Protein AF-A0A8H5R1D9-F1 (afdb_monomer)

Radius of gyration: 33.02 Å; Cα contacts (8 Å, |Δi|>4): 1425; chains: 1; bounding box: 100×77×94 Å

Mean predicted aligned error: 15.33 Å

Solvent-accessible surface area (backbone atoms only — not comparable to full-atom values): 47997 Å² total; per-residue (Å²): 137,66,76,90,60,100,54,92,37,62,69,57,55,46,47,50,66,68,66,44,38,41,54,50,47,51,51,51,51,49,30,53,51,45,45,58,54,53,72,50,87,90,53,67,53,60,70,71,27,31,35,35,46,81,71,61,43,88,90,41,50,64,25,44,57,42,12,44,48,36,4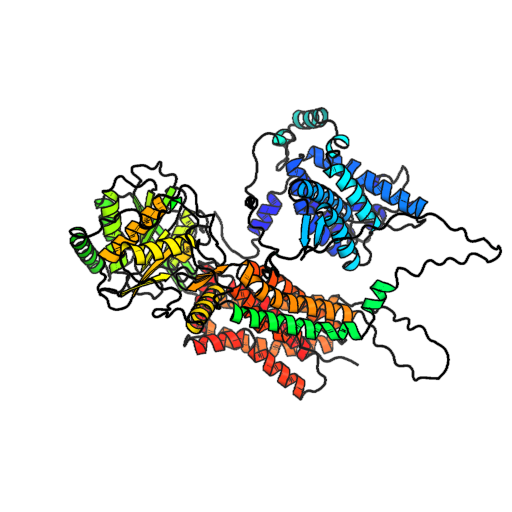9,95,44,64,69,58,42,52,56,35,48,67,60,30,49,68,56,45,40,53,47,28,73,66,56,6,32,68,53,43,52,53,29,53,71,31,58,76,30,36,50,30,42,50,52,38,32,50,44,32,49,73,70,68,68,44,74,70,68,44,62,28,41,54,35,59,36,34,17,52,44,22,21,51,24,39,55,42,24,78,78,45,53,55,45,72,58,87,90,47,75,43,51,31,58,50,50,52,58,54,48,49,54,49,47,48,71,74,44,80,89,60,62,63,64,49,35,51,30,17,29,54,53,10,40,51,34,34,76,61,50,42,68,75,66,41,77,61,64,71,60,54,50,50,51,42,62,74,65,42,39,76,81,73,39,80,53,54,43,58,70,75,58,73,78,62,88,75,79,73,87,62,84,76,79,74,79,68,64,104,74,77,74,94,83,71,87,82,83,83,78,93,71,83,94,82,79,91,80,86,83,83,88,83,80,90,78,87,89,85,90,84,86,88,83,88,89,79,83,92,70,90,87,85,73,79,78,72,48,61,72,59,47,60,75,64,42,73,69,64,72,63,44,42,66,56,52,26,49,47,27,38,51,50,17,57,52,48,60,74,50,43,49,39,75,90,58,30,44,72,64,70,73,70,60,73,55,36,55,56,58,74,65,89,68,78,61,42,76,73,52,54,59,52,28,52,51,40,36,53,62,49,60,79,34,66,92,49,56,66,68,60,37,43,52,54,53,47,50,51,44,43,72,74,68,39,55,71,39,62,32,50,37,48,45,72,39,24,77,42,79,53,68,53,52,31,34,34,33,44,41,78,23,73,66,32,90,49,63,32,21,36,36,41,34,20,25,47,16,40,82,85,70,44,57,12,56,50,16,38,16,47,49,57,41,48,55,59,52,54,69,75,51,73,78,38,44,35,18,41,33,44,37,37,16,62,29,19,69,62,36,36,34,52,52,48,29,26,74,69,69,69,42,36,66,92,39,28,44,66,59,85,64,83,79,30,53,63,57,29,38,43,21,41,48,27,54,67,90,67,39,22,45,31,34,36,50,47,46,55,11,40,46,36,40,48,36,43,46,39,61,56,43,35,47,46,45,27,27,42,72,71,66,69,30,47,67,31,44,74,89,42,85,80,71,88,81,43,57,69,48,16,43,51,32,31,53,46,46,34,49,49,27,27,61,12,53,66,71,39,47,20,19,52,35,41,88,72,75,18,37,25,32,23,44,28,66,42,62,82,44,88,41,46,75,43,56,54,47,26,47,51,51,40,47,52,53,19,63,49,49,47,90,63,68,89,72,82,52,57,57,52,69,46,53,40,48,89,57,27,32,30,50,47,85,73,55,47,61,25,35,41,30,32,16,45,22,27,38,46,40,14,52,49,28,53,53,55,40,41,55,57,81,81,77,80,68,81,86,73,92,78,81,92,73,81,84,81,76,66,75,44,82,74,77,56,64,65,24,50,49,53,45,51,50,40,48,58,55,19,53,50,62,54,50,49,56,45,66,38,37,45,89,52,41,45,63,48,48,53,52,49,44,54,47,62,69,47,45,25,52,52,54,24,51,51,42,44,73,75,65,57,39,42,67,47,38,50,32,40,29,49,16,53,38,28,35,55,48,15,55,51,31,44,57,32,30,79,62,22,44,41,36,24,34,54,52,36,62,53,51,49,64,55,69,75,64,58,61,46,90,52,66,70,62,29,54,50,53,51,52,59,52,45,61,55,28,60,62,46,42,52,50,50,51,23,60,76,69,76,44,56,65,29,57,54,44,37,51,52,20,35,32,43,70,71,72,61,31,52,47,64,50,47,48,32,55,45,49,37,27,42,49,42,53,39,44,22,32,32,57,34,62,66,60,129

pLDDT: mean 82.1, std 20.33, range [22.03, 98.5]

Foldseek 3Di:
DDDDDVPPPVVVVVVVLVLQFDQLNVLLVLLVVQQVVCPDPPDNSQVLQWLWLVPDDPVSLQSLQRQQSHDPHPVQSVVQNVLQNVLLSVVCQQQFDLQSVQCNSPDLRNVLSVVLSCCCVPPVVHTDTGHHNLLVSLLSLLLVQLVVCVVVQFDDDAPDTDGSSCVSVVVLVVCCVVPPPHDSSSSVSSNVNSNCVNVPCSVVSTDDPVVVVVVCVVVVCVVVPPSGHDNPCNPDDDDPDDPPPDDDDPDDDLPYDDDDDDDDDDDDDDDDDDDDDDDDDDDDDDDDDDDDPPDDPVCPVVVCLVDPVNLVCLLVLLVVLQVCLVVLLLCCLDPVQKDFDDAPDPLLCFQPDDFDQDDVLVVQLVVLLVLQVVPLPPDQVVSLVSVVVLCVVLPWAKWKKWFWFDWQNDIDIHMKIKTKADQLQEPLQEEEEEEEECAKPVRFGQSSQVSLLSSLVSVVNVDNPFHYMYMYIYANYLFFRLLLQLCLQVVNDDCVGIPHIPDYTHHHQAYEYERERDPAFFQAKEKAFQAALLWGFFLNLLLSLCCNQCPVLVHHYWYLPLPDAPSDSVLLSVQQLSSLVSNLQRAGPTSQNSCRVVNHGYIYIYTDDHDDHDSSSVSSSVVSSSSSSSSDPDRDDRGARAWGDSTSGMIRGCSSSLSSLLSLLVSLLSLLVSLVSVLQFDDPPPDPDDDDDDDDPPGDGDDQDQPLLVVLLVVLLVCLVVVVVPLLPHHLVCNQVVLVVVLVCLLCVLLVVQVVCCVPPLDAQSSLSNNLSVLSNLLSVVLSVSCVSRVSNSNVLSSLLSVLSVFAADPDPVVLVVSSVVLSCSQLSNVLVVVCVVVVHDSSVVSSSVSSCCRRVVHCSSCCNRNRRSSSSSSSNNRSSHDHDD

Secondary structure (DSSP, 8-state):
-----SSS-HHHHHHHHHHS-HHHHHHHHHHHHHHHHTT-SSS-HHHHH-B-TTS--STTTTHHHHGGG--SSHHHHHHHHHHHHHHHHHHHHHH-HHHHHHHHTTHHHHHHHHHHHHIIIIII-----B-STHHHHHHHHHHHHHHHHHH--EEEETTEEEEGGGHHHHHHHHHHHHSTT--HHHHHHHHHHHHHIIIIIHHHHSPPHHHHHHHHHHTTHHHHSTT---GGGGSS---------PPPPSS--TT--S------S----PPPP----------------------SSSHHHHHHTT-TTTTTHHHHHHHHHHHHHHHHHHHTTSTTT-EEP----GGG-TT-S-----TTHHHHHHHHHHHHHTTTTS-HHHHHHHHHHHHHHHT-EEEEEEEEEEETTEEEEEEEEEEEE--TT--SSEEEEEE--SB-TTS-B-HHHHHHHHHHHHHHHT-S--SSEEEEEE-SBTTHHHHHHHHHHTT-S-TTTBPPPS---SEEEEEEEE-----S-EEEEEEE-PPGGG----HHHHHHHHHIIIIIT--EEE-TT-SS--S-HHHHHHHHHHHHHHHHHT---SGGGGTGGGT-EEEEEEEEEE-SB-HHHHHHHHHHHHHHHHH-SS-S-SS-SSEEEEETTEEEEHHHHHHHHHHHHHHHHHHHHHHHHHTTPPP---------S------PPPPP--HHHHHHHHHHHHHTHHHHHHHHHS-HHHHHHHHHHHHHHHHHHHHHHHHHHHHHH---HHHHHHHHHHHHHHHHHHHHHHHHH-HHHHHHHHHHHGGGGG----S-HHHHHHHHHHHHHTSHHHHHHHHHHHTT--HHHHHHHHHHIIIII---HHHIIIIIIHHHHHHHHHHHTPPPP-

Nearest PDB structures (foldseek):
  8imy-assembly1_G  TM=8.498E-01  e=3.587E-33  Homo sapiens
  7w72-assembly1_A  TM=8.541E-01  e=1.768E-32  Homo sapiens
  8imx-assembly1_G  TM=8.204E-01  e=1.149E-32  Homo sapiens
  7wld-assembly1_G  TM=8.238E-01  e=4.373E-32  Homo sapiens
  5fwl-assembly1_E  TM=1.947E-01  e=9.930E+00  Homo sapiens

Sequence (886 aa):
MRPRLQNFNALRARSYLTRLPLFTRLIIVAIVALAIASLQSVWNLREWGALIPEEISITNAYRLSTFPLIHLNIIHAILNLAALTPLMERFENEHGTLTSLALFFGPLTSIPAVMYVLIERYVFHVNHGVLGASMWVFTLLAMESIQTYKTNPHFVVGTVHIPTWTTPLIMCMVVRALVPGTSLLGHLCGIAIGYVAGFGYAKLLAPPEWGLRWIENRLNLLKILPHYVSIDKTTYGRFGVLPTTNRPGPSGSAATELLSIDMNPGSRIDCPAFTAGGPQSIRLKPGGSFHLMESCHDASALSLRRDPRILKFPPYLSFLCIAIGVIWLFLLPLNEYSRRTYISENALLPGQVHTYFGGSEQNIFRAYRHEVDDVVDKNNYEINDRLGKILTGVGLKVGRQNYTYHSAGHEYSGQNLYAILQAPRGDATEAIVLVAAWKNVEEQLNRNGVSLALTLVRYFKRWSLWSKDIILVVPPDSKTGTQAWVDAYHDAHNPDLVAPLPLKSGALQGALAIDYPQEQSFKSVHVIYDGPNGQLPNLDLINSIVNIAGGQMGIGASIQKMTEHKGTYPDRLQTMLRGMLNQGLGYAAGAHSSFIPYHVDAVTLQPYGEGWHDEMAMGRLVEGSFRSLNNLLEHLHQSFFFYLLMQTDRFVSIGTYLPSAMLIAANFTIMAISLWVKSGQSPATQKPKEKTSTASVETTQAGRDLFVPLGVVAVCQGLAAVPLYIFNHLPAGLLSPAFAAFSAISAILPFAISRLLTLGTKPTMQHFQLTKSFSLLVLGMCLSTLATLNFSLAFLIGVLSSPLSFVQPVKSLGLRWSLAGLLNVVSPPTVLYAAAQIWDISIADLLKEASFGWNVWGMYTPVVVWCLWWPAWLVGMVNVFGEVTA

Structure (mmCIF, N/CA/C/O backbone):
data_AF-A0A8H5R1D9-F1
#
_entry.id   AF-A0A8H5R1D9-F1
#
loop_
_atom_site.group_PDB
_atom_site.id
_atom_site.type_symbol
_atom_site.label_atom_id
_atom_site.label_alt_id
_atom_site.label_comp_id
_atom_site.label_asym_id
_atom_site.label_entity_id
_atom_site.label_seq_id
_atom_site.pdbx_PDB_ins_code
_atom_site.Cartn_x
_atom_site.Cartn_y
_atom_site.Cartn_z
_atom_site.occupancy
_atom_site.B_iso_or_equiv
_atom_site.auth_seq_id
_atom_site.auth_comp_id
_atom_site.auth_asym_id
_atom_site.auth_atom_id
_atom_site.pdbx_PDB_model_num
ATOM 1 N N . MET A 1 1 ? -1.766 19.563 -11.156 1.00 25.08 1 MET A N 1
ATOM 2 C CA . MET A 1 1 ? -0.940 20.512 -10.375 1.00 25.08 1 MET A CA 1
ATOM 3 C C . MET A 1 1 ? -1.402 20.509 -8.918 1.00 25.08 1 MET A C 1
ATOM 5 O O . MET A 1 1 ? -2.559 20.825 -8.666 1.00 25.08 1 MET A O 1
ATOM 9 N N . ARG A 1 2 ? -0.549 20.007 -8.010 1.00 36.66 2 ARG A N 1
ATOM 10 C CA . ARG A 1 2 ? -0.761 19.700 -6.566 1.00 36.66 2 ARG A CA 1
ATOM 11 C C . ARG A 1 2 ? 0.247 20.520 -5.714 1.00 36.66 2 ARG A C 1
ATOM 13 O O . ARG A 1 2 ? 1.054 21.194 -6.340 1.00 36.66 2 ARG A O 1
ATOM 20 N N . PRO A 1 3 ? 0.254 20.454 -4.357 1.00 28.11 3 PRO A N 1
ATOM 21 C CA . PRO A 1 3 ? 0.993 19.359 -3.682 1.00 28.11 3 PRO A CA 1
ATOM 22 C C . PRO A 1 3 ? 0.388 18.760 -2.377 1.00 28.11 3 PRO A C 1
ATOM 24 O O . PRO A 1 3 ? -0.194 19.480 -1.580 1.00 28.11 3 PRO A O 1
ATOM 27 N N . ARG A 1 4 ? 0.618 17.432 -2.197 1.00 30.20 4 ARG A N 1
ATOM 28 C CA . ARG A 1 4 ? 0.840 16.560 -0.986 1.00 30.20 4 ARG A CA 1
ATOM 29 C C . ARG A 1 4 ? -0.155 16.617 0.215 1.00 30.20 4 ARG A C 1
ATOM 31 O O . ARG A 1 4 ? -0.611 17.681 0.586 1.00 30.20 4 ARG A O 1
ATOM 38 N N . LEU A 1 5 ? -0.594 15.538 0.896 1.00 26.97 5 LEU A N 1
ATOM 39 C CA . LEU A 1 5 ? -0.012 14.246 1.336 1.00 26.97 5 LEU A CA 1
ATOM 40 C C . LEU A 1 5 ? -1.014 13.063 1.191 1.00 26.97 5 LEU A C 1
ATOM 42 O O . LEU A 1 5 ? -2.226 13.284 1.228 1.00 26.97 5 LEU A O 1
ATOM 46 N N . GLN A 1 6 ? -0.541 11.803 1.182 1.00 39.31 6 GLN A N 1
ATOM 47 C CA . GLN A 1 6 ? -1.334 10.619 1.600 1.00 39.31 6 GLN A CA 1
ATOM 48 C C . GLN A 1 6 ? -1.532 10.600 3.138 1.00 39.31 6 GLN A C 1
ATOM 50 O O . GLN A 1 6 ? -1.339 9.605 3.822 1.00 39.31 6 GLN A O 1
ATOM 55 N N . ASN A 1 7 ? -1.922 11.758 3.663 1.00 30.83 7 ASN A N 1
ATOM 56 C CA . ASN A 1 7 ? -2.596 11.955 4.936 1.00 30.83 7 ASN A CA 1
ATOM 57 C C . ASN A 1 7 ? -4.102 11.903 4.670 1.00 30.83 7 ASN A C 1
ATOM 59 O O . ASN A 1 7 ? -4.514 11.783 3.515 1.00 30.83 7 ASN A O 1
ATOM 63 N N . PHE A 1 8 ? -4.943 12.071 5.694 1.00 40.06 8 PHE A N 1
ATOM 64 C CA . PHE A 1 8 ? -6.324 12.528 5.504 1.00 40.06 8 PHE A CA 1
ATOM 65 C C . PHE A 1 8 ? -6.309 13.693 4.502 1.00 40.06 8 PHE A C 1
ATOM 67 O O . PHE A 1 8 ? -5.878 14.806 4.809 1.00 40.06 8 PHE A O 1
ATOM 74 N N . ASN A 1 9 ? -6.635 13.394 3.246 1.00 41.62 9 ASN A N 1
ATOM 75 C CA . ASN A 1 9 ? -6.296 14.273 2.146 1.00 41.62 9 ASN A CA 1
ATOM 76 C C . ASN A 1 9 ? -7.392 15.325 2.118 1.00 41.62 9 ASN A C 1
ATOM 78 O O . ASN A 1 9 ? -8.427 15.127 1.485 1.00 41.62 9 ASN A O 1
ATOM 82 N N . ALA A 1 10 ? -7.197 16.416 2.859 1.00 37.59 10 ALA A N 1
ATOM 83 C CA . ALA A 1 10 ? -8.148 17.514 2.933 1.00 37.59 10 ALA A CA 1
ATOM 84 C C . ALA A 1 10 ? -8.504 18.031 1.533 1.00 37.59 10 ALA A C 1
ATOM 86 O O . ALA A 1 10 ? -9.623 18.474 1.345 1.00 37.59 10 ALA A O 1
ATOM 87 N N . LEU A 1 11 ? -7.626 17.889 0.526 1.00 38.09 11 LEU A N 1
ATOM 88 C CA . LEU A 1 11 ? -7.935 18.183 -0.877 1.00 38.09 11 LEU A CA 1
ATOM 89 C C . LEU A 1 11 ? -8.841 17.138 -1.539 1.00 38.09 11 LEU A C 1
ATOM 91 O O . LEU A 1 11 ? -9.629 17.520 -2.391 1.00 38.09 11 LEU A O 1
ATOM 95 N N . ARG A 1 12 ? -8.777 15.852 -1.165 1.00 42.56 12 ARG A N 1
ATOM 96 C CA . ARG A 1 12 ? -9.694 14.795 -1.642 1.00 42.56 12 ARG A CA 1
ATOM 97 C C . ARG A 1 12 ? -11.028 14.817 -0.890 1.00 42.56 12 ARG A C 1
ATOM 99 O O . ARG A 1 12 ? -12.059 14.640 -1.516 1.00 42.56 12 ARG A O 1
ATOM 106 N N . ALA A 1 13 ? -11.029 15.091 0.414 1.00 43.69 13 ALA A N 1
ATOM 107 C CA . ALA A 1 13 ? -12.248 15.340 1.184 1.00 43.69 13 ALA A CA 1
ATOM 108 C C . ALA A 1 13 ? -12.920 16.642 0.729 1.00 43.69 13 ALA A C 1
ATOM 110 O O . ALA A 1 13 ? -14.121 16.664 0.494 1.00 43.69 13 ALA A O 1
ATOM 111 N N . ARG A 1 14 ? -12.141 17.707 0.496 1.00 48.91 14 ARG A N 1
ATOM 112 C CA . ARG A 1 14 ? -12.619 18.934 -0.150 1.00 48.91 14 ARG A CA 1
ATOM 113 C C . ARG A 1 14 ? -13.067 18.653 -1.575 1.00 48.91 14 AR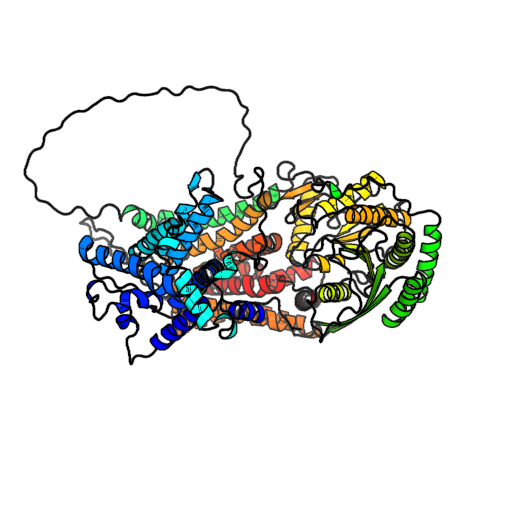G A C 1
ATOM 115 O O . ARG A 1 14 ? -14.128 19.137 -1.922 1.00 48.91 14 ARG A O 1
ATOM 122 N N . SER A 1 15 ? -12.342 17.866 -2.377 1.00 60.00 15 SER A N 1
ATOM 123 C CA . SER A 1 15 ? -12.781 17.547 -3.742 1.00 60.00 15 SER A CA 1
ATOM 124 C C . SER A 1 15 ? -14.083 16.754 -3.733 1.00 60.00 15 SER A C 1
ATOM 126 O O . SER A 1 15 ? -14.981 17.098 -4.489 1.00 60.00 15 SER A O 1
ATOM 128 N N . TYR A 1 16 ? -14.222 15.774 -2.839 1.00 65.81 16 TYR A N 1
ATOM 129 C CA . TYR A 1 16 ? -15.446 15.012 -2.607 1.00 65.81 16 TYR A CA 1
ATOM 130 C C . TYR A 1 16 ? -16.597 15.938 -2.200 1.00 65.81 16 TYR A C 1
ATOM 132 O O . TYR A 1 16 ? -17.580 16.030 -2.924 1.00 65.81 16 TYR A O 1
ATOM 140 N N . LEU A 1 17 ? -16.420 16.745 -1.147 1.00 65.12 17 LEU A N 1
ATOM 141 C CA . LEU A 1 17 ? -17.411 17.728 -0.690 1.00 65.12 17 LEU A CA 1
ATOM 142 C C . LEU A 1 17 ? -17.753 18.781 -1.758 1.00 65.12 17 LEU A C 1
ATOM 144 O O . LEU A 1 17 ? -18.887 19.247 -1.820 1.00 65.12 17 LEU A O 1
ATOM 148 N N . THR A 1 18 ? -16.799 19.164 -2.613 1.00 70.06 18 THR A N 1
ATOM 149 C CA . THR A 1 18 ? -17.052 20.084 -3.733 1.00 70.06 18 THR A CA 1
ATOM 150 C C . THR A 1 18 ? -17.718 19.408 -4.922 1.00 70.06 18 THR A C 1
ATOM 152 O O . THR A 1 18 ? -18.340 20.110 -5.704 1.00 70.06 18 THR A O 1
ATOM 155 N N . ARG A 1 19 ? -17.595 18.083 -5.071 1.00 77.06 19 ARG A N 1
ATOM 156 C CA . ARG A 1 19 ? -18.213 17.296 -6.149 1.00 77.06 19 ARG A CA 1
ATOM 157 C C . ARG A 1 19 ? -19.629 16.840 -5.814 1.00 77.06 19 ARG A C 1
ATOM 159 O O . ARG A 1 19 ? -20.306 16.363 -6.719 1.00 77.06 19 ARG A O 1
ATOM 166 N N . LEU A 1 20 ? -20.057 16.995 -4.559 1.00 83.44 20 LEU A N 1
ATOM 167 C CA . LEU A 1 20 ? -21.402 16.631 -4.138 1.00 83.44 20 LEU A CA 1
ATOM 168 C C . LEU A 1 20 ? -22.458 17.325 -5.012 1.00 83.44 20 LEU A C 1
ATOM 170 O O . LEU A 1 20 ? -22.325 18.524 -5.301 1.00 83.44 20 LEU A O 1
ATOM 174 N N . PRO A 1 21 ? -23.507 16.590 -5.412 1.00 87.81 21 PRO A N 1
ATOM 175 C CA . PRO A 1 21 ? -24.591 17.142 -6.200 1.00 87.81 21 PRO A CA 1
ATOM 176 C C . PRO A 1 21 ? -25.407 18.155 -5.375 1.00 87.81 21 PRO A C 1
ATOM 178 O O . PRO A 1 21 ? -25.325 18.213 -4.140 1.00 87.81 21 PRO A O 1
ATOM 181 N N . LEU A 1 22 ? -26.103 19.050 -6.080 1.00 91.06 22 LEU A N 1
ATOM 182 C CA . LEU A 1 22 ? -26.619 20.299 -5.518 1.00 91.06 22 LEU A CA 1
ATOM 183 C C . LEU A 1 22 ? -27.564 20.097 -4.324 1.00 91.06 22 LEU A C 1
ATOM 185 O O . LEU A 1 22 ? -27.389 20.767 -3.305 1.00 91.06 22 LEU A O 1
ATOM 189 N N . PHE A 1 23 ? -28.550 19.205 -4.423 1.00 93.12 23 PHE A N 1
ATOM 190 C CA . PHE A 1 23 ? -29.529 18.981 -3.355 1.00 93.12 23 PHE A CA 1
ATOM 191 C C . PHE A 1 23 ? -28.861 18.399 -2.107 1.00 93.12 23 PHE A C 1
ATOM 193 O O . PHE A 1 23 ? -29.042 18.927 -1.009 1.00 93.12 23 PHE A O 1
ATOM 200 N N . THR A 1 24 ? -28.003 17.395 -2.276 1.00 92.62 24 THR A N 1
ATOM 201 C CA . THR A 1 24 ? -27.229 16.778 -1.194 1.00 92.62 24 THR A CA 1
ATOM 202 C C . THR A 1 24 ? -26.406 17.828 -0.456 1.00 92.62 24 THR A C 1
ATOM 204 O O . THR A 1 24 ? -26.424 17.903 0.775 1.00 92.62 24 THR A O 1
ATOM 207 N N . ARG A 1 25 ? -25.743 18.715 -1.207 1.00 91.56 25 ARG A N 1
ATOM 208 C CA . ARG A 1 25 ? -24.965 19.821 -0.647 1.00 91.56 25 ARG A CA 1
ATOM 209 C C . ARG A 1 25 ? -25.829 20.811 0.137 1.00 91.56 25 ARG A C 1
ATOM 211 O O . ARG A 1 25 ? -25.433 21.217 1.229 1.00 91.56 25 ARG A O 1
ATOM 218 N N . LEU A 1 26 ? -26.988 21.197 -0.397 1.00 93.31 26 LEU A N 1
ATOM 219 C CA . LEU A 1 26 ? -27.906 22.123 0.270 1.00 93.31 26 LEU A CA 1
ATOM 220 C C . LEU A 1 26 ? -28.441 21.547 1.584 1.00 93.31 26 LEU A C 1
ATOM 222 O O . LEU A 1 26 ? -28.485 22.267 2.580 1.00 93.31 26 LEU A O 1
ATOM 226 N N . ILE A 1 27 ? -28.773 20.255 1.622 1.00 94.25 27 ILE A N 1
ATOM 227 C CA . ILE A 1 27 ? -29.224 19.590 2.850 1.00 94.25 27 ILE A CA 1
ATOM 228 C C . ILE A 1 27 ? -28.114 19.546 3.904 1.00 94.25 27 ILE A C 1
ATOM 230 O O . ILE A 1 27 ? -28.372 19.853 5.067 1.00 94.25 27 ILE A O 1
ATOM 234 N N . ILE A 1 28 ? -26.873 19.228 3.515 1.00 92.69 28 ILE A N 1
ATOM 235 C CA . ILE A 1 28 ? -25.732 19.245 4.444 1.00 92.69 28 ILE A CA 1
ATOM 236 C C . ILE A 1 28 ? -25.562 20.640 5.051 1.00 92.69 28 ILE A C 1
ATOM 238 O O . ILE A 1 28 ? -25.459 20.775 6.270 1.00 92.69 28 ILE A O 1
ATOM 242 N N . VAL A 1 29 ? -25.579 21.683 4.214 1.00 93.06 29 VAL A N 1
ATOM 243 C CA . VAL A 1 29 ? -25.471 23.075 4.675 1.00 93.06 29 VAL A CA 1
ATOM 244 C C . VAL A 1 29 ? -26.634 23.442 5.597 1.00 93.06 29 VAL A C 1
ATOM 246 O O . VAL A 1 29 ? -26.394 24.042 6.642 1.00 93.06 29 VAL A O 1
ATOM 249 N N . ALA A 1 30 ? -27.866 23.050 5.266 1.00 93.94 30 ALA A N 1
ATOM 250 C CA . ALA A 1 30 ? -29.041 23.319 6.091 1.00 93.94 30 ALA A CA 1
ATOM 251 C C . ALA A 1 30 ? -28.946 22.653 7.472 1.00 93.94 30 ALA A C 1
ATOM 253 O O . ALA A 1 30 ? -29.170 23.316 8.483 1.00 93.94 30 ALA A O 1
ATOM 254 N N . ILE A 1 31 ? -28.555 21.375 7.535 1.00 94.00 31 ILE A N 1
ATOM 255 C CA . ILE A 1 31 ? -28.374 20.650 8.802 1.00 94.00 31 ILE A CA 1
ATOM 256 C C . ILE A 1 31 ? -27.271 21.301 9.643 1.00 94.00 31 ILE A C 1
ATOM 258 O O . ILE A 1 31 ? -27.463 21.511 10.839 1.00 94.00 31 ILE A O 1
ATOM 262 N N . VAL A 1 32 ? -26.130 21.655 9.039 1.00 92.00 32 VAL A N 1
ATOM 263 C CA . VAL A 1 32 ? -25.028 22.322 9.754 1.00 92.00 32 VAL A CA 1
ATOM 264 C C . VAL A 1 32 ? -25.456 23.702 10.260 1.00 92.00 32 VAL A C 1
ATOM 266 O O . VAL A 1 32 ? -25.219 24.022 11.423 1.00 92.00 32 VAL A O 1
ATOM 269 N N . ALA A 1 33 ? -26.124 24.503 9.427 1.00 92.12 33 ALA A N 1
ATOM 270 C CA . ALA A 1 33 ? -26.602 25.831 9.801 1.00 92.12 33 ALA A CA 1
ATOM 271 C C . ALA A 1 33 ? -27.621 25.769 10.948 1.00 92.12 33 ALA A C 1
ATOM 273 O O . ALA A 1 33 ? -27.491 26.514 11.917 1.00 92.12 33 ALA A O 1
ATOM 274 N N . LEU A 1 34 ? -28.586 24.845 10.888 1.00 91.69 34 LEU A N 1
ATOM 275 C CA . LEU A 1 34 ? -29.573 24.643 11.953 1.00 91.69 34 LEU A CA 1
ATOM 276 C C . LEU A 1 34 ? -28.942 24.063 13.225 1.00 91.69 34 LEU A C 1
ATOM 278 O O . LEU A 1 34 ? -29.334 24.447 14.326 1.00 91.69 34 LEU A O 1
ATOM 282 N N . 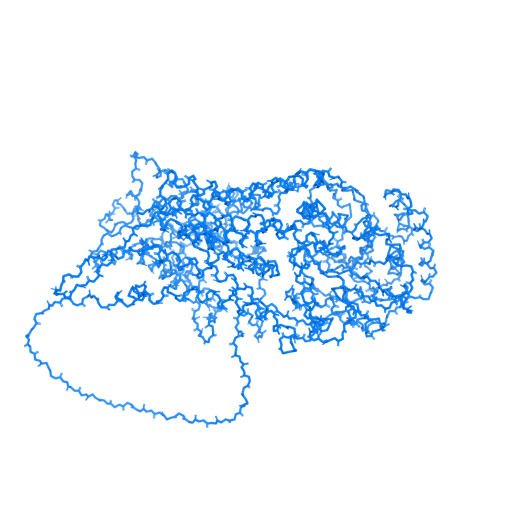ALA A 1 35 ? -27.933 23.195 13.106 1.00 89.38 35 ALA A N 1
ATOM 283 C CA . ALA A 1 35 ? -27.182 22.695 14.254 1.00 89.38 35 ALA A CA 1
ATOM 284 C C . ALA A 1 35 ? -26.419 23.826 14.965 1.00 89.38 35 ALA A C 1
ATOM 286 O O . ALA A 1 35 ? -26.475 23.908 16.192 1.00 89.38 35 ALA A O 1
ATOM 287 N N . ILE A 1 36 ? -25.777 24.734 14.219 1.00 87.31 36 ILE A N 1
ATOM 288 C CA . ILE A 1 36 ? -25.117 25.926 14.777 1.00 87.31 36 ILE A CA 1
ATOM 289 C C . ILE A 1 36 ? -26.155 26.878 15.383 1.00 87.31 36 ILE A C 1
ATOM 291 O O . ILE A 1 36 ? -25.987 27.330 16.513 1.00 87.31 36 ILE A O 1
ATOM 295 N N . ALA A 1 37 ? -27.259 27.139 14.680 1.00 87.75 37 ALA A N 1
ATOM 296 C CA . ALA A 1 37 ? -28.343 27.975 15.187 1.00 87.75 37 ALA A CA 1
ATOM 297 C C . ALA A 1 37 ? -28.997 27.383 16.448 1.00 87.75 37 ALA A C 1
ATOM 299 O O . ALA A 1 37 ? -29.525 28.123 17.266 1.00 87.75 37 ALA A O 1
ATOM 300 N N . SER A 1 38 ? -28.933 26.069 16.669 1.00 85.81 38 SER A N 1
ATOM 301 C CA . SER A 1 38 ? -29.437 25.445 17.901 1.00 85.81 38 SER A CA 1
ATOM 302 C C . SER A 1 38 ? -28.559 25.687 19.141 1.00 85.81 38 SER A C 1
ATOM 304 O O . SER A 1 38 ? -28.924 25.245 20.230 1.00 85.81 38 SER A O 1
ATOM 306 N N . LEU A 1 39 ? -27.404 26.356 18.991 1.00 84.12 39 LEU A N 1
ATOM 307 C CA . LEU A 1 39 ? -26.518 26.729 20.101 1.00 84.12 39 LEU A CA 1
ATOM 308 C C . LEU A 1 39 ? -26.944 28.021 20.805 1.00 84.12 39 LEU A C 1
ATOM 310 O O . LEU A 1 39 ? -26.565 28.224 21.957 1.00 84.12 39 LEU A O 1
ATOM 314 N N . GLN A 1 40 ? -27.699 28.896 20.134 1.00 84.94 40 GLN A N 1
ATOM 315 C CA . GLN A 1 40 ? -28.229 30.101 20.774 1.00 84.94 40 GLN A CA 1
ATOM 316 C C . GLN A 1 40 ? -29.459 29.779 21.641 1.00 84.94 40 GLN A C 1
ATOM 318 O O . GLN A 1 40 ? -30.167 28.805 21.392 1.00 84.94 40 GLN A O 1
ATOM 323 N N . SER A 1 41 ? -29.707 30.602 22.662 1.00 78.94 41 SER A N 1
ATOM 324 C CA . SER A 1 41 ? -30.792 30.427 23.643 1.00 78.94 41 SER A CA 1
ATOM 325 C C . SER A 1 41 ? -32.024 31.316 23.410 1.00 78.94 41 SER A C 1
ATOM 327 O O . SER A 1 41 ? -32.988 31.228 24.163 1.00 78.94 41 SER A O 1
ATOM 329 N N . VAL A 1 42 ? -32.006 32.171 22.386 1.00 82.25 42 VAL A N 1
ATOM 330 C CA . VAL A 1 42 ? -33.068 33.131 22.030 1.00 82.25 42 VAL A CA 1
ATOM 331 C C . VAL A 1 42 ? -34.282 32.436 21.400 1.00 82.25 42 VAL A C 1
ATOM 333 O O . VAL A 1 42 ? -35.414 32.854 21.621 1.00 82.25 42 VAL A O 1
ATOM 336 N N . TRP A 1 43 ? -34.066 31.366 20.631 1.00 83.12 43 TRP A N 1
ATOM 337 C CA . TRP A 1 43 ? -35.117 30.606 19.954 1.00 83.12 43 TRP A CA 1
ATOM 338 C C . TRP A 1 43 ? -34.898 29.098 20.088 1.00 83.12 43 TRP A C 1
ATOM 340 O O . TRP A 1 43 ? -33.880 28.564 19.637 1.00 83.12 43 TRP A O 1
ATOM 350 N N . ASN A 1 44 ? -35.880 28.396 20.664 1.00 85.56 44 ASN A N 1
ATOM 351 C CA . ASN A 1 44 ? -35.845 26.943 20.817 1.00 85.56 44 ASN A CA 1
ATOM 352 C C . ASN A 1 44 ? -36.173 26.222 19.497 1.00 85.56 44 ASN A C 1
ATOM 354 O O . ASN A 1 44 ? -37.283 25.741 19.267 1.00 85.56 44 ASN A O 1
ATOM 358 N N . LEU A 1 45 ? -35.169 26.124 18.625 1.00 86.25 45 LEU A N 1
ATOM 359 C CA . LEU A 1 45 ? -35.262 25.426 17.337 1.00 86.25 45 LEU A CA 1
ATOM 360 C C . LEU A 1 45 ? -35.648 23.947 17.474 1.00 86.25 45 LEU A C 1
ATOM 362 O O . LEU A 1 45 ? -36.294 23.402 16.581 1.00 86.25 45 LEU A O 1
ATOM 366 N N . ARG A 1 46 ? -35.254 23.292 18.574 1.00 87.94 46 ARG A N 1
ATOM 367 C CA . ARG A 1 46 ? -35.538 21.865 18.796 1.00 87.94 46 ARG A CA 1
ATOM 368 C C . ARG A 1 46 ? -37.026 21.628 18.967 1.00 87.94 46 ARG A C 1
ATOM 370 O O . ARG A 1 46 ? -37.565 20.733 18.337 1.00 87.94 46 ARG A O 1
ATOM 377 N N . GLU A 1 47 ? -37.672 22.452 19.778 1.00 86.44 47 GLU A N 1
ATOM 378 C CA . GLU A 1 47 ? -39.115 22.400 19.995 1.00 86.44 47 GLU A CA 1
ATOM 379 C C . GLU A 1 47 ? -39.880 22.825 18.738 1.00 86.44 47 GLU A C 1
ATOM 381 O O . GLU A 1 47 ? -40.816 22.149 18.325 1.00 86.44 47 GLU A O 1
ATOM 386 N N . TRP A 1 48 ? -39.414 23.877 18.055 1.00 89.19 48 TRP A N 1
ATOM 387 C CA . TRP A 1 48 ? -40.080 24.405 16.864 1.00 89.19 48 TRP A CA 1
ATOM 388 C C . TRP A 1 48 ? -40.252 23.382 15.732 1.00 89.19 48 TRP A C 1
ATOM 390 O O . TRP A 1 48 ? -41.288 23.399 15.064 1.00 89.19 48 TRP A O 1
ATOM 400 N N . GLY A 1 49 ? -39.258 22.522 15.487 1.00 86.69 49 GLY A N 1
ATOM 401 C CA . GLY A 1 49 ? -39.317 21.542 14.396 1.00 86.69 49 GLY A CA 1
ATOM 402 C C . GLY A 1 49 ? -39.281 20.080 14.824 1.00 86.69 49 GLY A C 1
ATOM 403 O O . GLY A 1 49 ? -39.131 19.228 13.957 1.00 86.69 49 GLY A O 1
ATOM 404 N N . ALA A 1 50 ? -39.428 19.761 16.112 1.00 88.88 50 ALA A N 1
ATOM 405 C CA . ALA A 1 50 ? -39.631 18.377 16.534 1.00 88.88 50 ALA A CA 1
ATOM 406 C C . ALA A 1 50 ? -40.966 17.832 16.018 1.00 88.88 50 ALA A C 1
ATOM 408 O O . ALA A 1 50 ? -42.001 18.508 16.067 1.00 88.88 50 ALA A O 1
ATOM 409 N N . LEU A 1 51 ? -40.943 16.574 15.573 1.00 89.88 51 LEU A N 1
ATOM 410 C CA . LEU A 1 51 ? -42.149 15.841 15.216 1.00 89.88 51 LEU A CA 1
ATOM 411 C C . LEU A 1 51 ? -42.799 15.307 16.496 1.00 89.88 51 LEU A C 1
ATOM 413 O O . LEU A 1 51 ? -42.400 14.256 16.993 1.00 89.88 51 LEU A O 1
ATOM 417 N N . ILE A 1 52 ? -43.761 16.061 17.030 1.00 89.00 52 ILE A N 1
ATOM 418 C CA . ILE A 1 52 ? -44.476 15.770 18.281 1.00 89.00 52 ILE A CA 1
ATOM 419 C C . ILE A 1 52 ? -45.939 15.430 17.940 1.00 89.00 52 ILE A C 1
ATOM 421 O O . ILE A 1 52 ? -46.629 16.299 17.400 1.00 89.00 52 ILE A O 1
ATOM 425 N N . PRO A 1 53 ? -46.430 14.204 18.217 1.00 87.06 53 PRO A N 1
ATOM 426 C CA . PRO A 1 53 ? -47.765 13.758 17.800 1.00 87.06 53 PRO A CA 1
ATOM 427 C C . PRO A 1 53 ? -48.947 14.650 18.221 1.00 87.06 53 PRO A C 1
ATOM 429 O O . PRO A 1 53 ? -49.903 14.808 17.451 1.00 87.06 53 PRO A O 1
ATOM 432 N N . GLU A 1 54 ? -48.904 15.244 19.416 1.00 85.75 54 GLU A N 1
ATOM 433 C CA . GLU A 1 54 ? -49.987 16.105 19.925 1.00 85.75 54 GLU A CA 1
ATOM 434 C C . GLU A 1 54 ? -49.982 17.522 19.329 1.00 85.75 54 GLU A C 1
ATOM 436 O O . GLU A 1 54 ? -51.037 18.144 19.220 1.00 85.75 54 GLU A O 1
ATOM 441 N N . GLU A 1 55 ? -48.827 18.021 18.883 1.00 85.12 55 GLU A N 1
ATOM 442 C CA . GLU A 1 55 ? -48.665 19.402 18.394 1.00 85.12 55 GLU A CA 1
ATOM 443 C C . GLU A 1 55 ? -48.943 19.562 16.891 1.00 85.12 55 GLU A C 1
ATOM 445 O O . GLU A 1 55 ? -48.846 20.666 16.337 1.00 85.12 55 GLU A O 1
ATOM 450 N N . ILE A 1 56 ? -49.293 18.466 16.212 1.00 85.81 56 ILE A N 1
ATOM 451 C CA . ILE A 1 56 ? -49.574 18.465 14.778 1.00 85.81 56 ILE A CA 1
ATOM 452 C C . ILE A 1 56 ? -51.012 18.912 14.530 1.00 85.81 56 ILE A C 1
ATOM 454 O O . ILE A 1 56 ? -51.985 18.224 14.842 1.00 85.81 56 ILE A O 1
ATOM 458 N N . SER A 1 57 ? -51.114 20.083 13.911 1.00 84.44 57 SER A N 1
ATOM 459 C CA . SER A 1 57 ? -52.336 20.714 13.424 1.00 84.44 57 SER A CA 1
ATOM 460 C C . SER A 1 57 ? -52.111 21.240 12.001 1.00 84.44 57 SER A C 1
ATOM 462 O O . SER A 1 57 ? -50.987 21.234 11.496 1.00 84.44 57 SER A O 1
ATOM 464 N N . ILE A 1 58 ? -53.164 21.751 11.356 1.00 79.81 58 ILE A N 1
ATOM 465 C CA . ILE A 1 58 ? -53.069 22.365 10.018 1.00 79.81 58 ILE A CA 1
ATOM 466 C C . ILE A 1 58 ? -52.053 23.523 10.009 1.00 79.81 58 ILE A C 1
ATOM 468 O O . ILE A 1 58 ? -51.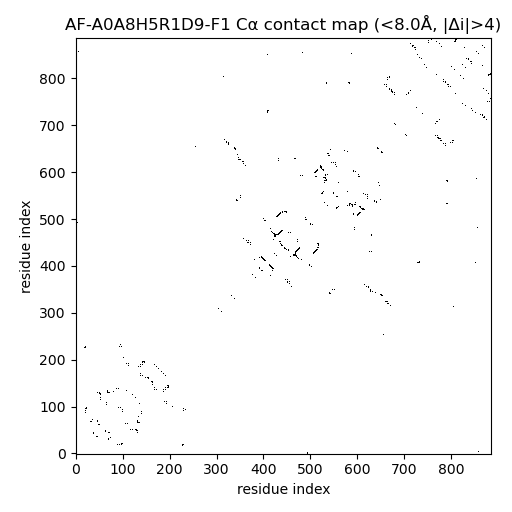321 23.691 9.037 1.00 79.81 58 ILE A O 1
ATOM 472 N N . THR A 1 59 ? -51.950 24.286 11.103 1.00 81.69 59 THR A N 1
ATOM 473 C CA . THR A 1 59 ? -51.023 25.426 11.217 1.00 81.69 59 THR A CA 1
ATOM 474 C C . THR A 1 59 ? -49.572 24.997 11.439 1.00 81.69 59 THR A C 1
ATOM 476 O O . THR A 1 59 ? -48.658 25.710 11.034 1.00 81.69 59 THR A O 1
ATOM 479 N N . ASN A 1 60 ? -49.349 23.817 12.029 1.00 86.31 60 ASN A N 1
ATOM 480 C CA . ASN A 1 60 ? -48.018 23.290 12.354 1.00 86.31 60 ASN A CA 1
ATOM 481 C C . ASN A 1 60 ? -47.590 22.124 11.449 1.00 86.31 60 ASN A C 1
ATOM 483 O O . ASN A 1 60 ? -46.629 21.415 11.753 1.00 86.31 60 ASN A O 1
ATOM 487 N N . ALA A 1 61 ? -48.271 21.927 10.317 1.00 84.69 61 ALA A N 1
ATOM 488 C CA . ALA A 1 61 ? -48.007 20.827 9.389 1.00 84.69 61 ALA A CA 1
ATOM 489 C C . ALA A 1 61 ? -46.574 20.839 8.822 1.00 84.69 61 ALA A C 1
ATOM 491 O O . ALA A 1 61 ? -46.069 19.794 8.415 1.00 84.69 61 ALA A O 1
ATOM 492 N N . TYR A 1 62 ? -45.882 21.985 8.862 1.00 87.44 62 TYR A N 1
ATOM 493 C CA . TYR A 1 62 ? -44.469 22.102 8.485 1.00 87.44 62 TYR A CA 1
ATOM 494 C C . TYR A 1 62 ? -43.562 21.130 9.265 1.00 87.44 62 TYR A C 1
ATOM 496 O O . TYR A 1 62 ? -42.550 20.673 8.736 1.00 87.44 62 TYR A O 1
ATOM 504 N N . ARG A 1 63 ? -43.944 20.736 10.490 1.00 89.94 63 ARG A N 1
ATOM 505 C CA . ARG A 1 63 ? -43.198 19.768 11.314 1.00 89.94 63 ARG A CA 1
ATOM 506 C C . ARG A 1 63 ? -43.103 18.379 10.689 1.00 89.94 63 ARG A C 1
ATOM 508 O O . ARG A 1 63 ? -42.177 17.646 11.011 1.00 89.94 63 ARG A O 1
ATOM 515 N N . LEU A 1 64 ? -44.003 18.032 9.763 1.00 89.19 64 LEU A N 1
ATOM 516 C CA . LEU A 1 64 ? -43.963 16.771 9.014 1.00 89.19 64 LEU A CA 1
ATOM 517 C C . LEU A 1 64 ? -42.810 16.703 8.005 1.00 89.19 64 LEU A C 1
ATOM 519 O O . LEU A 1 64 ? -42.519 15.619 7.506 1.00 89.19 64 LEU A O 1
ATOM 523 N N . SER A 1 65 ? -42.170 17.829 7.681 1.00 87.94 65 SER A N 1
ATOM 524 C CA . SER A 1 65 ? -41.062 17.891 6.721 1.00 87.94 65 SER A CA 1
ATOM 525 C C . SER A 1 65 ? -39.783 18.509 7.292 1.00 87.94 65 SER A C 1
ATOM 527 O O . SER A 1 65 ? -38.704 18.239 6.769 1.00 87.94 65 SER A O 1
ATOM 529 N N . THR A 1 66 ? -39.858 19.291 8.375 1.00 89.88 66 THR A N 1
ATOM 530 C CA . THR A 1 66 ? -38.685 19.974 8.951 1.00 89.88 66 THR A CA 1
ATOM 531 C C . THR A 1 66 ? -37.915 19.155 9.989 1.00 89.88 66 THR A C 1
ATOM 533 O O . THR A 1 66 ? -36.710 19.369 10.141 1.00 89.88 66 THR A O 1
ATOM 536 N N . PHE A 1 67 ? -38.547 18.190 10.666 1.00 91.88 67 PHE A N 1
ATOM 537 C CA . PHE A 1 67 ? -37.909 17.412 11.740 1.00 91.88 67 PHE A CA 1
ATOM 538 C C . PHE A 1 67 ? -36.616 16.657 11.364 1.00 91.88 67 PHE A C 1
ATOM 540 O O . PHE A 1 67 ? -35.755 16.534 12.242 1.00 91.88 67 PHE A O 1
ATOM 547 N N . PRO A 1 68 ? -36.385 16.193 10.112 1.00 93.50 68 PRO A N 1
ATOM 548 C CA . PRO A 1 68 ? -35.124 15.539 9.758 1.00 93.50 68 PRO A CA 1
ATOM 549 C C . PRO A 1 68 ? -33.936 16.509 9.765 1.00 93.50 68 PRO A C 1
ATOM 551 O O . PRO A 1 68 ? -32.793 16.093 9.939 1.00 93.50 68 PRO A O 1
ATOM 554 N N . LEU A 1 69 ? -34.185 17.811 9.593 1.00 93.44 69 LEU A N 1
ATOM 555 C CA . LEU A 1 69 ? -33.133 18.825 9.522 1.00 93.44 69 LEU A CA 1
ATOM 556 C C . LEU A 1 69 ? -32.625 19.248 10.910 1.00 93.44 69 LEU A C 1
ATOM 558 O O . LEU A 1 69 ? -31.493 19.719 11.043 1.00 93.44 69 LEU A O 1
ATOM 562 N N . ILE A 1 70 ? -33.430 19.054 11.957 1.00 92.62 70 ILE A N 1
ATOM 563 C CA . ILE A 1 70 ? -33.136 19.514 13.318 1.00 92.62 70 ILE A CA 1
ATOM 564 C C . ILE A 1 70 ? -32.612 18.363 14.173 1.00 92.62 70 ILE A C 1
ATOM 566 O O . ILE A 1 70 ? -33.102 17.242 14.105 1.00 92.62 70 ILE A O 1
ATOM 570 N N . HIS A 1 71 ? -31.600 18.637 14.997 1.00 91.62 71 HIS A N 1
ATOM 571 C CA . HIS A 1 71 ? -30.881 17.620 15.761 1.00 91.62 71 HIS A CA 1
ATOM 572 C C . HIS A 1 71 ? -30.748 17.994 17.244 1.00 91.62 71 HIS A C 1
ATOM 574 O O . HIS A 1 71 ? -30.700 19.163 17.617 1.00 91.62 71 HIS A O 1
ATOM 580 N N . LEU A 1 72 ? -30.651 16.969 18.096 1.00 85.19 72 LEU A N 1
ATOM 581 C CA . LEU A 1 72 ? -30.490 17.104 19.551 1.00 85.19 72 LEU A CA 1
ATOM 582 C C . LEU A 1 72 ? -29.202 17.832 19.962 1.00 85.19 72 LEU A C 1
ATOM 584 O O . LEU A 1 72 ? -29.210 18.616 20.903 1.00 85.19 72 LEU A O 1
ATOM 588 N N . ASN A 1 73 ? -28.085 17.543 19.296 1.00 85.06 73 ASN A N 1
ATOM 589 C CA . ASN A 1 73 ? -26.789 18.176 19.529 1.00 85.06 73 ASN A CA 1
ATOM 590 C C . ASN A 1 73 ? -25.893 18.017 18.287 1.00 85.06 73 ASN A C 1
ATOM 592 O O . ASN A 1 73 ? -26.241 17.297 17.347 1.00 85.06 73 ASN A O 1
ATOM 596 N N . ILE A 1 74 ? -24.729 18.674 18.297 1.00 82.75 74 ILE A N 1
ATOM 597 C CA . ILE A 1 74 ? -23.767 18.642 17.184 1.00 82.75 74 ILE A CA 1
ATOM 598 C C . ILE A 1 74 ? -23.305 17.210 16.876 1.00 82.75 74 ILE A C 1
ATOM 600 O O . ILE A 1 74 ? -23.183 16.851 15.710 1.00 82.75 74 ILE A O 1
ATOM 604 N N . ILE A 1 75 ? -23.097 16.365 17.892 1.00 80.69 75 ILE A N 1
ATOM 605 C CA . ILE A 1 75 ? -22.644 14.977 17.695 1.00 80.69 75 ILE A CA 1
ATOM 606 C C . ILE A 1 75 ? -23.704 14.172 16.933 1.00 80.69 75 ILE A C 1
ATOM 608 O O . ILE A 1 75 ? -23.380 13.481 15.969 1.00 80.69 75 ILE A O 1
ATOM 612 N N . HIS A 1 76 ? -24.978 14.307 17.308 1.00 85.62 76 HIS A N 1
ATOM 613 C CA . HIS A 1 76 ? -26.092 13.669 16.609 1.00 85.62 76 HIS A CA 1
ATOM 614 C C . HIS A 1 76 ? -26.198 14.155 15.153 1.00 85.62 76 HIS A C 1
ATOM 616 O O . HIS A 1 76 ? -26.412 13.339 14.257 1.00 85.62 76 HIS A O 1
ATOM 622 N N . ALA A 1 77 ? -25.986 15.452 14.899 1.00 87.75 77 ALA A N 1
ATOM 623 C CA . ALA A 1 77 ? -25.946 16.002 13.542 1.00 87.75 77 ALA A CA 1
ATOM 624 C C . ALA A 1 77 ? -24.780 15.434 12.714 1.00 87.75 77 ALA A C 1
ATOM 626 O O . ALA A 1 77 ? -24.990 15.023 11.577 1.00 87.75 77 ALA A O 1
ATOM 627 N N . ILE A 1 78 ? -23.572 15.344 13.285 1.00 85.62 78 ILE A N 1
ATOM 628 C CA . ILE A 1 78 ? -22.389 14.791 12.605 1.00 85.62 78 ILE A CA 1
ATOM 629 C C . ILE A 1 78 ? -22.604 13.320 12.232 1.00 85.62 78 ILE A C 1
ATOM 631 O O . ILE A 1 78 ? -22.317 12.936 11.101 1.00 85.62 78 ILE A O 1
ATOM 635 N N . LEU A 1 79 ? -23.132 12.504 13.151 1.00 83.69 79 LEU A N 1
ATOM 636 C CA . LEU A 1 79 ? -23.389 11.084 12.890 1.00 83.69 79 LEU A CA 1
ATOM 637 C C . LEU A 1 79 ? -24.433 10.886 11.782 1.00 83.69 79 LEU A C 1
ATOM 639 O O . LEU A 1 79 ? -24.215 10.081 10.876 1.00 83.69 79 LEU A O 1
ATOM 643 N N . ASN A 1 80 ? -25.528 11.653 11.808 1.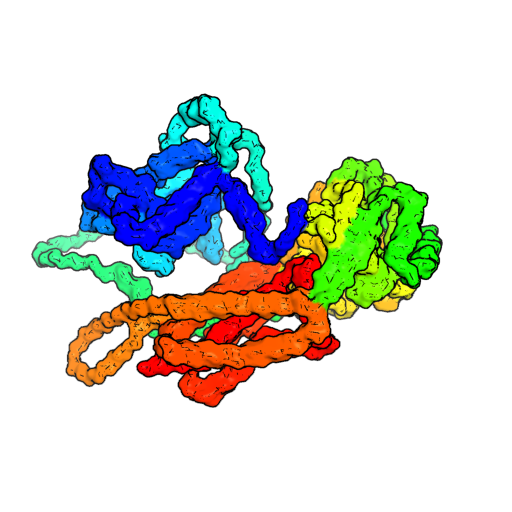00 90.06 80 ASN A N 1
ATOM 644 C CA . ASN A 1 80 ? -26.537 11.596 10.749 1.00 90.06 80 ASN A CA 1
ATOM 645 C C . ASN A 1 80 ? -25.990 12.100 9.409 1.00 90.06 80 ASN A C 1
ATOM 647 O O . ASN A 1 80 ? -26.266 11.481 8.388 1.00 90.06 80 ASN A O 1
ATOM 651 N N . LEU A 1 81 ? -25.180 13.164 9.391 1.00 91.69 81 LEU A N 1
ATOM 652 C CA . LEU A 1 81 ? -24.537 13.654 8.168 1.00 91.69 81 LEU A CA 1
ATOM 653 C C . LEU A 1 81 ? -23.575 12.624 7.573 1.00 91.69 81 LEU A C 1
ATOM 655 O O . LEU A 1 81 ? -23.596 12.406 6.362 1.00 91.69 81 LEU A O 1
ATOM 659 N N . ALA A 1 82 ? -22.768 11.969 8.410 1.00 85.19 82 ALA A N 1
ATOM 660 C CA . ALA A 1 82 ? -21.836 10.936 7.971 1.00 85.19 82 ALA A CA 1
ATOM 661 C C . ALA A 1 82 ? -22.562 9.741 7.331 1.00 85.19 82 ALA A C 1
ATOM 663 O O . ALA A 1 82 ? -22.102 9.222 6.316 1.00 85.19 82 ALA A O 1
ATOM 664 N N . ALA A 1 83 ? -23.710 9.338 7.885 1.00 86.88 83 ALA A N 1
ATOM 665 C CA . ALA A 1 83 ? -24.513 8.242 7.347 1.00 86.88 83 ALA A CA 1
ATOM 666 C C . ALA A 1 83 ? -25.347 8.643 6.113 1.00 86.88 83 ALA A C 1
ATOM 668 O O . ALA A 1 83 ? -25.478 7.862 5.174 1.00 86.88 83 ALA A O 1
ATOM 669 N N . LEU A 1 84 ? -25.910 9.855 6.101 1.00 93.44 84 LEU A N 1
ATOM 670 C CA . LEU A 1 84 ? -26.834 10.318 5.063 1.00 93.44 84 LEU A CA 1
ATOM 671 C C . LEU A 1 84 ? -26.127 10.710 3.764 1.00 93.44 84 LEU A C 1
ATOM 673 O O . LEU A 1 84 ? -26.628 10.403 2.686 1.00 93.44 84 LEU A O 1
ATOM 677 N N . THR A 1 85 ? -24.982 11.392 3.860 1.00 90.00 85 THR A N 1
ATOM 678 C CA . THR A 1 85 ? -24.290 11.992 2.705 1.00 90.00 85 THR A CA 1
ATOM 679 C C . THR A 1 85 ? -24.044 11.009 1.550 1.00 90.00 85 THR A C 1
ATOM 681 O O . THR A 1 85 ? -24.481 11.324 0.443 1.00 90.00 85 THR A O 1
ATOM 684 N N . PRO A 1 86 ? -23.428 9.822 1.752 1.00 85.56 86 PRO A N 1
ATOM 685 C CA . PRO A 1 86 ? -23.146 8.912 0.637 1.00 85.56 86 PRO A CA 1
ATOM 686 C C . PRO A 1 86 ? -24.416 8.318 0.009 1.00 85.56 86 PRO A C 1
ATOM 688 O O . PRO A 1 86 ? -24.473 8.114 -1.203 1.00 85.56 86 PRO A O 1
ATOM 691 N N . LEU A 1 87 ? -25.451 8.061 0.815 1.00 88.81 87 LEU A N 1
ATOM 692 C CA . LEU A 1 87 ? -26.717 7.496 0.337 1.00 88.81 87 LEU A CA 1
ATOM 693 C C . LEU A 1 87 ? -27.514 8.523 -0.474 1.00 88.81 87 LEU A C 1
ATOM 695 O O . LEU A 1 87 ? -28.066 8.206 -1.525 1.00 88.81 87 LEU A O 1
ATOM 699 N N . MET A 1 88 ? -27.559 9.764 0.007 1.00 91.44 88 MET A N 1
ATOM 700 C CA . MET A 1 88 ? -28.316 10.836 -0.630 1.00 91.44 88 MET A CA 1
ATOM 701 C C . MET A 1 88 ? -27.639 11.336 -1.909 1.00 91.44 88 MET A C 1
ATOM 703 O O . MET A 1 88 ? -28.332 11.579 -2.893 1.00 91.44 88 MET A O 1
ATOM 707 N N . GLU A 1 89 ? -26.301 11.392 -1.935 1.00 90.06 89 GLU A N 1
ATOM 708 C CA . GLU A 1 89 ? -25.534 11.663 -3.157 1.00 90.06 89 GLU A CA 1
ATOM 709 C C . GLU A 1 89 ? -25.878 10.650 -4.252 1.00 90.06 89 GLU A C 1
ATOM 711 O O . GLU A 1 89 ? -26.150 11.027 -5.395 1.00 90.06 89 GLU A O 1
ATOM 716 N N . ARG A 1 90 ? -25.869 9.354 -3.914 1.00 83.25 90 ARG A N 1
ATOM 717 C CA . ARG A 1 90 ? -26.184 8.292 -4.872 1.00 83.25 90 ARG A CA 1
ATOM 718 C C . ARG A 1 90 ? -27.618 8.417 -5.383 1.00 83.25 90 ARG A C 1
ATOM 720 O O . ARG A 1 90 ? -27.832 8.355 -6.591 1.00 83.25 90 ARG A O 1
ATOM 727 N N . PHE A 1 91 ? -28.565 8.674 -4.483 1.00 87.44 91 PHE A N 1
ATOM 728 C CA . PHE A 1 91 ? -29.965 8.869 -4.840 1.00 87.44 91 PHE A CA 1
ATOM 729 C C . PHE A 1 91 ? -30.175 10.054 -5.797 1.00 87.44 91 PHE A C 1
ATOM 731 O O . PHE A 1 91 ? -30.890 9.920 -6.791 1.00 87.44 91 PHE A O 1
ATOM 738 N N . GLU A 1 92 ? -29.542 11.200 -5.523 1.00 89.94 92 GLU A N 1
ATOM 739 C CA . GLU A 1 92 ? -29.639 12.396 -6.368 1.00 89.94 92 GLU A CA 1
ATOM 740 C C . GLU A 1 92 ? -29.007 12.190 -7.743 1.00 89.94 92 GLU A C 1
ATOM 742 O O . GLU A 1 92 ? -29.563 12.624 -8.752 1.00 89.94 92 GLU A O 1
ATOM 747 N N . ASN A 1 93 ? -27.873 11.495 -7.801 1.00 83.88 93 ASN A N 1
ATOM 748 C CA . ASN A 1 93 ? -27.238 11.162 -9.070 1.00 83.88 93 ASN A CA 1
ATOM 749 C C . ASN A 1 93 ? -28.092 10.208 -9.925 1.00 83.88 93 ASN A C 1
ATOM 751 O O . ASN A 1 93 ? -28.031 10.289 -11.150 1.00 83.88 93 ASN A O 1
ATOM 755 N N . GLU A 1 94 ? -28.883 9.331 -9.300 1.00 81.19 94 GLU A N 1
ATOM 756 C CA . GLU A 1 94 ? -29.764 8.382 -9.994 1.00 81.19 94 GLU A CA 1
ATOM 757 C C . GLU A 1 94 ? -31.081 9.024 -10.468 1.00 81.19 94 GLU A C 1
ATOM 759 O O . GLU A 1 94 ? -31.518 8.768 -11.589 1.00 81.19 94 GLU A O 1
ATOM 764 N N . HIS A 1 95 ? -31.709 9.872 -9.644 1.00 81.69 95 HIS A N 1
ATOM 765 C CA . HIS A 1 95 ? -33.068 10.385 -9.896 1.00 81.69 95 HIS A CA 1
ATOM 766 C C . HIS A 1 95 ? -33.122 11.856 -10.352 1.00 81.69 95 HIS A C 1
ATOM 768 O O . HIS A 1 95 ? -34.170 12.315 -10.818 1.00 81.69 95 HIS A O 1
ATOM 774 N N . GLY A 1 96 ? -32.020 12.600 -10.230 1.00 87.38 96 GLY A N 1
ATOM 775 C CA . GLY A 1 96 ? -31.928 14.025 -10.551 1.00 87.38 96 GLY A CA 1
ATOM 776 C C . GLY A 1 96 ? -32.329 14.953 -9.397 1.00 87.38 96 GLY A C 1
ATOM 777 O O . GLY A 1 96 ? -33.150 14.613 -8.541 1.00 87.38 96 GLY A O 1
ATOM 778 N N . THR A 1 97 ? -31.778 16.171 -9.399 1.00 90.50 97 THR A N 1
ATOM 779 C CA . THR A 1 97 ? -31.883 17.139 -8.290 1.00 90.50 97 THR A CA 1
ATOM 780 C C . THR A 1 97 ? -33.329 17.560 -7.993 1.00 90.50 97 THR A C 1
ATOM 782 O O . THR A 1 97 ? -33.732 17.596 -6.829 1.00 90.50 97 THR A O 1
ATOM 785 N N . LEU A 1 98 ? -34.137 17.863 -9.020 1.00 88.94 98 LEU A N 1
ATOM 786 C CA . LEU A 1 98 ? -35.540 18.269 -8.832 1.00 88.94 98 LEU A CA 1
ATOM 787 C C . LEU A 1 98 ? -36.409 17.135 -8.277 1.00 88.94 98 LEU A C 1
ATOM 789 O O . LEU A 1 98 ? -37.245 17.367 -7.402 1.00 88.94 98 LEU A O 1
ATOM 793 N N . THR A 1 99 ? -36.192 15.909 -8.754 1.00 87.75 99 THR A N 1
ATOM 794 C CA . THR A 1 99 ? -36.904 14.721 -8.274 1.00 87.75 99 THR A CA 1
ATOM 795 C C . THR A 1 99 ? -36.566 14.447 -6.812 1.00 87.75 99 THR A C 1
ATOM 797 O O . THR A 1 99 ? -37.469 14.211 -6.010 1.00 87.75 99 THR A O 1
ATOM 800 N N . SER A 1 100 ? -35.283 14.539 -6.436 1.00 90.69 100 SER A N 1
ATOM 801 C CA . SER A 1 100 ? -34.856 14.399 -5.041 1.00 90.69 100 SER A CA 1
ATOM 802 C C . SER A 1 100 ? -35.498 15.448 -4.140 1.00 90.69 100 SER A C 1
ATOM 804 O O . SER A 1 100 ? -36.061 15.090 -3.108 1.00 90.69 100 SER A O 1
ATOM 806 N N . LEU A 1 101 ? -35.507 16.718 -4.553 1.00 91.44 101 LEU A N 1
ATOM 807 C CA . LEU A 1 101 ? -36.148 17.786 -3.786 1.00 91.44 101 LEU A CA 1
ATOM 808 C C . LEU A 1 101 ? -37.635 17.502 -3.542 1.00 91.44 101 LEU A C 1
ATOM 810 O O . LEU A 1 101 ? -38.097 17.595 -2.404 1.00 91.44 101 LEU A O 1
ATOM 814 N N . ALA A 1 102 ? -38.372 17.118 -4.586 1.00 88.94 102 ALA A N 1
ATOM 815 C CA . ALA A 1 102 ? -39.802 16.852 -4.481 1.00 88.94 102 ALA A CA 1
ATOM 816 C C . ALA A 1 102 ? -40.123 15.625 -3.612 1.00 88.94 102 ALA A C 1
ATOM 818 O O . ALA A 1 102 ? -41.076 15.648 -2.835 1.00 88.94 102 ALA A O 1
ATOM 819 N N . LEU A 1 103 ? -39.325 14.559 -3.717 1.00 89.31 103 LEU A N 1
ATOM 820 C CA . LEU A 1 103 ? -39.541 13.332 -2.955 1.00 89.31 103 LEU A CA 1
ATOM 821 C C . LEU A 1 103 ? -39.208 13.505 -1.468 1.00 89.31 103 LEU A C 1
ATOM 823 O O . LEU A 1 103 ? -39.996 13.080 -0.621 1.00 89.31 103 LEU A O 1
ATOM 827 N N . PHE A 1 104 ? -38.087 14.156 -1.142 1.00 91.94 104 PHE A N 1
ATOM 828 C CA . PHE A 1 104 ? -37.642 14.349 0.243 1.00 91.94 104 PHE A CA 1
ATOM 829 C C . PHE A 1 104 ? -38.445 15.409 0.998 1.00 91.94 104 PHE A C 1
ATOM 831 O O . PHE A 1 104 ? -38.706 15.224 2.181 1.00 91.94 104 PHE A O 1
ATOM 838 N N . PHE A 1 105 ? -38.894 16.488 0.357 1.00 89.94 105 PHE A N 1
ATOM 839 C CA . PHE A 1 105 ? -39.799 17.448 1.009 1.00 89.94 105 PHE A CA 1
ATOM 840 C C . PHE A 1 105 ? -41.285 17.110 0.832 1.00 89.94 105 PHE A C 1
ATOM 842 O O . PHE A 1 105 ? -42.145 17.873 1.265 1.00 89.94 105 PHE A O 1
ATOM 849 N N . GLY A 1 106 ? -41.583 15.952 0.242 1.00 88.94 106 GLY A N 1
ATOM 850 C CA . GLY A 1 106 ? -42.929 15.418 0.098 1.00 88.94 106 GLY A CA 1
ATOM 851 C C . GLY A 1 106 ? -43.025 13.980 0.623 1.00 88.94 106 GLY A C 1
ATOM 852 O O . GLY A 1 106 ? -42.827 13.743 1.818 1.00 88.94 106 GLY A O 1
ATOM 853 N N . PRO A 1 107 ? -43.353 12.997 -0.230 1.00 88.75 107 PRO A N 1
ATOM 854 C CA . PRO A 1 107 ? -43.828 11.687 0.211 1.00 88.75 107 PRO A CA 1
ATOM 855 C C . PRO A 1 107 ? -42.816 10.857 1.013 1.00 88.75 107 PRO A C 1
ATOM 857 O O . PRO A 1 107 ? -43.234 10.149 1.928 1.00 88.75 107 PRO A O 1
ATOM 860 N N . LEU A 1 108 ? -41.506 10.949 0.740 1.00 89.56 108 LEU A N 1
ATOM 861 C CA . LEU A 1 108 ? -40.498 10.150 1.461 1.00 89.56 108 LEU A CA 1
ATOM 862 C C . LEU A 1 108 ? -40.306 10.580 2.921 1.00 89.56 108 LEU A C 1
ATOM 864 O O . LEU A 1 108 ? -39.725 9.824 3.698 1.00 89.56 108 LEU A O 1
ATOM 868 N N . THR A 1 109 ? -40.810 11.756 3.296 1.00 92.06 109 THR A N 1
ATOM 869 C CA . THR A 1 109 ? -40.741 12.276 4.669 1.00 92.06 109 THR A CA 1
ATOM 870 C C . THR A 1 109 ? -42.119 12.383 5.288 1.00 92.06 109 THR A C 1
ATOM 872 O O . THR A 1 109 ? -42.339 11.883 6.389 1.00 92.06 109 THR A O 1
ATOM 875 N N . SER A 1 110 ? -43.075 12.975 4.571 1.00 90.75 110 SER A N 1
ATOM 876 C CA . SER A 1 110 ? -44.407 13.229 5.106 1.00 90.75 110 SER A CA 1
ATOM 877 C C . SER A 1 110 ? -45.206 11.947 5.336 1.00 90.75 110 SER A C 1
ATOM 879 O O . SER A 1 110 ? -45.890 11.862 6.350 1.00 90.75 110 SER A O 1
ATOM 881 N N . ILE A 1 111 ? -45.108 10.930 4.467 1.00 91.38 111 ILE A N 1
ATOM 882 C CA . ILE A 1 111 ? -45.844 9.668 4.667 1.00 91.38 111 ILE A CA 1
ATOM 883 C C . ILE A 1 111 ? -45.327 8.915 5.904 1.00 91.38 111 ILE A C 1
ATOM 885 O O . ILE A 1 111 ? -46.147 8.621 6.777 1.00 91.38 111 ILE A O 1
ATOM 889 N N . PRO A 1 112 ? -44.012 8.639 6.059 1.00 91.81 112 PRO A N 1
ATOM 890 C CA . PRO A 1 112 ? -43.536 7.991 7.276 1.00 91.81 112 PRO A CA 1
ATOM 891 C C . PRO A 1 112 ? -43.758 8.841 8.536 1.00 91.81 112 PRO A C 1
ATOM 893 O O . PRO A 1 112 ? -44.030 8.278 9.593 1.00 91.81 112 PRO A O 1
ATOM 896 N N . ALA A 1 113 ? -43.699 10.175 8.441 1.00 91.00 113 ALA A N 1
ATOM 897 C CA . ALA A 1 113 ? -44.006 11.062 9.565 1.00 91.00 113 ALA A CA 1
ATOM 898 C C . ALA A 1 113 ? -45.481 10.981 9.987 1.00 91.00 113 ALA A C 1
ATOM 900 O O . ALA A 1 113 ? -45.771 10.862 11.175 1.00 91.00 113 ALA A O 1
ATOM 901 N N . VAL A 1 114 ? -46.418 10.982 9.034 1.00 92.12 114 VAL A N 1
ATOM 902 C CA . VAL A 1 114 ? -47.848 10.787 9.322 1.00 92.12 114 VAL A CA 1
ATOM 903 C C . VAL A 1 114 ? -48.091 9.393 9.899 1.00 92.12 114 VAL A C 1
ATOM 905 O O . VAL A 1 114 ? -48.796 9.276 10.896 1.00 92.12 114 VAL A O 1
ATOM 908 N N . MET A 1 115 ? -47.474 8.347 9.339 1.00 92.12 115 MET A N 1
ATOM 909 C CA . MET A 1 115 ? -47.560 6.990 9.894 1.00 92.12 115 MET A CA 1
ATOM 910 C C . MET A 1 115 ? -47.085 6.941 11.349 1.00 92.12 115 MET A C 1
ATOM 912 O O . MET A 1 115 ? -47.792 6.399 12.195 1.00 92.12 115 MET A O 1
ATOM 916 N N . TYR A 1 116 ? -45.932 7.545 11.650 1.00 92.19 116 TYR A N 1
ATOM 917 C CA . TYR A 1 116 ? -45.399 7.636 13.009 1.00 92.19 116 TYR A CA 1
ATOM 918 C C . TYR A 1 116 ? -46.399 8.298 13.963 1.00 92.19 116 TYR A C 1
ATOM 920 O O . TYR A 1 116 ? -46.729 7.739 15.006 1.00 92.19 116 TYR A O 1
ATOM 928 N N . VAL A 1 117 ? -46.932 9.456 13.570 1.00 91.00 117 VAL A N 1
ATOM 929 C CA . VAL A 1 117 ? -47.868 10.245 14.380 1.00 91.00 117 VAL A CA 1
ATOM 930 C C . VAL A 1 117 ? -49.168 9.495 14.625 1.00 91.00 117 VAL A C 1
ATOM 932 O O . VAL A 1 117 ? -49.661 9.494 15.748 1.00 91.00 117 VAL A O 1
ATOM 935 N N . LEU A 1 118 ? -49.723 8.842 13.601 1.00 90.06 118 LEU A N 1
ATOM 936 C CA . LEU A 1 118 ? -50.952 8.067 13.746 1.00 90.06 118 LEU A CA 1
ATOM 937 C C . LEU A 1 118 ? -50.757 6.893 14.710 1.00 90.06 118 LEU A C 1
ATOM 939 O O . LEU A 1 118 ? -51.612 6.651 15.560 1.00 90.06 118 LEU A O 1
ATOM 943 N N . ILE A 1 119 ? -49.632 6.186 14.601 1.00 89.25 119 ILE A N 1
ATOM 944 C CA . ILE A 1 119 ? -49.343 5.037 15.459 1.00 89.25 119 ILE A CA 1
ATOM 945 C C . ILE A 1 119 ? -49.099 5.490 16.905 1.00 89.25 119 ILE A C 1
ATOM 947 O O . ILE A 1 119 ? -49.716 4.952 17.821 1.00 89.25 119 ILE A O 1
ATOM 951 N N . GLU A 1 120 ? -48.261 6.501 17.138 1.00 88.50 120 GLU A N 1
ATOM 952 C CA . GLU A 1 120 ? -48.012 6.990 18.502 1.00 88.50 120 GLU A CA 1
ATOM 953 C C . GLU A 1 120 ? -49.268 7.561 19.156 1.00 88.50 120 GLU A C 1
ATOM 955 O O . GLU A 1 120 ? -49.571 7.228 20.301 1.00 88.50 120 GLU A O 1
ATOM 960 N N . ARG A 1 121 ? -50.038 8.364 18.415 1.00 85.56 121 ARG A N 1
ATOM 961 C CA . ARG A 1 121 ? -51.207 9.057 18.957 1.00 85.56 121 ARG A CA 1
ATOM 962 C C . ARG A 1 121 ? -52.394 8.134 19.201 1.00 85.56 121 ARG A C 1
ATOM 964 O O . ARG A 1 121 ? -53.046 8.267 20.230 1.00 85.56 121 ARG A O 1
ATOM 971 N N . TYR A 1 122 ? -52.703 7.242 18.259 1.00 86.69 122 TYR A N 1
ATOM 972 C CA . TYR A 1 122 ? -53.940 6.450 18.304 1.00 86.69 122 TYR A CA 1
ATOM 973 C C . TYR A 1 122 ? -53.739 5.004 18.758 1.00 86.69 122 TYR A C 1
ATOM 975 O O . TYR A 1 122 ? -54.693 4.393 19.231 1.00 86.69 122 TYR A O 1
ATOM 983 N N . VAL A 1 123 ? -52.535 4.437 18.618 1.00 87.12 123 VAL A N 1
ATOM 984 C CA . VAL A 1 123 ? -52.254 3.060 19.061 1.00 87.12 123 VAL A CA 1
ATOM 985 C C . VAL A 1 123 ? -51.609 3.087 20.439 1.00 87.12 123 VAL A C 1
ATOM 987 O O . VAL A 1 123 ? -52.168 2.545 21.390 1.00 87.12 123 VAL A O 1
ATOM 990 N N . PHE A 1 124 ? -50.463 3.757 20.569 1.00 85.00 124 PHE A N 1
ATOM 991 C CA . PHE A 1 124 ? -49.697 3.741 21.817 1.00 85.00 124 PHE A CA 1
ATOM 992 C C . PHE A 1 124 ? -50.153 4.784 22.841 1.00 85.00 124 PHE A C 1
ATOM 994 O O . PHE A 1 124 ? -49.894 4.591 24.022 1.00 85.00 124 PHE A O 1
ATOM 1001 N N . HIS A 1 125 ? -50.869 5.834 22.422 1.00 84.25 125 HIS A N 1
ATOM 1002 C CA . HIS A 1 125 ? -51.285 6.957 23.276 1.00 84.25 125 HIS A CA 1
ATOM 1003 C C . HIS A 1 125 ? -50.094 7.634 23.978 1.00 84.25 125 HIS A C 1
ATOM 1005 O O . HIS A 1 125 ? -50.158 8.001 25.151 1.00 84.25 125 HIS A O 1
ATOM 1011 N N . VAL A 1 126 ? -48.983 7.770 23.250 1.00 79.69 126 VAL A N 1
ATOM 1012 C CA . VAL A 1 126 ? -47.716 8.327 23.738 1.00 79.69 126 VAL A CA 1
ATOM 1013 C C . VAL A 1 126 ? -47.351 9.546 22.888 1.00 79.69 126 VAL A C 1
ATOM 1015 O O . VAL A 1 126 ? -47.678 9.607 21.706 1.00 79.69 126 VAL A O 1
ATOM 1018 N N . ASN A 1 127 ? -46.689 10.533 23.495 1.00 84.06 127 ASN A N 1
ATOM 1019 C CA . ASN A 1 127 ? -46.321 11.791 22.845 1.00 84.06 127 ASN A CA 1
ATOM 1020 C C . ASN A 1 127 ? -44.793 11.975 22.813 1.00 84.06 127 ASN A C 1
ATOM 1022 O O . ASN A 1 127 ? -44.246 12.883 23.444 1.00 84.06 127 ASN A O 1
ATOM 1026 N N . HIS A 1 128 ? -44.069 11.079 22.132 1.00 83.31 128 HIS A N 1
ATOM 1027 C CA . HIS A 1 128 ? -42.615 11.188 22.024 1.00 83.31 128 HIS A CA 1
ATOM 1028 C C . HIS A 1 128 ? -42.208 12.001 20.789 1.00 83.31 128 HIS A C 1
ATOM 1030 O O . HIS A 1 128 ? -42.576 11.701 19.655 1.00 83.31 128 HIS A O 1
ATOM 1036 N N . GLY A 1 129 ? -41.395 13.037 21.012 1.00 83.81 129 GLY A N 1
ATOM 1037 C CA . GLY A 1 129 ? -40.841 13.861 19.940 1.00 83.81 129 GLY A CA 1
ATOM 1038 C C . GLY A 1 129 ? -39.689 13.177 19.199 1.00 83.81 129 GLY A C 1
ATOM 1039 O O . GLY A 1 129 ? -38.757 12.675 19.832 1.00 83.81 129 GLY A O 1
ATOM 1040 N N . VAL A 1 130 ? -39.702 13.218 17.862 1.00 88.44 130 VAL A N 1
ATOM 1041 C CA . VAL A 1 130 ? -38.602 12.711 17.013 1.00 88.44 130 VAL A CA 1
ATOM 1042 C C . VAL A 1 130 ? -37.891 13.846 16.293 1.00 88.44 130 VAL A C 1
ATOM 1044 O O . VAL A 1 130 ? -38.511 14.784 15.792 1.00 88.44 130 VAL A O 1
ATOM 1047 N N . LEU A 1 131 ? -36.563 13.736 16.233 1.00 89.31 131 LEU A N 1
ATOM 1048 C CA . LEU A 1 131 ? -35.654 14.692 15.608 1.00 89.31 131 LEU A CA 1
ATOM 1049 C C . LEU A 1 131 ? -34.546 13.952 14.848 1.00 89.31 131 LEU A C 1
ATOM 1051 O O . LEU A 1 131 ? -34.052 12.917 15.304 1.00 89.31 131 LEU A O 1
ATOM 1055 N N . GLY A 1 132 ? -34.091 14.543 13.747 1.00 90.06 132 GLY A N 1
ATOM 1056 C CA . GLY A 1 132 ? -32.863 14.173 13.049 1.00 90.06 132 GLY A CA 1
ATOM 1057 C C . GLY A 1 132 ? -33.061 13.334 11.789 1.00 90.06 132 GLY A C 1
ATOM 1058 O O . GLY A 1 132 ? -34.054 12.627 11.615 1.00 90.06 132 GLY A O 1
ATOM 1059 N N . ALA A 1 133 ? -32.059 13.379 10.910 1.00 92.44 133 ALA A N 1
ATOM 1060 C CA . ALA A 1 133 ? -32.138 12.807 9.565 1.00 92.44 133 ALA A CA 1
ATOM 1061 C C . ALA A 1 133 ? -32.028 11.273 9.511 1.00 92.44 133 ALA A C 1
ATOM 1063 O O . ALA A 1 133 ? -32.029 10.685 8.432 1.00 92.44 133 ALA A O 1
ATOM 1064 N N . SER A 1 134 ? -31.948 10.601 10.660 1.00 91.50 134 SER A N 1
ATOM 1065 C CA . SER A 1 134 ? -31.845 9.139 10.729 1.00 91.50 134 SER A CA 1
ATOM 1066 C C . SER A 1 134 ? -33.010 8.413 10.039 1.00 91.50 134 SER A C 1
ATOM 1068 O O . SER A 1 134 ? -32.797 7.348 9.465 1.00 91.50 134 SER A O 1
ATOM 1070 N N . MET A 1 135 ? -34.216 8.997 10.003 1.00 92.12 135 MET A N 1
ATOM 1071 C CA . MET A 1 135 ? -35.327 8.432 9.227 1.00 92.12 135 MET A CA 1
ATOM 1072 C C . MET A 1 135 ? -34.987 8.365 7.729 1.00 92.12 135 MET A C 1
ATOM 1074 O O . MET A 1 135 ? -35.193 7.324 7.118 1.00 92.12 135 MET A O 1
ATOM 1078 N N . TRP A 1 136 ? -34.391 9.417 7.154 1.00 94.69 136 TRP A N 1
ATOM 1079 C CA . TRP A 1 136 ? -33.938 9.417 5.757 1.00 94.69 136 TRP A CA 1
ATOM 1080 C C . TRP A 1 136 ? -32.859 8.375 5.488 1.00 94.69 136 TRP A C 1
ATOM 1082 O O . TRP A 1 136 ? -32.904 7.709 4.456 1.00 94.69 136 TRP A O 1
ATOM 1092 N N . VAL A 1 137 ? -31.927 8.197 6.427 1.00 93.69 137 VAL A N 1
ATOM 1093 C CA . VAL A 1 137 ? -30.890 7.160 6.336 1.00 93.69 137 VAL A CA 1
ATOM 1094 C C . VAL A 1 137 ? -31.534 5.780 6.216 1.00 93.69 137 VAL A C 1
ATOM 1096 O O . VAL A 1 137 ? -31.213 5.035 5.295 1.00 93.69 137 VAL A O 1
ATOM 1099 N N . PHE A 1 138 ? -32.477 5.446 7.098 1.00 94.38 138 PHE A N 1
ATOM 1100 C CA . PHE A 1 138 ? -33.146 4.144 7.070 1.00 94.38 138 PHE A CA 1
ATOM 1101 C C . PHE A 1 138 ? -34.076 3.958 5.865 1.00 94.38 138 PHE A C 1
ATOM 1103 O O . PHE A 1 138 ? -34.123 2.855 5.322 1.00 94.38 138 PHE A O 1
ATOM 1110 N N . THR A 1 139 ? -34.752 5.013 5.399 1.00 94.19 139 THR A N 1
ATOM 1111 C CA . THR A 1 139 ? -35.528 4.980 4.149 1.00 94.19 139 THR A CA 1
ATOM 1112 C C . THR A 1 139 ? -34.629 4.636 2.959 1.00 94.19 139 THR A C 1
ATOM 1114 O O . THR A 1 139 ? -34.925 3.703 2.214 1.00 94.19 139 THR A O 1
ATOM 1117 N N . LEU A 1 140 ? -33.497 5.333 2.806 1.00 92.94 140 LEU A N 1
ATOM 1118 C CA . LEU A 1 140 ? -32.550 5.094 1.712 1.00 92.94 140 LEU A CA 1
ATOM 1119 C C . LEU A 1 140 ? -31.870 3.722 1.813 1.00 92.94 140 LEU A C 1
ATOM 1121 O O . LEU A 1 140 ? -31.764 3.019 0.810 1.00 92.94 140 LEU A O 1
ATOM 1125 N N . LEU A 1 141 ? -31.469 3.298 3.017 1.00 91.12 141 LEU A N 1
ATOM 1126 C CA . LEU A 1 141 ? -30.916 1.957 3.243 1.00 91.12 141 LEU A CA 1
ATOM 1127 C C . LEU A 1 141 ? -31.916 0.858 2.873 1.00 91.12 141 LEU A C 1
ATOM 1129 O O . LEU A 1 141 ? -31.533 -0.144 2.274 1.00 91.12 141 LEU A O 1
ATOM 1133 N N . ALA A 1 142 ? -33.196 1.038 3.200 1.00 92.75 142 ALA A N 1
ATOM 1134 C CA . ALA A 1 142 ? -34.238 0.090 2.832 1.00 92.75 142 ALA A CA 1
ATOM 1135 C C . ALA A 1 142 ? -34.435 0.013 1.310 1.00 92.75 142 ALA A C 1
ATOM 1137 O O . ALA A 1 142 ? -34.490 -1.093 0.770 1.00 92.75 142 ALA A O 1
ATOM 1138 N N . MET A 1 143 ? -34.437 1.150 0.606 1.00 89.12 143 MET A N 1
ATOM 1139 C CA . MET A 1 143 ? -34.492 1.181 -0.863 1.00 89.12 143 MET A CA 1
ATOM 1140 C C . MET A 1 143 ? -33.321 0.417 -1.496 1.00 89.12 143 MET A C 1
ATOM 1142 O O . MET A 1 143 ? -33.529 -0.471 -2.326 1.00 89.12 143 MET A O 1
ATOM 1146 N N . GLU A 1 144 ? -32.101 0.718 -1.055 1.00 86.75 144 GLU A N 1
ATOM 1147 C CA . GLU A 1 144 ? -30.867 0.074 -1.520 1.00 86.75 144 GLU A CA 1
ATOM 1148 C C . GLU A 1 144 ? -30.840 -1.425 -1.213 1.00 86.75 144 GLU A C 1
ATOM 1150 O O . GLU A 1 144 ? -30.428 -2.230 -2.050 1.00 86.75 144 GLU A O 1
ATOM 1155 N N . SER A 1 145 ? -31.330 -1.835 -0.040 1.00 88.12 145 SER A N 1
ATOM 1156 C CA . SER A 1 145 ? -31.376 -3.249 0.340 1.00 88.12 145 SER A CA 1
ATOM 1157 C C . SER A 1 145 ? -32.280 -4.075 -0.580 1.00 88.12 145 SER A C 1
ATOM 1159 O O . SER A 1 145 ? -31.952 -5.223 -0.869 1.00 88.12 145 SER A O 1
ATOM 1161 N N . ILE A 1 146 ? -33.368 -3.497 -1.110 1.00 88.06 146 ILE A N 1
ATOM 1162 C CA . ILE A 1 146 ? -34.252 -4.165 -2.079 1.00 88.06 146 ILE A CA 1
ATOM 1163 C C . ILE A 1 146 ? -33.594 -4.254 -3.456 1.00 88.06 146 ILE A C 1
ATOM 1165 O O . ILE A 1 146 ? -33.671 -5.298 -4.105 1.00 88.06 146 ILE A O 1
ATOM 1169 N N . GLN A 1 147 ? -32.917 -3.193 -3.904 1.00 81.62 147 GLN A N 1
ATOM 1170 C CA . GLN A 1 147 ? -32.136 -3.247 -5.145 1.00 81.62 147 GLN A CA 1
ATOM 1171 C C . GLN A 1 147 ? -31.015 -4.293 -5.046 1.00 81.62 147 GLN A C 1
ATOM 1173 O O . GLN A 1 147 ? -30.807 -5.090 -5.963 1.00 81.62 147 GLN A O 1
ATOM 1178 N N . THR A 1 148 ? -30.344 -4.343 -3.896 1.00 78.38 148 THR A N 1
ATOM 1179 C CA . THR A 1 148 ? -29.295 -5.324 -3.616 1.00 78.38 148 THR A CA 1
ATOM 1180 C C . THR A 1 148 ? -29.879 -6.728 -3.520 1.00 78.38 148 THR A C 1
ATOM 1182 O O . THR A 1 148 ? -29.318 -7.639 -4.105 1.00 78.38 148 THR A O 1
ATOM 1185 N N . TYR A 1 149 ? -31.042 -6.923 -2.897 1.00 84.62 149 TYR A N 1
ATOM 1186 C CA . TYR A 1 149 ? -31.720 -8.222 -2.829 1.00 84.62 149 TYR A CA 1
ATOM 1187 C C . TYR A 1 149 ? -32.041 -8.803 -4.216 1.00 84.62 149 TYR A C 1
ATOM 1189 O O . TYR A 1 149 ? -31.905 -10.006 -4.421 1.00 84.62 149 TYR A O 1
ATOM 1197 N N . LYS A 1 150 ? -32.395 -7.956 -5.195 1.00 81.19 150 LYS A N 1
ATOM 1198 C CA . LYS A 1 150 ? -32.624 -8.389 -6.588 1.00 81.19 150 LYS A CA 1
ATOM 1199 C C . LYS A 1 150 ? -31.365 -8.947 -7.262 1.00 81.19 150 LYS A C 1
ATOM 1201 O O . LYS A 1 150 ? -31.486 -9.741 -8.187 1.00 81.19 150 LYS A O 1
ATOM 1206 N N . THR A 1 151 ? -30.178 -8.520 -6.832 1.00 76.75 151 THR A N 1
ATOM 1207 C CA . THR A 1 151 ? -28.891 -8.958 -7.405 1.00 76.75 151 THR A CA 1
ATOM 1208 C C . THR A 1 151 ? -28.195 -10.019 -6.550 1.00 76.75 151 THR A C 1
ATOM 1210 O O . THR A 1 151 ? -27.619 -10.954 -7.092 1.00 76.75 151 THR A O 1
ATOM 1213 N N . ASN A 1 152 ? -28.293 -9.903 -5.226 1.00 77.38 152 ASN A N 1
ATOM 1214 C CA . ASN A 1 152 ? -27.706 -10.765 -4.208 1.00 77.38 152 ASN A CA 1
ATOM 1215 C C . ASN A 1 152 ? -28.765 -11.046 -3.123 1.00 77.38 152 ASN A C 1
ATOM 1217 O O . ASN A 1 152 ? -28.885 -10.273 -2.166 1.00 77.38 152 ASN A O 1
ATOM 1221 N N . PRO A 1 153 ? -29.560 -12.125 -3.248 1.00 82.81 153 PRO A N 1
ATOM 1222 C CA . PRO A 1 153 ? -30.740 -12.335 -2.409 1.00 82.81 153 PRO A CA 1
ATOM 1223 C C . PRO A 1 153 ? -30.424 -12.706 -0.956 1.00 82.81 153 PRO A C 1
ATOM 1225 O O . PRO A 1 153 ? -31.241 -12.448 -0.073 1.00 82.81 153 PRO A O 1
ATOM 1228 N N . HIS A 1 154 ? -29.249 -13.270 -0.677 1.00 81.50 154 HIS A N 1
ATOM 1229 C CA . HIS A 1 154 ? -28.868 -13.697 0.667 1.00 81.50 154 HIS A CA 1
ATOM 1230 C C . HIS A 1 154 ? -27.451 -13.251 1.017 1.00 81.50 154 HIS A C 1
ATOM 1232 O O . HIS A 1 154 ? -26.549 -13.342 0.185 1.00 81.50 154 HIS A O 1
ATOM 1238 N N . PHE A 1 155 ? -27.252 -12.849 2.271 1.00 74.94 155 PHE A N 1
ATOM 1239 C CA . PHE A 1 155 ? -25.937 -12.790 2.894 1.00 74.94 155 PHE A CA 1
ATOM 1240 C C . PHE A 1 155 ? -25.731 -14.050 3.736 1.00 74.94 155 PHE A C 1
ATOM 1242 O O . PHE A 1 155 ? -26.640 -14.512 4.431 1.00 74.94 155 PHE A O 1
ATOM 1249 N N . VAL A 1 156 ? -24.541 -14.636 3.637 1.00 68.81 156 VAL A N 1
ATOM 1250 C CA . VAL A 1 156 ? -24.223 -15.902 4.301 1.00 68.81 156 VAL A CA 1
ATOM 1251 C C . VAL A 1 156 ? -23.429 -15.607 5.569 1.00 68.81 156 VAL A C 1
ATOM 1253 O O . VAL A 1 156 ? -22.350 -15.020 5.506 1.00 68.81 156 VAL A O 1
ATOM 1256 N N . VAL A 1 157 ? -23.971 -16.001 6.724 1.00 57.38 157 VAL A N 1
ATOM 1257 C CA . VAL A 1 157 ? -23.274 -15.934 8.018 1.00 57.38 157 VAL A CA 1
ATOM 1258 C C . VAL A 1 157 ? -23.159 -17.354 8.562 1.00 57.38 157 VAL A C 1
ATOM 1260 O O . VAL A 1 157 ? -24.136 -17.927 9.044 1.00 57.38 157 VAL A O 1
ATOM 1263 N N . GLY A 1 158 ? -21.969 -17.948 8.453 1.00 70.31 158 GLY A N 1
ATOM 1264 C CA . GLY A 1 158 ? -21.775 -19.369 8.757 1.00 70.31 158 GLY A CA 1
ATOM 1265 C C . GLY A 1 158 ? -22.592 -20.247 7.803 1.00 70.31 158 GLY A C 1
ATOM 1266 O O . GLY A 1 158 ? -22.342 -20.236 6.605 1.00 70.31 158 GLY A O 1
ATOM 1267 N N . THR A 1 159 ? -23.580 -20.978 8.329 1.00 62.03 159 THR A N 1
ATOM 1268 C CA . THR A 1 159 ? -24.500 -21.843 7.558 1.00 62.03 159 THR A CA 1
ATOM 1269 C C . THR A 1 159 ? -25.884 -21.229 7.330 1.00 62.03 159 THR A C 1
ATOM 1271 O O . THR A 1 159 ? -26.729 -21.835 6.671 1.00 62.03 159 THR A O 1
ATOM 1274 N N . VAL A 1 160 ? -26.158 -20.045 7.887 1.00 66.25 160 VAL A N 1
ATOM 1275 C CA . VAL A 1 160 ? -27.489 -19.432 7.833 1.00 66.25 160 VAL A CA 1
ATOM 1276 C C . VAL A 1 160 ? -27.546 -18.432 6.683 1.00 66.25 160 VAL A C 1
ATOM 1278 O O . VAL A 1 160 ? -26.809 -17.444 6.654 1.00 66.25 160 VAL A O 1
ATOM 1281 N N . HIS A 1 161 ? -28.458 -18.679 5.745 1.00 79.38 161 HIS A N 1
ATOM 1282 C CA . HIS A 1 161 ? -28.772 -17.761 4.655 1.00 79.38 161 HIS A CA 1
ATOM 1283 C C . HIS A 1 161 ? -29.781 -16.728 5.135 1.00 79.38 161 HIS A C 1
ATOM 1285 O O . HIS A 1 161 ? -30.969 -17.023 5.278 1.00 79.38 161 HIS A O 1
ATOM 1291 N N . ILE A 1 162 ? -29.318 -15.505 5.370 1.00 82.69 162 ILE A N 1
ATOM 1292 C CA . ILE A 1 162 ? -30.198 -14.424 5.799 1.00 82.69 162 ILE A CA 1
ATOM 1293 C C . ILE A 1 162 ? -30.526 -13.564 4.570 1.00 82.69 162 ILE A C 1
ATOM 1295 O O . ILE A 1 162 ? -29.617 -13.173 3.838 1.00 82.69 162 ILE A O 1
ATOM 1299 N N . PRO A 1 163 ? -31.807 -13.291 4.270 1.00 87.50 163 PRO A N 1
ATOM 1300 C CA . PRO A 1 163 ? -32.168 -12.488 3.107 1.00 87.50 163 PRO A CA 1
ATOM 1301 C C . PRO A 1 163 ? -31.612 -11.061 3.180 1.00 87.50 163 PRO A C 1
ATOM 1303 O O . PRO A 1 163 ? -31.790 -10.369 4.176 1.00 87.50 163 PRO A O 1
ATOM 1306 N N . THR A 1 164 ? -30.993 -10.572 2.107 1.00 86.06 164 THR A N 1
ATOM 1307 C CA . THR A 1 164 ? -30.339 -9.248 2.086 1.00 86.06 164 THR A CA 1
ATOM 1308 C C . THR A 1 164 ? -31.296 -8.099 2.384 1.00 86.06 164 THR A C 1
ATOM 1310 O O . THR A 1 164 ? -30.888 -7.116 3.001 1.00 86.06 164 THR A O 1
ATOM 1313 N N . TRP A 1 165 ? -32.583 -8.238 2.050 1.00 89.00 165 TRP A N 1
ATOM 1314 C CA . TRP A 1 165 ? -33.594 -7.234 2.380 1.00 89.00 165 TRP A CA 1
ATOM 1315 C C . TRP A 1 165 ? -33.763 -7.018 3.891 1.00 89.00 165 TRP A C 1
ATOM 1317 O O . TRP A 1 165 ? -34.239 -5.965 4.280 1.00 89.00 165 TRP A O 1
ATOM 1327 N N . THR A 1 166 ? -33.345 -7.943 4.768 1.00 90.62 166 THR A N 1
ATOM 1328 C CA . THR A 1 166 ? -33.469 -7.766 6.229 1.00 90.62 166 THR A CA 1
ATOM 1329 C C . THR A 1 166 ? -32.355 -6.911 6.841 1.00 90.62 166 THR A C 1
ATOM 1331 O O . THR A 1 166 ? -32.428 -6.578 8.026 1.00 90.62 166 THR A O 1
ATOM 1334 N N . THR A 1 167 ? -31.319 -6.543 6.079 1.00 87.62 167 THR A N 1
ATOM 1335 C CA . THR A 1 167 ? -30.182 -5.734 6.567 1.00 87.62 167 THR A CA 1
ATOM 1336 C C . THR A 1 167 ? -30.576 -4.432 7.286 1.00 87.62 167 THR A C 1
ATOM 1338 O O . THR A 1 167 ? -30.088 -4.231 8.402 1.00 87.62 167 THR A O 1
ATOM 1341 N N . PRO A 1 168 ? -31.469 -3.561 6.768 1.00 91.81 168 PRO A N 1
ATOM 1342 C CA . PRO A 1 168 ? -31.875 -2.342 7.474 1.00 91.81 168 PRO A CA 1
ATOM 1343 C C . PRO A 1 168 ? -32.626 -2.626 8.785 1.00 91.81 168 PRO A C 1
ATOM 1345 O O . PRO A 1 168 ? -32.479 -1.859 9.734 1.00 91.81 168 PRO A O 1
ATOM 1348 N N . LEU A 1 169 ? -33.371 -3.735 8.887 1.00 91.75 169 LEU A N 1
ATOM 1349 C CA . LEU A 1 169 ? -34.055 -4.133 10.128 1.00 91.75 169 LEU A CA 1
ATOM 1350 C C . LEU A 1 169 ? -33.051 -4.551 11.206 1.00 91.75 169 LEU A C 1
ATOM 1352 O O . LEU A 1 169 ? -33.158 -4.125 12.355 1.00 91.75 169 LEU A O 1
ATOM 1356 N N . ILE A 1 170 ? -32.041 -5.339 10.827 1.00 87.44 170 ILE A N 1
ATOM 1357 C CA . ILE A 1 170 ? -30.958 -5.738 11.734 1.00 87.44 170 ILE A CA 1
ATOM 1358 C C . ILE A 1 170 ? -30.182 -4.499 12.191 1.00 87.44 170 ILE A C 1
ATOM 1360 O O . ILE A 1 170 ? -29.965 -4.318 13.388 1.00 87.44 170 ILE A O 1
ATOM 1364 N N . MET A 1 171 ? -29.828 -3.604 11.263 1.00 84.75 171 MET A N 1
ATOM 1365 C CA . MET A 1 171 ? -29.147 -2.347 11.588 1.00 84.75 171 MET A CA 1
ATOM 1366 C C . MET A 1 171 ? -29.983 -1.459 12.512 1.00 84.75 171 MET A C 1
ATOM 1368 O O . MET A 1 171 ? -29.437 -0.866 13.437 1.00 84.75 171 MET A O 1
ATOM 1372 N N . CYS A 1 172 ? -31.302 -1.406 12.324 1.00 87.56 172 CYS A N 1
ATOM 1373 C CA . CYS A 1 172 ? -32.212 -0.679 13.206 1.00 87.56 172 CYS A CA 1
ATOM 1374 C C . CYS A 1 172 ? -32.159 -1.222 14.645 1.00 87.56 172 CYS A C 1
ATOM 1376 O O . CYS A 1 172 ? -31.998 -0.450 15.594 1.00 87.56 172 CYS A O 1
ATOM 1378 N N . MET A 1 173 ? -32.172 -2.549 14.812 1.00 85.19 173 MET A N 1
ATOM 1379 C CA . MET A 1 173 ? -32.023 -3.186 16.127 1.00 85.19 173 MET A CA 1
ATOM 1380 C C . MET A 1 173 ? -30.647 -2.918 16.753 1.00 85.19 173 MET A C 1
ATOM 1382 O O . MET A 1 173 ? -30.554 -2.623 17.946 1.00 85.19 173 MET A O 1
ATOM 1386 N N . VAL A 1 174 ? -29.577 -2.955 15.953 1.00 79.81 174 VAL A N 1
ATOM 1387 C CA . VAL A 1 174 ? -28.213 -2.634 16.405 1.00 79.81 174 VAL A CA 1
ATOM 1388 C C . VAL A 1 174 ? -28.114 -1.175 16.858 1.00 79.81 174 VAL A C 1
ATOM 1390 O O . VAL A 1 174 ? -27.603 -0.907 17.945 1.00 79.81 174 VAL A O 1
ATOM 1393 N N . VAL A 1 175 ? -28.649 -0.225 16.086 1.00 77.94 175 VAL A N 1
ATOM 1394 C CA . VAL A 1 175 ? -28.653 1.203 16.443 1.00 77.94 175 VAL A CA 1
ATOM 1395 C C . VAL A 1 175 ? -29.456 1.445 17.719 1.00 77.94 175 VAL A C 1
ATOM 1397 O O . VAL A 1 175 ? -28.973 2.147 18.608 1.00 77.94 175 VAL A O 1
ATOM 1400 N N . ARG A 1 176 ? -30.625 0.811 17.874 1.00 78.62 176 ARG A N 1
ATOM 1401 C CA . ARG A 1 176 ? -31.429 0.896 19.104 1.00 78.62 176 ARG A CA 1
ATOM 1402 C C . ARG A 1 176 ? -30.681 0.370 20.334 1.00 78.62 176 ARG A C 1
ATOM 1404 O O . ARG A 1 176 ? -30.867 0.906 21.432 1.00 78.62 176 ARG A O 1
ATOM 1411 N N . ALA A 1 177 ? -29.855 -0.662 20.158 1.00 68.94 177 ALA A N 1
ATOM 1412 C CA . ALA A 1 177 ? -29.040 -1.250 21.218 1.00 68.94 177 ALA A CA 1
ATOM 1413 C C . ALA A 1 177 ? -27.811 -0.394 21.577 1.00 68.94 177 ALA A C 1
ATOM 1415 O O . ALA A 1 177 ? -27.449 -0.305 22.754 1.00 68.94 177 ALA A O 1
ATOM 1416 N N . LEU A 1 178 ? -27.175 0.235 20.583 1.00 62.16 178 LEU A N 1
ATOM 1417 C CA . LEU A 1 178 ? -25.967 1.049 20.759 1.00 62.16 178 LEU A CA 1
ATOM 1418 C C . LEU A 1 178 ? -26.267 2.481 21.222 1.00 62.16 178 LEU A C 1
ATOM 1420 O O . LEU A 1 178 ? -25.521 3.021 22.039 1.00 62.16 178 LEU A O 1
ATOM 1424 N N . VAL A 1 179 ? -27.354 3.086 20.730 1.00 67.88 179 VAL A N 1
ATOM 1425 C CA . VAL A 1 179 ? -27.740 4.480 20.998 1.00 67.88 179 VAL A CA 1
ATOM 1426 C C . VAL A 1 179 ? -29.100 4.511 21.713 1.00 67.88 179 VAL A C 1
ATOM 1428 O O . VAL A 1 179 ? -30.152 4.595 21.064 1.00 67.88 179 VAL A O 1
ATOM 1431 N N . PRO A 1 180 ? -29.114 4.410 23.058 1.00 60.38 180 PRO A N 1
ATOM 1432 C CA . PRO A 1 180 ? -30.349 4.474 23.832 1.00 60.38 180 PRO A CA 1
ATOM 1433 C C . PRO A 1 180 ? -31.015 5.851 23.672 1.00 60.38 180 PRO A C 1
ATOM 1435 O O . PRO A 1 180 ? -30.348 6.875 23.772 1.00 60.38 180 PRO A O 1
ATOM 1438 N N . GLY A 1 181 ? -32.329 5.865 23.420 1.00 64.31 181 GLY A N 1
ATOM 1439 C CA . GLY A 1 181 ? -33.112 7.090 23.179 1.00 64.31 181 GLY A CA 1
ATOM 1440 C C . GLY A 1 181 ? -33.453 7.369 21.708 1.00 64.31 181 GLY A C 1
ATOM 1441 O O . GLY A 1 181 ? -34.081 8.378 21.414 1.00 64.31 181 GLY A O 1
ATOM 1442 N N . THR A 1 182 ? -33.070 6.487 20.779 1.00 74.38 182 THR A N 1
ATOM 1443 C CA . THR A 1 182 ? -33.503 6.545 19.371 1.00 74.38 182 THR A CA 1
ATOM 1444 C C . THR A 1 182 ? -34.936 6.021 19.193 1.00 74.38 182 THR A C 1
ATOM 1446 O O . THR A 1 182 ? -35.326 5.033 19.821 1.00 74.38 182 THR A O 1
ATOM 1449 N N . SER A 1 183 ? -35.726 6.670 18.327 1.00 81.25 183 SER A N 1
ATOM 1450 C CA . SER A 1 183 ? -37.107 6.257 18.030 1.00 81.25 183 SER A CA 1
ATOM 1451 C C . SER A 1 183 ? -37.126 5.060 17.076 1.00 81.25 183 SER A C 1
ATOM 1453 O O . SER A 1 183 ? -37.060 5.218 15.856 1.00 81.25 183 SER A O 1
ATOM 1455 N N . LEU A 1 184 ? -37.235 3.854 17.649 1.00 86.50 184 LEU A N 1
ATOM 1456 C CA . LEU A 1 184 ? -37.369 2.599 16.898 1.00 86.50 184 LEU A CA 1
ATOM 1457 C C . LEU A 1 184 ? -38.547 2.671 15.917 1.00 86.50 184 LEU A C 1
ATOM 1459 O O . LEU A 1 184 ? -38.411 2.298 14.755 1.00 86.50 184 LEU A O 1
ATOM 1463 N N . LEU A 1 185 ? -39.689 3.191 16.375 1.00 88.00 185 LEU A N 1
ATOM 1464 C CA . LEU A 1 185 ? -40.892 3.317 15.558 1.00 88.00 185 LEU A CA 1
ATOM 1465 C C . LEU A 1 185 ? -40.675 4.265 14.371 1.00 88.00 185 LEU A C 1
ATOM 1467 O O . LEU A 1 185 ? -41.075 3.941 13.253 1.00 88.00 185 LEU A O 1
ATOM 1471 N N . GLY A 1 186 ? -39.991 5.395 14.582 1.00 86.62 186 GLY A N 1
ATOM 1472 C CA . GLY A 1 186 ? -39.642 6.326 13.507 1.00 86.62 186 GLY A CA 1
ATOM 1473 C C . GLY A 1 186 ? -38.746 5.683 12.443 1.00 86.62 186 GLY A C 1
ATOM 1474 O O . GLY A 1 186 ? -38.986 5.848 11.246 1.00 86.62 186 GLY A O 1
ATOM 1475 N N . HIS A 1 187 ? -37.752 4.889 12.855 1.00 92.38 187 HIS A N 1
ATOM 1476 C CA . HIS A 1 187 ? -36.903 4.141 11.918 1.00 92.38 187 HIS A CA 1
ATOM 1477 C C . HIS A 1 187 ? -37.686 3.074 11.153 1.00 92.38 187 HIS A C 1
ATOM 1479 O O . HIS A 1 187 ? -37.540 2.985 9.937 1.00 92.38 187 HIS A O 1
ATOM 1485 N N . LEU A 1 188 ? -38.559 2.318 11.824 1.00 93.56 188 LEU A N 1
ATOM 1486 C CA . LEU A 1 188 ? -39.409 1.311 11.179 1.00 93.56 188 LEU A CA 1
ATOM 1487 C C . LEU A 1 188 ? -40.369 1.928 10.149 1.00 93.56 188 LEU A C 1
ATOM 1489 O O . LEU A 1 188 ? -40.541 1.357 9.073 1.00 93.56 188 LEU A O 1
ATOM 1493 N N . CYS A 1 189 ? -40.938 3.106 10.430 1.00 93.00 189 CYS A N 1
ATOM 1494 C CA . CYS A 1 189 ? -41.763 3.837 9.462 1.00 93.00 189 CYS A CA 1
ATOM 1495 C C . CYS A 1 189 ? -40.950 4.234 8.217 1.00 93.00 189 CYS A C 1
ATOM 1497 O O . CYS A 1 189 ? -41.420 4.052 7.093 1.00 93.00 189 CYS A O 1
ATOM 1499 N N . GLY A 1 190 ? -39.714 4.714 8.404 1.00 92.50 190 GLY A N 1
ATOM 1500 C CA . GLY A 1 190 ? -38.793 5.004 7.298 1.00 92.50 190 GLY A CA 1
ATOM 1501 C C . GLY A 1 190 ? -38.457 3.761 6.466 1.00 92.50 190 GLY A C 1
ATOM 1502 O O . GLY A 1 190 ? -38.567 3.789 5.241 1.00 92.50 190 GLY A O 1
ATOM 1503 N N . ILE A 1 191 ? -38.138 2.637 7.121 1.00 95.38 191 ILE A N 1
ATOM 1504 C CA . ILE A 1 191 ? -37.861 1.352 6.453 1.00 95.38 191 ILE A CA 1
ATOM 1505 C C . ILE A 1 191 ? -39.066 0.887 5.629 1.00 95.38 191 ILE A C 1
ATOM 1507 O O . ILE A 1 191 ? -38.895 0.478 4.482 1.00 95.38 191 ILE A O 1
ATOM 1511 N N . ALA A 1 192 ? -40.281 0.975 6.179 1.00 93.94 192 ALA A N 1
ATOM 1512 C CA . ALA A 1 192 ? -41.499 0.558 5.488 1.00 93.94 192 ALA A CA 1
ATOM 1513 C C . ALA A 1 192 ? -41.695 1.320 4.166 1.00 93.94 192 ALA A C 1
ATOM 1515 O O . ALA A 1 192 ? -41.885 0.704 3.115 1.00 93.94 192 ALA A O 1
ATOM 1516 N N . ILE A 1 193 ? -41.576 2.651 4.198 1.00 92.25 193 ILE A N 1
ATOM 1517 C CA . ILE A 1 193 ? -41.687 3.485 2.993 1.00 92.25 193 ILE A CA 1
ATOM 1518 C C . ILE A 1 193 ? -40.508 3.267 2.043 1.00 92.25 193 ILE A C 1
ATOM 1520 O O . ILE A 1 193 ? -40.703 3.219 0.827 1.00 92.25 193 ILE A O 1
ATOM 1524 N N . GLY A 1 194 ? -39.305 3.051 2.574 1.00 90.62 194 GLY A N 1
ATOM 1525 C CA . GLY A 1 194 ? -38.133 2.709 1.775 1.00 90.62 194 GLY A CA 1
ATOM 1526 C C . GLY A 1 194 ? -38.289 1.390 1.012 1.00 90.62 194 GLY A C 1
ATOM 1527 O O . GLY A 1 194 ? -37.946 1.325 -0.167 1.00 90.62 194 GLY A O 1
ATOM 1528 N N . TYR A 1 195 ? -38.882 0.352 1.611 1.00 92.25 195 TYR A N 1
ATOM 1529 C CA . TYR A 1 195 ? -39.187 -0.888 0.889 1.00 92.25 195 TYR A CA 1
ATOM 1530 C C . TYR A 1 195 ? -40.201 -0.672 -0.231 1.00 92.25 195 TYR A C 1
ATOM 1532 O O . TYR A 1 195 ? -39.969 -1.128 -1.352 1.00 92.25 195 TYR A O 1
ATOM 1540 N N . VAL A 1 196 ? -41.290 0.058 0.039 1.00 89.62 196 VAL A N 1
ATOM 1541 C CA . VAL A 1 196 ? -42.294 0.394 -0.986 1.00 89.62 196 VAL A CA 1
ATOM 1542 C C . VAL A 1 196 ? -41.629 1.110 -2.164 1.00 89.62 196 VAL A C 1
ATOM 1544 O O . VAL A 1 196 ? -41.805 0.709 -3.316 1.00 89.62 196 VAL A O 1
ATOM 1547 N N . ALA A 1 197 ? -40.794 2.112 -1.885 1.00 85.12 197 ALA A N 1
ATOM 1548 C CA . ALA A 1 197 ? -40.044 2.828 -2.908 1.00 85.12 197 ALA A CA 1
ATOM 1549 C C . ALA A 1 197 ? -39.067 1.905 -3.673 1.00 85.12 197 ALA A C 1
ATOM 1551 O O . ALA A 1 197 ? -39.034 1.942 -4.906 1.00 85.12 197 ALA A O 1
ATOM 1552 N N . GLY A 1 198 ? -38.338 1.025 -2.974 1.00 82.81 198 GLY A N 1
ATOM 1553 C CA . GLY A 1 198 ? -37.367 0.081 -3.547 1.00 82.81 198 GLY A CA 1
ATOM 1554 C C . GLY A 1 198 ? -37.967 -0.994 -4.466 1.00 82.81 198 GLY A C 1
ATOM 1555 O O . GLY A 1 198 ? -37.312 -1.449 -5.412 1.00 82.81 198 GLY A O 1
ATOM 1556 N N . PHE A 1 199 ? -39.236 -1.369 -4.268 1.00 82.69 199 PHE A N 1
ATOM 1557 C CA . PHE A 1 199 ? -39.952 -2.266 -5.186 1.00 82.69 199 PHE A CA 1
ATOM 1558 C C . PHE A 1 199 ? -40.297 -1.623 -6.541 1.00 82.69 199 PHE A C 1
ATOM 1560 O O . PHE A 1 199 ? -40.723 -2.333 -7.449 1.00 82.69 199 PHE A O 1
ATOM 1567 N N . GLY A 1 200 ? -40.037 -0.324 -6.722 1.00 73.31 200 GLY A N 1
ATOM 1568 C CA . GLY A 1 200 ? -40.273 0.406 -7.972 1.00 73.31 200 GLY A CA 1
ATOM 1569 C C . GLY A 1 200 ? -41.454 1.375 -7.909 1.00 73.31 200 GLY A C 1
ATOM 1570 O O . GLY A 1 200 ? -41.697 2.099 -8.873 1.00 73.31 200 GLY A O 1
ATOM 1571 N N . TYR A 1 201 ? -42.148 1.459 -6.769 1.00 72.31 201 TYR A N 1
ATOM 1572 C CA . TYR A 1 201 ? -43.248 2.406 -6.560 1.00 72.31 201 TYR A CA 1
ATOM 1573 C C . TYR A 1 201 ? -42.775 3.833 -6.244 1.00 72.31 201 TYR A C 1
ATOM 1575 O O . TYR A 1 201 ? -43.599 4.735 -6.119 1.00 72.31 201 TYR A O 1
ATOM 1583 N N . ALA A 1 202 ? -41.463 4.092 -6.188 1.00 65.62 202 ALA A N 1
ATOM 1584 C CA . ALA A 1 202 ? -40.930 5.454 -6.082 1.00 65.62 202 ALA A CA 1
ATOM 1585 C C . ALA A 1 202 ? -41.412 6.363 -7.231 1.00 65.62 202 ALA A C 1
ATOM 1587 O O . ALA A 1 202 ? -41.686 7.540 -7.010 1.00 65.62 202 ALA A O 1
ATOM 1588 N N . LYS A 1 203 ? -41.605 5.807 -8.439 1.00 63.72 203 LYS A N 1
ATOM 1589 C CA . LYS A 1 203 ? -42.153 6.538 -9.597 1.00 63.72 203 LYS A CA 1
ATOM 1590 C C . LYS A 1 203 ? -43.615 6.953 -9.427 1.00 63.72 203 LYS A C 1
ATOM 1592 O O . LYS A 1 203 ? -44.026 7.934 -10.028 1.00 63.72 203 LYS A O 1
ATOM 1597 N N . LEU A 1 204 ? -44.388 6.227 -8.615 1.00 66.81 204 LEU A N 1
ATOM 1598 C CA . LEU A 1 204 ? -45.776 6.579 -8.298 1.00 66.81 204 LEU A CA 1
ATOM 1599 C C . LEU A 1 204 ? -45.844 7.780 -7.343 1.00 66.81 204 LEU A C 1
ATOM 1601 O O . LEU A 1 204 ? -46.793 8.554 -7.386 1.00 66.81 204 LEU A O 1
ATOM 1605 N N . LEU A 1 205 ? -44.837 7.917 -6.476 1.00 69.81 205 LEU A N 1
ATOM 1606 C CA . LEU A 1 205 ? -44.718 9.010 -5.511 1.00 69.81 205 LEU A CA 1
ATOM 1607 C C . LEU A 1 205 ? -44.056 10.258 -6.115 1.00 69.81 205 LEU A C 1
ATOM 1609 O O . LEU A 1 205 ? -44.250 11.362 -5.610 1.00 69.81 205 LEU A O 1
ATOM 1613 N N . ALA A 1 206 ? -43.255 10.093 -7.169 1.00 74.12 206 ALA A N 1
ATOM 1614 C CA . ALA A 1 206 ? -42.572 11.193 -7.832 1.00 74.12 206 ALA A CA 1
ATOM 1615 C C . ALA A 1 206 ? -43.556 12.076 -8.626 1.00 74.12 206 ALA A C 1
ATOM 1617 O O . ALA A 1 206 ? -44.512 11.564 -9.214 1.00 74.12 206 ALA A O 1
ATOM 1618 N N . PRO A 1 207 ? -43.323 13.401 -8.698 1.00 77.12 207 PRO A N 1
ATOM 1619 C CA . PRO A 1 207 ? -44.085 14.266 -9.590 1.00 77.12 207 PRO A CA 1
ATOM 1620 C C . PRO A 1 207 ? -43.933 13.825 -11.056 1.00 77.12 207 PRO A C 1
ATOM 1622 O O . PRO A 1 207 ? -42.897 13.260 -11.416 1.00 77.12 207 PRO A O 1
ATOM 1625 N N . PRO A 1 208 ? -44.905 14.136 -11.933 1.00 79.19 208 PRO A N 1
ATOM 1626 C CA . PRO A 1 208 ? -44.821 13.778 -13.344 1.00 79.19 208 PRO A CA 1
ATOM 1627 C C . PRO A 1 208 ? -43.553 14.338 -14.007 1.00 79.19 208 PRO A C 1
ATOM 1629 O O . PRO A 1 208 ? -43.310 15.548 -13.968 1.00 79.19 208 PRO A O 1
ATOM 1632 N N . GLU A 1 209 ? -42.780 13.473 -14.674 1.00 76.56 209 GLU A N 1
ATOM 1633 C CA . GLU A 1 209 ? -41.508 13.848 -15.318 1.00 76.56 209 GLU A CA 1
ATOM 1634 C C . GLU A 1 209 ? -41.669 15.009 -16.308 1.00 76.56 209 GLU A C 1
ATOM 1636 O O . GLU A 1 209 ? -40.801 15.875 -16.389 1.00 76.56 209 GLU A O 1
ATOM 1641 N N . TRP A 1 210 ? -42.796 15.078 -17.027 1.00 79.75 210 TRP A N 1
ATOM 1642 C CA . TRP A 1 210 ? -43.072 16.166 -17.969 1.00 79.75 210 TRP A CA 1
ATOM 1643 C C . TRP A 1 210 ? -43.105 17.539 -17.281 1.00 79.75 210 TRP A C 1
ATOM 1645 O O . TRP A 1 210 ? -42.615 18.517 -17.844 1.00 79.75 210 TRP A O 1
ATOM 1655 N N . GLY A 1 211 ? -43.637 17.615 -16.056 1.00 81.56 211 GLY A N 1
ATOM 1656 C CA . GLY A 1 211 ? -43.729 18.854 -15.287 1.00 81.56 211 GLY A CA 1
ATOM 1657 C C . GLY A 1 211 ? -42.366 19.278 -14.752 1.00 81.56 211 GLY A C 1
ATOM 1658 O O . GLY A 1 211 ? -41.985 20.441 -14.871 1.00 81.56 211 GLY A O 1
ATOM 1659 N N . LEU A 1 212 ? -41.587 18.321 -14.242 1.00 83.75 212 LEU A N 1
ATOM 1660 C CA . LEU A 1 212 ? -40.226 18.578 -13.771 1.00 83.75 212 LEU A CA 1
ATOM 1661 C C . LEU A 1 212 ? -39.296 19.005 -14.921 1.00 83.75 212 LEU A C 1
ATOM 1663 O O . LEU A 1 212 ? -38.568 19.987 -14.780 1.00 83.75 212 LEU A O 1
ATOM 1667 N N . ARG A 1 213 ? -39.387 18.351 -16.089 1.00 82.00 213 ARG A N 1
ATOM 1668 C CA . ARG A 1 213 ? -38.658 18.745 -17.310 1.00 82.00 213 ARG A CA 1
ATOM 1669 C C . ARG A 1 213 ? -39.053 20.133 -17.796 1.00 82.00 213 ARG A C 1
ATOM 1671 O O . ARG A 1 213 ? -38.196 20.909 -18.210 1.00 82.00 213 ARG A O 1
ATOM 1678 N N . TRP A 1 214 ? -40.343 20.464 -17.745 1.00 83.75 214 TRP A N 1
ATOM 1679 C CA . TRP A 1 214 ? -40.815 21.797 -18.109 1.00 83.75 214 TRP A CA 1
ATOM 1680 C C . TRP A 1 214 ? -40.198 22.877 -17.211 1.00 83.75 214 TRP A C 1
ATOM 1682 O O . TRP A 1 214 ? -39.735 23.893 -17.727 1.00 83.75 214 TRP A O 1
ATOM 1692 N N . ILE A 1 215 ? -40.119 22.640 -15.895 1.00 84.25 215 ILE A N 1
ATOM 1693 C CA . ILE A 1 215 ? -39.460 23.555 -14.947 1.00 84.25 215 ILE A CA 1
ATOM 1694 C C . ILE A 1 215 ? -37.961 23.660 -15.254 1.00 84.25 215 ILE A C 1
ATOM 1696 O O . ILE A 1 215 ? -37.439 24.771 -15.365 1.00 84.25 215 ILE A O 1
ATOM 1700 N N . GLU A 1 216 ? -37.278 22.523 -15.421 1.00 85.19 216 GLU A N 1
ATOM 1701 C CA . GLU A 1 216 ? -35.836 22.468 -15.687 1.00 85.19 216 GLU A CA 1
ATOM 1702 C C . GLU A 1 216 ? -35.453 23.251 -16.951 1.00 85.19 216 GLU A C 1
ATOM 1704 O O . GLU A 1 216 ? -34.537 24.080 -16.915 1.00 85.19 216 GLU A O 1
ATOM 1709 N N . ASN A 1 217 ? -36.201 23.044 -18.038 1.00 82.88 217 ASN A N 1
ATOM 1710 C CA . ASN A 1 217 ? -35.970 23.696 -19.324 1.00 82.88 217 ASN A CA 1
ATOM 1711 C C . ASN A 1 217 ? -36.354 25.178 -19.301 1.00 82.88 217 ASN A C 1
ATOM 1713 O O . ASN A 1 217 ? -35.618 26.013 -19.825 1.00 82.88 217 ASN A O 1
ATOM 1717 N N . ARG A 1 218 ? -37.478 25.538 -18.666 1.00 86.44 218 ARG A N 1
ATOM 1718 C CA . ARG A 1 218 ? -37.933 26.936 -18.595 1.00 86.44 218 ARG A CA 1
ATOM 1719 C C . ARG A 1 218 ? -36.982 27.813 -17.781 1.00 86.44 218 ARG A C 1
ATOM 1721 O O . ARG A 1 218 ? -36.806 28.982 -18.113 1.00 86.44 218 ARG A O 1
ATOM 1728 N N . LEU A 1 219 ? -36.379 27.253 -16.734 1.00 83.12 219 LEU A N 1
ATOM 1729 C CA . LEU A 1 219 ? -35.446 27.962 -15.859 1.00 83.12 219 LEU A CA 1
ATOM 1730 C C . LEU A 1 219 ? -33.975 27.768 -16.253 1.00 83.12 219 LEU A C 1
ATOM 1732 O O . LEU A 1 219 ? -33.111 28.343 -15.600 1.00 83.12 219 LEU A O 1
ATOM 1736 N N . ASN A 1 220 ? -33.664 26.990 -17.299 1.00 79.81 220 ASN A N 1
ATOM 1737 C CA . ASN A 1 220 ? -32.291 26.690 -17.730 1.00 79.81 220 ASN A CA 1
ATOM 1738 C C . ASN A 1 220 ? -31.369 26.247 -16.571 1.00 79.81 220 ASN A C 1
ATOM 1740 O O . ASN A 1 220 ? -30.195 26.632 -16.509 1.00 79.81 220 ASN A O 1
ATOM 1744 N N . LEU A 1 221 ? -31.888 25.434 -15.641 1.00 82.31 221 LEU A N 1
ATOM 1745 C CA . LEU A 1 221 ? -31.224 25.150 -14.359 1.00 82.31 221 LEU A CA 1
ATOM 1746 C C . LEU A 1 221 ? -29.827 24.544 -14.525 1.00 82.31 221 LEU A C 1
ATOM 1748 O O . LEU A 1 221 ? -28.921 24.895 -13.777 1.00 82.31 221 LEU A O 1
ATOM 1752 N N . LEU A 1 222 ? -29.622 23.714 -15.550 1.00 78.00 222 LEU A N 1
ATOM 1753 C CA . LEU A 1 222 ? -28.330 23.087 -15.833 1.00 78.00 222 LEU A CA 1
ATOM 1754 C C . LEU A 1 222 ? -27.225 24.092 -16.214 1.00 78.00 222 LEU A C 1
ATOM 1756 O O . LEU A 1 222 ? -26.049 23.817 -15.989 1.00 78.00 222 LEU A O 1
ATOM 1760 N N . LYS A 1 223 ? -27.584 25.255 -16.777 1.00 73.81 223 LYS A N 1
ATOM 1761 C CA . LYS A 1 223 ? -26.625 26.329 -17.097 1.00 73.81 223 LYS A CA 1
ATOM 1762 C C . LYS A 1 223 ? -26.411 27.293 -15.930 1.00 73.81 223 LYS A C 1
ATOM 1764 O O . LYS A 1 223 ? -25.336 27.872 -15.825 1.00 73.81 223 LYS A O 1
ATOM 1769 N N . ILE A 1 224 ? -27.429 27.485 -15.089 1.00 81.25 224 ILE A N 1
ATOM 1770 C CA . ILE A 1 224 ? -27.420 28.489 -14.015 1.00 81.25 224 ILE A CA 1
ATOM 1771 C C . ILE A 1 224 ? -26.839 27.923 -12.718 1.00 81.25 224 ILE A C 1
ATOM 1773 O O . ILE A 1 224 ? -26.069 28.599 -12.037 1.00 81.25 224 ILE A O 1
ATOM 1777 N N . LEU A 1 225 ? -27.216 26.697 -12.357 1.00 84.75 225 LEU A N 1
ATOM 1778 C CA . LEU A 1 225 ? -26.887 26.110 -11.067 1.00 84.75 225 LEU A CA 1
ATOM 1779 C C . LEU A 1 225 ? -25.714 25.132 -11.206 1.00 84.75 225 LEU A C 1
ATOM 1781 O O . LEU A 1 225 ? -25.861 24.059 -11.798 1.00 84.75 225 LEU A O 1
ATOM 1785 N N . PRO A 1 226 ? -24.537 25.451 -10.640 1.00 79.56 226 PRO A N 1
ATOM 1786 C CA . PRO A 1 226 ? -23.414 24.528 -10.664 1.00 79.56 226 PRO A CA 1
ATOM 1787 C C . PRO A 1 226 ? -23.743 23.287 -9.819 1.00 79.56 226 PRO A C 1
ATOM 1789 O O . PRO A 1 226 ? -24.340 23.403 -8.752 1.00 79.56 226 PRO A O 1
ATOM 1792 N N . HIS A 1 227 ? -23.289 22.107 -10.254 1.00 82.69 227 HIS A N 1
ATOM 1793 C CA . HIS A 1 227 ? -23.528 20.806 -9.593 1.00 82.69 227 HIS A CA 1
ATOM 1794 C C . HIS A 1 227 ? -24.987 20.313 -9.623 1.00 82.69 227 HIS A C 1
ATOM 1796 O O . HIS A 1 227 ? -25.319 19.340 -8.950 1.00 82.69 227 HIS A O 1
ATOM 1802 N N . TYR A 1 228 ? -25.850 20.941 -10.426 1.00 86.12 228 TYR A N 1
ATOM 1803 C CA . TYR A 1 228 ? -27.200 20.450 -10.694 1.00 86.12 228 TYR A CA 1
ATOM 1804 C C . TYR A 1 228 ? -27.174 19.153 -11.531 1.00 86.12 228 TYR A C 1
ATOM 1806 O O . TYR A 1 228 ? -26.435 19.044 -12.520 1.00 86.12 228 TYR A O 1
ATOM 1814 N N . VAL A 1 229 ? -27.986 18.163 -11.145 1.00 84.00 229 VAL A N 1
ATOM 1815 C CA . VAL A 1 229 ? -28.152 16.885 -11.854 1.00 84.00 229 VAL A CA 1
ATOM 1816 C C . VAL A 1 229 ? -29.476 16.902 -12.618 1.00 84.00 229 VAL A C 1
ATOM 1818 O O . VAL A 1 229 ? -30.544 16.954 -12.010 1.00 84.00 229 VAL A O 1
ATOM 1821 N N . SER A 1 230 ? -29.395 16.854 -13.951 1.00 82.75 230 SER A N 1
ATOM 1822 C CA . SER A 1 230 ? -30.555 16.858 -14.847 1.00 82.75 230 SER A CA 1
ATOM 1823 C C . SER A 1 230 ? -31.340 15.556 -14.825 1.00 82.75 230 SER A C 1
ATOM 1825 O O . SER A 1 230 ? -30.768 14.476 -14.667 1.00 82.75 230 SER A O 1
ATOM 1827 N N . ILE A 1 231 ? -32.641 15.665 -15.089 1.00 73.62 231 ILE A N 1
ATOM 1828 C CA . ILE A 1 231 ? -33.570 14.525 -15.158 1.00 73.62 231 ILE A CA 1
ATOM 1829 C C . ILE A 1 231 ? -33.233 13.587 -16.342 1.00 73.62 231 ILE A C 1
ATOM 1831 O O . ILE A 1 231 ? -33.386 12.369 -16.247 1.00 73.62 231 ILE A O 1
ATOM 1835 N N . ASP A 1 232 ? -32.699 14.129 -17.444 1.00 58.03 232 ASP A N 1
ATOM 1836 C CA . ASP A 1 232 ? -32.416 13.380 -18.686 1.00 58.03 232 ASP A CA 1
ATOM 1837 C C . ASP A 1 232 ? -31.087 12.597 -18.674 1.00 58.03 232 ASP A C 1
ATOM 1839 O O . ASP A 1 232 ? -30.803 11.817 -19.586 1.00 58.03 232 ASP A O 1
ATOM 1843 N N . LYS A 1 233 ? -30.266 12.733 -17.621 1.00 55.19 233 LYS A N 1
ATOM 1844 C CA . LYS A 1 233 ? -29.037 11.926 -17.463 1.00 55.19 233 LYS A CA 1
ATOM 1845 C C . LYS A 1 233 ? -29.303 10.439 -17.204 1.00 55.19 233 LYS A C 1
ATOM 1847 O O . LYS A 1 233 ? -28.363 9.651 -17.217 1.00 55.19 233 LYS A O 1
ATOM 1852 N N . THR A 1 234 ? -30.565 10.048 -17.052 1.00 46.31 234 THR A N 1
ATOM 1853 C CA . THR A 1 234 ? -31.015 8.660 -16.880 1.00 46.31 234 THR A CA 1
ATOM 1854 C C . THR A 1 234 ? -30.754 7.755 -18.094 1.00 46.31 234 THR A C 1
ATOM 1856 O O . THR A 1 234 ? -30.903 6.544 -17.962 1.00 46.31 234 THR A O 1
ATOM 1859 N N . THR A 1 235 ? -30.328 8.288 -19.253 1.00 36.84 235 THR A N 1
ATOM 1860 C CA . THR A 1 235 ? -30.165 7.475 -20.482 1.00 36.84 235 THR A CA 1
ATOM 1861 C C . THR A 1 235 ? -28.740 7.420 -21.063 1.00 36.84 235 THR A C 1
ATOM 1863 O O . THR A 1 235 ? -28.442 6.482 -21.793 1.00 36.84 235 THR A O 1
ATOM 1866 N N . TYR A 1 236 ? -27.810 8.326 -20.724 1.00 30.64 236 TYR A N 1
ATOM 1867 C CA . TYR A 1 236 ? -26.435 8.267 -21.257 1.00 30.64 236 TYR A CA 1
ATOM 1868 C C . TYR A 1 236 ? -25.363 8.704 -20.244 1.00 30.64 236 TYR A C 1
ATOM 1870 O O . TYR A 1 236 ? -25.208 9.880 -19.928 1.00 30.64 236 TYR A O 1
ATOM 1878 N N . GLY A 1 237 ? -24.584 7.711 -19.798 1.00 38.03 237 GLY A N 1
ATOM 1879 C CA . GLY A 1 237 ? -23.149 7.804 -19.517 1.00 38.03 237 GLY A CA 1
ATOM 1880 C C . GLY A 1 237 ? -22.682 8.814 -18.471 1.00 38.03 237 GLY A C 1
ATOM 1881 O O . GLY A 1 237 ? -22.191 9.884 -18.824 1.00 38.03 237 GLY A O 1
ATOM 1882 N N . ARG A 1 238 ? -22.684 8.425 -17.188 1.00 29.97 238 ARG A N 1
ATOM 1883 C CA . ARG A 1 238 ? -21.748 8.994 -16.202 1.00 29.97 238 ARG A CA 1
ATOM 1884 C C . ARG A 1 238 ? -21.592 8.133 -14.947 1.00 29.97 238 ARG A C 1
ATOM 1886 O O . ARG A 1 238 ? -21.798 8.612 -13.836 1.00 29.97 238 ARG A O 1
ATOM 1893 N N . PHE A 1 239 ? -21.143 6.886 -15.100 1.00 28.75 239 PHE A N 1
ATOM 1894 C CA . PHE A 1 239 ? -20.372 6.303 -14.006 1.00 28.75 239 PHE A CA 1
ATOM 1895 C C . PHE A 1 239 ? -19.097 7.138 -13.887 1.00 28.75 239 PHE A C 1
ATOM 1897 O O . PHE A 1 239 ? -18.161 7.012 -14.674 1.00 28.75 239 PHE A O 1
ATOM 1904 N N . GLY A 1 240 ? -19.073 8.032 -12.896 1.00 26.55 240 GLY A N 1
ATOM 1905 C CA . GLY A 1 240 ? -17.834 8.224 -12.168 1.00 26.55 240 GLY A CA 1
ATOM 1906 C C . GLY A 1 240 ? -17.344 6.826 -11.823 1.00 26.55 240 GLY A C 1
ATOM 1907 O O . GLY A 1 240 ? -18.111 6.030 -11.287 1.00 26.55 240 GLY A O 1
ATOM 1908 N N . VAL A 1 241 ? -16.129 6.520 -12.258 1.00 28.61 241 VAL A N 1
ATOM 1909 C CA . VAL A 1 241 ? -15.414 5.281 -11.979 1.00 28.61 241 VAL A CA 1
ATOM 1910 C C . VAL A 1 241 ? -15.433 5.063 -10.464 1.00 28.61 241 VAL A C 1
ATOM 1912 O O . VAL A 1 241 ? -14.597 5.584 -9.730 1.00 28.61 241 VAL A O 1
ATOM 1915 N N . LEU A 1 242 ? -16.449 4.353 -9.987 1.00 23.77 242 LEU A N 1
ATOM 1916 C CA . LEU A 1 242 ? -16.308 3.469 -8.853 1.00 23.77 242 LEU A CA 1
ATOM 1917 C C . LEU A 1 242 ? -15.601 2.235 -9.411 1.00 23.77 242 LEU A C 1
ATOM 1919 O O . LEU A 1 242 ? -15.918 1.828 -10.533 1.00 23.77 242 LEU A O 1
ATOM 1923 N N . PRO A 1 243 ? -14.643 1.653 -8.677 1.00 23.12 243 PRO A N 1
ATOM 1924 C CA . PRO A 1 243 ? -14.120 0.353 -9.048 1.00 23.12 243 PRO A CA 1
ATOM 1925 C C . PRO A 1 243 ? -15.323 -0.580 -9.155 1.00 23.12 243 PRO A C 1
ATOM 1927 O O . PRO A 1 243 ? -16.050 -0.789 -8.183 1.00 23.12 243 PRO A O 1
ATOM 1930 N N . THR A 1 244 ? -15.579 -1.083 -10.357 1.00 23.73 244 THR A N 1
ATOM 1931 C CA . THR A 1 244 ? -16.435 -2.241 -10.535 1.00 23.73 244 THR A CA 1
ATOM 1932 C C . THR A 1 244 ? -15.772 -3.351 -9.739 1.00 23.73 244 THR A C 1
ATOM 1934 O O . THR A 1 244 ? -14.771 -3.920 -10.164 1.00 23.73 244 THR A O 1
ATOM 1937 N N . THR A 1 245 ? -16.291 -3.637 -8.548 1.00 27.17 245 THR A N 1
ATOM 1938 C CA . THR A 1 245 ? -16.119 -4.962 -7.976 1.00 27.17 245 THR A CA 1
ATOM 1939 C C . THR A 1 245 ? -16.746 -5.909 -8.986 1.00 27.17 245 THR A C 1
ATOM 1941 O O . THR A 1 245 ? -17.962 -5.938 -9.184 1.00 27.17 245 THR A O 1
ATOM 1944 N N . ASN A 1 246 ? -15.876 -6.585 -9.730 1.00 26.69 246 ASN A N 1
ATOM 1945 C CA . ASN A 1 246 ? -16.265 -7.585 -10.698 1.00 26.69 246 ASN A CA 1
ATOM 1946 C C . ASN A 1 246 ? -17.202 -8.588 -10.025 1.00 26.69 246 ASN A C 1
ATOM 1948 O O . ASN A 1 246 ? -16.935 -9.094 -8.934 1.00 26.69 246 ASN A O 1
ATOM 1952 N N . ARG A 1 247 ? -18.315 -8.859 -10.706 1.00 23.91 247 ARG A N 1
ATOM 1953 C CA . ARG A 1 247 ? -19.163 -10.019 -10.450 1.00 23.91 247 ARG A CA 1
ATOM 1954 C C . ARG A 1 247 ? -18.293 -11.279 -10.548 1.00 23.91 247 ARG A C 1
ATOM 1956 O O . ARG A 1 247 ? -17.706 -11.490 -11.609 1.00 23.91 247 ARG A O 1
ATOM 1963 N N . PRO A 1 248 ? -18.261 -12.155 -9.535 1.00 27.38 248 PRO A N 1
ATOM 1964 C CA . PRO A 1 248 ? -17.927 -13.547 -9.763 1.00 27.38 248 PRO A CA 1
ATOM 1965 C C . PRO A 1 248 ? -19.098 -14.178 -10.530 1.00 27.38 248 PRO A C 1
ATOM 1967 O O . PRO A 1 248 ? -20.253 -14.072 -10.111 1.00 27.38 248 PRO A O 1
ATOM 1970 N N . GLY A 1 249 ? -18.814 -14.851 -11.647 1.00 25.61 249 GLY A N 1
ATOM 1971 C CA . GLY A 1 249 ? -19.672 -15.948 -12.105 1.00 25.61 249 GLY A CA 1
ATOM 1972 C C . GLY A 1 249 ? -19.770 -17.027 -11.012 1.00 25.61 249 GLY A C 1
ATOM 1973 O O . GLY A 1 249 ? -19.048 -16.946 -10.016 1.00 25.61 249 GLY A O 1
ATOM 1974 N N . PRO A 1 250 ? -20.665 -18.019 -11.137 1.00 27.19 250 PRO A N 1
ATOM 1975 C CA . PRO A 1 250 ? -20.998 -18.948 -10.059 1.00 27.19 250 PRO A CA 1
ATOM 1976 C C . PRO A 1 250 ? -19.857 -19.946 -9.788 1.00 27.19 250 PRO A C 1
ATOM 1978 O O . PRO A 1 250 ? -19.927 -21.108 -10.161 1.00 27.19 250 PRO A O 1
ATOM 1981 N N . SER A 1 251 ? -18.796 -19.467 -9.145 1.00 31.33 251 SER A N 1
ATOM 1982 C CA . SER A 1 251 ? -17.698 -20.220 -8.542 1.00 31.33 251 SER A CA 1
ATOM 1983 C C . SER A 1 251 ? -16.752 -19.214 -7.874 1.00 31.33 251 SER A C 1
ATOM 1985 O O . SER A 1 251 ? -15.922 -18.603 -8.543 1.00 31.33 251 SER A O 1
ATOM 1987 N N . GLY A 1 252 ? -16.889 -19.026 -6.556 1.00 31.06 252 GLY A N 1
ATOM 1988 C CA . GLY A 1 252 ? -15.922 -18.279 -5.737 1.00 31.06 252 GLY A CA 1
ATOM 1989 C C . GLY A 1 252 ? -16.486 -17.056 -5.009 1.00 31.06 252 GLY A C 1
ATOM 1990 O O . GLY A 1 252 ? -16.224 -15.921 -5.392 1.00 31.06 252 GLY A O 1
ATOM 1991 N N . SER A 1 253 ? -17.216 -17.283 -3.913 1.00 25.56 253 SER A N 1
ATOM 1992 C CA . SER A 1 253 ? -17.508 -16.266 -2.892 1.00 25.56 253 SER A CA 1
ATOM 1993 C C . SER A 1 253 ? -16.487 -16.395 -1.756 1.00 25.56 253 SER A C 1
ATOM 1995 O O . SER A 1 253 ? -16.545 -17.321 -0.946 1.00 25.56 253 SER A O 1
ATOM 1997 N N . ALA A 1 254 ? -15.534 -15.465 -1.703 1.00 28.06 254 ALA A N 1
ATOM 1998 C CA . ALA A 1 254 ? -14.538 -15.347 -0.643 1.00 28.06 254 ALA A CA 1
ATOM 1999 C C . ALA A 1 254 ? -15.133 -14.645 0.593 1.00 28.06 254 ALA A C 1
ATOM 2001 O O . ALA A 1 254 ? -14.835 -13.487 0.863 1.00 28.06 254 ALA A O 1
ATOM 2002 N N . ALA A 1 255 ? -16.001 -15.340 1.328 1.00 26.98 255 ALA A N 1
ATOM 2003 C CA . ALA A 1 255 ? -16.333 -15.019 2.725 1.00 26.98 255 ALA A CA 1
ATOM 2004 C C . ALA A 1 255 ? -16.962 -16.196 3.495 1.00 26.98 255 ALA A C 1
ATOM 2006 O O . ALA A 1 255 ? -17.366 -16.032 4.646 1.00 26.98 255 ALA A O 1
ATOM 2007 N N . THR A 1 256 ? -17.085 -17.388 2.902 1.00 28.98 256 THR A N 1
ATOM 2008 C CA . THR A 1 256 ? -17.751 -18.509 3.577 1.00 28.98 256 THR A CA 1
ATOM 2009 C C . THR A 1 256 ? -17.166 -19.856 3.164 1.00 28.98 256 THR A C 1
ATOM 2011 O O . THR A 1 256 ? -17.812 -20.660 2.511 1.00 28.98 256 THR A O 1
ATOM 2014 N N . GLU A 1 257 ? -15.934 -20.123 3.583 1.00 26.09 257 GLU A N 1
ATOM 2015 C CA . GLU A 1 257 ? -15.477 -21.496 3.806 1.00 26.09 257 GLU A CA 1
ATOM 2016 C C . GLU A 1 257 ? -14.943 -21.567 5.232 1.00 26.09 257 GLU A C 1
ATOM 2018 O O . GLU A 1 257 ? -13.792 -21.249 5.520 1.00 26.09 257 GLU A O 1
ATOM 2023 N N . LEU A 1 258 ? -15.827 -21.939 6.154 1.00 29.14 258 LEU A N 1
ATOM 2024 C CA . LEU A 1 258 ? -15.431 -22.432 7.461 1.00 29.14 258 LEU A CA 1
ATOM 2025 C C . LEU A 1 258 ? -16.109 -23.792 7.624 1.00 29.14 258 LEU A C 1
ATOM 2027 O O . LEU A 1 258 ? -17.311 -23.867 7.862 1.00 29.14 258 LEU A O 1
ATOM 2031 N N . LEU A 1 259 ? -15.289 -24.835 7.465 1.00 28.28 259 LEU A N 1
ATOM 2032 C CA . LEU A 1 259 ? -15.555 -26.254 7.724 1.00 28.28 259 LEU A CA 1
ATOM 2033 C C . LEU A 1 259 ? -16.487 -26.977 6.735 1.00 28.28 259 LEU A C 1
ATOM 2035 O O . LEU A 1 259 ? -17.609 -27.345 7.068 1.00 28.28 259 LEU A O 1
ATOM 2039 N N . SER A 1 260 ? -15.949 -27.327 5.568 1.00 22.44 260 SER A N 1
ATOM 2040 C CA . SER A 1 260 ? -16.296 -28.572 4.874 1.00 22.44 260 SER A CA 1
ATOM 2041 C C . SER A 1 260 ? -15.145 -29.566 5.067 1.00 22.44 260 SER A C 1
ATOM 2043 O O . SER A 1 260 ? -14.105 -29.492 4.422 1.00 22.44 260 SER A O 1
ATOM 2045 N N . ILE A 1 261 ? -15.314 -30.477 6.026 1.00 27.45 261 ILE A N 1
ATOM 2046 C CA . ILE A 1 261 ? -14.572 -31.739 6.049 1.00 27.45 261 ILE A CA 1
ATOM 2047 C C . ILE A 1 261 ? -15.302 -32.648 5.062 1.00 27.45 261 ILE A C 1
ATOM 2049 O O . ILE A 1 261 ? -16.481 -32.941 5.267 1.00 27.45 261 ILE A O 1
ATOM 2053 N N . ASP A 1 262 ? -14.618 -33.067 3.999 1.00 22.67 262 ASP A N 1
ATOM 2054 C CA . ASP A 1 262 ? -15.103 -34.107 3.095 1.00 22.67 262 ASP A CA 1
ATOM 2055 C C . ASP A 1 262 ? -15.379 -35.390 3.892 1.00 22.67 262 ASP A C 1
ATOM 2057 O O . ASP A 1 262 ? -14.463 -36.050 4.389 1.00 22.67 262 ASP A O 1
ATOM 2061 N N . MET A 1 263 ? -16.657 -35.760 4.000 1.00 25.95 263 MET A N 1
ATOM 2062 C CA . MET A 1 263 ? -17.062 -37.132 4.282 1.00 25.95 263 MET A CA 1
ATOM 2063 C C . MET A 1 263 ? -17.792 -37.713 3.069 1.00 25.95 263 MET A C 1
ATOM 2065 O O . MET A 1 263 ? -18.742 -37.145 2.539 1.00 25.95 263 MET A O 1
ATOM 2069 N N . ASN A 1 264 ? -17.276 -38.871 2.665 1.00 27.06 264 ASN A N 1
ATOM 2070 C CA . ASN A 1 264 ? -17.683 -39.781 1.598 1.00 27.06 264 ASN A CA 1
ATOM 2071 C C . ASN A 1 264 ? -19.221 -39.922 1.430 1.00 27.06 264 ASN A C 1
ATOM 2073 O O . ASN A 1 264 ? -19.925 -40.077 2.433 1.00 27.06 264 ASN A O 1
ATOM 2077 N N . PRO A 1 265 ? -19.771 -39.968 0.199 1.00 25.89 265 PRO A N 1
ATOM 2078 C CA . PRO A 1 265 ? -21.203 -40.138 -0.022 1.00 25.89 265 PRO A CA 1
ATOM 2079 C C . PRO A 1 265 ? -21.587 -41.618 0.090 1.00 25.89 265 PRO A C 1
ATOM 2081 O O . PRO A 1 265 ? -21.263 -42.431 -0.773 1.00 25.89 265 PRO A O 1
ATOM 2084 N N . GLY A 1 266 ? -22.308 -41.983 1.150 1.00 28.28 266 GLY A N 1
ATOM 2085 C CA . GLY A 1 266 ? -22.799 -43.352 1.292 1.00 28.28 266 GLY A CA 1
ATOM 2086 C C . GLY A 1 266 ? -23.538 -43.632 2.591 1.00 28.28 266 GLY A C 1
ATOM 2087 O O . GLY A 1 266 ? -23.022 -44.342 3.443 1.00 28.28 266 GLY A O 1
ATOM 2088 N N . SER A 1 267 ? -24.754 -43.108 2.752 1.00 25.69 267 SER A N 1
ATOM 2089 C CA . SER A 1 267 ? -25.827 -43.801 3.488 1.00 25.69 267 SER A CA 1
ATOM 2090 C C . SER A 1 267 ? -27.142 -43.027 3.393 1.00 25.69 267 SER A C 1
ATOM 2092 O O . SER A 1 267 ? -27.257 -41.879 3.809 1.00 25.69 267 SER A O 1
ATOM 2094 N N . ARG A 1 268 ? -28.147 -43.688 2.809 1.00 26.94 268 ARG A N 1
ATOM 2095 C CA . ARG A 1 268 ? -29.562 -43.321 2.902 1.00 26.94 268 ARG A CA 1
ATOM 2096 C C . ARG A 1 268 ? -30.018 -43.506 4.346 1.00 26.94 268 ARG A C 1
ATOM 2098 O O . ARG A 1 268 ? -29.801 -44.589 4.884 1.00 26.94 268 ARG A O 1
ATOM 2105 N N . ILE A 1 269 ? -30.705 -42.520 4.915 1.00 27.52 269 ILE A N 1
ATOM 2106 C CA . ILE A 1 269 ? -31.609 -42.740 6.047 1.00 27.52 269 ILE A CA 1
ATOM 2107 C C . ILE A 1 269 ? -32.889 -41.939 5.792 1.00 27.52 269 ILE A C 1
ATOM 2109 O O . ILE A 1 269 ? -32.851 -40.734 5.550 1.00 27.52 269 ILE A O 1
ATOM 2113 N N . ASP A 1 270 ? -33.995 -42.675 5.789 1.00 23.97 270 ASP A N 1
ATOM 2114 C CA . ASP A 1 270 ? -35.358 -42.255 5.491 1.00 23.97 270 ASP A CA 1
ATOM 2115 C C . ASP A 1 270 ? -35.945 -41.307 6.552 1.00 23.97 270 ASP A C 1
ATOM 2117 O O . ASP A 1 270 ? -35.780 -41.505 7.757 1.00 23.97 270 ASP A O 1
ATOM 2121 N N . CYS A 1 271 ? -36.715 -40.317 6.096 1.00 22.03 271 CYS A N 1
ATOM 2122 C CA . CYS A 1 271 ? -37.637 -39.548 6.932 1.00 22.03 271 CYS A CA 1
ATOM 2123 C C . CYS A 1 271 ? -39.013 -40.235 6.952 1.00 22.03 271 CYS A C 1
ATOM 2125 O O . CYS A 1 271 ? -39.584 -40.432 5.875 1.00 22.03 271 CYS A O 1
ATOM 2127 N N . PRO A 1 272 ? -39.629 -40.502 8.118 1.00 26.89 272 PRO A N 1
ATOM 2128 C CA . PRO A 1 272 ? -41.056 -40.758 8.179 1.00 26.89 272 PRO A CA 1
ATOM 2129 C C . PRO A 1 272 ? -41.824 -39.443 8.343 1.00 26.89 272 PRO A C 1
ATOM 2131 O O . PRO A 1 272 ? -41.591 -38.652 9.258 1.00 26.89 272 PRO A O 1
ATOM 2134 N N . ALA A 1 273 ? -42.774 -39.240 7.435 1.00 26.44 273 ALA A N 1
ATOM 2135 C CA . ALA A 1 273 ? -43.869 -38.298 7.576 1.00 26.44 273 ALA A CA 1
ATOM 2136 C C . ALA A 1 273 ? -44.708 -38.631 8.821 1.00 26.44 273 ALA A C 1
ATOM 2138 O O . ALA A 1 273 ? -44.950 -39.805 9.100 1.00 26.44 273 ALA A O 1
ATOM 2139 N N . PHE A 1 274 ? -45.220 -37.612 9.518 1.00 26.75 274 PHE A N 1
ATOM 2140 C CA . PHE A 1 274 ? -46.350 -37.804 10.422 1.00 26.75 274 PHE A CA 1
ATOM 2141 C C . PHE A 1 274 ? -47.431 -36.744 10.224 1.00 26.75 274 PHE A C 1
ATOM 2143 O O . PHE A 1 274 ? -47.189 -35.549 10.076 1.00 26.75 274 PHE A O 1
ATOM 2150 N N . THR A 1 275 ? -48.630 -37.296 10.161 1.00 26.88 275 THR A N 1
ATOM 2151 C CA . THR A 1 275 ? -49.931 -36.796 9.744 1.00 26.88 275 THR A CA 1
ATOM 2152 C C . THR A 1 275 ? -50.621 -35.905 10.769 1.00 26.88 275 THR A C 1
ATOM 2154 O O . THR A 1 275 ? -50.443 -36.048 11.976 1.00 26.88 275 THR A O 1
ATOM 2157 N N . ALA A 1 276 ? -51.498 -35.047 10.250 1.00 30.50 276 ALA A N 1
ATOM 2158 C CA . ALA A 1 276 ? -52.490 -34.281 10.988 1.00 30.50 276 ALA A CA 1
ATOM 2159 C C . ALA A 1 276 ? -53.487 -35.173 11.757 1.00 30.50 276 ALA A C 1
ATOM 2161 O O . ALA A 1 276 ? -53.923 -36.210 11.258 1.00 30.50 276 ALA A O 1
ATOM 2162 N N . GLY A 1 277 ? -53.903 -34.712 12.939 1.00 25.83 277 GLY A N 1
ATOM 2163 C CA . GLY A 1 277 ? -54.998 -35.266 13.735 1.00 25.83 277 GLY A CA 1
ATOM 2164 C C . GLY A 1 277 ? -55.625 -34.163 14.592 1.00 25.83 277 GLY A C 1
ATOM 2165 O O . GLY A 1 277 ? -54.911 -33.420 15.255 1.00 25.83 277 GLY A O 1
ATOM 2166 N N . GLY A 1 278 ? -56.948 -34.019 14.484 1.00 25.69 278 GLY A N 1
ATOM 2167 C CA . GLY A 1 278 ? -57.763 -32.901 14.965 1.00 25.69 278 GLY A CA 1
ATOM 2168 C C . GLY A 1 278 ? -58.071 -32.842 16.478 1.00 25.69 278 GLY A C 1
ATOM 2169 O O . GLY A 1 278 ? -57.348 -33.413 17.290 1.00 25.69 278 GLY A O 1
ATOM 2170 N N . PRO A 1 279 ? -59.124 -32.094 16.870 1.00 33.72 279 PRO A N 1
ATOM 2171 C CA . PRO A 1 279 ? -59.103 -31.202 18.030 1.00 33.72 279 PRO A CA 1
ATOM 2172 C C . PRO A 1 279 ? -59.708 -31.811 19.303 1.00 33.72 279 PRO A C 1
ATOM 2174 O O . PRO A 1 279 ? -60.637 -32.614 19.238 1.00 33.72 279 PRO A O 1
ATOM 2177 N N . GLN A 1 280 ? -59.263 -31.341 20.474 1.00 27.06 280 GLN A N 1
ATOM 2178 C CA . GLN A 1 280 ? -59.970 -31.560 21.738 1.00 27.06 280 GLN A CA 1
ATOM 2179 C C . GLN A 1 280 ? -60.164 -30.259 22.524 1.00 27.06 280 GLN A C 1
ATOM 2181 O O . GLN A 1 280 ? -59.244 -29.488 22.781 1.00 27.06 280 GLN A O 1
ATOM 2186 N N . SER A 1 281 ? -61.428 -30.053 22.878 1.00 25.36 281 SER A N 1
ATOM 2187 C CA . SER A 1 281 ? -62.019 -28.975 23.662 1.00 25.36 281 SER A CA 1
ATOM 2188 C C . SER A 1 281 ? -61.631 -29.027 25.141 1.00 25.36 281 SER A C 1
ATOM 2190 O O . SER A 1 281 ? -61.760 -30.093 25.746 1.00 25.36 281 SER A O 1
ATOM 2192 N N . ILE A 1 282 ? -61.339 -27.878 25.769 1.00 28.89 282 ILE A N 1
ATOM 2193 C CA . ILE A 1 282 ? -61.443 -27.727 27.231 1.00 28.89 282 ILE A CA 1
ATOM 2194 C C . ILE A 1 282 ? -62.172 -26.425 27.612 1.00 28.89 282 ILE A C 1
ATOM 2196 O O . ILE A 1 282 ? -61.886 -25.329 27.144 1.00 28.89 282 ILE A O 1
ATOM 2200 N N . ARG A 1 283 ? -63.157 -26.656 28.481 1.00 25.16 283 ARG A N 1
ATOM 2201 C CA . ARG A 1 283 ? -64.159 -25.832 29.169 1.00 25.16 283 ARG A CA 1
ATOM 2202 C C . ARG A 1 283 ? -63.630 -24.565 29.868 1.00 25.16 283 ARG A C 1
ATOM 2204 O O . ARG A 1 283 ? -62.691 -24.634 30.654 1.00 25.16 283 ARG A O 1
ATOM 2211 N N . LEU A 1 284 ? -64.357 -23.458 29.698 1.00 25.88 284 LEU A N 1
ATOM 2212 C CA . LEU A 1 284 ? -64.285 -22.231 30.505 1.00 25.88 284 LEU A CA 1
ATOM 2213 C C . LEU A 1 284 ? -64.952 -22.413 31.885 1.00 25.88 284 LEU A C 1
ATOM 2215 O O . LEU A 1 284 ? -66.033 -22.999 31.983 1.00 25.88 284 LEU A O 1
ATOM 2219 N N . LYS A 1 285 ? -64.352 -21.831 32.932 1.00 26.88 285 LYS A N 1
ATOM 2220 C CA . LYS A 1 285 ? -65.032 -21.425 34.176 1.00 26.88 285 LYS A CA 1
ATOM 2221 C C . LYS A 1 285 ? -64.830 -19.913 34.399 1.00 26.88 285 LYS A C 1
ATOM 2223 O O . LYS A 1 285 ? -63.739 -19.427 34.105 1.00 26.88 285 LYS A O 1
ATOM 2228 N N . PRO A 1 286 ? -65.846 -19.176 34.889 1.00 30.33 286 PRO A N 1
ATOM 2229 C CA . PRO A 1 286 ? -65.828 -17.717 34.971 1.00 30.33 286 PRO A CA 1
ATOM 2230 C C . PRO A 1 286 ? -65.384 -17.209 36.353 1.00 30.33 286 PRO A C 1
ATOM 2232 O O . PRO A 1 286 ? -65.672 -17.840 37.368 1.00 30.33 286 PRO A O 1
ATOM 2235 N N . GLY A 1 287 ? -64.763 -16.025 36.381 1.00 30.30 287 GLY A N 1
ATOM 2236 C CA . GLY A 1 287 ? -64.559 -15.222 37.593 1.00 30.30 287 GLY A CA 1
ATOM 2237 C C . GLY A 1 287 ? -63.096 -15.076 38.015 1.00 30.30 287 GLY A C 1
ATOM 2238 O O . GLY A 1 287 ? -62.555 -15.935 38.701 1.00 30.30 287 GLY A O 1
ATOM 2239 N N . GLY A 1 288 ? -62.474 -13.958 37.637 1.00 24.98 288 GLY A N 1
ATOM 2240 C CA . GLY A 1 288 ? -61.130 -13.575 38.072 1.00 24.98 288 GLY A CA 1
ATOM 2241 C C . GLY A 1 288 ? -60.649 -12.334 37.325 1.00 24.98 288 GLY A C 1
ATOM 2242 O O . GLY A 1 288 ? -60.329 -12.398 36.146 1.00 24.98 288 GLY A O 1
ATOM 2243 N N . SER A 1 289 ? -60.676 -11.202 38.014 1.00 24.55 289 SER A N 1
ATOM 2244 C CA . SER A 1 289 ? -60.309 -9.847 37.594 1.00 24.55 289 SER A CA 1
ATOM 2245 C C . SER A 1 289 ? -58.999 -9.730 36.799 1.00 24.55 289 SER A C 1
ATOM 2247 O O . SER A 1 289 ? -57.960 -10.247 37.204 1.00 24.55 289 SER A O 1
ATOM 2249 N N . PHE A 1 290 ? -59.068 -8.967 35.703 1.00 24.55 290 PHE A N 1
ATOM 2250 C CA . PHE A 1 290 ? -57.950 -8.506 34.877 1.00 24.55 290 PHE A CA 1
ATOM 2251 C C . PHE A 1 290 ? -56.932 -7.707 35.710 1.00 24.55 290 PHE A C 1
ATOM 2253 O O . PHE A 1 290 ? -57.214 -6.585 36.126 1.00 24.55 290 PHE A O 1
ATOM 2260 N N . HIS A 1 291 ? -55.729 -8.253 35.884 1.00 25.73 291 HIS A N 1
ATOM 2261 C CA . HIS A 1 291 ? -54.518 -7.469 36.112 1.00 25.73 291 HIS A CA 1
ATOM 2262 C C . HIS A 1 291 ? -53.596 -7.676 34.909 1.00 25.73 291 HIS A C 1
ATOM 2264 O O . HIS A 1 291 ? -53.259 -8.805 34.557 1.00 25.73 291 HIS A O 1
ATOM 2270 N N . LEU A 1 292 ? -53.248 -6.564 34.260 1.00 26.16 292 LEU A N 1
ATOM 2271 C CA . LEU A 1 292 ? -52.346 -6.462 33.116 1.00 26.16 292 LEU A CA 1
ATOM 2272 C C . LEU A 1 292 ? -51.032 -7.209 33.382 1.00 26.16 292 LEU A C 1
ATOM 2274 O O . LEU A 1 292 ? -50.234 -6.812 34.229 1.00 26.16 292 LEU A O 1
ATOM 2278 N N . MET A 1 293 ? -50.811 -8.287 32.634 1.00 24.41 293 MET A N 1
ATOM 2279 C CA . MET A 1 293 ? -49.552 -9.022 32.588 1.00 24.41 293 MET A CA 1
ATOM 2280 C C . MET A 1 293 ? -48.770 -8.548 31.361 1.00 24.41 293 MET A C 1
ATOM 2282 O O . MET A 1 293 ? -48.672 -9.238 30.352 1.00 24.41 293 MET A O 1
ATOM 2286 N N . GLU A 1 294 ? -48.237 -7.334 31.453 1.00 27.69 294 GLU A N 1
ATOM 2287 C CA . GLU A 1 294 ? -47.352 -6.731 30.457 1.00 27.69 294 GLU A CA 1
ATOM 2288 C C . GLU A 1 294 ? -45.976 -6.511 31.109 1.00 27.69 294 GLU A C 1
ATOM 2290 O O . GLU A 1 294 ? -45.607 -5.405 31.480 1.00 27.69 294 GLU A O 1
ATOM 2295 N N . SER A 1 295 ? -45.237 -7.596 31.387 1.00 28.52 295 SER A N 1
ATOM 2296 C CA . SER A 1 295 ? -43.868 -7.474 31.934 1.00 28.52 295 SER A CA 1
ATOM 2297 C C . SER A 1 295 ? -42.918 -8.658 31.699 1.00 28.52 295 SER A C 1
ATOM 2299 O O . SER A 1 295 ? -41.838 -8.691 32.287 1.00 28.52 295 SER A O 1
ATOM 2301 N N . CYS A 1 296 ? -43.241 -9.635 30.840 1.00 25.06 296 CYS A N 1
ATOM 2302 C CA . CYS A 1 296 ? -42.426 -10.862 30.756 1.00 25.06 296 CYS A CA 1
ATOM 2303 C C . CYS A 1 296 ? -41.467 -10.971 29.551 1.00 25.06 296 CYS A C 1
ATOM 2305 O O . CYS A 1 296 ? -40.604 -11.845 29.556 1.00 25.06 296 CYS A O 1
ATOM 2307 N N . HIS A 1 297 ? -41.523 -10.079 28.552 1.00 28.16 297 HIS A N 1
ATOM 2308 C CA . HIS A 1 297 ? -40.640 -10.181 27.373 1.00 28.16 297 HIS A CA 1
ATOM 2309 C C . HIS A 1 297 ? -39.388 -9.283 27.404 1.00 28.16 297 HIS A C 1
ATOM 2311 O O . HIS A 1 297 ? -38.380 -9.646 26.797 1.00 28.16 297 HIS A O 1
ATOM 2317 N N . ASP A 1 298 ? -39.367 -8.209 28.200 1.00 29.19 298 ASP A N 1
ATOM 2318 C CA . ASP A 1 298 ? -38.189 -7.329 28.343 1.00 29.19 298 ASP A CA 1
ATOM 2319 C C . ASP A 1 298 ? -37.112 -7.868 29.302 1.00 29.19 298 ASP A C 1
ATOM 2321 O O . ASP A 1 298 ? -35.976 -7.386 29.330 1.00 29.19 298 ASP A O 1
ATOM 2325 N N . ALA A 1 299 ? -37.427 -8.902 30.084 1.00 30.64 299 ALA A N 1
ATOM 2326 C CA . ALA A 1 299 ? -36.544 -9.397 31.135 1.00 30.64 299 ALA A CA 1
ATOM 2327 C C . ALA A 1 299 ? -35.420 -10.322 30.629 1.00 30.64 299 ALA A C 1
ATOM 2329 O O . ALA A 1 299 ? -34.370 -10.394 31.262 1.00 30.64 299 ALA A O 1
ATOM 2330 N N . SER A 1 300 ? -35.570 -11.022 29.499 1.00 35.41 300 SER A N 1
ATOM 2331 C CA . SER A 1 300 ? -34.643 -12.117 29.147 1.00 35.41 300 SER A CA 1
ATOM 2332 C C . SER A 1 300 ? -33.305 -11.628 28.555 1.00 35.41 300 SER A C 1
ATOM 2334 O O . SER A 1 300 ? -32.234 -12.031 29.005 1.00 35.41 300 SER A O 1
ATOM 2336 N N . ALA A 1 301 ? -33.323 -10.655 27.636 1.00 36.78 301 ALA A N 1
ATOM 2337 C CA . ALA A 1 301 ? -32.091 -10.097 27.054 1.00 36.78 301 ALA A CA 1
ATOM 2338 C C . ALA A 1 301 ? -31.362 -9.120 28.005 1.00 36.78 301 ALA A C 1
ATOM 2340 O O . ALA A 1 301 ? -30.130 -9.066 28.047 1.00 36.78 301 ALA A O 1
ATOM 2341 N N . LEU A 1 302 ? -32.117 -8.368 28.816 1.00 41.22 302 LEU A N 1
ATOM 2342 C CA . LEU A 1 302 ? -31.579 -7.469 29.844 1.00 41.22 302 LEU A CA 1
ATOM 2343 C C . LEU A 1 302 ? -31.083 -8.217 31.092 1.00 41.22 302 LEU A C 1
ATOM 2345 O O . LEU A 1 302 ? -30.154 -7.726 31.737 1.00 41.22 302 LEU A O 1
ATOM 2349 N N . SER A 1 303 ? -31.635 -9.393 31.420 1.00 37.44 303 SER A N 1
ATOM 2350 C CA . SER A 1 303 ? -31.121 -10.237 32.512 1.00 37.44 303 SER A CA 1
ATOM 2351 C C . SER A 1 303 ? -29.807 -10.932 32.148 1.00 37.44 303 SER A C 1
ATOM 2353 O O . SER A 1 303 ? -28.914 -10.971 32.993 1.00 37.44 303 SER A O 1
ATOM 2355 N N . LEU A 1 304 ? -29.605 -11.346 30.887 1.00 42.97 304 LEU A N 1
ATOM 2356 C CA . LEU A 1 304 ? -28.307 -11.862 30.416 1.00 42.97 304 LEU A CA 1
ATOM 2357 C C . LEU A 1 304 ? -27.179 -10.821 30.548 1.00 42.97 304 LEU A C 1
ATOM 2359 O O . LEU A 1 304 ? -26.045 -11.160 30.880 1.00 42.97 304 LEU A O 1
ATOM 2363 N N . ARG A 1 305 ? -27.485 -9.529 30.363 1.00 48.91 305 ARG A N 1
ATOM 2364 C CA . ARG A 1 305 ? -26.530 -8.419 30.562 1.00 48.91 305 ARG A CA 1
ATOM 2365 C C . ARG A 1 305 ? -26.117 -8.229 32.031 1.00 48.91 305 ARG A C 1
ATOM 2367 O O . ARG A 1 305 ? -25.136 -7.537 32.311 1.00 48.91 305 ARG A O 1
ATOM 2374 N N . ARG A 1 306 ? -26.885 -8.795 32.966 1.00 53.44 306 ARG A N 1
ATOM 2375 C CA . ARG A 1 306 ? -26.747 -8.599 34.416 1.00 53.44 306 ARG A CA 1
ATOM 2376 C C . ARG A 1 306 ? -26.135 -9.802 35.136 1.00 53.44 306 ARG A C 1
ATOM 2378 O O . ARG A 1 306 ? -25.847 -9.676 36.322 1.00 53.44 306 ARG A O 1
ATOM 2385 N N . ASP A 1 307 ? -25.885 -10.923 34.454 1.00 55.22 307 ASP A N 1
ATOM 2386 C CA . ASP A 1 307 ? -25.254 -12.082 35.091 1.00 55.22 307 ASP A CA 1
ATOM 2387 C C . ASP A 1 307 ? -23.734 -11.847 35.284 1.00 55.22 307 ASP A C 1
ATOM 2389 O O . ASP A 1 307 ? -22.986 -11.723 34.304 1.00 55.22 307 ASP A O 1
ATOM 2393 N N . PRO A 1 308 ? -23.223 -11.808 36.532 1.00 58.78 308 PRO A N 1
ATOM 2394 C CA . PRO A 1 308 ? -21.797 -11.633 36.817 1.00 58.78 308 PRO A CA 1
ATOM 2395 C C . PRO A 1 308 ? -20.907 -12.739 36.231 1.00 58.78 308 PRO A C 1
ATOM 2397 O O . PRO A 1 308 ? -19.697 -12.533 36.090 1.00 58.78 308 PRO A O 1
ATOM 2400 N N . ARG A 1 309 ? -21.463 -13.905 35.871 1.00 59.69 309 ARG A N 1
ATOM 2401 C CA . ARG A 1 309 ? -20.717 -14.996 35.219 1.00 59.69 309 ARG A CA 1
ATOM 2402 C C . ARG A 1 309 ? -20.353 -14.652 33.774 1.00 59.69 309 ARG A C 1
ATOM 2404 O O . ARG A 1 309 ? -19.218 -14.890 33.361 1.00 59.69 309 ARG A O 1
ATOM 2411 N N . ILE A 1 310 ? -21.260 -14.000 33.046 1.00 64.56 310 ILE A N 1
ATOM 2412 C CA . ILE A 1 310 ? -21.066 -13.607 31.641 1.00 64.56 310 ILE A CA 1
ATOM 2413 C C . ILE A 1 310 ? -19.985 -12.522 31.509 1.00 64.56 310 ILE A C 1
ATOM 2415 O O . ILE A 1 310 ? -19.282 -12.470 30.508 1.00 64.56 310 ILE A O 1
ATOM 2419 N N . LEU A 1 311 ? -19.748 -11.711 32.545 1.00 64.94 311 LEU A N 1
ATOM 2420 C CA . LEU A 1 311 ? -18.737 -10.636 32.543 1.00 64.94 311 LEU A CA 1
ATOM 2421 C C . LEU A 1 311 ? -17.315 -11.090 32.890 1.00 64.94 311 LEU A C 1
ATOM 2423 O O . LEU A 1 311 ? -16.354 -10.321 32.728 1.00 64.94 311 LEU A O 1
ATOM 2427 N N . LYS A 1 312 ? -17.169 -12.329 33.368 1.00 76.00 312 LYS A N 1
ATOM 2428 C CA . LYS A 1 312 ? -15.865 -12.970 33.580 1.00 76.00 312 LYS A CA 1
ATOM 2429 C C . LYS A 1 312 ? -15.342 -13.652 32.317 1.00 76.00 312 LYS A C 1
ATOM 2431 O O . LYS A 1 312 ? -14.139 -13.842 32.220 1.00 76.00 312 LYS A O 1
ATOM 2436 N N . PHE A 1 313 ? -16.206 -13.960 31.350 1.00 82.94 313 PHE A N 1
ATOM 2437 C CA . PHE A 1 313 ? -15.856 -14.658 30.109 1.00 82.94 313 PHE A CA 1
ATOM 2438 C C . PHE A 1 313 ? -15.020 -13.842 29.091 1.00 82.94 313 PHE A C 1
ATOM 2440 O O . PHE A 1 313 ? -14.078 -14.406 28.533 1.00 82.94 313 PHE A O 1
ATOM 2447 N N . PRO A 1 314 ? -15.260 -12.530 28.856 1.00 88.81 314 PRO A N 1
ATOM 2448 C CA . PRO A 1 314 ? -14.619 -11.803 27.758 1.00 88.81 314 PRO A CA 1
ATOM 2449 C C . PRO A 1 314 ? -13.083 -11.762 27.781 1.00 88.81 314 PRO A C 1
ATOM 2451 O O . PRO A 1 314 ? -12.501 -11.864 26.708 1.00 88.81 314 PRO A O 1
ATOM 2454 N N . PRO A 1 315 ? -12.385 -11.650 28.933 1.00 89.75 315 PRO A N 1
ATOM 2455 C CA . PRO A 1 315 ? -10.925 -11.752 28.957 1.00 89.75 315 PRO A CA 1
ATOM 2456 C C . PRO A 1 315 ? -10.398 -13.109 28.479 1.00 89.75 315 PRO A C 1
ATOM 2458 O O . PRO A 1 315 ? -9.409 -13.147 27.756 1.00 89.75 315 PRO A O 1
ATOM 2461 N N . TYR A 1 316 ? -11.069 -14.212 28.825 1.00 91.56 316 TYR A N 1
ATOM 2462 C CA . TYR A 1 316 ? -10.687 -15.544 28.345 1.00 91.56 316 TYR A CA 1
ATOM 2463 C C . TYR A 1 316 ? -10.955 -15.694 26.850 1.00 91.56 316 TYR A C 1
ATOM 2465 O O . TYR A 1 316 ? -10.104 -16.209 26.136 1.00 91.56 316 TYR A O 1
ATOM 2473 N N . LEU A 1 317 ? -12.091 -15.180 26.366 1.00 90.88 317 LEU A N 1
ATOM 2474 C CA . LEU A 1 317 ? -12.388 -15.145 24.934 1.00 90.88 317 LEU A CA 1
ATOM 2475 C C . LEU A 1 317 ? -11.361 -14.297 24.169 1.00 90.88 317 LEU A C 1
ATOM 2477 O O . LEU A 1 317 ? -10.849 -14.734 23.149 1.00 90.88 317 LEU A O 1
ATOM 2481 N N . SER A 1 318 ? -11.005 -13.121 24.691 1.00 92.81 318 SER A N 1
ATOM 2482 C CA . SER A 1 318 ? -9.971 -12.245 24.127 1.00 92.81 318 SER A CA 1
ATOM 2483 C C . SER A 1 318 ? -8.620 -12.954 24.048 1.00 92.81 318 SER A C 1
ATOM 2485 O O . SER A 1 318 ? -7.956 -12.890 23.017 1.00 92.81 318 SER A O 1
ATOM 2487 N N . PHE A 1 319 ? -8.214 -13.647 25.116 1.00 94.88 319 PHE A N 1
ATOM 2488 C CA . PHE A 1 319 ? -6.985 -14.439 25.125 1.00 94.88 319 PHE A CA 1
ATOM 2489 C C . PHE A 1 319 ? -7.043 -15.587 24.113 1.00 94.88 319 PHE A C 1
ATOM 2491 O O . PHE A 1 319 ? -6.089 -15.784 23.366 1.00 94.88 319 PHE A O 1
ATOM 2498 N N . LEU A 1 320 ? -8.172 -16.295 24.035 1.00 94.75 320 LEU A N 1
ATOM 2499 C CA . LEU A 1 320 ? -8.386 -17.364 23.066 1.00 94.75 320 LEU A CA 1
ATOM 2500 C C . LEU A 1 320 ? -8.291 -16.843 21.625 1.00 94.75 320 LEU A C 1
ATOM 2502 O O . LEU A 1 320 ? -7.628 -17.467 20.808 1.00 94.75 320 LEU A O 1
ATOM 2506 N N . CYS A 1 321 ? -8.880 -15.683 21.319 1.00 94.56 321 CYS A N 1
ATOM 2507 C CA . CYS A 1 321 ? -8.761 -15.050 20.004 1.00 94.56 321 CYS A CA 1
ATOM 2508 C C . CYS A 1 321 ? -7.301 -14.737 19.645 1.00 94.56 321 CYS A C 1
ATOM 2510 O O . CYS A 1 321 ? -6.881 -15.021 18.526 1.00 94.56 321 CYS A O 1
ATOM 2512 N N . ILE A 1 322 ? -6.512 -14.208 20.589 1.00 96.06 322 ILE A N 1
ATOM 2513 C CA . ILE A 1 322 ? -5.078 -13.950 20.375 1.00 96.06 322 ILE A CA 1
ATOM 2514 C C . ILE A 1 322 ? -4.325 -15.267 20.152 1.00 96.06 322 ILE A C 1
ATOM 2516 O O . ILE A 1 322 ? -3.572 -15.385 19.189 1.00 96.06 322 ILE A O 1
ATOM 2520 N N . ALA A 1 323 ? -4.547 -16.264 21.012 1.00 96.44 323 ALA A N 1
ATOM 2521 C CA . ALA A 1 323 ? -3.873 -17.555 20.937 1.00 96.44 323 ALA A CA 1
ATOM 2522 C C . ALA A 1 323 ? -4.186 -18.282 19.623 1.00 96.44 323 ALA A C 1
ATOM 2524 O O . ALA A 1 323 ? -3.262 -18.708 18.936 1.00 96.44 323 ALA A O 1
ATOM 2525 N N . ILE A 1 324 ? -5.464 -18.366 19.235 1.00 95.44 324 ILE A N 1
ATOM 2526 C CA . ILE A 1 324 ? -5.876 -18.950 17.953 1.00 95.44 324 ILE A CA 1
ATOM 2527 C C . ILE A 1 324 ? -5.267 -18.151 16.804 1.00 95.44 324 ILE A C 1
ATOM 2529 O O . ILE A 1 324 ? -4.697 -18.760 15.909 1.00 95.44 324 ILE A O 1
ATOM 2533 N N . GLY A 1 325 ? -5.324 -16.815 16.838 1.00 93.88 325 GLY A N 1
ATOM 2534 C CA . GLY A 1 325 ? -4.737 -15.970 15.798 1.00 93.88 325 GLY A CA 1
ATOM 2535 C C . GLY A 1 325 ? -3.248 -16.251 15.582 1.00 93.88 325 GLY A C 1
ATOM 2536 O O . GLY A 1 325 ? -2.823 -16.455 14.447 1.00 93.88 325 GLY A O 1
ATOM 2537 N N . VAL A 1 326 ? -2.466 -16.346 16.661 1.00 95.56 326 VAL A N 1
ATOM 2538 C CA . VAL A 1 326 ? -1.028 -16.655 16.598 1.00 95.56 326 VAL A CA 1
ATOM 2539 C C . VAL A 1 326 ? -0.773 -18.095 16.148 1.00 95.56 326 VAL A C 1
ATOM 2541 O O . VAL A 1 326 ? 0.046 -18.309 15.259 1.00 95.56 326 VAL A O 1
ATOM 2544 N N . ILE A 1 327 ? -1.478 -19.082 16.711 1.00 94.50 327 ILE A N 1
ATOM 2545 C CA . ILE A 1 327 ? -1.328 -20.498 16.333 1.00 94.50 327 ILE A CA 1
ATOM 2546 C C . ILE A 1 327 ? -1.666 -20.702 14.854 1.00 94.50 327 ILE A C 1
ATOM 2548 O O . ILE A 1 327 ? -0.948 -21.418 14.161 1.00 94.50 327 ILE A O 1
ATOM 2552 N N . TRP A 1 328 ? -2.709 -20.033 14.355 1.00 93.62 328 TRP A N 1
ATOM 2553 C CA . TRP A 1 328 ? -3.139 -20.113 12.961 1.00 93.62 328 TRP A CA 1
ATOM 2554 C C . TRP A 1 328 ? -2.012 -19.766 11.991 1.00 93.62 328 TRP A C 1
ATOM 2556 O O . TRP A 1 328 ? -1.867 -20.433 10.971 1.00 93.62 328 TRP A O 1
ATOM 2566 N N . LEU A 1 329 ? -1.167 -18.787 12.337 1.00 92.31 329 LEU A N 1
ATOM 2567 C CA . LEU A 1 329 ? -0.015 -18.409 11.523 1.00 92.31 329 LEU A CA 1
ATOM 2568 C C . LEU A 1 329 ? 0.962 -19.578 11.333 1.00 92.31 329 LEU A C 1
ATOM 2570 O O . LEU A 1 329 ? 1.425 -19.816 10.223 1.00 92.31 329 LEU A O 1
ATOM 2574 N N . PHE A 1 330 ? 1.236 -20.341 12.392 1.00 92.94 330 PHE A N 1
ATOM 2575 C CA . PHE A 1 330 ? 2.122 -21.508 12.329 1.00 92.94 330 PHE A CA 1
ATOM 2576 C C . PHE A 1 330 ? 1.497 -22.699 11.586 1.00 92.94 330 PHE A C 1
ATOM 2578 O O . PHE A 1 330 ? 2.211 -23.605 11.175 1.00 92.94 330 PHE A O 1
ATOM 2585 N N . LEU A 1 331 ? 0.182 -22.705 11.358 1.00 91.38 331 LEU A N 1
ATOM 2586 C CA . LEU A 1 331 ? -0.468 -23.738 10.546 1.00 91.38 331 LEU A CA 1
ATOM 2587 C C . LEU A 1 331 ? -0.357 -23.457 9.040 1.00 91.38 331 LEU A C 1
ATOM 2589 O O . LEU A 1 331 ? -0.358 -24.398 8.249 1.00 91.38 331 LEU A O 1
ATOM 2593 N N . LEU A 1 332 ? -0.217 -22.192 8.628 1.00 90.44 332 LEU A N 1
ATOM 2594 C CA . LEU A 1 332 ? -0.211 -21.796 7.211 1.00 90.44 332 LEU A CA 1
ATOM 2595 C C . LEU A 1 332 ? 0.865 -22.484 6.341 1.00 90.44 332 LEU A C 1
ATOM 2597 O O . LEU A 1 332 ? 0.543 -22.837 5.205 1.00 90.44 332 LEU A O 1
ATOM 2601 N N . PRO A 1 333 ? 2.112 -22.720 6.808 1.00 92.50 333 PRO A N 1
ATOM 2602 C CA . PRO A 1 333 ? 3.152 -23.346 5.981 1.00 92.50 333 PRO A CA 1
ATOM 2603 C C . PRO A 1 333 ? 2.952 -24.851 5.718 1.00 92.50 333 PRO A C 1
ATOM 2605 O O . PRO A 1 333 ? 3.698 -25.449 4.928 1.00 92.50 333 PRO A O 1
ATOM 2608 N N . LEU A 1 334 ? 1.973 -25.481 6.380 1.00 89.25 334 LEU A N 1
ATOM 2609 C CA . LEU A 1 334 ? 1.612 -26.879 6.151 1.00 89.25 334 LEU A CA 1
ATOM 2610 C C . LEU A 1 334 ? 1.070 -27.084 4.724 1.00 89.25 334 LEU A C 1
ATOM 2612 O O . LEU A 1 334 ? 0.583 -26.158 4.066 1.00 89.25 334 LEU A O 1
ATOM 2616 N N . ASN A 1 335 ? 1.184 -28.309 4.209 1.00 84.62 335 ASN A N 1
ATOM 2617 C CA . ASN A 1 335 ? 0.817 -28.606 2.820 1.00 84.62 335 ASN A CA 1
ATOM 2618 C C . ASN A 1 335 ? -0.688 -28.481 2.565 1.00 84.62 335 ASN A C 1
ATOM 2620 O O . ASN A 1 335 ? -1.073 -28.217 1.430 1.00 84.62 335 ASN A O 1
ATOM 2624 N N . GLU A 1 336 ? -1.492 -28.683 3.604 1.00 85.50 336 GLU A N 1
ATOM 2625 C CA . GLU A 1 336 ? -2.952 -28.700 3.608 1.00 85.50 336 GLU A CA 1
ATOM 2626 C C . GLU A 1 336 ? -3.537 -27.284 3.496 1.00 85.50 336 GLU A C 1
ATOM 2628 O O . GLU A 1 336 ? -4.595 -27.097 2.902 1.00 85.50 336 GLU A O 1
ATOM 2633 N N . TYR A 1 337 ? -2.828 -26.279 4.026 1.00 83.19 337 TYR A N 1
ATOM 2634 C CA . TYR A 1 337 ? -3.257 -24.873 4.028 1.00 83.19 337 TYR A CA 1
ATOM 2635 C C . TYR A 1 337 ? -2.574 -24.019 2.950 1.00 83.19 337 TYR A C 1
ATOM 2637 O O . TYR A 1 337 ? -3.003 -22.893 2.692 1.00 83.19 337 TYR A O 1
ATOM 2645 N N . SER A 1 338 ? -1.541 -24.550 2.288 1.00 84.06 338 SER A N 1
ATOM 2646 C CA . SER A 1 338 ? -0.863 -23.903 1.160 1.00 84.06 338 SER A CA 1
ATOM 2647 C C . SER A 1 338 ? -1.192 -24.597 -0.164 1.00 84.06 338 SER A C 1
ATOM 2649 O O . SER A 1 338 ? -1.196 -25.824 -0.267 1.00 84.06 338 SER A O 1
ATOM 2651 N N . ARG A 1 339 ? -1.456 -23.813 -1.211 1.00 85.75 339 ARG A N 1
ATOM 2652 C CA . ARG A 1 339 ? -1.804 -24.297 -2.556 1.00 85.75 339 ARG A CA 1
ATOM 2653 C C . ARG A 1 339 ? -0.597 -24.200 -3.477 1.00 85.75 339 ARG A C 1
ATOM 2655 O O . ARG A 1 339 ? 0.254 -23.335 -3.281 1.00 85.75 339 ARG A O 1
ATOM 2662 N N . ARG A 1 340 ? -0.525 -25.071 -4.488 1.00 87.38 340 ARG A N 1
ATOM 2663 C CA . ARG A 1 340 ? 0.457 -24.901 -5.566 1.00 87.38 340 ARG A CA 1
ATOM 2664 C C . ARG A 1 340 ? 0.095 -23.688 -6.415 1.00 87.38 340 ARG A C 1
ATOM 2666 O O . ARG A 1 340 ? -1.088 -23.418 -6.625 1.00 87.38 340 ARG A O 1
ATOM 2673 N N . THR A 1 341 ? 1.103 -22.965 -6.878 1.00 87.25 341 THR A N 1
ATOM 2674 C CA . THR A 1 341 ? 0.908 -21.875 -7.827 1.00 87.25 341 THR A CA 1
ATOM 2675 C C . THR A 1 341 ? 0.514 -22.429 -9.195 1.00 87.25 341 THR A C 1
ATOM 2677 O O . THR A 1 341 ? 0.834 -23.563 -9.557 1.00 87.25 341 THR A O 1
ATOM 2680 N N . TYR A 1 342 ? -0.240 -21.633 -9.939 1.00 83.50 342 TYR A N 1
ATOM 2681 C CA . TYR A 1 342 ? -0.668 -21.914 -11.303 1.00 83.50 342 TYR A CA 1
ATOM 2682 C C . TYR A 1 342 ? -0.767 -20.584 -12.051 1.00 83.50 342 TYR A C 1
ATOM 2684 O O . TYR A 1 342 ? -0.767 -19.524 -11.428 1.00 83.50 342 TYR A O 1
ATOM 2692 N N . ILE A 1 343 ? -0.811 -20.632 -13.378 1.00 84.38 343 ILE A N 1
ATOM 2693 C CA . ILE A 1 343 ? -1.050 -19.446 -14.204 1.00 84.38 343 ILE A CA 1
ATOM 2694 C C . ILE A 1 343 ? -2.543 -19.423 -14.505 1.00 84.38 343 ILE A C 1
ATOM 2696 O O . ILE A 1 343 ? -3.053 -20.369 -15.106 1.00 84.38 343 ILE A O 1
ATOM 2700 N N . SER A 1 344 ? -3.240 -18.401 -14.014 1.00 79.44 344 SER A N 1
ATOM 2701 C CA . SER A 1 344 ? -4.676 -18.234 -14.253 1.00 79.44 344 SER A CA 1
ATOM 2702 C C . SER A 1 344 ? -4.959 -17.586 -15.608 1.00 79.44 344 SER A C 1
ATOM 2704 O O . SER A 1 344 ? -5.904 -17.982 -16.287 1.00 79.44 344 SER A O 1
ATOM 2706 N N . GLU A 1 345 ? -4.095 -16.660 -16.031 1.00 81.44 345 GLU A N 1
ATOM 2707 C CA . GLU A 1 345 ? -4.232 -15.939 -17.288 1.00 81.44 345 GLU A CA 1
ATOM 2708 C C . GLU A 1 345 ? -3.669 -16.749 -18.461 1.00 81.44 345 GLU A C 1
ATOM 2710 O O . GLU A 1 345 ? -2.455 -16.862 -18.666 1.00 81.44 345 GLU A O 1
ATOM 2715 N N . ASN A 1 346 ? -4.573 -17.296 -19.270 1.00 80.06 346 ASN A N 1
ATOM 2716 C CA . ASN A 1 346 ? -4.209 -18.119 -20.419 1.00 80.06 346 ASN A CA 1
ATOM 2717 C C . ASN A 1 346 ? -3.418 -17.334 -21.472 1.00 80.06 346 ASN A C 1
ATOM 2719 O O . ASN A 1 346 ? -2.607 -17.933 -22.177 1.00 80.06 346 ASN A O 1
ATOM 2723 N N . ALA A 1 347 ? -3.615 -16.013 -21.578 1.00 78.00 347 ALA A N 1
ATOM 2724 C CA . ALA A 1 347 ? -2.930 -15.189 -22.573 1.00 78.00 347 ALA A CA 1
ATOM 2725 C C . ALA A 1 347 ? -1.420 -15.033 -22.315 1.00 78.00 347 ALA A C 1
ATOM 2727 O O . ALA A 1 347 ? -0.678 -14.744 -23.254 1.00 78.00 347 ALA A O 1
ATOM 2728 N N . LEU A 1 348 ? -0.938 -15.260 -21.084 1.00 80.06 348 LEU A N 1
ATOM 2729 C CA . LEU A 1 348 ? 0.489 -15.121 -20.763 1.00 80.06 348 LEU A CA 1
ATOM 2730 C C . LEU A 1 348 ? 1.356 -16.117 -21.544 1.00 80.06 348 LEU A C 1
ATOM 2732 O O . LEU A 1 348 ? 2.457 -15.772 -21.971 1.00 80.06 348 LEU A O 1
ATOM 2736 N N . LEU A 1 349 ? 0.860 -17.343 -21.766 1.00 83.69 349 LEU A N 1
ATOM 2737 C CA . LEU A 1 349 ? 1.557 -18.405 -22.509 1.00 83.69 349 LEU A CA 1
ATOM 2738 C C . LEU A 1 349 ? 3.071 -18.487 -22.174 1.00 83.69 349 LEU A C 1
ATOM 2740 O O . LEU A 1 349 ? 3.916 -18.480 -23.083 1.00 83.69 349 LEU A O 1
ATOM 2744 N N . PRO A 1 350 ? 3.455 -18.522 -20.879 1.00 83.06 350 PRO A N 1
ATOM 2745 C CA . PRO A 1 350 ? 4.845 -18.355 -20.489 1.00 83.06 350 PRO A CA 1
ATOM 2746 C C . PRO A 1 350 ? 5.684 -19.518 -21.000 1.00 83.06 350 PRO A C 1
ATOM 2748 O O . PRO A 1 350 ? 5.345 -20.688 -20.833 1.00 83.06 350 PRO A O 1
ATOM 2751 N N . GLY A 1 351 ? 6.794 -19.176 -21.644 1.00 77.56 351 GLY A N 1
ATOM 2752 C CA . GLY A 1 351 ? 7.741 -20.157 -22.151 1.00 77.56 351 GLY A CA 1
ATOM 2753 C C . GLY A 1 351 ? 7.244 -20.992 -23.340 1.00 77.56 351 GLY A C 1
ATOM 2754 O O . GLY A 1 351 ? 7.806 -22.052 -23.616 1.00 77.56 351 GLY A O 1
ATOM 2755 N N . GLN A 1 352 ? 6.223 -20.535 -24.071 1.00 81.00 352 GLN A N 1
ATOM 2756 C CA . GLN A 1 352 ? 5.764 -21.220 -25.288 1.00 81.00 352 GLN A CA 1
ATOM 2757 C C . GLN A 1 352 ? 6.524 -20.817 -26.558 1.00 81.00 352 GLN A C 1
ATOM 2759 O O . GLN A 1 352 ? 6.473 -21.523 -27.561 1.00 81.00 352 GLN A O 1
ATOM 2764 N N . VAL A 1 353 ? 7.241 -19.690 -26.532 1.00 76.94 353 VAL A N 1
ATOM 2765 C CA . VAL A 1 353 ? 7.992 -19.180 -27.687 1.00 76.94 353 VAL A CA 1
ATOM 2766 C C . VAL A 1 353 ? 9.488 -19.315 -27.429 1.00 76.94 353 VAL A C 1
ATOM 2768 O O . VAL A 1 353 ? 9.967 -18.978 -26.346 1.00 76.94 353 VAL A O 1
ATOM 2771 N N . HIS A 1 354 ? 10.231 -19.785 -28.432 1.00 79.56 354 HIS A N 1
ATOM 2772 C CA . HIS A 1 354 ? 11.690 -19.817 -28.377 1.00 79.56 354 HIS A CA 1
ATOM 2773 C C . HIS A 1 354 ? 12.270 -18.400 -28.312 1.00 79.56 354 HIS A C 1
ATOM 2775 O O . HIS A 1 354 ? 11.893 -17.518 -29.088 1.00 79.56 354 HIS A O 1
ATOM 2781 N N . THR A 1 355 ? 13.207 -18.199 -27.390 1.00 85.12 355 THR A N 1
ATOM 2782 C CA . THR A 1 355 ? 14.001 -16.976 -27.268 1.00 85.12 355 THR A CA 1
ATOM 2783 C C . THR A 1 355 ? 15.277 -17.119 -28.090 1.00 85.12 355 THR A C 1
ATOM 2785 O O . THR A 1 355 ? 15.918 -18.171 -28.094 1.00 85.12 355 THR A O 1
ATOM 2788 N N . TYR A 1 356 ? 15.627 -16.065 -28.824 1.00 85.31 356 TYR A N 1
ATOM 2789 C CA . TYR A 1 356 ? 16.762 -16.072 -29.756 1.00 85.31 356 TYR A CA 1
ATOM 2790 C C . TYR A 1 356 ? 17.885 -15.135 -29.309 1.00 85.31 356 TYR A C 1
ATOM 2792 O O . TYR A 1 356 ? 18.908 -15.032 -29.987 1.00 85.31 356 TYR A O 1
ATOM 2800 N N . PHE A 1 357 ? 17.721 -14.463 -28.166 1.00 90.19 357 PHE A N 1
ATOM 2801 C CA . PHE A 1 357 ? 18.764 -13.636 -27.584 1.00 90.19 357 PHE A CA 1
ATOM 2802 C C . PHE A 1 357 ? 20.002 -14.483 -27.230 1.00 90.19 357 PHE A C 1
ATOM 2804 O O . PHE A 1 357 ? 19.939 -15.412 -26.423 1.00 90.19 357 PHE A O 1
ATOM 2811 N N . GLY A 1 358 ? 21.134 -14.194 -27.871 1.00 88.25 358 GLY A N 1
ATOM 2812 C CA . GLY A 1 358 ? 22.385 -14.931 -27.697 1.00 88.25 358 GLY A CA 1
ATOM 2813 C C . GLY A 1 358 ? 23.364 -14.724 -28.856 1.00 88.25 358 GLY A C 1
ATOM 2814 O O . GLY A 1 358 ? 23.161 -13.870 -29.722 1.00 88.25 358 GLY A O 1
ATOM 2815 N N . GLY A 1 359 ? 24.441 -15.516 -28.878 1.00 86.56 359 GLY A N 1
ATOM 2816 C CA . GLY A 1 359 ? 25.418 -15.529 -29.971 1.00 86.56 359 GLY A CA 1
ATOM 2817 C C . GLY A 1 359 ? 26.059 -14.159 -30.207 1.00 86.56 359 GLY A C 1
ATOM 2818 O O . GLY A 1 359 ? 26.787 -13.653 -29.356 1.00 86.56 359 GLY A O 1
ATOM 2819 N N . SER A 1 360 ? 25.774 -13.534 -31.355 1.00 88.50 360 SER A N 1
ATOM 2820 C CA . SER A 1 360 ? 26.333 -12.223 -31.717 1.00 88.50 360 SER A CA 1
ATOM 2821 C C . SER A 1 360 ? 25.960 -11.098 -30.749 1.00 88.50 360 SER A C 1
ATOM 2823 O O . SER A 1 360 ? 26.721 -10.138 -30.626 1.00 88.50 360 SER A O 1
ATOM 2825 N N . GLU A 1 361 ? 24.821 -11.202 -30.053 1.00 93.88 361 GLU A N 1
ATOM 2826 C CA . GLU A 1 361 ? 24.396 -10.190 -29.074 1.00 93.88 361 GLU A CA 1
ATOM 2827 C C . GLU A 1 361 ? 25.356 -10.113 -27.873 1.00 93.88 361 GLU A C 1
ATOM 2829 O O . GLU A 1 361 ? 25.495 -9.049 -27.276 1.00 93.88 361 GLU A O 1
ATOM 2834 N N . GLN A 1 362 ? 26.125 -11.173 -27.589 1.00 94.12 362 GLN A N 1
ATOM 2835 C CA . GLN A 1 362 ? 27.153 -11.151 -26.546 1.00 94.12 362 GLN A CA 1
ATOM 2836 C C . GLN A 1 362 ? 28.277 -10.151 -26.860 1.00 94.12 362 GLN A C 1
ATOM 2838 O O . GLN A 1 362 ? 28.778 -9.474 -25.963 1.00 94.12 362 GLN A O 1
ATOM 2843 N N . ASN A 1 363 ? 28.656 -10.006 -28.134 1.00 95.06 363 ASN A N 1
ATOM 2844 C CA . ASN A 1 363 ? 29.676 -9.035 -28.543 1.00 95.06 363 ASN A CA 1
ATOM 2845 C C . ASN A 1 363 ? 29.169 -7.596 -28.395 1.00 95.06 363 ASN A C 1
ATOM 2847 O O . ASN A 1 363 ? 29.913 -6.713 -27.978 1.00 95.06 363 ASN A O 1
ATOM 2851 N N . ILE A 1 364 ? 27.890 -7.371 -28.704 1.00 95.88 364 ILE A N 1
ATOM 2852 C CA . ILE A 1 364 ? 27.240 -6.066 -28.548 1.00 95.88 364 ILE A CA 1
ATOM 2853 C C . ILE A 1 364 ? 27.104 -5.714 -27.066 1.00 95.88 364 ILE A C 1
ATOM 2855 O O . ILE A 1 364 ? 27.407 -4.588 -26.683 1.00 95.88 364 ILE A O 1
ATOM 2859 N N . PHE A 1 365 ? 26.733 -6.685 -26.231 1.00 96.56 365 PHE A N 1
ATOM 2860 C CA . PHE A 1 365 ? 26.710 -6.526 -24.782 1.00 96.56 365 PHE A CA 1
ATOM 2861 C C . PHE A 1 365 ? 28.077 -6.114 -24.230 1.00 96.56 365 PHE A C 1
ATOM 2863 O O . PHE A 1 365 ? 28.165 -5.135 -23.494 1.00 96.56 365 PHE A O 1
ATOM 2870 N N . ARG A 1 366 ? 29.155 -6.801 -24.634 1.00 95.31 366 ARG A N 1
ATOM 2871 C CA . ARG A 1 366 ? 30.527 -6.443 -24.229 1.00 95.31 366 ARG A CA 1
ATOM 2872 C C . ARG A 1 366 ? 30.907 -5.032 -24.677 1.00 95.31 366 ARG A C 1
ATOM 2874 O O . ARG A 1 366 ? 31.487 -4.289 -23.894 1.00 95.31 366 ARG A O 1
ATOM 2881 N N . ALA A 1 367 ? 30.538 -4.639 -25.897 1.00 96.31 367 ALA A N 1
ATOM 2882 C CA . ALA A 1 367 ? 30.764 -3.279 -26.378 1.00 96.31 367 ALA A CA 1
ATOM 2883 C C . ALA A 1 367 ? 30.016 -2.239 -25.526 1.00 96.31 367 ALA A C 1
ATOM 2885 O O . ALA A 1 367 ? 30.620 -1.264 -25.091 1.00 96.31 367 ALA A O 1
ATOM 2886 N N . TYR A 1 368 ? 28.733 -2.464 -25.216 1.00 96.94 368 TYR A N 1
ATOM 2887 C CA . TYR A 1 368 ? 27.983 -1.561 -24.338 1.00 96.94 368 TYR A CA 1
ATOM 2888 C C . TYR A 1 368 ? 28.491 -1.551 -22.900 1.00 96.94 368 TYR A C 1
ATOM 2890 O O . TYR A 1 368 ? 28.423 -0.513 -22.252 1.00 96.94 368 TYR A O 1
ATOM 2898 N N . ARG A 1 369 ? 29.047 -2.659 -22.411 1.00 95.94 369 ARG A N 1
ATOM 2899 C CA . ARG A 1 369 ? 29.711 -2.692 -21.110 1.00 95.94 369 ARG A CA 1
ATOM 2900 C C . ARG A 1 369 ? 30.935 -1.777 -21.079 1.00 95.94 369 ARG A C 1
ATOM 2902 O O . ARG A 1 369 ? 31.060 -1.008 -20.138 1.00 95.94 369 ARG A O 1
ATOM 2909 N N . HIS A 1 370 ? 31.770 -1.784 -22.119 1.00 96.25 370 HIS A N 1
ATOM 2910 C CA . HIS A 1 370 ? 32.881 -0.829 -22.229 1.00 96.25 370 HIS A CA 1
ATOM 2911 C C . HIS A 1 370 ? 32.394 0.629 -22.267 1.00 96.25 370 HIS A C 1
ATOM 2913 O O . HIS A 1 370 ? 32.930 1.479 -21.567 1.00 96.25 370 HIS A O 1
ATOM 2919 N N . GLU A 1 371 ? 31.324 0.904 -23.014 1.00 95.94 371 GLU A N 1
ATOM 2920 C CA . GLU A 1 371 ? 30.698 2.233 -23.079 1.00 95.94 371 GLU A CA 1
ATOM 2921 C C . GLU A 1 371 ? 30.145 2.717 -21.727 1.00 95.94 371 GLU A C 1
ATOM 2923 O O . GLU A 1 371 ? 30.178 3.912 -21.428 1.00 95.94 371 GLU A O 1
ATOM 2928 N N . VAL A 1 372 ? 29.613 1.792 -20.924 1.00 95.69 372 VAL A N 1
ATOM 2929 C CA . VAL A 1 372 ? 29.151 2.044 -19.554 1.00 95.69 372 VAL A CA 1
ATOM 2930 C C . VAL A 1 372 ? 30.345 2.292 -18.632 1.00 95.69 372 VAL A C 1
ATOM 2932 O O . VAL A 1 372 ? 30.319 3.265 -17.880 1.00 95.69 372 VAL A O 1
ATOM 2935 N N . ASP A 1 373 ? 31.395 1.473 -18.731 1.00 95.25 373 ASP A N 1
ATOM 2936 C CA . ASP A 1 373 ? 32.621 1.579 -17.928 1.00 95.25 373 ASP A CA 1
ATOM 2937 C C . ASP A 1 373 ? 33.326 2.936 -18.123 1.00 95.25 373 ASP A C 1
ATOM 2939 O O . ASP A 1 373 ? 33.765 3.545 -17.147 1.00 95.25 373 ASP A O 1
ATOM 2943 N N . ASP A 1 374 ? 33.315 3.486 -19.341 1.00 95.62 374 ASP A N 1
ATOM 2944 C CA . ASP A 1 374 ? 33.889 4.802 -19.677 1.00 95.62 374 ASP A CA 1
ATOM 2945 C C . ASP A 1 374 ? 33.219 6.001 -18.970 1.00 95.62 374 ASP A C 1
ATOM 2947 O O . ASP A 1 374 ? 33.727 7.134 -19.012 1.00 95.62 374 ASP A O 1
ATOM 2951 N N . VAL A 1 375 ? 32.035 5.804 -18.379 1.00 95.81 375 VAL A N 1
ATOM 2952 C CA . VAL A 1 375 ? 31.255 6.873 -17.734 1.00 95.81 375 VAL A CA 1
ATOM 2953 C C . VAL A 1 375 ? 30.895 6.589 -16.276 1.00 95.81 375 VAL A C 1
ATOM 2955 O O . VAL A 1 375 ? 30.193 7.401 -15.679 1.00 95.81 375 VAL A O 1
ATOM 2958 N N . VAL A 1 376 ? 31.402 5.504 -15.677 1.00 93.50 376 VAL A N 1
ATOM 2959 C CA . VAL A 1 376 ? 31.131 5.127 -14.271 1.00 93.50 376 VAL A CA 1
ATOM 2960 C C . VAL A 1 376 ? 31.437 6.247 -13.283 1.00 93.50 376 VAL A C 1
ATOM 2962 O O . VAL A 1 376 ? 30.624 6.512 -12.399 1.00 93.50 376 VAL A O 1
ATOM 2965 N N . ASP A 1 377 ? 32.557 6.939 -13.474 1.00 93.12 377 ASP A N 1
ATOM 2966 C CA . ASP A 1 377 ? 33.031 7.981 -12.555 1.00 93.12 377 ASP A CA 1
ATOM 2967 C C . ASP A 1 377 ? 32.484 9.384 -12.875 1.00 93.12 377 ASP A C 1
ATOM 2969 O O . ASP A 1 377 ? 32.882 10.376 -12.259 1.00 93.12 377 ASP A O 1
ATOM 2973 N N . LYS A 1 378 ? 31.581 9.500 -13.856 1.00 95.25 378 LYS A N 1
ATOM 2974 C CA . LYS A 1 378 ? 31.005 10.784 -14.276 1.00 95.25 378 LYS A CA 1
ATOM 2975 C C . LYS A 1 378 ? 29.745 11.121 -13.486 1.00 95.25 378 LYS A C 1
ATOM 2977 O O . LYS A 1 378 ? 29.124 10.277 -12.844 1.00 95.25 378 LYS A O 1
ATOM 2982 N N . ASN A 1 379 ? 29.335 12.387 -13.543 1.00 95.25 379 ASN A N 1
ATOM 2983 C CA . ASN A 1 379 ? 28.066 12.798 -12.946 1.00 95.25 379 ASN A CA 1
ATOM 2984 C C . ASN A 1 379 ? 26.865 12.231 -13.734 1.00 95.25 379 ASN A C 1
ATOM 2986 O O . ASN A 1 379 ? 26.970 11.861 -14.905 1.00 95.25 379 ASN A O 1
ATOM 2990 N N . ASN A 1 380 ? 25.692 12.196 -13.097 1.00 96.19 380 ASN A N 1
ATOM 2991 C CA . ASN A 1 380 ? 24.477 11.635 -13.695 1.00 96.19 380 ASN A CA 1
ATOM 2992 C C . ASN A 1 380 ? 24.085 12.297 -15.033 1.00 96.19 380 ASN A C 1
ATOM 2994 O O . ASN A 1 380 ? 23.623 11.603 -15.937 1.00 96.19 380 ASN A O 1
ATOM 2998 N N . TYR A 1 381 ? 24.308 13.602 -15.199 1.00 96.38 381 TYR A N 1
ATOM 2999 C CA . TYR A 1 381 ? 23.984 14.312 -16.440 1.00 96.38 381 TYR A CA 1
ATOM 3000 C C . TYR A 1 381 ? 24.881 13.872 -17.605 1.00 96.38 381 TYR A C 1
ATOM 3002 O O . TYR A 1 381 ? 24.383 13.591 -18.694 1.00 96.38 381 TYR A O 1
ATOM 3010 N N . GLU A 1 382 ? 26.182 13.722 -17.364 1.00 96.75 382 GLU A N 1
ATOM 3011 C CA . GLU A 1 382 ? 27.152 13.242 -18.353 1.00 96.75 382 GLU A CA 1
ATOM 3012 C C . GLU A 1 382 ? 26.934 11.768 -18.717 1.00 96.75 382 GLU A C 1
ATOM 3014 O O . GLU A 1 382 ? 27.039 11.394 -19.891 1.00 96.75 382 GLU A O 1
ATOM 3019 N N . ILE A 1 383 ? 26.571 10.934 -17.735 1.00 97.19 383 ILE A N 1
ATOM 3020 C CA . ILE A 1 383 ? 26.136 9.551 -17.978 1.00 97.19 383 ILE A CA 1
ATOM 3021 C C . ILE A 1 383 ? 24.930 9.563 -18.927 1.00 97.19 383 ILE A C 1
ATOM 3023 O O . ILE A 1 383 ? 24.948 8.912 -19.976 1.00 97.19 383 ILE A O 1
ATOM 3027 N N . ASN A 1 384 ? 23.911 10.375 -18.627 1.00 97.56 384 ASN A N 1
ATOM 3028 C CA . ASN A 1 384 ? 22.722 10.505 -19.468 1.00 97.56 384 ASN A CA 1
ATOM 3029 C C . ASN A 1 384 ? 23.026 11.073 -20.864 1.00 97.56 384 ASN A C 1
ATOM 3031 O O . ASN A 1 384 ? 22.312 10.759 -21.823 1.00 97.56 384 ASN A O 1
ATOM 3035 N N . ASP A 1 385 ? 24.061 11.902 -21.013 1.00 97.19 385 ASP A N 1
ATOM 3036 C CA . ASP A 1 385 ? 24.554 12.391 -22.305 1.00 97.19 385 ASP A CA 1
ATOM 3037 C C . ASP A 1 385 ? 25.138 11.277 -23.158 1.00 97.19 385 ASP A C 1
ATOM 3039 O O . ASP A 1 385 ? 24.804 11.183 -24.345 1.00 97.19 385 ASP A O 1
ATOM 3043 N N . ARG A 1 386 ? 25.957 10.399 -22.574 1.00 97.19 386 ARG A N 1
ATOM 3044 C CA . ARG A 1 386 ? 26.504 9.252 -23.307 1.00 97.19 386 ARG A CA 1
ATOM 3045 C C . ARG A 1 386 ? 25.409 8.254 -23.671 1.00 97.19 386 ARG A C 1
ATOM 3047 O O . ARG A 1 386 ? 25.250 7.927 -24.848 1.00 97.19 386 ARG A O 1
ATOM 3054 N N . LEU A 1 387 ? 24.611 7.831 -22.693 1.00 97.62 387 LEU A N 1
ATOM 3055 C CA . LEU A 1 387 ? 23.545 6.848 -22.898 1.00 97.62 387 LEU A CA 1
ATOM 3056 C C . LEU A 1 387 ? 22.451 7.371 -23.841 1.00 97.62 387 LEU A C 1
ATOM 3058 O O . LEU A 1 387 ? 21.986 6.651 -24.723 1.00 97.62 387 LEU A O 1
ATOM 3062 N N . GLY A 1 388 ? 22.082 8.649 -23.724 1.00 97.50 388 GLY A N 1
ATOM 3063 C CA . GLY A 1 388 ? 21.113 9.288 -24.613 1.00 97.50 388 GLY A CA 1
ATOM 3064 C C . GLY A 1 388 ? 21.575 9.314 -26.073 1.00 97.50 388 GLY A C 1
ATOM 3065 O O . GLY A 1 388 ? 20.770 9.043 -26.968 1.00 97.50 388 GLY A O 1
ATOM 3066 N N . LYS A 1 389 ? 22.870 9.559 -26.328 1.00 97.69 389 LYS A N 1
ATOM 3067 C CA . LYS A 1 389 ? 23.457 9.466 -27.679 1.00 97.69 389 LYS A CA 1
ATOM 3068 C C . LYS A 1 389 ? 23.391 8.044 -28.227 1.00 97.69 389 LYS A C 1
ATOM 3070 O O . LYS A 1 389 ? 23.018 7.875 -29.384 1.00 97.69 389 LYS A O 1
ATOM 3075 N N . ILE A 1 390 ? 23.684 7.035 -27.405 1.00 97.56 390 ILE A N 1
ATOM 3076 C CA . ILE A 1 390 ? 23.581 5.620 -27.796 1.00 97.56 390 ILE A CA 1
ATOM 3077 C C . ILE A 1 390 ? 22.141 5.274 -28.196 1.00 97.56 390 ILE A C 1
ATOM 3079 O O . ILE A 1 390 ? 21.913 4.760 -29.290 1.00 97.56 390 ILE A O 1
ATOM 3083 N N . LEU A 1 391 ? 21.159 5.599 -27.351 1.00 98.00 391 LEU A N 1
ATOM 3084 C CA . LEU A 1 391 ? 19.742 5.294 -27.594 1.00 98.00 391 LEU A CA 1
ATOM 3085 C C . LEU A 1 391 ? 19.188 6.041 -28.817 1.00 98.00 391 LEU A C 1
ATOM 3087 O O . LEU A 1 391 ? 18.446 5.468 -29.619 1.00 98.00 391 LEU A O 1
ATOM 3091 N N . THR A 1 392 ? 19.600 7.295 -29.008 1.00 97.38 392 THR A N 1
ATOM 3092 C CA . THR A 1 392 ? 19.259 8.077 -30.207 1.00 97.38 392 THR A CA 1
ATOM 3093 C C . THR A 1 392 ? 19.924 7.493 -31.455 1.00 97.38 392 THR A C 1
ATOM 3095 O O . THR A 1 392 ? 19.278 7.401 -32.494 1.00 97.38 392 THR A O 1
ATOM 3098 N N . GLY A 1 393 ? 21.175 7.026 -31.359 1.00 96.50 393 GLY A N 1
ATOM 3099 C CA . GLY A 1 393 ? 21.895 6.353 -32.448 1.00 96.50 393 GLY A CA 1
ATOM 3100 C C . GLY A 1 393 ? 21.292 4.999 -32.832 1.00 96.50 393 GLY A C 1
ATOM 3101 O O . GLY A 1 393 ? 21.271 4.644 -34.008 1.00 96.50 393 GLY A O 1
ATOM 3102 N N . VAL A 1 394 ? 20.711 4.274 -31.869 1.00 95.50 394 VAL A N 1
ATOM 3103 C CA . VAL A 1 394 ? 19.864 3.097 -32.139 1.00 95.50 394 VAL A CA 1
ATOM 3104 C C . VAL A 1 394 ? 18.567 3.510 -32.847 1.00 95.50 394 VAL A C 1
ATOM 3106 O O . VAL A 1 394 ? 17.969 2.698 -33.550 1.00 95.50 394 VAL A O 1
ATOM 3109 N N . GLY A 1 395 ? 18.144 4.770 -32.717 1.00 95.44 395 GLY A N 1
ATOM 3110 C CA . GLY A 1 395 ? 16.969 5.381 -33.337 1.00 95.44 395 GLY A CA 1
ATOM 3111 C C . GLY A 1 395 ? 15.705 5.252 -32.489 1.00 95.44 395 GLY A C 1
ATOM 3112 O O . GLY A 1 395 ? 14.651 4.910 -33.028 1.00 95.44 395 GLY A O 1
ATOM 3113 N N . LEU A 1 396 ? 15.825 5.427 -31.174 1.00 96.06 396 LEU A N 1
ATOM 3114 C CA . LEU A 1 396 ? 14.710 5.472 -30.224 1.00 96.06 396 LEU A CA 1
ATOM 3115 C C . LEU A 1 396 ? 14.369 6.921 -29.867 1.00 96.06 396 LEU A C 1
ATOM 3117 O O . LEU A 1 396 ? 15.224 7.803 -29.949 1.00 96.06 396 LEU A O 1
ATOM 3121 N N . LYS A 1 397 ? 13.133 7.168 -29.422 1.00 95.88 397 LYS A N 1
ATOM 3122 C CA . LYS A 1 397 ? 12.730 8.488 -28.915 1.00 95.88 397 LYS A CA 1
ATOM 3123 C C . LYS A 1 397 ? 13.177 8.619 -27.463 1.00 95.88 397 LYS A C 1
ATOM 3125 O O . LYS A 1 397 ? 12.662 7.899 -26.613 1.00 95.88 397 LYS A O 1
ATOM 3130 N N . VAL A 1 398 ? 14.127 9.509 -27.190 1.00 97.62 398 VAL A N 1
ATOM 3131 C CA . VAL A 1 398 ? 14.736 9.679 -25.863 1.00 97.62 398 VAL A CA 1
ATOM 3132 C C . VAL A 1 398 ? 14.103 10.856 -25.125 1.00 97.62 398 VAL A C 1
ATOM 3134 O O . VAL A 1 398 ? 13.959 11.942 -25.683 1.00 97.62 398 VAL A O 1
ATOM 3137 N N . GLY A 1 399 ? 13.752 10.645 -23.859 1.00 96.88 399 GLY A N 1
ATOM 3138 C CA . GLY A 1 399 ? 13.272 11.670 -22.942 1.00 96.88 399 GLY A CA 1
ATOM 3139 C C . GLY A 1 399 ? 14.142 11.754 -21.690 1.00 96.88 399 GLY A C 1
ATOM 3140 O O . GLY A 1 399 ? 14.823 10.801 -21.306 1.00 96.88 399 GLY A O 1
ATOM 3141 N N . ARG A 1 400 ? 14.119 12.922 -21.047 1.00 97.50 400 ARG A N 1
ATOM 3142 C CA . ARG A 1 400 ? 14.815 13.187 -19.784 1.00 97.50 400 ARG A CA 1
ATOM 3143 C C . ARG A 1 400 ? 13.880 13.860 -18.798 1.00 97.50 400 ARG A C 1
ATOM 3145 O O . ARG A 1 400 ? 12.964 14.569 -19.213 1.00 97.50 400 ARG A O 1
ATOM 3152 N N . GLN A 1 401 ? 14.116 13.641 -17.513 1.00 96.88 401 GLN A N 1
ATOM 3153 C CA . GLN A 1 401 ? 13.292 14.203 -16.450 1.00 96.88 401 GLN A CA 1
ATOM 3154 C C . GLN A 1 401 ? 14.147 14.527 -15.228 1.00 96.88 401 GLN A C 1
ATOM 3156 O O . GLN A 1 401 ? 14.748 13.628 -14.652 1.00 96.88 401 GLN A O 1
ATOM 3161 N N . ASN A 1 402 ? 14.152 15.791 -14.812 1.00 97.31 402 ASN A N 1
ATOM 3162 C CA . ASN A 1 402 ? 14.792 16.209 -13.567 1.00 97.31 402 ASN A CA 1
ATOM 3163 C C . ASN A 1 402 ? 13.834 16.030 -12.385 1.00 97.31 402 ASN A C 1
ATOM 3165 O O . ASN A 1 402 ? 12.625 16.245 -12.523 1.00 97.31 402 ASN A O 1
ATOM 3169 N N . TYR A 1 403 ? 14.375 15.692 -11.222 1.00 96.00 403 TYR A N 1
ATOM 3170 C CA . TYR A 1 403 ? 13.623 15.621 -9.976 1.00 96.00 403 TYR A CA 1
ATOM 3171 C C . TYR A 1 403 ? 14.501 15.980 -8.776 1.00 96.00 403 TYR A C 1
ATOM 3173 O O . TYR A 1 403 ? 15.718 15.803 -8.812 1.00 96.00 403 TYR A O 1
ATOM 3181 N N . THR A 1 404 ? 13.845 16.429 -7.708 1.00 95.56 404 THR A N 1
ATOM 3182 C CA . THR A 1 404 ? 14.432 16.745 -6.410 1.00 95.56 404 THR A CA 1
ATOM 3183 C C . THR A 1 404 ? 13.444 16.378 -5.303 1.00 95.56 404 THR A C 1
ATOM 3185 O O . THR A 1 404 ? 12.336 16.909 -5.225 1.00 95.56 404 THR A O 1
ATOM 3188 N N . TYR A 1 405 ? 13.845 15.483 -4.406 1.00 91.81 405 TYR A N 1
ATOM 3189 C CA . TYR A 1 405 ? 13.136 15.189 -3.163 1.00 91.81 405 TYR A CA 1
ATOM 3190 C C . TYR A 1 405 ? 13.936 15.690 -1.963 1.00 91.81 405 TYR A C 1
ATOM 3192 O O . TYR A 1 405 ? 15.162 15.678 -1.969 1.00 91.81 405 TYR A O 1
ATOM 3200 N N . HIS A 1 406 ? 13.238 16.069 -0.896 1.00 90.00 406 HIS A N 1
ATOM 3201 C CA . HIS A 1 406 ? 13.853 16.414 0.382 1.00 90.00 406 HIS A CA 1
ATOM 3202 C C . HIS A 1 406 ? 13.345 15.460 1.456 1.00 90.00 406 HIS A C 1
ATOM 3204 O O . HIS A 1 406 ? 12.133 15.270 1.588 1.00 90.00 406 HIS A O 1
ATOM 3210 N N . SER A 1 407 ? 14.262 14.863 2.216 1.00 88.50 407 SER A N 1
ATOM 3211 C CA . SER A 1 407 ? 13.918 14.012 3.355 1.00 88.50 407 SER A CA 1
ATOM 3212 C C . SER A 1 407 ? 15.024 14.015 4.404 1.00 88.50 407 SER A C 1
ATOM 3214 O O . SER A 1 407 ? 16.201 13.947 4.058 1.00 88.50 407 SER A O 1
ATOM 3216 N N . ALA A 1 408 ? 14.651 14.090 5.685 1.00 86.00 408 ALA A N 1
ATOM 3217 C CA . ALA A 1 408 ? 15.575 14.074 6.826 1.00 86.00 408 ALA A CA 1
ATOM 3218 C C . ALA A 1 408 ? 16.781 15.035 6.684 1.00 86.00 408 ALA A C 1
ATOM 3220 O O . ALA A 1 408 ? 17.908 14.705 7.061 1.00 86.00 408 ALA A O 1
ATOM 3221 N N . GLY A 1 409 ? 16.560 16.225 6.111 1.00 82.00 409 GLY A N 1
ATOM 3222 C CA . GLY A 1 409 ? 17.601 17.234 5.867 1.00 82.00 409 GLY A CA 1
ATOM 3223 C C . GLY A 1 409 ? 18.536 16.948 4.683 1.00 82.00 409 GLY A C 1
ATOM 3224 O O . GLY A 1 409 ? 19.439 17.740 4.438 1.00 82.00 409 GLY A O 1
ATOM 3225 N N . HIS A 1 410 ? 18.323 15.856 3.947 1.00 87.44 410 HIS A N 1
ATOM 3226 C CA . HIS A 1 410 ? 19.044 15.533 2.719 1.00 87.44 410 HIS A CA 1
ATOM 3227 C C . HIS A 1 410 ? 18.214 15.874 1.481 1.00 87.44 410 HIS A C 1
ATOM 3229 O O . HIS A 1 410 ? 16.988 15.721 1.464 1.00 87.44 410 HIS A O 1
ATOM 3235 N N . GLU A 1 411 ? 18.908 16.309 0.436 1.00 91.69 411 GLU A N 1
ATOM 3236 C CA . GLU A 1 411 ? 18.359 16.477 -0.902 1.00 91.69 411 GLU A CA 1
ATOM 3237 C C . GLU A 1 411 ? 18.732 15.268 -1.766 1.00 91.69 411 GLU A C 1
ATOM 3239 O O . GLU A 1 411 ? 19.894 14.868 -1.819 1.00 91.69 411 GLU A O 1
ATOM 3244 N N . TYR A 1 412 ? 17.732 14.694 -2.430 1.00 92.12 412 TYR A N 1
ATOM 3245 C CA . TYR A 1 412 ? 17.861 13.592 -3.373 1.00 92.12 412 TYR A CA 1
ATOM 3246 C C . TYR A 1 412 ? 17.436 14.102 -4.745 1.00 92.12 412 TYR A C 1
ATOM 3248 O O . TYR A 1 412 ? 16.240 14.160 -5.045 1.00 92.12 412 TYR A O 1
ATOM 3256 N N . SER A 1 413 ? 18.404 14.522 -5.551 1.00 94.69 413 SER A N 1
ATOM 3257 C CA . SER A 1 413 ? 18.165 15.067 -6.883 1.00 94.69 413 SER A CA 1
ATOM 3258 C C . SER A 1 413 ? 18.879 14.268 -7.964 1.00 94.69 413 SER A C 1
ATOM 3260 O O . SER A 1 413 ? 19.907 13.632 -7.730 1.00 94.69 413 SER A O 1
ATOM 3262 N N . GLY A 1 414 ? 18.301 14.283 -9.160 1.00 95.56 414 GLY A N 1
ATOM 3263 C CA . GLY A 1 414 ? 18.814 13.532 -10.294 1.00 95.56 414 GLY A CA 1
ATOM 3264 C C . GLY A 1 414 ? 18.053 13.817 -11.580 1.00 95.56 414 GLY A C 1
ATOM 3265 O O . GLY A 1 414 ? 17.063 14.554 -11.611 1.00 95.56 414 GLY A O 1
ATOM 3266 N N . GLN A 1 415 ? 18.538 13.214 -12.659 1.00 97.56 415 GLN A N 1
ATOM 3267 C CA . GLN A 1 415 ? 17.908 13.211 -13.964 1.00 97.56 415 GLN A CA 1
ATOM 3268 C C . GLN A 1 415 ? 17.698 11.768 -14.421 1.00 97.56 415 GLN A C 1
ATOM 3270 O O . GLN A 1 415 ? 18.650 11.023 -14.656 1.00 97.56 415 GLN A O 1
ATOM 3275 N N . ASN A 1 416 ? 16.438 11.391 -14.607 1.00 97.81 416 ASN A N 1
ATOM 3276 C CA . ASN A 1 416 ? 16.079 10.137 -15.252 1.00 97.81 416 ASN A CA 1
ATOM 3277 C C . ASN A 1 416 ? 16.300 10.245 -16.761 1.00 97.81 416 ASN A C 1
ATOM 3279 O O . ASN A 1 416 ? 15.910 11.242 -17.381 1.00 97.81 416 ASN A O 1
ATOM 3283 N N . LEU A 1 417 ? 16.851 9.189 -17.354 1.00 98.00 417 LEU A N 1
ATOM 3284 C CA . LEU A 1 417 ? 16.876 8.970 -18.795 1.00 98.00 417 LEU A CA 1
ATOM 3285 C C . LEU A 1 417 ? 15.879 7.867 -19.141 1.00 98.00 417 LEU A C 1
ATOM 3287 O O . LEU A 1 417 ? 15.833 6.836 -18.477 1.00 98.00 417 LEU A O 1
ATOM 3291 N N . TYR A 1 418 ? 15.092 8.047 -20.195 1.00 98.12 418 TYR A N 1
ATOM 3292 C CA . TYR A 1 418 ? 14.249 6.974 -20.712 1.00 98.12 418 TYR A CA 1
ATOM 3293 C C . TYR A 1 418 ? 14.141 7.044 -22.231 1.00 98.12 418 TYR A C 1
ATOM 3295 O O . TYR A 1 418 ? 14.382 8.088 -22.840 1.00 98.12 418 TYR A O 1
ATOM 3303 N N . ALA A 1 419 ? 13.786 5.928 -22.855 1.00 98.00 419 ALA A N 1
ATOM 3304 C CA . ALA A 1 419 ? 13.578 5.841 -24.290 1.00 98.00 419 ALA A CA 1
ATOM 3305 C C . ALA A 1 419 ? 12.351 4.997 -24.623 1.00 98.00 419 ALA A C 1
ATOM 3307 O O . ALA A 1 419 ? 12.093 3.988 -23.971 1.00 98.00 419 ALA A O 1
ATOM 3308 N N . ILE A 1 420 ? 11.616 5.405 -25.655 1.00 97.25 420 ILE A N 1
ATOM 3309 C CA . ILE A 1 420 ? 10.414 4.719 -26.131 1.00 97.25 420 ILE A CA 1
ATOM 3310 C C . ILE A 1 420 ? 10.722 4.051 -27.472 1.00 97.25 420 ILE A C 1
ATOM 3312 O O . ILE A 1 420 ? 11.118 4.708 -28.444 1.00 97.25 420 ILE A O 1
ATOM 3316 N N . LEU A 1 421 ? 10.518 2.739 -27.508 1.00 95.81 421 LEU A N 1
ATOM 3317 C CA . LEU A 1 421 ? 10.476 1.909 -28.699 1.00 95.81 421 LEU A CA 1
ATOM 3318 C C . LEU A 1 421 ? 9.011 1.712 -29.079 1.00 95.81 421 LEU A C 1
ATOM 3320 O O . LEU A 1 421 ? 8.254 1.089 -28.340 1.00 95.81 421 LEU A O 1
ATOM 3324 N N . GLN A 1 422 ? 8.622 2.253 -30.230 1.00 94.38 422 GLN A N 1
ATOM 3325 C CA . GLN A 1 422 ? 7.255 2.111 -30.723 1.00 94.38 422 GLN A CA 1
ATOM 3326 C C . GLN A 1 422 ? 7.030 0.710 -31.289 1.00 94.38 422 GLN A C 1
ATOM 3328 O O . GLN A 1 422 ? 7.859 0.205 -32.055 1.00 94.38 422 GLN A O 1
ATOM 3333 N N . ALA A 1 423 ? 5.914 0.096 -30.912 1.00 92.94 423 ALA A N 1
ATOM 3334 C CA . ALA A 1 423 ? 5.526 -1.232 -31.350 1.00 92.94 423 ALA A CA 1
ATOM 3335 C C . ALA A 1 423 ? 5.261 -1.264 -32.863 1.00 92.94 423 ALA A C 1
ATOM 3337 O O . ALA A 1 423 ? 4.441 -0.488 -33.352 1.00 92.94 423 ALA A O 1
ATOM 3338 N N . PRO A 1 424 ? 5.864 -2.192 -33.628 1.00 91.25 424 PRO A N 1
ATOM 3339 C CA . PRO A 1 424 ? 5.585 -2.313 -35.059 1.00 91.25 424 PRO A CA 1
ATOM 3340 C C . PRO A 1 424 ? 4.147 -2.744 -35.378 1.00 91.25 424 PRO A C 1
ATOM 3342 O O . PRO A 1 424 ? 3.670 -2.482 -36.480 1.00 91.25 424 PRO A O 1
ATOM 3345 N N . ARG A 1 425 ? 3.472 -3.435 -34.446 1.00 87.81 425 ARG A N 1
ATOM 3346 C CA . ARG A 1 425 ? 2.091 -3.933 -34.602 1.00 87.81 425 ARG A CA 1
ATOM 3347 C C . ARG A 1 425 ? 1.083 -3.251 -33.674 1.00 87.81 425 ARG A C 1
ATOM 3349 O O . ARG A 1 425 ? -0.076 -3.653 -33.673 1.00 87.81 425 ARG A O 1
ATOM 3356 N N . GLY A 1 426 ? 1.526 -2.295 -32.862 1.00 82.75 426 GLY A N 1
ATOM 3357 C CA . GLY A 1 426 ? 0.688 -1.596 -31.891 1.00 82.75 426 GLY A CA 1
ATOM 3358 C C . GLY A 1 426 ? 0.273 -0.214 -32.373 1.00 82.75 426 GLY A C 1
ATOM 3359 O O . GLY A 1 426 ? 0.929 0.391 -33.217 1.00 82.75 426 GLY A O 1
ATOM 3360 N N . ASP A 1 427 ? -0.802 0.308 -31.798 1.00 84.12 427 ASP A N 1
ATOM 3361 C CA . ASP A 1 427 ? -1.300 1.673 -32.004 1.00 84.12 427 ASP A CA 1
ATOM 3362 C C . ASP A 1 427 ? -0.797 2.660 -30.927 1.00 84.12 427 ASP A C 1
ATOM 3364 O O . ASP A 1 427 ? -1.303 3.775 -30.813 1.00 84.12 427 ASP A O 1
ATOM 3368 N N . ALA A 1 428 ? 0.219 2.256 -30.151 1.00 84.19 428 ALA A N 1
ATOM 3369 C CA . ALA A 1 428 ? 0.795 2.991 -29.020 1.00 84.19 428 ALA A CA 1
ATOM 3370 C C . ALA A 1 428 ? -0.192 3.285 -27.867 1.00 84.19 428 ALA A C 1
ATOM 3372 O O . ALA A 1 428 ? 0.037 4.203 -27.075 1.00 84.19 428 ALA A O 1
ATOM 3373 N N . THR A 1 429 ? -1.278 2.510 -27.740 1.00 88.56 429 THR A N 1
ATOM 3374 C CA . THR A 1 429 ? -2.229 2.624 -26.614 1.00 88.56 429 THR A CA 1
ATOM 3375 C C . THR A 1 429 ? -1.785 1.900 -25.348 1.00 88.56 429 THR A C 1
ATOM 3377 O O . THR A 1 429 ? -2.268 2.231 -24.264 1.00 88.56 429 THR A O 1
ATOM 3380 N N . GLU A 1 430 ? -0.809 0.997 -25.447 1.00 93.50 430 GLU A N 1
ATOM 3381 C CA . GLU A 1 430 ? -0.284 0.207 -24.334 1.00 93.50 430 GLU A CA 1
ATOM 3382 C C . GLU A 1 430 ? 1.241 0.116 -24.375 1.00 93.50 430 GLU A C 1
ATOM 3384 O O . GLU A 1 430 ? 1.847 0.104 -25.452 1.00 93.50 430 GLU A O 1
ATOM 3389 N N . ALA A 1 431 ? 1.863 0.009 -23.200 1.00 95.00 431 ALA A N 1
ATOM 3390 C CA . ALA A 1 431 ? 3.310 -0.063 -23.063 1.00 95.00 431 ALA A CA 1
ATOM 3391 C C . ALA A 1 431 ? 3.778 -1.037 -21.969 1.00 95.00 431 ALA A C 1
ATOM 3393 O O . ALA A 1 431 ? 3.096 -1.265 -20.972 1.00 95.00 431 ALA A O 1
ATOM 3394 N N . ILE A 1 432 ? 4.983 -1.583 -22.139 1.00 96.81 432 ILE A N 1
ATOM 3395 C CA . ILE A 1 432 ? 5.698 -2.423 -21.169 1.00 96.81 432 ILE A CA 1
ATOM 3396 C C . ILE A 1 432 ? 7.007 -1.723 -20.804 1.00 96.81 432 ILE A C 1
ATOM 3398 O O . ILE A 1 432 ? 7.699 -1.192 -21.676 1.00 96.81 432 ILE A O 1
ATOM 3402 N N . VAL A 1 433 ? 7.370 -1.726 -19.523 1.00 98.06 433 VAL A N 1
ATOM 3403 C CA . VAL A 1 433 ? 8.547 -0.996 -19.035 1.00 98.06 433 VAL A CA 1
ATOM 3404 C C . VAL A 1 433 ? 9.698 -1.942 -18.704 1.00 98.06 433 VAL A C 1
ATOM 3406 O O . VAL A 1 433 ? 9.539 -2.895 -17.948 1.00 98.06 433 VAL A O 1
ATOM 3409 N N . LEU A 1 434 ? 10.881 -1.651 -19.240 1.00 98.50 434 LEU A N 1
ATOM 3410 C CA . LEU A 1 434 ? 12.157 -2.223 -18.826 1.00 98.50 434 LEU A CA 1
ATOM 3411 C C . LEU A 1 434 ? 12.889 -1.201 -17.958 1.00 98.50 434 LEU A C 1
ATOM 3413 O O . LEU A 1 434 ? 13.172 -0.099 -18.422 1.00 98.50 434 LEU A O 1
ATOM 3417 N N . VAL A 1 435 ? 13.227 -1.556 -16.723 1.00 98.38 435 VAL A N 1
ATOM 3418 C CA . VAL A 1 435 ? 13.964 -0.669 -15.815 1.00 98.38 435 VAL A CA 1
ATOM 3419 C C . VAL A 1 435 ? 15.361 -1.218 -15.572 1.00 98.38 435 VAL A C 1
ATOM 3421 O O . VAL A 1 435 ? 15.526 -2.372 -15.187 1.00 98.38 435 VAL A O 1
ATOM 3424 N N . ALA A 1 436 ? 16.372 -0.380 -15.755 1.00 97.62 436 ALA A N 1
ATOM 3425 C CA . ALA A 1 436 ? 17.744 -0.681 -15.370 1.00 97.62 436 ALA A CA 1
ATOM 3426 C C . ALA A 1 436 ? 18.328 0.552 -14.685 1.00 97.62 436 ALA A C 1
ATOM 3428 O O . ALA A 1 436 ? 18.889 1.430 -15.335 1.00 97.62 436 ALA A O 1
ATOM 3429 N N . ALA A 1 437 ? 18.130 0.645 -13.369 1.00 97.19 437 ALA A N 1
ATOM 3430 C CA . ALA A 1 437 ? 18.700 1.723 -12.571 1.00 97.19 437 ALA A CA 1
ATOM 3431 C C . ALA A 1 437 ? 20.223 1.658 -12.601 1.00 97.19 437 ALA A C 1
ATOM 3433 O O . ALA A 1 437 ? 20.772 0.561 -12.547 1.00 97.19 437 ALA A O 1
ATOM 3434 N N . TRP A 1 438 ? 20.890 2.811 -12.668 1.00 97.12 438 TRP A N 1
ATOM 3435 C CA . TRP A 1 438 ? 22.350 2.898 -12.657 1.00 97.12 438 TRP A CA 1
ATOM 3436 C C . TRP A 1 438 ? 22.937 2.355 -11.353 1.00 97.12 438 TRP A C 1
ATOM 3438 O O . TRP A 1 438 ? 23.887 1.571 -11.374 1.00 97.12 438 TRP A O 1
ATOM 3448 N N . LYS A 1 439 ? 22.321 2.718 -10.223 1.00 95.81 439 LYS A N 1
ATOM 3449 C CA . LYS A 1 439 ? 22.577 2.129 -8.908 1.00 95.81 439 LYS A CA 1
ATOM 3450 C C . LYS A 1 439 ? 21.368 1.363 -8.400 1.00 95.81 439 LYS A C 1
ATOM 3452 O O . LYS A 1 439 ? 20.233 1.830 -8.523 1.00 95.81 439 LYS A O 1
ATOM 3457 N N . ASN A 1 440 ? 21.615 0.201 -7.808 1.00 93.19 440 ASN A N 1
ATOM 3458 C CA . ASN A 1 440 ? 20.562 -0.593 -7.189 1.00 93.19 440 ASN A CA 1
ATOM 3459 C C . ASN A 1 440 ? 20.179 -0.075 -5.788 1.00 93.19 440 ASN A C 1
ATOM 3461 O O . ASN A 1 440 ? 20.657 0.963 -5.337 1.00 93.19 440 ASN A O 1
ATOM 3465 N N . VAL A 1 441 ? 19.276 -0.783 -5.099 1.00 87.56 441 VAL A N 1
ATOM 3466 C CA . VAL A 1 441 ? 18.782 -0.384 -3.762 1.00 87.56 441 VAL A CA 1
ATOM 3467 C C . VAL A 1 441 ? 19.885 -0.412 -2.696 1.00 87.56 441 VAL A C 1
ATOM 3469 O O . VAL A 1 441 ? 19.795 0.319 -1.710 1.00 87.56 441 VAL A O 1
ATOM 3472 N N . GLU A 1 442 ? 20.922 -1.222 -2.911 1.00 88.88 442 GLU A N 1
ATOM 3473 C CA . GLU A 1 442 ? 22.106 -1.359 -2.055 1.00 88.88 442 GLU A CA 1
ATOM 3474 C C . GLU A 1 442 ? 23.243 -0.405 -2.482 1.00 88.88 442 GLU A C 1
ATOM 3476 O O . GLU A 1 442 ? 24.378 -0.564 -2.040 1.00 88.88 442 GLU A O 1
ATOM 3481 N N . GLU A 1 443 ? 22.951 0.585 -3.338 1.00 91.25 443 GLU A N 1
ATOM 3482 C CA . GLU A 1 443 ? 23.896 1.583 -3.870 1.00 91.25 443 GLU A CA 1
ATOM 3483 C C . GLU A 1 443 ? 25.050 0.999 -4.711 1.00 91.25 443 GLU A C 1
ATOM 3485 O O . GLU A 1 443 ? 26.033 1.687 -5.003 1.00 91.25 443 GLU A O 1
ATOM 3490 N N . GLN A 1 444 ? 24.929 -0.254 -5.157 1.00 94.44 444 GLN A N 1
ATOM 3491 C CA . GLN A 1 444 ? 25.903 -0.901 -6.034 1.00 94.44 444 GLN A CA 1
ATOM 3492 C C . GLN A 1 444 ? 25.663 -0.513 -7.495 1.00 94.44 444 GLN A C 1
ATOM 3494 O O . GLN A 1 444 ? 24.521 -0.361 -7.939 1.00 94.44 444 GLN A O 1
ATOM 3499 N N . LEU A 1 445 ? 26.749 -0.395 -8.262 1.00 95.44 445 LEU A N 1
ATOM 3500 C CA . LEU A 1 445 ? 26.692 -0.128 -9.697 1.00 95.44 445 LEU A CA 1
ATOM 3501 C C . LEU A 1 445 ? 26.075 -1.322 -10.439 1.00 95.44 445 LEU A C 1
ATOM 3503 O O . LEU A 1 445 ? 26.648 -2.409 -10.487 1.00 95.44 445 LEU A O 1
ATOM 3507 N N . ASN A 1 446 ? 24.949 -1.093 -11.104 1.00 95.88 446 ASN A N 1
ATOM 3508 C CA . ASN A 1 446 ? 24.239 -2.089 -11.902 1.00 95.88 446 ASN A CA 1
ATOM 3509 C C . ASN A 1 446 ? 24.811 -2.185 -13.330 1.00 95.88 446 ASN A C 1
ATOM 3511 O O . ASN A 1 446 ? 24.114 -1.995 -14.333 1.00 95.88 446 ASN A O 1
ATOM 3515 N N . ARG A 1 447 ? 26.120 -2.434 -13.426 1.00 94.88 447 ARG A N 1
ATOM 3516 C CA . ARG A 1 447 ? 26.887 -2.384 -14.682 1.00 94.88 447 ARG A CA 1
ATOM 3517 C C . ARG A 1 447 ? 26.322 -3.324 -15.747 1.00 94.88 447 ARG A C 1
ATOM 3519 O O . ARG A 1 447 ? 26.034 -2.899 -16.871 1.00 94.88 447 ARG A O 1
ATOM 3526 N N . ASN A 1 448 ? 26.154 -4.600 -15.394 1.00 95.94 448 ASN A N 1
ATOM 3527 C CA . ASN A 1 448 ? 25.650 -5.609 -16.319 1.00 95.94 448 ASN A CA 1
ATOM 3528 C C . ASN A 1 448 ? 24.162 -5.386 -16.620 1.00 95.94 448 ASN A C 1
ATOM 3530 O O . ASN A 1 448 ? 23.749 -5.590 -17.759 1.00 95.94 448 ASN A O 1
ATOM 3534 N N . GLY A 1 449 ? 23.366 -4.893 -15.666 1.00 96.31 449 GLY A N 1
ATOM 3535 C CA . GLY A 1 449 ? 21.946 -4.609 -15.894 1.00 96.31 449 GLY A CA 1
ATOM 3536 C C . GLY A 1 449 ? 21.710 -3.494 -16.913 1.00 96.31 449 GLY A C 1
ATOM 3537 O O . GLY A 1 449 ? 20.933 -3.684 -17.850 1.00 96.31 449 GLY A O 1
ATOM 3538 N N . VAL A 1 450 ? 22.426 -2.368 -16.797 1.00 97.38 450 VAL A N 1
ATOM 3539 C CA . VAL A 1 450 ? 22.332 -1.259 -17.767 1.00 97.38 450 VAL A CA 1
ATOM 3540 C C . VAL A 1 450 ? 22.829 -1.701 -19.146 1.00 97.38 450 VAL A C 1
ATOM 3542 O O . VAL A 1 450 ? 22.142 -1.494 -20.148 1.00 97.38 450 VAL A O 1
ATOM 3545 N N . SER A 1 451 ? 23.975 -2.385 -19.207 1.00 97.38 451 SER A N 1
ATOM 3546 C CA . SER A 1 451 ? 24.546 -2.896 -20.465 1.00 97.38 451 SER A CA 1
ATOM 3547 C C . SER A 1 451 ? 23.614 -3.897 -21.161 1.00 97.38 451 SER A C 1
ATOM 3549 O O . SER A 1 451 ? 23.426 -3.855 -22.384 1.00 97.38 451 SER A O 1
ATOM 3551 N N . LEU A 1 452 ? 22.972 -4.777 -20.384 1.00 97.56 452 LEU A N 1
ATOM 3552 C CA . LEU A 1 452 ? 22.013 -5.755 -20.889 1.00 97.56 452 LEU A CA 1
ATOM 3553 C C . LEU A 1 452 ? 20.753 -5.064 -21.406 1.00 97.56 452 LEU A C 1
ATOM 3555 O O . LEU A 1 452 ? 20.281 -5.403 -22.488 1.00 97.56 452 LEU A O 1
ATOM 3559 N N . ALA A 1 453 ? 20.249 -4.057 -20.694 1.00 97.75 453 ALA A N 1
ATOM 3560 C CA . ALA A 1 453 ? 19.079 -3.302 -21.118 1.00 97.75 453 ALA A CA 1
ATOM 3561 C C . ALA A 1 453 ? 19.315 -2.543 -22.438 1.00 97.75 453 ALA A C 1
ATOM 3563 O O . ALA A 1 453 ? 18.472 -2.603 -23.334 1.00 97.75 453 ALA A O 1
ATOM 3564 N N . LEU A 1 454 ? 20.483 -1.908 -22.618 1.00 97.94 454 LEU A N 1
ATOM 3565 C CA . LEU A 1 454 ? 20.865 -1.283 -23.895 1.00 97.94 454 LEU A CA 1
ATOM 3566 C C . LEU A 1 454 ? 20.900 -2.305 -25.042 1.00 97.94 454 LEU A C 1
ATOM 3568 O O . LEU A 1 454 ? 20.371 -2.055 -26.130 1.00 97.94 454 LEU A O 1
ATOM 3572 N N . THR A 1 455 ? 21.483 -3.478 -24.779 1.00 97.75 455 THR A N 1
ATOM 3573 C CA . THR A 1 455 ? 21.566 -4.580 -25.750 1.00 97.75 455 THR A CA 1
ATOM 3574 C C . THR A 1 455 ? 20.176 -5.089 -26.128 1.00 97.75 455 THR A C 1
ATOM 3576 O O . THR A 1 455 ? 19.862 -5.210 -27.313 1.00 97.75 455 THR A O 1
ATOM 3579 N N . LEU A 1 456 ? 19.317 -5.330 -25.134 1.00 97.44 456 LEU A N 1
ATOM 3580 C CA . LEU A 1 456 ? 17.958 -5.833 -25.317 1.00 97.44 456 LEU A CA 1
ATOM 3581 C C . LEU A 1 456 ? 17.097 -4.874 -26.125 1.00 97.44 456 LEU A C 1
ATOM 3583 O O . LEU A 1 456 ? 16.417 -5.318 -27.040 1.00 97.44 456 LEU A O 1
ATOM 3587 N N . VAL A 1 457 ? 17.140 -3.570 -25.858 1.00 96.62 457 VAL A N 1
ATOM 3588 C CA . VAL A 1 457 ? 16.294 -2.618 -26.592 1.00 96.62 457 VAL A CA 1
ATOM 3589 C C . VAL A 1 457 ? 16.755 -2.472 -28.043 1.00 96.62 457 VAL A C 1
ATOM 3591 O O . VAL A 1 457 ? 15.924 -2.417 -28.955 1.00 96.62 457 VAL A O 1
ATOM 3594 N N . ARG A 1 458 ? 18.073 -2.494 -28.294 1.00 96.19 458 ARG A N 1
ATOM 3595 C CA . ARG A 1 458 ? 18.609 -2.581 -29.662 1.00 96.19 458 ARG A CA 1
ATOM 3596 C C . ARG A 1 458 ? 18.147 -3.864 -30.356 1.00 96.19 458 ARG A C 1
ATOM 3598 O O . ARG A 1 458 ? 17.762 -3.815 -31.524 1.00 96.19 458 ARG A O 1
ATOM 3605 N N . TYR A 1 459 ? 18.191 -4.995 -29.655 1.00 95.75 459 TYR A N 1
ATOM 3606 C CA . TYR A 1 459 ? 17.716 -6.276 -30.166 1.00 95.75 459 TYR A CA 1
ATOM 3607 C C . TYR A 1 459 ? 16.209 -6.224 -30.461 1.00 95.75 459 TYR A C 1
ATOM 3609 O O . TYR A 1 459 ? 15.822 -6.475 -31.597 1.00 95.75 459 TYR A O 1
ATOM 3617 N N . PHE A 1 460 ? 15.368 -5.794 -29.517 1.00 95.62 460 PHE A N 1
ATOM 3618 C CA . PHE A 1 460 ? 13.912 -5.685 -29.661 1.00 95.62 460 PHE A CA 1
ATOM 3619 C C . PHE A 1 460 ? 13.500 -4.821 -30.847 1.00 95.62 460 PHE A C 1
ATOM 3621 O O . PHE A 1 460 ? 12.566 -5.196 -31.553 1.00 95.62 460 PHE A O 1
ATOM 3628 N N . LYS A 1 461 ? 14.235 -3.739 -31.135 1.00 94.75 461 LYS A N 1
ATOM 3629 C CA . LYS A 1 461 ? 13.971 -2.872 -32.294 1.00 94.75 461 LYS A CA 1
ATOM 3630 C C . LYS A 1 461 ? 14.039 -3.615 -33.633 1.00 94.75 461 LYS A C 1
ATOM 3632 O O . LYS A 1 461 ? 13.368 -3.224 -34.584 1.00 94.75 461 LYS A O 1
ATOM 3637 N N . ARG A 1 462 ? 14.839 -4.681 -33.727 1.00 93.06 462 ARG A N 1
ATOM 3638 C CA . ARG A 1 462 ? 14.986 -5.482 -34.954 1.00 93.06 462 ARG A CA 1
ATOM 3639 C C . ARG A 1 462 ? 13.814 -6.436 -35.191 1.00 93.06 462 ARG A C 1
ATOM 3641 O O . ARG A 1 462 ? 13.707 -6.985 -36.284 1.00 93.06 462 ARG A O 1
ATOM 3648 N N . TRP A 1 463 ? 12.960 -6.653 -34.192 1.00 90.12 463 TRP A N 1
ATOM 3649 C CA . TRP A 1 463 ? 11.849 -7.594 -34.272 1.00 90.12 463 TRP A CA 1
ATOM 3650 C C . TRP A 1 463 ? 10.527 -6.883 -34.538 1.00 90.12 463 TRP A C 1
ATOM 3652 O O . TRP A 1 463 ? 10.193 -5.890 -33.902 1.00 90.12 463 TRP A O 1
ATOM 3662 N N . SER A 1 464 ? 9.725 -7.456 -35.433 1.00 89.31 464 SER A N 1
ATOM 3663 C CA . SER A 1 464 ? 8.411 -6.928 -35.816 1.00 89.31 464 SER A CA 1
ATOM 3664 C C . SER A 1 464 ? 7.248 -7.503 -35.004 1.00 89.31 464 SER A C 1
ATOM 3666 O O . SER A 1 464 ? 6.105 -7.371 -35.424 1.00 89.31 464 SER A O 1
ATOM 3668 N N . LEU A 1 465 ? 7.511 -8.192 -33.888 1.00 90.50 465 LEU A N 1
ATOM 3669 C CA . LEU A 1 465 ? 6.497 -8.958 -33.147 1.00 90.50 465 LEU A CA 1
ATOM 3670 C C . LEU A 1 465 ? 5.748 -8.163 -32.075 1.00 90.50 465 LEU A C 1
ATOM 3672 O O . LEU A 1 465 ? 4.685 -8.599 -31.647 1.00 90.50 465 LEU A O 1
ATOM 3676 N N . TRP A 1 466 ? 6.305 -7.037 -31.630 1.00 93.94 466 TRP A N 1
ATOM 3677 C CA . TRP A 1 466 ? 5.770 -6.277 -30.505 1.00 93.94 466 TRP A CA 1
ATOM 3678 C C . TRP A 1 466 ? 4.454 -5.599 -30.879 1.00 93.94 466 TRP A C 1
ATOM 3680 O O . TRP A 1 466 ? 4.367 -4.921 -31.908 1.00 93.94 466 TRP A O 1
ATOM 3690 N N . SER A 1 467 ? 3.446 -5.794 -30.033 1.00 93.31 467 SER A N 1
ATOM 3691 C CA . SER A 1 467 ? 2.127 -5.154 -30.102 1.00 93.31 467 SER A CA 1
ATOM 3692 C C . SER A 1 467 ? 1.973 -4.035 -29.073 1.00 93.31 467 SER A C 1
ATOM 3694 O O . SER A 1 467 ? 1.078 -3.213 -29.224 1.00 93.31 467 SER A O 1
ATOM 3696 N N . LYS A 1 468 ? 2.858 -3.969 -28.070 1.00 95.00 468 LYS A N 1
ATOM 3697 C CA . LYS A 1 468 ? 2.915 -2.899 -27.064 1.00 95.00 468 LYS A CA 1
ATOM 3698 C C . LYS A 1 468 ? 4.225 -2.138 -27.159 1.00 95.00 468 LYS A C 1
ATOM 3700 O O . LYS A 1 468 ? 5.265 -2.730 -27.464 1.00 95.00 468 LYS A O 1
ATOM 3705 N N . ASP A 1 469 ? 4.173 -0.833 -26.920 1.00 96.12 469 ASP A N 1
ATOM 3706 C CA . ASP A 1 469 ? 5.376 -0.005 -26.886 1.00 96.12 469 ASP A CA 1
ATOM 3707 C C . ASP A 1 469 ? 6.299 -0.499 -25.765 1.00 96.12 469 ASP A C 1
ATOM 3709 O O . ASP A 1 469 ? 5.844 -0.935 -24.709 1.00 96.12 469 ASP A O 1
ATOM 3713 N N . ILE A 1 470 ? 7.610 -0.431 -25.970 1.00 97.06 470 ILE A N 1
ATOM 3714 C CA . ILE A 1 470 ? 8.584 -0.800 -24.940 1.00 97.06 470 ILE A CA 1
ATOM 3715 C C . ILE A 1 470 ? 9.286 0.462 -24.469 1.00 97.06 470 ILE A C 1
ATOM 3717 O O . ILE A 1 470 ? 9.883 1.190 -25.262 1.00 97.06 470 ILE A O 1
ATOM 3721 N N . ILE A 1 471 ? 9.238 0.715 -23.167 1.00 98.00 471 ILE A N 1
ATOM 3722 C CA . ILE A 1 471 ? 9.885 1.867 -22.550 1.00 98.00 471 ILE A CA 1
ATOM 3723 C C . ILE A 1 471 ? 11.085 1.378 -21.753 1.00 98.00 471 ILE A C 1
ATOM 3725 O O . ILE A 1 471 ? 10.923 0.636 -20.793 1.00 98.00 471 ILE A O 1
ATOM 3729 N N . LEU A 1 472 ? 12.285 1.821 -22.115 1.00 98.38 472 LEU A N 1
ATOM 3730 C CA . LEU A 1 472 ? 13.466 1.659 -21.274 1.00 98.38 472 LEU A CA 1
ATOM 3731 C C . LEU A 1 472 ? 13.581 2.851 -20.335 1.00 98.38 472 LEU A C 1
ATOM 3733 O O . LEU A 1 472 ? 13.639 3.980 -20.813 1.00 98.38 472 LEU A O 1
ATOM 3737 N N . VAL A 1 473 ? 13.690 2.608 -19.033 1.00 98.25 473 VAL A N 1
ATOM 3738 C CA . VAL A 1 473 ? 13.944 3.636 -18.019 1.00 98.25 473 VAL A CA 1
ATOM 3739 C C . VAL A 1 473 ? 15.275 3.333 -17.334 1.00 98.25 473 VAL A C 1
ATOM 3741 O O . VAL A 1 473 ? 15.472 2.252 -16.780 1.00 98.25 473 VAL A O 1
ATOM 3744 N N . VAL A 1 474 ? 16.185 4.303 -17.377 1.00 98.06 474 VAL A N 1
ATOM 3745 C CA . VAL A 1 474 ? 17.507 4.274 -16.741 1.00 98.06 474 VAL A CA 1
ATOM 3746 C C . VAL A 1 474 ? 17.561 5.415 -15.719 1.00 98.06 474 VAL A C 1
ATOM 3748 O O . VAL A 1 474 ? 18.014 6.520 -16.036 1.00 98.06 474 VAL A O 1
ATOM 3751 N N . PRO A 1 475 ? 17.011 5.207 -14.510 1.00 97.50 475 PRO A N 1
ATOM 3752 C CA . PRO A 1 475 ? 17.134 6.175 -13.427 1.00 97.50 475 PRO A CA 1
ATOM 3753 C C . PRO A 1 475 ? 18.548 6.127 -12.815 1.00 97.50 475 PRO A C 1
ATOM 3755 O O . PRO A 1 475 ? 19.211 5.089 -12.896 1.00 97.50 475 PRO A O 1
ATOM 3758 N N . PRO A 1 476 ? 19.031 7.208 -12.175 1.00 96.50 476 PRO A N 1
ATOM 3759 C CA . PRO A 1 476 ? 20.324 7.188 -11.485 1.00 96.50 476 PRO A CA 1
ATOM 3760 C C . PRO A 1 476 ? 20.330 6.245 -10.272 1.00 96.50 476 PRO A C 1
ATOM 3762 O O . PRO A 1 476 ? 21.370 5.680 -9.940 1.00 96.50 476 PRO A O 1
ATOM 3765 N N . ASP A 1 477 ? 19.176 6.039 -9.641 1.00 94.75 477 ASP A N 1
ATOM 3766 C CA . ASP A 1 477 ? 18.994 5.141 -8.506 1.00 94.75 477 ASP A CA 1
ATOM 3767 C C . ASP A 1 477 ? 17.629 4.436 -8.556 1.00 94.75 477 ASP A C 1
ATOM 3769 O O . ASP A 1 477 ? 16.653 4.947 -9.116 1.00 94.75 477 ASP A O 1
ATOM 3773 N N . SER A 1 478 ? 17.549 3.255 -7.942 1.00 93.31 478 SER A N 1
ATOM 3774 C CA . SER A 1 478 ? 16.319 2.455 -7.905 1.00 93.31 478 SER A CA 1
ATOM 3775 C C . SER A 1 478 ? 15.200 3.049 -7.041 1.00 93.31 478 SER A C 1
ATOM 3777 O O . SER A 1 478 ? 14.048 2.665 -7.244 1.00 93.31 478 SER A O 1
ATOM 3779 N N . LYS A 1 479 ? 15.502 3.943 -6.085 1.00 91.56 479 LYS A N 1
ATOM 3780 C CA . LYS A 1 479 ? 14.561 4.392 -5.041 1.00 91.56 479 LYS A CA 1
ATOM 3781 C C . LYS A 1 479 ? 13.771 5.642 -5.451 1.00 91.56 479 LYS A C 1
ATOM 3783 O O . LYS A 1 479 ? 12.544 5.606 -5.503 1.00 91.56 479 LYS A O 1
ATOM 3788 N N . THR A 1 480 ? 14.461 6.754 -5.695 1.00 93.81 480 THR A N 1
ATOM 3789 C CA . THR A 1 480 ? 13.887 8.072 -6.004 1.00 93.81 480 THR A C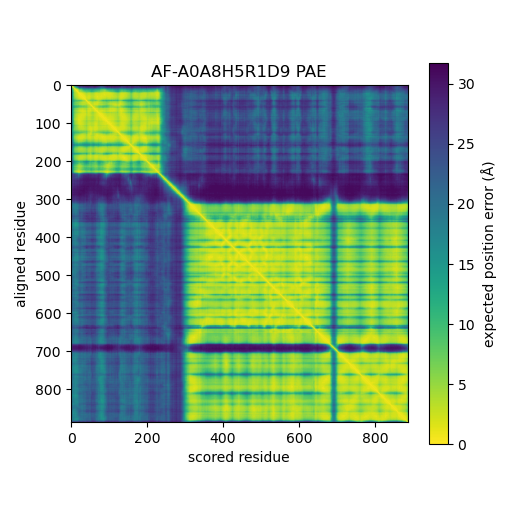A 1
ATOM 3790 C C . THR A 1 480 ? 13.665 8.283 -7.491 1.00 93.81 480 THR A C 1
ATOM 3792 O O . THR A 1 480 ? 12.588 8.744 -7.871 1.00 93.81 480 THR A O 1
ATOM 3795 N N . GLY A 1 481 ? 14.635 7.912 -8.334 1.00 95.25 481 GLY A N 1
ATOM 3796 C CA . GLY A 1 481 ? 14.539 8.115 -9.777 1.00 95.25 481 GLY A CA 1
ATOM 3797 C C . GLY A 1 481 ? 13.361 7.364 -10.381 1.00 95.25 481 GLY A C 1
ATOM 3798 O O . GLY A 1 481 ? 12.521 7.961 -11.059 1.00 95.25 481 GLY A O 1
ATOM 3799 N N . THR A 1 482 ? 13.217 6.082 -10.044 1.00 95.62 482 THR A N 1
ATOM 3800 C CA . THR A 1 482 ? 12.071 5.284 -10.498 1.00 95.62 482 THR A CA 1
ATOM 3801 C C . THR A 1 482 ? 10.740 5.858 -10.007 1.00 95.62 482 THR A C 1
ATOM 3803 O O . THR A 1 482 ? 9.815 6.008 -10.804 1.00 95.62 482 THR A O 1
ATOM 3806 N N . GLN A 1 483 ? 10.648 6.259 -8.732 1.00 94.88 483 GLN A N 1
ATOM 3807 C CA . GLN A 1 483 ? 9.431 6.860 -8.176 1.00 94.88 483 GLN A CA 1
ATOM 3808 C C . GLN A 1 483 ? 9.047 8.156 -8.904 1.00 94.88 483 GLN A C 1
ATOM 3810 O O . GLN A 1 483 ? 7.897 8.304 -9.314 1.00 94.88 483 GLN A O 1
ATOM 3815 N N . ALA A 1 484 ? 10.005 9.063 -9.125 1.00 95.88 484 ALA A N 1
ATOM 3816 C CA . ALA A 1 484 ? 9.777 10.317 -9.845 1.00 95.88 484 ALA A CA 1
ATOM 3817 C C . ALA A 1 484 ? 9.257 10.086 -11.266 1.00 95.88 484 ALA A C 1
ATOM 3819 O O . ALA A 1 484 ? 8.376 10.814 -11.739 1.00 95.88 484 ALA A O 1
ATOM 3820 N N . TRP A 1 485 ? 9.795 9.075 -11.951 1.00 97.19 485 TRP A N 1
ATOM 3821 C CA . TRP A 1 485 ? 9.384 8.746 -13.308 1.00 97.19 485 TRP A CA 1
ATOM 3822 C C . TRP A 1 485 ? 7.952 8.209 -13.346 1.00 97.19 485 TRP A C 1
ATOM 3824 O O . TRP A 1 485 ? 7.127 8.723 -14.104 1.00 97.19 485 TRP A O 1
ATOM 3834 N N . VAL A 1 486 ? 7.621 7.240 -12.485 1.00 95.19 486 VAL A N 1
ATOM 3835 C CA . VAL A 1 486 ? 6.279 6.636 -12.442 1.00 95.19 486 VAL A CA 1
ATOM 3836 C C . VAL A 1 486 ? 5.222 7.644 -11.975 1.00 95.19 486 VAL A C 1
ATOM 3838 O O . VAL A 1 486 ? 4.142 7.724 -12.574 1.00 95.19 486 VAL A O 1
ATOM 3841 N N . ASP A 1 487 ? 5.539 8.464 -10.967 1.00 91.25 487 ASP A N 1
ATOM 3842 C CA . ASP A 1 487 ? 4.669 9.548 -10.495 1.00 91.25 487 ASP A CA 1
ATOM 3843 C C . ASP A 1 487 ? 4.363 10.548 -11.617 1.00 91.25 487 ASP A C 1
ATOM 3845 O O . ASP A 1 487 ? 3.244 11.060 -11.724 1.00 91.25 487 ASP A O 1
ATOM 3849 N N . ALA A 1 488 ? 5.351 10.854 -12.461 1.00 90.38 488 ALA A N 1
ATOM 3850 C CA . ALA A 1 488 ? 5.159 11.765 -13.578 1.00 90.38 488 ALA A CA 1
ATOM 3851 C C . ALA A 1 488 ? 4.435 11.137 -14.763 1.00 90.38 488 ALA A C 1
ATOM 3853 O O . ALA A 1 488 ? 3.642 11.821 -15.417 1.00 90.38 488 ALA A O 1
ATOM 3854 N N . TYR A 1 489 ? 4.626 9.840 -14.993 1.00 93.75 489 TYR A N 1
ATOM 3855 C CA . TYR A 1 489 ? 3.879 9.092 -15.995 1.00 93.75 489 TYR A CA 1
ATOM 3856 C C . TYR A 1 489 ? 2.368 9.190 -15.753 1.00 93.75 489 TYR A C 1
ATOM 3858 O O . TYR A 1 489 ? 1.620 9.544 -16.665 1.00 93.75 489 TYR A O 1
ATOM 3866 N N . HIS A 1 490 ? 1.945 9.022 -14.496 1.00 89.06 490 HIS A N 1
ATOM 3867 C CA . HIS A 1 490 ? 0.542 9.068 -14.064 1.00 89.06 490 HIS A CA 1
ATOM 3868 C C . HIS A 1 490 ? 0.045 10.463 -13.637 1.00 89.06 490 HIS A C 1
ATOM 3870 O O . HIS A 1 490 ? -1.012 10.575 -13.014 1.00 89.06 490 HIS A O 1
ATOM 3876 N N . ASP A 1 491 ? 0.803 11.533 -13.910 1.00 87.50 491 ASP A N 1
ATOM 3877 C CA . ASP A 1 491 ? 0.458 12.917 -13.527 1.00 87.50 491 ASP A CA 1
ATOM 3878 C C . ASP A 1 491 ? 0.156 13.102 -12.021 1.00 87.50 491 ASP A C 1
ATOM 3880 O O . ASP A 1 491 ? -0.590 13.993 -11.596 1.00 87.50 491 ASP A O 1
ATOM 3884 N N . ALA A 1 492 ? 0.767 12.260 -11.186 1.00 81.06 492 ALA A N 1
ATOM 3885 C CA . ALA A 1 492 ? 0.625 12.241 -9.734 1.00 81.06 492 ALA A CA 1
ATOM 3886 C C . ALA A 1 492 ? 1.740 13.010 -8.996 1.00 81.06 492 ALA A C 1
ATOM 3888 O O . ALA A 1 492 ? 1.625 13.242 -7.787 1.00 81.06 492 ALA A O 1
ATOM 3889 N N . HIS A 1 493 ? 2.769 13.451 -9.719 1.00 83.25 493 HIS A N 1
ATOM 3890 C CA . HIS A 1 493 ? 3.913 14.196 -9.202 1.00 83.25 493 HIS A CA 1
ATOM 3891 C C . HIS A 1 493 ? 3.580 15.624 -8.718 1.00 83.25 493 HIS A C 1
ATOM 3893 O O . HIS A 1 493 ? 2.531 16.198 -9.034 1.00 83.25 493 HIS A O 1
ATOM 3899 N N . ASN A 1 494 ? 4.491 16.211 -7.929 1.00 81.00 494 ASN A N 1
ATOM 3900 C CA . ASN A 1 494 ? 4.485 17.648 -7.647 1.00 81.00 494 ASN A CA 1
ATOM 3901 C C . ASN A 1 494 ? 5.365 18.373 -8.684 1.00 81.00 494 ASN A C 1
ATOM 3903 O O . ASN A 1 494 ? 6.573 18.149 -8.639 1.00 81.00 494 ASN A O 1
ATOM 3907 N N . PRO A 1 495 ? 4.813 19.240 -9.555 1.00 83.00 495 PRO A N 1
ATOM 3908 C CA . PRO A 1 495 ? 5.584 19.938 -10.590 1.00 83.00 495 PRO A CA 1
ATOM 3909 C C . PRO A 1 495 ? 6.723 20.816 -10.062 1.00 83.00 495 PRO A C 1
ATOM 3911 O O . PRO A 1 495 ? 7.683 21.043 -10.788 1.00 83.00 495 PRO A O 1
ATOM 3914 N N . ASP A 1 496 ? 6.642 21.272 -8.807 1.00 84.94 496 ASP A N 1
ATOM 3915 C CA . ASP A 1 496 ? 7.712 22.071 -8.188 1.00 84.94 496 ASP A CA 1
ATOM 3916 C C . ASP A 1 496 ? 8.959 21.236 -7.859 1.00 84.94 496 ASP A C 1
ATOM 3918 O O . ASP A 1 496 ? 10.052 21.773 -7.723 1.00 84.94 496 ASP A O 1
ATOM 3922 N N . LEU A 1 497 ? 8.788 19.923 -7.682 1.00 87.50 497 LEU A N 1
ATOM 3923 C CA . LEU A 1 497 ? 9.833 19.007 -7.215 1.00 87.50 497 LEU A CA 1
ATOM 3924 C C . LEU A 1 497 ? 10.245 17.997 -8.287 1.00 87.50 497 LEU A C 1
ATOM 3926 O O . LEU A 1 497 ? 11.362 17.503 -8.283 1.00 87.50 497 LEU A O 1
ATOM 3930 N N . VAL A 1 498 ? 9.340 17.652 -9.194 1.00 92.12 498 VAL A N 1
ATOM 3931 C CA . VAL A 1 498 ? 9.539 16.627 -10.216 1.00 92.12 498 VAL A CA 1
ATOM 3932 C C . VAL A 1 498 ? 9.058 17.204 -11.536 1.00 92.12 498 VAL A C 1
ATOM 3934 O O . VAL A 1 498 ? 7.924 17.665 -11.628 1.00 92.12 498 VAL A O 1
ATOM 3937 N N . ALA A 1 499 ? 9.896 17.182 -12.568 1.00 91.25 499 ALA A N 1
ATOM 3938 C CA . ALA A 1 499 ? 9.499 17.662 -13.884 1.00 91.25 499 ALA A CA 1
ATOM 3939 C C . ALA A 1 499 ? 8.478 16.706 -14.541 1.00 91.25 499 ALA A C 1
ATOM 3941 O O . ALA A 1 499 ? 8.551 15.488 -14.336 1.00 91.25 499 ALA A O 1
ATOM 3942 N N . PRO A 1 500 ? 7.551 17.216 -15.373 1.00 91.38 500 PRO A N 1
ATOM 3943 C CA . PRO A 1 500 ? 6.699 16.364 -16.195 1.00 91.38 500 PRO A CA 1
ATOM 3944 C C . PRO A 1 500 ? 7.524 15.619 -17.254 1.00 91.38 500 PRO A C 1
ATOM 3946 O O . PRO A 1 500 ? 8.613 16.048 -17.641 1.00 91.38 500 PRO A O 1
ATOM 3949 N N . LEU A 1 501 ? 6.990 14.504 -17.758 1.00 93.12 501 LEU A N 1
ATOM 3950 C CA . LEU A 1 501 ? 7.643 13.746 -18.824 1.00 93.12 501 LEU A CA 1
ATOM 3951 C C . LEU A 1 501 ? 7.400 14.412 -20.190 1.00 93.12 501 LEU A C 1
ATOM 3953 O O . LEU A 1 501 ? 6.239 14.614 -20.551 1.00 93.12 501 LEU A O 1
ATOM 3957 N N . PRO A 1 502 ? 8.452 14.713 -20.979 1.00 90.12 502 PRO A N 1
ATOM 3958 C CA . PRO A 1 502 ? 8.292 15.301 -22.313 1.00 90.12 502 PRO A CA 1
ATOM 3959 C C . PRO A 1 502 ? 7.676 14.332 -23.332 1.00 90.12 502 PRO A C 1
ATOM 3961 O O . PRO A 1 502 ? 7.095 14.763 -24.323 1.00 90.12 502 PRO A O 1
ATOM 3964 N N . LEU A 1 503 ? 7.819 13.027 -23.100 1.00 91.00 503 LEU A N 1
ATOM 3965 C CA . LEU A 1 503 ? 7.298 11.957 -23.935 1.00 91.00 503 LEU A CA 1
ATOM 3966 C C . LEU A 1 503 ? 6.503 10.996 -23.048 1.00 91.00 503 LEU A C 1
ATOM 3968 O O . LEU A 1 503 ? 6.961 10.596 -21.979 1.00 91.00 503 LEU A O 1
ATOM 3972 N N . LYS A 1 504 ? 5.322 10.595 -23.510 1.00 89.56 504 LYS A N 1
ATOM 3973 C CA . LYS A 1 504 ? 4.528 9.520 -22.909 1.00 89.56 504 LYS A CA 1
ATOM 3974 C C . LYS A 1 504 ? 4.132 8.523 -23.995 1.00 89.56 504 LYS A C 1
ATOM 3976 O O . LYS A 1 504 ? 4.138 8.863 -25.178 1.00 89.56 504 LYS A O 1
ATOM 3981 N N . SER A 1 505 ? 3.833 7.302 -23.577 1.00 91.31 505 SER A N 1
ATOM 3982 C CA . SER A 1 505 ? 3.234 6.264 -24.418 1.00 91.31 505 SER A CA 1
ATOM 3983 C C . SER A 1 505 ? 1.886 5.873 -23.789 1.00 91.31 505 SER A C 1
ATOM 3985 O O . SER A 1 505 ? 1.329 6.650 -23.008 1.00 91.31 505 SER A O 1
ATOM 3987 N N . GLY A 1 506 ? 1.350 4.722 -24.168 1.00 88.88 506 GLY A N 1
ATOM 3988 C CA . GLY A 1 506 ? 0.081 4.187 -23.711 1.00 88.88 506 GLY A CA 1
ATOM 3989 C C . GLY A 1 506 ? 0.039 3.730 -22.250 1.00 88.88 506 GLY A C 1
ATOM 3990 O O . GLY A 1 506 ? 0.970 3.926 -21.478 1.00 88.88 506 GLY A O 1
ATOM 3991 N N . ALA A 1 507 ? -1.058 3.091 -21.851 1.00 91.56 507 ALA A N 1
ATOM 3992 C CA . ALA A 1 507 ? -1.209 2.550 -20.503 1.00 91.56 507 ALA A CA 1
ATOM 3993 C C . ALA A 1 507 ? -0.122 1.503 -20.193 1.00 91.56 507 ALA A C 1
ATOM 3995 O O . ALA A 1 507 ? 0.176 0.638 -21.017 1.00 91.56 507 ALA A O 1
ATOM 3996 N N . LEU A 1 508 ? 0.477 1.577 -19.000 1.00 94.19 508 LEU A N 1
ATOM 3997 C CA . LEU A 1 508 ? 1.529 0.646 -18.590 1.00 94.19 508 LEU A CA 1
ATOM 3998 C C . LEU A 1 508 ? 0.920 -0.700 -18.190 1.00 94.19 508 LEU A C 1
ATOM 4000 O O . LEU A 1 508 ? 0.259 -0.794 -17.162 1.00 94.19 508 LEU A O 1
ATOM 4004 N N . GLN A 1 509 ? 1.178 -1.742 -18.972 1.00 92.38 509 GLN A N 1
ATOM 4005 C CA . GLN A 1 509 ? 0.640 -3.084 -18.735 1.00 92.38 509 GLN A CA 1
ATOM 4006 C C . GLN A 1 509 ? 1.461 -3.887 -17.721 1.00 92.38 509 GLN A C 1
ATOM 4008 O O . GLN A 1 509 ? 0.920 -4.702 -16.983 1.00 92.38 509 GLN A O 1
ATOM 4013 N N . GLY A 1 510 ? 2.766 -3.636 -17.649 1.00 94.88 510 GLY A N 1
ATOM 4014 C CA . GLY A 1 510 ? 3.648 -4.258 -16.670 1.00 94.88 510 GLY A CA 1
ATOM 4015 C C . GLY A 1 510 ? 5.062 -3.701 -16.753 1.00 94.88 510 GLY A C 1
ATOM 4016 O O . GLY A 1 510 ? 5.424 -3.026 -17.725 1.00 94.88 510 GLY A O 1
ATOM 4017 N N . ALA A 1 511 ? 5.868 -3.982 -15.733 1.00 96.88 511 ALA A N 1
ATOM 4018 C CA . ALA A 1 511 ? 7.261 -3.562 -15.685 1.00 96.88 511 ALA A CA 1
ATOM 4019 C C . ALA A 1 511 ? 8.194 -4.681 -15.207 1.00 96.88 511 ALA A C 1
ATOM 4021 O O . ALA A 1 511 ? 7.873 -5.465 -14.318 1.00 96.88 511 ALA A O 1
ATOM 4022 N N . LEU A 1 512 ? 9.393 -4.729 -15.773 1.00 97.94 512 LEU A N 1
ATOM 4023 C CA . LEU A 1 512 ? 10.449 -5.633 -15.342 1.00 97.94 512 LEU A CA 1
ATOM 4024 C C . LEU A 1 512 ? 11.715 -4.828 -15.087 1.00 97.94 512 LEU A C 1
ATOM 4026 O O . LEU A 1 512 ? 12.181 -4.095 -15.958 1.00 97.94 512 LEU A O 1
ATOM 4030 N N . ALA A 1 513 ? 12.280 -4.976 -13.898 1.00 97.81 513 ALA A N 1
ATOM 4031 C CA . ALA A 1 513 ? 13.530 -4.336 -13.526 1.00 97.81 513 ALA A CA 1
ATOM 4032 C C . ALA A 1 513 ? 14.680 -5.351 -13.525 1.00 97.81 513 ALA A C 1
ATOM 4034 O O . ALA A 1 513 ? 14.529 -6.454 -13.002 1.00 97.81 513 ALA A O 1
ATOM 4035 N N . ILE A 1 514 ? 15.833 -4.972 -14.073 1.00 97.56 514 ILE A N 1
ATOM 4036 C CA . ILE A 1 514 ? 17.061 -5.774 -14.045 1.00 97.56 514 ILE A CA 1
ATOM 4037 C C . ILE A 1 514 ? 17.994 -5.185 -12.988 1.00 97.56 514 ILE A C 1
ATOM 4039 O O . ILE A 1 514 ? 18.418 -4.036 -13.113 1.00 97.56 514 ILE A O 1
ATOM 4043 N N . ASP A 1 515 ? 18.341 -5.981 -11.981 1.00 96.19 515 ASP A N 1
ATOM 4044 C CA . ASP A 1 515 ? 19.351 -5.657 -10.972 1.00 96.19 515 ASP A CA 1
ATOM 4045 C C . ASP A 1 515 ? 20.482 -6.683 -11.070 1.00 96.19 515 ASP A C 1
ATOM 4047 O O . ASP A 1 515 ? 20.442 -7.737 -10.449 1.00 96.19 515 ASP A O 1
ATOM 4051 N N . TYR A 1 516 ? 21.463 -6.412 -11.926 1.00 95.50 516 TYR A N 1
ATOM 4052 C CA . TYR A 1 516 ? 22.584 -7.298 -12.224 1.00 95.50 516 TYR A CA 1
ATOM 4053 C C . TYR A 1 516 ? 23.914 -6.566 -11.959 1.00 95.50 516 TYR A C 1
ATOM 4055 O O . TYR A 1 516 ? 24.564 -6.099 -12.898 1.00 95.50 516 TYR A O 1
ATOM 4063 N N . PRO A 1 517 ? 24.331 -6.454 -10.683 1.00 92.25 517 PRO A N 1
ATOM 4064 C CA . PRO A 1 517 ? 25.581 -5.793 -10.311 1.00 92.25 517 PRO A CA 1
ATOM 4065 C C . PRO A 1 517 ? 26.807 -6.707 -10.465 1.00 92.25 517 PRO A C 1
ATOM 4067 O O . PRO A 1 517 ? 27.898 -6.228 -10.758 1.00 92.25 517 PRO A O 1
ATOM 4070 N N . GLN A 1 518 ? 26.648 -8.024 -10.286 1.00 87.50 518 GLN A N 1
ATOM 4071 C CA . GLN A 1 518 ? 27.767 -8.970 -10.322 1.00 87.50 518 GLN A CA 1
ATOM 4072 C C . GLN A 1 518 ? 28.311 -9.176 -11.748 1.00 87.50 518 GLN A C 1
ATOM 4074 O O . GLN A 1 518 ? 27.547 -9.233 -12.711 1.00 87.50 518 GLN A O 1
ATOM 4079 N N . GLU A 1 519 ? 29.628 -9.346 -11.882 1.00 84.25 519 GLU A N 1
ATOM 4080 C CA . GLU A 1 519 ? 30.279 -9.539 -13.189 1.00 84.25 519 GLU A CA 1
ATOM 4081 C C . GLU A 1 519 ? 30.431 -11.006 -13.603 1.00 84.25 519 GLU A C 1
ATOM 4083 O O . GLU A 1 519 ? 30.702 -11.298 -14.765 1.00 84.25 519 GLU A O 1
ATOM 4088 N N . GLN A 1 520 ? 30.299 -11.922 -12.646 1.00 85.69 520 GLN A N 1
ATOM 4089 C CA . GLN A 1 520 ? 30.493 -13.350 -12.858 1.00 85.69 520 GLN A CA 1
ATOM 4090 C C . GLN A 1 520 ? 29.199 -14.041 -13.305 1.00 85.69 520 GLN A C 1
ATOM 4092 O O . GLN A 1 520 ? 28.083 -13.528 -13.129 1.00 85.69 520 GLN A O 1
ATOM 4097 N N . SER A 1 521 ? 29.366 -15.243 -13.854 1.00 90.12 521 SER A N 1
ATOM 4098 C CA . SER A 1 521 ? 28.268 -16.143 -14.183 1.00 90.12 521 SER A CA 1
ATOM 4099 C C . SER A 1 521 ? 27.477 -16.530 -12.933 1.00 90.12 521 SER A C 1
ATOM 4101 O O . SER A 1 521 ? 28.032 -16.708 -11.846 1.00 90.12 521 SER A O 1
ATOM 4103 N N . PHE A 1 522 ? 26.161 -16.657 -13.086 1.00 94.31 522 PHE A N 1
ATOM 4104 C CA . PHE A 1 522 ? 25.240 -16.870 -11.980 1.00 94.31 522 PHE A CA 1
ATOM 4105 C C . PHE A 1 522 ? 24.694 -18.294 -11.900 1.00 94.31 522 PHE A C 1
ATOM 4107 O O . PHE A 1 522 ? 24.670 -19.042 -12.882 1.00 94.31 522 PHE A O 1
ATOM 4114 N N . LYS A 1 523 ? 24.227 -18.677 -10.710 1.00 93.94 523 LYS A N 1
ATOM 4115 C CA . LYS A 1 523 ? 23.564 -19.966 -10.466 1.00 93.94 523 LYS A CA 1
ATOM 4116 C C . LYS A 1 523 ? 22.054 -19.890 -10.663 1.00 93.94 523 LYS A C 1
ATOM 4118 O O . LYS A 1 523 ? 21.475 -20.753 -11.319 1.00 93.94 523 LYS A O 1
ATOM 4123 N N . SER A 1 524 ? 21.433 -18.869 -10.081 1.00 94.81 524 SER A N 1
ATOM 4124 C CA . SER A 1 524 ? 19.979 -18.718 -9.994 1.00 94.81 524 SER A CA 1
ATOM 4125 C C . SER A 1 524 ? 19.581 -17.242 -10.021 1.00 94.81 524 SER A C 1
ATOM 4127 O O . SER A 1 524 ? 20.424 -16.360 -9.863 1.00 94.81 524 SER A O 1
ATOM 4129 N N . VAL A 1 525 ? 18.287 -16.971 -10.196 1.00 95.38 525 VAL A N 1
ATOM 4130 C CA . VAL A 1 525 ? 17.710 -15.621 -10.162 1.00 95.38 525 VAL A CA 1
ATOM 4131 C C . VAL A 1 525 ? 16.780 -15.480 -8.961 1.00 95.38 525 VAL A C 1
ATOM 4133 O O . VAL A 1 525 ? 15.894 -16.301 -8.731 1.00 95.38 525 VAL A O 1
ATOM 4136 N N . HIS A 1 526 ? 16.981 -14.427 -8.181 1.00 95.56 526 HIS A N 1
ATOM 4137 C CA . HIS A 1 526 ? 16.086 -13.998 -7.119 1.00 95.56 526 HIS A CA 1
ATOM 4138 C C . HIS A 1 526 ? 15.033 -13.064 -7.721 1.00 95.56 526 HIS A C 1
ATOM 4140 O O . HIS A 1 526 ? 15.359 -12.045 -8.332 1.00 95.56 526 HIS A O 1
ATOM 4146 N N . VAL A 1 527 ? 13.761 -13.437 -7.575 1.00 96.50 527 VAL A N 1
ATOM 4147 C CA . VAL A 1 527 ? 12.621 -12.604 -7.966 1.00 96.50 527 VAL A CA 1
ATOM 4148 C C . VAL A 1 527 ? 12.211 -11.762 -6.762 1.00 96.50 527 VAL A C 1
ATOM 4150 O O . VAL A 1 527 ? 11.719 -12.283 -5.755 1.00 96.50 527 VAL A O 1
ATOM 4153 N N . ILE A 1 528 ? 12.425 -10.454 -6.864 1.00 95.50 528 ILE A N 1
ATOM 4154 C CA . ILE A 1 528 ? 12.017 -9.473 -5.860 1.00 95.50 528 ILE A CA 1
ATOM 4155 C C . ILE A 1 528 ? 10.676 -8.886 -6.304 1.00 95.50 528 ILE A C 1
ATOM 4157 O O . ILE A 1 528 ? 10.550 -8.405 -7.431 1.00 95.50 528 ILE A O 1
ATOM 4161 N N . TYR A 1 529 ? 9.684 -8.948 -5.419 1.00 94.19 529 TYR A N 1
ATOM 4162 C CA . TYR A 1 529 ? 8.300 -8.571 -5.720 1.00 94.19 529 TYR A CA 1
ATOM 4163 C C . TYR A 1 529 ? 7.639 -7.723 -4.622 1.00 94.19 529 TYR A C 1
ATOM 4165 O O . TYR A 1 529 ? 6.484 -7.335 -4.768 1.00 94.19 529 TYR A O 1
ATOM 4173 N N . ASP A 1 530 ? 8.320 -7.483 -3.497 1.00 92.50 530 ASP A N 1
ATOM 4174 C CA . ASP A 1 530 ? 7.733 -6.751 -2.378 1.00 92.50 530 ASP A CA 1
ATOM 4175 C C . ASP A 1 530 ? 7.548 -5.265 -2.740 1.00 92.50 530 ASP A C 1
ATOM 4177 O O . ASP A 1 530 ? 8.504 -4.528 -3.015 1.00 92.50 530 ASP A O 1
ATOM 4181 N N . GLY A 1 531 ? 6.291 -4.823 -2.737 1.00 91.06 531 GLY A N 1
ATOM 4182 C CA . GLY A 1 531 ? 5.907 -3.432 -2.932 1.00 91.06 531 GLY A CA 1
ATOM 4183 C C . GLY A 1 531 ? 5.790 -2.651 -1.621 1.00 91.06 531 GLY A C 1
ATOM 4184 O O . GLY A 1 531 ? 5.744 -3.226 -0.527 1.00 91.06 531 GLY A O 1
ATOM 4185 N N . PRO A 1 532 ? 5.695 -1.313 -1.712 1.00 89.31 532 PRO A N 1
ATOM 4186 C CA . PRO A 1 532 ? 5.511 -0.479 -0.539 1.00 89.31 532 PRO A CA 1
ATOM 4187 C C . PRO A 1 532 ? 4.157 -0.773 0.114 1.00 89.31 532 PRO A C 1
ATOM 4189 O O . PRO A 1 532 ? 3.198 -1.191 -0.539 1.00 89.31 532 PRO A O 1
ATOM 4192 N N . ASN A 1 533 ? 4.058 -0.528 1.420 1.00 89.44 533 ASN A N 1
ATOM 4193 C CA . ASN A 1 533 ? 2.828 -0.732 2.197 1.00 89.44 533 ASN A CA 1
ATOM 4194 C C . ASN A 1 533 ? 2.243 -2.156 2.146 1.00 89.44 533 ASN A C 1
ATOM 4196 O O . ASN A 1 533 ? 1.063 -2.328 2.453 1.00 89.44 533 ASN A O 1
ATOM 4200 N N . GLY A 1 534 ? 3.048 -3.170 1.816 1.00 87.81 534 GLY A N 1
ATOM 4201 C CA . GLY A 1 534 ? 2.602 -4.564 1.737 1.00 87.81 534 GLY A CA 1
ATOM 4202 C C . GLY A 1 534 ? 1.791 -4.884 0.480 1.00 87.81 534 GLY A C 1
ATOM 4203 O O . GLY A 1 534 ? 1.116 -5.909 0.444 1.00 87.81 534 GLY A O 1
ATOM 4204 N N . GLN A 1 535 ? 1.837 -4.014 -0.534 1.00 89.81 535 GLN A N 1
ATOM 4205 C CA . GLN A 1 535 ? 1.249 -4.291 -1.841 1.00 89.81 535 GLN A CA 1
ATOM 4206 C C . GLN A 1 535 ? 2.123 -5.274 -2.620 1.00 89.81 535 GLN A C 1
ATOM 4208 O O . GLN A 1 535 ? 3.349 -5.253 -2.509 1.00 89.81 535 GLN A O 1
ATOM 4213 N N . LEU A 1 536 ? 1.486 -6.120 -3.423 1.00 91.56 536 LEU A 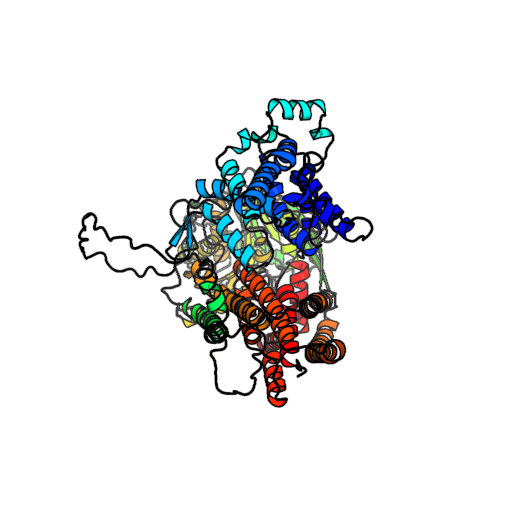N 1
ATOM 4214 C CA . LEU A 1 536 ? 2.139 -7.177 -4.186 1.00 91.56 536 LEU A CA 1
ATOM 4215 C C . LEU A 1 536 ? 1.676 -7.111 -5.646 1.00 91.56 536 LEU A C 1
ATOM 4217 O O . LEU A 1 536 ? 0.524 -6.736 -5.888 1.00 91.56 536 LEU A O 1
ATOM 4221 N N . PRO A 1 537 ? 2.540 -7.465 -6.612 1.00 92.44 537 PRO A N 1
ATOM 4222 C CA . PRO A 1 537 ? 2.120 -7.626 -7.993 1.00 92.44 537 PRO A CA 1
ATOM 4223 C C . PRO A 1 537 ? 1.221 -8.855 -8.126 1.00 92.44 537 PRO A C 1
ATOM 4225 O O . PRO A 1 537 ? 1.164 -9.721 -7.250 1.00 92.44 537 PRO A O 1
ATOM 4228 N N . ASN A 1 538 ? 0.547 -8.960 -9.259 1.00 91.69 538 ASN A N 1
ATOM 4229 C CA . ASN A 1 538 ? -0.215 -10.138 -9.610 1.00 91.69 538 ASN A CA 1
ATOM 4230 C C . ASN A 1 538 ? 0.672 -11.403 -9.605 1.00 91.69 538 ASN A C 1
ATOM 4232 O O . ASN A 1 538 ? 1.747 -11.444 -10.216 1.00 91.69 538 ASN A O 1
ATOM 4236 N N . LEU A 1 539 ? 0.203 -12.458 -8.929 1.00 90.19 539 LEU A N 1
ATOM 4237 C CA . LEU A 1 539 ? 0.943 -13.709 -8.753 1.00 90.19 539 LEU A CA 1
ATOM 4238 C C . LEU A 1 539 ? 1.313 -14.393 -10.084 1.00 90.19 539 LEU A C 1
ATOM 4240 O O . LEU A 1 539 ? 2.358 -15.046 -10.170 1.00 90.19 539 LEU A O 1
ATOM 4244 N N . ASP A 1 540 ? 0.513 -14.218 -11.139 1.00 90.94 540 ASP A N 1
ATOM 4245 C CA . ASP A 1 540 ? 0.776 -14.826 -12.446 1.00 90.94 540 ASP A CA 1
ATOM 4246 C C . ASP A 1 540 ? 2.040 -14.272 -13.114 1.00 90.94 540 ASP A C 1
ATOM 4248 O O . ASP A 1 540 ? 2.709 -15.008 -13.846 1.00 90.94 540 ASP A O 1
ATOM 4252 N N . LEU A 1 541 ? 2.418 -13.019 -12.830 1.00 93.38 541 LEU A N 1
ATOM 4253 C CA . LEU A 1 541 ? 3.675 -12.443 -13.313 1.00 93.38 541 LEU A CA 1
ATOM 4254 C C . LEU A 1 541 ? 4.874 -13.189 -12.715 1.00 93.38 541 LEU A C 1
ATOM 4256 O O . LEU A 1 541 ? 5.780 -13.605 -13.440 1.00 93.38 541 LEU A O 1
ATOM 4260 N N . ILE A 1 542 ? 4.850 -13.421 -11.399 1.00 94.12 542 ILE A N 1
ATOM 4261 C CA . ILE A 1 542 ? 5.896 -14.174 -10.696 1.00 94.12 542 ILE A CA 1
ATOM 4262 C C . ILE A 1 542 ? 5.940 -15.611 -11.218 1.00 94.12 542 ILE A C 1
ATOM 4264 O O . ILE A 1 542 ? 7.008 -16.098 -11.591 1.00 94.12 542 ILE A O 1
ATOM 4268 N N . ASN A 1 543 ? 4.784 -16.276 -11.304 1.00 92.62 543 ASN A N 1
ATOM 4269 C CA . ASN A 1 543 ? 4.695 -17.657 -11.781 1.00 92.62 543 ASN A CA 1
ATOM 4270 C C . ASN A 1 543 ? 5.200 -17.800 -13.218 1.00 92.62 543 ASN A C 1
ATOM 4272 O O . ASN A 1 543 ? 5.902 -18.760 -13.529 1.00 92.62 543 ASN A O 1
ATOM 4276 N N . SER A 1 544 ? 4.884 -16.837 -14.085 1.00 92.62 544 SER A N 1
ATOM 4277 C CA . SER A 1 544 ? 5.352 -16.817 -15.471 1.00 92.62 544 SER A CA 1
ATOM 4278 C C . SER A 1 544 ? 6.869 -16.738 -15.548 1.00 92.62 544 SER A C 1
ATOM 4280 O O . SER A 1 544 ? 7.483 -17.511 -16.279 1.00 92.62 544 SER A O 1
ATOM 4282 N N . ILE A 1 545 ? 7.485 -15.859 -14.759 1.00 94.75 545 ILE A N 1
ATOM 4283 C CA . ILE A 1 545 ? 8.943 -15.705 -14.713 1.00 94.75 545 ILE A CA 1
ATOM 4284 C C . ILE A 1 545 ? 9.608 -16.963 -14.163 1.00 94.75 545 ILE A C 1
ATOM 4286 O O . ILE A 1 545 ? 10.579 -17.439 -14.747 1.00 94.75 545 ILE A O 1
ATOM 4290 N N . VAL A 1 546 ? 9.075 -17.531 -13.078 1.00 93.94 546 VAL A N 1
ATOM 4291 C CA . VAL A 1 546 ? 9.582 -18.783 -12.496 1.00 93.94 546 VAL A CA 1
ATOM 4292 C C . VAL A 1 546 ? 9.485 -19.929 -13.509 1.00 93.94 546 VAL A C 1
ATOM 4294 O O . VAL A 1 546 ? 10.435 -20.699 -13.651 1.00 93.94 546 VAL A O 1
ATOM 4297 N N . ASN A 1 547 ? 8.378 -20.019 -14.252 1.00 92.81 547 ASN A N 1
ATOM 4298 C CA . ASN A 1 547 ? 8.180 -21.032 -15.286 1.00 92.81 547 ASN A CA 1
ATOM 4299 C C . ASN A 1 547 ? 9.144 -20.840 -16.472 1.00 92.81 547 ASN A C 1
ATOM 4301 O O . ASN A 1 547 ? 9.786 -21.795 -16.902 1.00 92.81 547 ASN A O 1
ATOM 4305 N N . ILE A 1 548 ? 9.334 -19.609 -16.958 1.00 93.31 548 ILE A N 1
ATOM 4306 C CA . ILE A 1 548 ? 10.292 -19.307 -18.037 1.00 93.31 548 ILE A CA 1
ATOM 4307 C C . ILE A 1 548 ? 11.729 -19.624 -17.595 1.00 93.31 548 ILE A C 1
ATOM 4309 O O . ILE A 1 548 ? 12.473 -20.270 -18.338 1.00 93.31 548 ILE A O 1
ATOM 4313 N N . ALA A 1 549 ? 12.110 -19.212 -16.382 1.00 92.88 549 ALA A N 1
ATOM 4314 C CA . ALA A 1 549 ? 13.433 -19.463 -15.821 1.00 92.88 549 ALA A CA 1
ATOM 4315 C C . ALA A 1 549 ? 13.711 -20.968 -15.699 1.00 92.88 549 ALA A C 1
ATOM 4317 O O . ALA A 1 549 ? 14.684 -21.460 -16.270 1.00 92.88 549 ALA A O 1
ATOM 4318 N N . GLY A 1 550 ? 12.837 -21.711 -15.016 1.00 88.31 550 GLY A N 1
ATOM 4319 C CA . GLY A 1 550 ? 13.046 -23.135 -14.759 1.00 88.31 550 GLY A CA 1
ATOM 4320 C C . GLY A 1 550 ? 12.812 -24.019 -15.984 1.00 88.31 550 GLY A C 1
ATOM 4321 O O . GLY A 1 550 ? 13.642 -24.870 -16.293 1.00 88.31 550 GLY A O 1
ATOM 4322 N N . GLY A 1 551 ? 11.693 -23.817 -16.682 1.00 81.50 551 GLY A N 1
ATOM 4323 C CA . GLY A 1 551 ? 11.224 -24.692 -17.756 1.00 81.50 551 GLY A CA 1
ATOM 4324 C C . GLY A 1 551 ? 12.008 -24.544 -19.056 1.00 81.50 551 GLY A C 1
ATOM 4325 O O . GLY A 1 551 ? 12.461 -25.542 -19.610 1.00 81.50 551 GLY A O 1
ATOM 4326 N N . GLN A 1 552 ? 12.193 -23.313 -19.548 1.00 78.56 552 GLN A N 1
ATOM 4327 C CA . GLN A 1 552 ? 12.901 -23.095 -20.815 1.00 78.56 552 GLN A CA 1
ATOM 4328 C C . GLN A 1 552 ? 14.415 -22.966 -20.640 1.00 78.56 552 GLN A C 1
ATOM 4330 O O . GLN A 1 552 ? 15.169 -23.439 -21.489 1.00 78.56 552 GLN A O 1
ATOM 4335 N N . MET A 1 553 ? 14.862 -22.270 -19.591 1.00 83.38 553 MET A N 1
ATOM 4336 C CA . MET A 1 553 ? 16.261 -21.846 -19.462 1.00 83.38 553 MET A CA 1
ATOM 4337 C C . MET A 1 553 ? 17.081 -22.711 -18.493 1.00 83.38 553 MET A C 1
ATOM 4339 O O . MET A 1 553 ? 18.305 -22.592 -18.469 1.00 83.38 553 MET A O 1
ATOM 4343 N N . GLY A 1 554 ? 16.441 -23.563 -17.682 1.00 88.62 554 GLY A N 1
ATOM 4344 C CA . GLY A 1 554 ? 17.124 -24.335 -16.637 1.00 88.62 554 GLY A CA 1
ATOM 4345 C C . GLY A 1 554 ? 17.744 -23.461 -15.535 1.00 88.62 554 GLY A C 1
ATOM 4346 O O . GLY A 1 554 ? 18.707 -23.865 -14.882 1.00 88.62 554 GLY A O 1
ATOM 4347 N N . ILE A 1 555 ? 17.229 -22.244 -15.350 1.00 93.06 555 ILE A N 1
ATOM 4348 C CA . ILE A 1 555 ? 17.658 -21.289 -14.328 1.00 93.06 555 ILE A CA 1
ATOM 4349 C C . ILE A 1 555 ? 16.802 -21.506 -13.078 1.00 93.06 555 ILE A C 1
ATOM 4351 O O . ILE A 1 555 ? 15.574 -21.431 -13.131 1.00 93.06 555 ILE A O 1
ATOM 4355 N N . GLY A 1 556 ? 17.441 -21.745 -11.932 1.00 92.62 556 GLY A N 1
ATOM 4356 C CA . GLY A 1 556 ? 16.734 -21.802 -10.654 1.00 92.62 556 GLY A CA 1
ATOM 4357 C C . GLY A 1 556 ? 16.173 -20.431 -10.268 1.00 92.62 556 GLY A C 1
ATOM 4358 O O . GLY A 1 556 ? 16.831 -19.413 -10.473 1.00 92.62 556 GLY A O 1
ATOM 4359 N N . ALA A 1 557 ? 14.982 -20.400 -9.671 1.00 93.75 557 ALA A N 1
ATOM 4360 C CA . ALA A 1 557 ? 14.381 -19.181 -9.136 1.00 93.75 557 ALA A CA 1
ATOM 4361 C C . ALA A 1 557 ? 14.275 -19.251 -7.608 1.00 93.75 557 ALA A C 1
ATOM 4363 O O . ALA A 1 557 ? 13.956 -20.305 -7.053 1.00 93.75 557 ALA A O 1
ATOM 4364 N N . SER A 1 558 ? 14.500 -18.129 -6.931 1.00 94.69 558 SER A N 1
ATOM 4365 C CA . SER A 1 558 ? 14.256 -17.981 -5.493 1.00 94.69 558 SER A CA 1
ATOM 4366 C C . SER A 1 558 ? 13.461 -16.717 -5.185 1.00 94.69 558 SER A C 1
ATOM 4368 O O . SER A 1 558 ? 13.295 -15.841 -6.033 1.00 94.69 558 SER A O 1
ATOM 4370 N N . ILE A 1 559 ? 12.949 -16.637 -3.958 1.00 94.12 559 ILE A N 1
ATOM 4371 C CA . ILE A 1 559 ? 12.179 -15.512 -3.415 1.00 94.12 559 ILE A CA 1
ATOM 4372 C C . ILE A 1 559 ? 12.629 -15.227 -1.977 1.00 94.12 559 ILE A C 1
ATOM 4374 O O . ILE A 1 559 ? 13.230 -16.088 -1.339 1.00 94.12 559 ILE A O 1
ATOM 4378 N N . GLN A 1 560 ? 12.344 -14.030 -1.452 1.00 91.94 560 GLN A N 1
ATOM 4379 C CA . GLN A 1 560 ? 12.601 -13.657 -0.044 1.00 91.94 560 GLN A CA 1
ATOM 4380 C C . GLN A 1 560 ? 14.038 -13.931 0.463 1.00 91.94 560 GLN A C 1
ATOM 4382 O O . GLN A 1 560 ? 14.255 -14.266 1.634 1.00 91.94 560 GLN A O 1
ATOM 4387 N N . LYS A 1 561 ? 15.038 -13.813 -0.427 1.00 89.94 561 LYS A N 1
ATOM 4388 C CA . LYS A 1 561 ? 16.456 -14.125 -0.157 1.00 89.94 561 LYS A CA 1
ATOM 4389 C C . LYS A 1 561 ? 16.667 -15.552 0.397 1.00 89.94 561 LYS A C 1
ATOM 4391 O O . LYS A 1 561 ? 17.594 -15.796 1.170 1.00 89.94 561 LYS A O 1
ATOM 4396 N N . MET A 1 562 ? 15.790 -16.494 0.040 1.00 91.44 562 MET A N 1
ATOM 4397 C CA . MET A 1 562 ? 15.887 -17.918 0.388 1.00 91.44 562 MET A CA 1
ATOM 4398 C C . MET A 1 562 ? 16.607 -18.661 -0.738 1.00 91.44 562 MET A C 1
ATOM 4400 O O . MET A 1 562 ? 15.986 -19.271 -1.606 1.00 91.44 562 MET A O 1
ATOM 4404 N N . THR A 1 563 ? 17.935 -18.543 -0.755 1.00 86.88 563 THR A N 1
ATOM 4405 C CA . THR A 1 563 ? 18.794 -19.066 -1.830 1.00 86.88 563 THR A CA 1
ATOM 4406 C C . THR A 1 563 ? 18.840 -20.593 -1.879 1.00 86.88 563 THR A C 1
ATOM 4408 O O . THR A 1 563 ? 18.998 -21.161 -2.960 1.00 86.88 563 THR A O 1
ATOM 4411 N N . GLU A 1 564 ? 18.662 -21.242 -0.728 1.00 85.38 564 GLU A N 1
ATOM 4412 C CA . GLU A 1 564 ? 18.516 -22.685 -0.570 1.00 85.38 564 GLU A CA 1
ATOM 4413 C C . GLU A 1 564 ? 17.163 -22.981 0.078 1.00 85.38 564 GLU A C 1
ATOM 4415 O O . GLU A 1 564 ? 16.921 -22.620 1.227 1.00 85.38 564 GLU A O 1
ATOM 4420 N N . HIS A 1 565 ? 16.266 -23.632 -0.661 1.00 89.94 565 HIS A N 1
ATOM 4421 C CA . HIS A 1 565 ? 14.930 -23.962 -0.177 1.00 89.94 565 HIS A CA 1
ATOM 4422 C C . HIS A 1 565 ? 14.617 -25.421 -0.510 1.00 89.94 565 HIS A C 1
ATOM 4424 O O . HIS A 1 565 ? 14.432 -25.773 -1.675 1.00 89.94 565 HIS A O 1
ATOM 4430 N N . LYS A 1 566 ? 14.554 -26.290 0.507 1.00 88.31 566 LYS A N 1
ATOM 4431 C CA . LYS A 1 566 ? 14.338 -27.740 0.328 1.00 88.31 566 LYS A CA 1
ATOM 4432 C C . LYS A 1 566 ? 12.857 -28.120 0.315 1.00 88.31 566 LYS A C 1
ATOM 4434 O O . LYS A 1 566 ? 12.518 -29.293 0.196 1.00 88.31 566 LYS A O 1
ATOM 4439 N N . GLY A 1 567 ? 11.967 -27.139 0.462 1.00 87.00 567 GLY A N 1
ATOM 4440 C CA . GLY A 1 567 ? 10.523 -27.361 0.507 1.00 87.00 567 GLY A CA 1
ATOM 4441 C C . GLY A 1 567 ? 10.034 -27.913 1.844 1.00 87.00 567 GLY A C 1
ATOM 4442 O O . GLY A 1 567 ? 8.910 -28.413 1.916 1.00 87.00 567 GLY A O 1
ATOM 4443 N N . THR A 1 568 ? 10.860 -27.830 2.891 1.00 93.12 568 THR A N 1
ATOM 4444 C CA . THR A 1 568 ? 10.512 -28.280 4.242 1.00 93.12 568 THR A CA 1
ATOM 4445 C C . THR A 1 568 ? 9.650 -27.243 4.968 1.00 93.12 568 THR A C 1
ATOM 4447 O O . THR A 1 568 ? 9.619 -26.070 4.595 1.00 93.12 568 THR A O 1
ATOM 4450 N N . TYR A 1 569 ? 8.930 -27.658 6.017 1.00 93.69 569 TYR A N 1
ATOM 4451 C CA . TYR A 1 569 ? 8.119 -26.736 6.823 1.00 93.69 569 TYR A CA 1
ATOM 4452 C C . TYR A 1 569 ? 8.931 -25.548 7.388 1.00 93.69 569 TYR A C 1
ATOM 4454 O O . TYR A 1 569 ? 8.464 -24.419 7.234 1.00 93.69 569 TYR A O 1
ATOM 4462 N N . PRO A 1 570 ? 10.138 -25.737 7.973 1.00 95.25 570 PRO A N 1
ATOM 4463 C CA . PRO A 1 570 ? 10.960 -24.620 8.442 1.00 95.25 570 PRO A CA 1
ATOM 4464 C C . PRO A 1 570 ? 11.316 -23.621 7.339 1.00 95.25 570 PRO A C 1
ATOM 4466 O O . PRO A 1 570 ? 11.191 -22.420 7.564 1.00 95.25 570 PRO A O 1
ATOM 4469 N N . ASP A 1 571 ? 11.681 -24.101 6.144 1.00 94.75 571 ASP A N 1
ATOM 4470 C CA . ASP A 1 571 ? 12.025 -23.225 5.015 1.00 94.75 571 ASP A CA 1
ATOM 4471 C C . ASP A 1 571 ? 10.821 -22.369 4.599 1.00 94.75 571 ASP A C 1
ATOM 4473 O O . ASP A 1 571 ? 10.940 -21.160 4.394 1.00 94.75 571 ASP A O 1
ATOM 4477 N N . ARG A 1 572 ? 9.630 -22.975 4.546 1.00 94.75 572 ARG A N 1
ATOM 4478 C CA . ARG A 1 572 ? 8.384 -22.276 4.199 1.00 94.75 572 ARG A CA 1
ATOM 4479 C C . ARG A 1 572 ? 7.970 -21.273 5.264 1.00 94.75 572 ARG A C 1
ATOM 4481 O O . ARG A 1 572 ? 7.572 -20.160 4.932 1.00 94.75 572 ARG A O 1
ATOM 4488 N N . LEU A 1 573 ? 8.084 -21.648 6.539 1.00 95.12 573 LEU A N 1
ATOM 4489 C CA . LEU A 1 573 ? 7.822 -20.754 7.664 1.00 95.12 573 LEU A CA 1
ATOM 4490 C C . LEU A 1 573 ? 8.779 -19.558 7.626 1.00 95.12 573 LEU A C 1
ATOM 4492 O O . LEU A 1 573 ? 8.340 -18.422 7.773 1.00 95.12 573 LEU A O 1
ATOM 4496 N N . GLN A 1 574 ? 10.068 -19.792 7.380 1.00 95.44 574 GLN A N 1
ATOM 4497 C CA . GLN A 1 574 ? 11.060 -18.727 7.267 1.00 95.44 574 GLN A CA 1
ATOM 4498 C C . GLN A 1 574 ? 10.782 -17.816 6.065 1.00 95.44 574 GLN A C 1
ATOM 4500 O O . GLN A 1 574 ? 10.829 -16.596 6.213 1.00 95.44 574 GLN A O 1
ATOM 4505 N N . THR A 1 575 ? 10.443 -18.389 4.906 1.00 94.94 575 THR A N 1
ATOM 4506 C CA . THR A 1 575 ? 10.049 -17.642 3.700 1.00 94.94 575 THR A CA 1
ATOM 4507 C C . THR A 1 575 ? 8.840 -16.752 3.980 1.00 94.94 575 THR A C 1
ATOM 4509 O O . THR A 1 575 ? 8.880 -15.553 3.702 1.00 94.94 575 THR A O 1
ATOM 4512 N N . MET A 1 576 ? 7.800 -17.312 4.607 1.00 94.81 576 MET A N 1
ATOM 4513 C CA . MET A 1 576 ? 6.591 -16.583 4.983 1.00 94.81 576 MET A CA 1
ATOM 4514 C C . MET A 1 576 ? 6.890 -15.460 5.976 1.00 94.81 576 MET A C 1
ATOM 4516 O O . MET A 1 576 ? 6.467 -14.332 5.751 1.00 94.81 576 MET A O 1
ATOM 4520 N N . LEU A 1 577 ? 7.623 -15.736 7.059 1.00 94.00 577 LEU A N 1
ATOM 4521 C CA . LEU A 1 577 ? 7.922 -14.737 8.089 1.00 94.00 577 LEU A CA 1
ATOM 4522 C C . LEU A 1 577 ? 8.797 -13.600 7.551 1.00 94.00 577 LEU A C 1
ATOM 4524 O O . LEU A 1 577 ? 8.569 -12.447 7.912 1.00 94.00 577 LEU A O 1
ATOM 4528 N N . ARG A 1 578 ? 9.756 -13.896 6.663 1.00 93.06 578 ARG A N 1
ATOM 4529 C CA . ARG A 1 578 ? 10.548 -12.871 5.963 1.00 93.06 578 ARG A CA 1
ATOM 4530 C C . ARG A 1 578 ? 9.674 -12.008 5.056 1.00 93.06 578 ARG A C 1
ATOM 4532 O O . ARG A 1 578 ? 9.744 -10.787 5.151 1.00 93.06 578 ARG A O 1
ATOM 4539 N N . GLY A 1 579 ? 8.809 -12.629 4.252 1.00 92.06 579 GLY A N 1
ATOM 4540 C CA . GLY A 1 579 ? 7.860 -11.902 3.406 1.00 92.06 579 GLY A CA 1
ATOM 4541 C C . GLY A 1 579 ? 6.906 -11.033 4.223 1.00 92.06 579 GLY A C 1
ATOM 4542 O O . GLY A 1 579 ? 6.733 -9.856 3.925 1.00 92.06 579 GLY A O 1
ATOM 4543 N N . MET A 1 580 ? 6.358 -11.564 5.318 1.00 93.38 580 MET A N 1
ATOM 4544 C CA . MET A 1 580 ? 5.516 -10.793 6.232 1.00 93.38 580 MET A CA 1
ATOM 4545 C C . MET A 1 580 ? 6.272 -9.624 6.859 1.00 93.38 580 MET A C 1
ATOM 4547 O O . MET A 1 580 ? 5.734 -8.527 6.952 1.00 93.38 580 MET A O 1
ATOM 4551 N N . LEU A 1 581 ? 7.519 -9.826 7.276 1.00 92.00 581 LEU A N 1
ATOM 4552 C CA . LEU A 1 581 ? 8.328 -8.755 7.841 1.00 92.00 581 LEU A CA 1
ATOM 4553 C C . LEU A 1 581 ? 8.572 -7.640 6.813 1.00 92.00 581 LEU A C 1
ATOM 4555 O O . LEU A 1 581 ? 8.335 -6.476 7.128 1.00 92.00 581 LEU A O 1
ATOM 4559 N N . ASN A 1 582 ? 8.951 -7.983 5.579 1.00 89.38 582 ASN A N 1
ATOM 4560 C CA . ASN A 1 582 ? 9.168 -7.009 4.504 1.00 89.38 582 ASN A CA 1
ATOM 4561 C C . ASN A 1 582 ? 7.879 -6.244 4.160 1.00 89.38 582 ASN A C 1
ATOM 4563 O O . ASN A 1 582 ? 7.874 -5.012 4.136 1.00 89.38 582 ASN A O 1
ATOM 4567 N N . GLN A 1 583 ? 6.760 -6.957 4.000 1.00 90.31 583 GLN A N 1
ATOM 4568 C CA . GLN A 1 583 ? 5.442 -6.358 3.763 1.00 90.31 583 GLN A CA 1
ATOM 4569 C C . GLN A 1 583 ? 4.977 -5.478 4.931 1.00 90.31 583 GLN A C 1
ATOM 4571 O O . GLN A 1 583 ? 4.373 -4.426 4.719 1.00 90.31 583 GLN A O 1
ATOM 4576 N N . GLY A 1 584 ? 5.254 -5.903 6.166 1.00 89.38 584 GLY A N 1
ATOM 4577 C CA . GLY A 1 584 ? 4.897 -5.181 7.382 1.00 89.38 584 GLY A CA 1
ATOM 4578 C C . GLY A 1 584 ? 5.691 -3.887 7.542 1.00 89.38 584 GLY A C 1
ATOM 4579 O O . GLY A 1 584 ? 5.120 -2.861 7.900 1.00 89.38 584 GLY A O 1
ATOM 4580 N N . LEU A 1 585 ? 6.988 -3.911 7.225 1.00 88.38 585 LEU A N 1
ATOM 4581 C CA . LEU A 1 585 ? 7.820 -2.708 7.180 1.00 88.38 585 LEU A CA 1
ATOM 4582 C C . LEU A 1 585 ? 7.384 -1.767 6.052 1.00 88.38 585 LEU A C 1
ATOM 4584 O O . LEU A 1 585 ? 7.396 -0.553 6.246 1.00 88.38 585 LEU A O 1
ATOM 4588 N N . GLY A 1 586 ? 6.946 -2.316 4.915 1.00 83.88 586 GLY A N 1
ATOM 4589 C CA . GLY A 1 586 ? 6.332 -1.563 3.822 1.00 83.88 586 GLY A CA 1
ATOM 4590 C C . GLY A 1 586 ? 7.307 -0.699 3.018 1.00 83.88 586 GLY A C 1
ATOM 4591 O O . GLY A 1 586 ? 6.859 0.248 2.370 1.00 83.88 586 GLY A O 1
ATOM 4592 N N . TYR A 1 587 ? 8.608 -1.000 3.072 1.00 82.75 587 TYR A N 1
ATOM 4593 C CA . TYR A 1 587 ? 9.648 -0.314 2.301 1.00 82.75 587 TYR A CA 1
ATOM 4594 C C . TYR A 1 587 ? 9.702 -0.828 0.851 1.00 82.75 587 TYR A C 1
ATOM 4596 O O . TYR A 1 587 ? 9.259 -1.938 0.563 1.00 82.75 587 TYR A O 1
ATOM 4604 N N . ALA A 1 588 ? 10.248 -0.035 -0.076 1.00 85.12 588 ALA A N 1
ATOM 4605 C CA . ALA A 1 588 ? 10.435 -0.469 -1.460 1.00 85.12 588 ALA A CA 1
ATOM 4606 C C . ALA A 1 588 ? 11.662 -1.388 -1.587 1.00 85.12 588 ALA A C 1
ATOM 4608 O O . ALA A 1 588 ? 12.792 -0.959 -1.343 1.00 85.12 588 ALA A O 1
ATOM 4609 N N . ALA A 1 589 ? 11.447 -2.642 -1.987 1.00 86.81 589 ALA A N 1
ATOM 4610 C CA . ALA A 1 589 ? 12.507 -3.645 -2.086 1.00 86.81 589 ALA A CA 1
ATOM 4611 C C . ALA A 1 589 ? 13.323 -3.570 -3.389 1.00 86.81 589 ALA A C 1
ATOM 4613 O O . ALA A 1 589 ? 14.426 -4.109 -3.449 1.00 86.81 589 ALA A O 1
ATOM 4614 N N . GLY A 1 590 ? 12.804 -2.919 -4.432 1.00 91.25 590 GLY A N 1
ATOM 4615 C CA . GLY A 1 590 ? 13.468 -2.787 -5.730 1.00 91.25 590 GLY A CA 1
ATOM 4616 C C . GLY A 1 590 ? 12.884 -1.652 -6.566 1.00 91.25 590 GLY A C 1
ATOM 4617 O O . GLY A 1 590 ? 11.917 -1.007 -6.170 1.00 91.25 590 GLY A O 1
ATOM 4618 N N . ALA A 1 591 ? 13.427 -1.439 -7.767 1.00 93.81 591 ALA A N 1
ATOM 4619 C CA . ALA A 1 591 ? 12.894 -0.430 -8.691 1.00 93.81 591 ALA A CA 1
ATOM 4620 C C . ALA A 1 591 ? 11.438 -0.725 -9.112 1.00 93.81 591 ALA A C 1
ATOM 4622 O O . ALA A 1 591 ? 10.651 0.186 -9.352 1.00 93.81 591 ALA A O 1
ATOM 4623 N N . HIS A 1 592 ? 11.046 -2.002 -9.151 1.00 95.38 592 HIS A N 1
ATOM 4624 C CA . HIS A 1 592 ? 9.673 -2.415 -9.452 1.00 95.38 592 HIS A CA 1
ATOM 4625 C C . HIS A 1 592 ? 8.641 -1.886 -8.441 1.00 95.38 592 HIS A C 1
ATOM 4627 O O . HIS A 1 592 ? 7.490 -1.646 -8.801 1.00 95.38 592 HIS A O 1
ATOM 4633 N N . SER A 1 593 ? 9.041 -1.670 -7.186 1.00 93.50 593 SER A N 1
ATOM 4634 C CA . SER A 1 593 ? 8.135 -1.318 -6.094 1.00 93.50 593 SER A CA 1
ATOM 4635 C C . SER A 1 593 ? 7.383 0.000 -6.351 1.00 93.50 593 SER A C 1
ATOM 4637 O O . SER A 1 593 ? 6.245 0.142 -5.914 1.00 93.50 593 SER A O 1
ATOM 4639 N N . SER A 1 594 ? 7.963 0.941 -7.109 1.00 93.44 594 SER A N 1
ATOM 4640 C CA . SER A 1 594 ? 7.323 2.219 -7.473 1.00 93.44 594 SER A CA 1
ATOM 4641 C C . SER A 1 594 ? 6.129 2.085 -8.428 1.00 93.44 594 SER A C 1
ATOM 4643 O O . SER A 1 594 ? 5.309 2.999 -8.506 1.00 93.44 594 SER A O 1
ATOM 4645 N N . PHE A 1 595 ? 6.017 0.970 -9.153 1.00 94.81 595 PHE A N 1
ATOM 4646 C CA . PHE A 1 595 ? 4.957 0.725 -10.139 1.00 94.81 595 PHE A CA 1
ATOM 4647 C C . PHE A 1 595 ? 3.674 0.175 -9.501 1.00 94.81 595 PHE A C 1
ATOM 4649 O O . PHE A 1 595 ? 2.569 0.532 -9.914 1.00 94.81 595 PHE A O 1
ATOM 4656 N N . ILE A 1 596 ? 3.820 -0.630 -8.446 1.00 90.94 596 ILE A N 1
ATOM 4657 C CA . ILE A 1 596 ? 2.720 -1.358 -7.797 1.00 90.94 596 ILE A CA 1
ATOM 4658 C C . ILE A 1 596 ? 1.599 -0.423 -7.285 1.00 90.94 596 ILE A C 1
ATOM 4660 O O . ILE A 1 596 ? 0.433 -0.721 -7.554 1.00 90.94 596 ILE A O 1
ATOM 4664 N N . PRO A 1 597 ? 1.878 0.744 -6.654 1.00 88.50 597 PRO A N 1
ATOM 4665 C CA . PRO A 1 597 ? 0.832 1.680 -6.217 1.00 88.50 597 PRO A CA 1
ATOM 4666 C C . PRO A 1 597 ? -0.064 2.228 -7.329 1.00 88.50 597 PRO A C 1
ATOM 4668 O O . PRO A 1 597 ? -1.140 2.756 -7.043 1.00 88.50 597 PRO A O 1
ATOM 4671 N N . TYR A 1 598 ? 0.383 2.129 -8.581 1.00 87.88 598 TYR A N 1
ATOM 4672 C CA . TYR A 1 598 ? -0.359 2.545 -9.766 1.00 87.88 598 TYR A CA 1
ATOM 4673 C C . TYR A 1 598 ? -1.059 1.375 -10.467 1.00 87.88 598 TYR A C 1
ATOM 4675 O O . TYR A 1 598 ? -1.547 1.549 -11.579 1.00 87.88 598 TYR A O 1
ATOM 4683 N N . HIS A 1 599 ? -1.136 0.207 -9.818 1.00 88.06 599 HIS A N 1
ATOM 4684 C CA . HIS A 1 599 ? -1.681 -1.030 -10.384 1.00 88.06 599 HIS A CA 1
ATOM 4685 C C . HIS A 1 599 ? -0.954 -1.484 -11.657 1.00 88.06 599 HIS A C 1
ATOM 4687 O O . HIS A 1 599 ? -1.555 -2.069 -12.552 1.00 88.06 599 HIS A O 1
ATOM 4693 N N . VAL A 1 600 ? 0.351 -1.208 -11.728 1.00 92.50 600 VAL A N 1
ATOM 4694 C CA . VAL A 1 600 ? 1.230 -1.729 -12.772 1.00 92.50 600 VAL A CA 1
ATOM 4695 C C . VAL A 1 600 ? 2.026 -2.879 -12.171 1.00 92.50 600 VAL A C 1
ATOM 4697 O O . VAL A 1 600 ? 2.877 -2.666 -11.302 1.00 92.50 600 VAL A O 1
ATOM 4700 N N . ASP A 1 601 ? 1.737 -4.097 -12.621 1.00 93.94 601 ASP A N 1
ATOM 4701 C CA . ASP A 1 601 ? 2.394 -5.298 -12.114 1.00 93.94 601 ASP A CA 1
ATOM 4702 C C . ASP A 1 601 ? 3.872 -5.303 -12.486 1.00 93.94 601 ASP A C 1
ATOM 4704 O O . ASP A 1 601 ? 4.246 -5.177 -13.658 1.00 93.94 601 ASP A O 1
ATOM 4708 N N . ALA A 1 602 ? 4.725 -5.426 -11.471 1.00 95.75 602 ALA A N 1
ATOM 4709 C CA . ALA A 1 602 ? 6.152 -5.269 -11.653 1.00 95.75 602 ALA A CA 1
ATOM 4710 C C . ALA A 1 602 ? 6.982 -6.133 -10.710 1.00 95.75 602 ALA A C 1
ATOM 4712 O O . ALA A 1 602 ? 6.611 -6.353 -9.559 1.00 95.75 602 ALA A O 1
ATOM 4713 N N . VAL A 1 603 ? 8.148 -6.565 -11.192 1.00 97.19 603 VAL A N 1
ATOM 4714 C CA . VAL A 1 603 ? 9.132 -7.348 -10.425 1.00 97.19 603 VAL A CA 1
ATOM 4715 C C . VAL A 1 603 ? 10.565 -6.974 -10.802 1.00 97.19 603 VAL A C 1
ATOM 4717 O O . VAL A 1 603 ? 10.830 -6.515 -11.916 1.00 97.19 603 VAL A O 1
ATOM 4720 N N . THR A 1 604 ? 11.502 -7.164 -9.874 1.00 97.44 604 THR A N 1
ATOM 4721 C CA . THR A 1 604 ? 12.944 -7.028 -10.124 1.00 97.44 604 THR A CA 1
ATOM 4722 C C . THR A 1 604 ? 13.597 -8.407 -10.179 1.00 97.44 604 THR A C 1
ATOM 4724 O O . THR A 1 604 ? 13.365 -9.241 -9.305 1.00 97.44 604 THR A O 1
ATOM 4727 N N . LEU A 1 605 ? 14.424 -8.640 -11.198 1.00 97.38 605 LEU A N 1
ATOM 4728 C CA . LEU A 1 605 ? 15.232 -9.848 -11.354 1.00 97.38 605 LEU A CA 1
ATOM 4729 C C . LEU A 1 605 ? 16.666 -9.569 -10.922 1.00 97.38 605 LEU A C 1
ATOM 4731 O O . LEU A 1 605 ? 17.323 -8.704 -11.508 1.00 97.38 605 LEU A O 1
ATOM 4735 N N . GLN A 1 606 ? 17.144 -10.332 -9.942 1.00 96.06 606 GLN A N 1
ATOM 4736 C CA . GLN A 1 606 ? 18.502 -10.228 -9.424 1.00 96.06 606 GLN A CA 1
ATOM 4737 C C . GLN A 1 606 ? 19.224 -11.581 -9.532 1.00 96.06 606 GLN A C 1
ATOM 4739 O O . GLN A 1 606 ? 18.845 -12.525 -8.839 1.00 96.06 606 GLN A O 1
ATOM 4744 N N . PRO A 1 607 ? 20.237 -11.743 -10.402 1.00 95.31 607 PRO A N 1
ATOM 4745 C CA . PRO A 1 607 ? 21.022 -12.970 -10.453 1.00 95.31 607 PRO A CA 1
ATOM 4746 C C . PRO A 1 607 ? 21.933 -13.071 -9.226 1.00 95.31 607 PRO A C 1
ATOM 4748 O O . PRO A 1 607 ? 22.434 -12.060 -8.738 1.00 95.31 607 PRO A O 1
ATOM 4751 N N . TYR A 1 608 ? 22.154 -14.291 -8.734 1.00 93.06 608 TYR A N 1
ATOM 4752 C CA . TYR A 1 608 ? 23.021 -14.533 -7.581 1.00 93.06 608 TYR A CA 1
ATOM 4753 C C . TYR A 1 608 ? 23.712 -15.903 -7.629 1.00 93.06 608 TYR A C 1
ATOM 4755 O O . TYR A 1 608 ? 23.262 -16.846 -8.296 1.00 93.06 608 TYR A O 1
ATOM 4763 N N . GLY A 1 609 ? 24.780 -16.012 -6.831 1.00 90.62 609 GLY A N 1
ATOM 4764 C CA . GLY A 1 609 ? 25.586 -17.221 -6.644 1.00 90.62 609 GLY A CA 1
ATOM 4765 C C . GLY A 1 609 ? 26.453 -17.543 -7.857 1.00 90.62 609 GLY A C 1
ATOM 4766 O O . GLY A 1 609 ? 26.115 -17.160 -8.966 1.00 90.62 609 GLY A O 1
ATOM 4767 N N . GLU A 1 610 ? 27.550 -18.267 -7.666 1.00 89.81 610 GLU A N 1
ATOM 4768 C CA . GLU A 1 610 ? 28.416 -18.683 -8.775 1.00 89.81 610 GLU A CA 1
ATOM 4769 C C . GLU A 1 610 ? 27.817 -19.890 -9.508 1.00 89.81 610 GLU A C 1
ATOM 4771 O O . GLU A 1 610 ? 27.452 -20.899 -8.894 1.00 89.81 610 GLU A O 1
ATOM 4776 N N . GLY A 1 611 ? 27.694 -19.788 -10.830 1.00 89.62 611 GLY A N 1
ATOM 4777 C CA . GLY A 1 611 ? 27.130 -20.852 -11.658 1.00 89.62 611 GLY A CA 1
ATOM 4778 C C . GLY A 1 611 ? 27.567 -20.769 -13.114 1.00 89.62 611 GLY A C 1
ATOM 4779 O O . GLY A 1 611 ? 28.591 -20.169 -13.425 1.00 89.62 611 GLY A O 1
ATOM 4780 N N . TRP A 1 612 ? 26.821 -21.419 -14.008 1.00 90.56 612 TRP A N 1
ATOM 4781 C CA . TRP A 1 612 ? 27.167 -21.524 -15.435 1.00 90.56 612 TRP A CA 1
ATOM 4782 C C . TRP A 1 612 ? 26.317 -20.622 -16.335 1.00 90.56 612 TRP A C 1
ATOM 4784 O O . TRP A 1 612 ? 26.555 -20.572 -17.539 1.00 90.56 612 TRP A O 1
ATOM 4794 N N . HIS A 1 613 ? 25.325 -19.925 -15.772 1.00 93.31 613 HIS A N 1
ATOM 4795 C CA . HIS A 1 613 ? 24.471 -19.016 -16.531 1.00 93.31 613 HIS A CA 1
ATOM 4796 C C . HIS A 1 613 ? 25.159 -17.667 -16.712 1.00 93.31 613 HIS A C 1
ATOM 4798 O O . HIS A 1 613 ? 25.784 -17.151 -15.790 1.00 93.31 613 HIS A O 1
ATOM 4804 N N . ASP A 1 614 ? 25.045 -17.093 -17.901 1.00 91.69 614 ASP A N 1
ATOM 4805 C CA . ASP A 1 614 ? 25.705 -15.850 -18.290 1.00 91.69 614 ASP A CA 1
ATOM 4806 C C . ASP A 1 614 ? 24.691 -14.731 -18.580 1.00 91.69 614 ASP A C 1
ATOM 4808 O O . ASP A 1 614 ? 23.472 -14.886 -18.439 1.00 91.69 614 ASP A O 1
ATOM 4812 N N . GLU A 1 615 ? 25.178 -13.577 -19.029 1.00 92.88 615 GLU A N 1
ATOM 4813 C CA . GLU A 1 615 ? 24.330 -12.426 -19.335 1.00 92.88 615 GLU A CA 1
ATOM 4814 C C . GLU A 1 615 ? 23.345 -12.704 -20.479 1.00 92.88 615 GLU A C 1
ATOM 4816 O O . GLU A 1 615 ? 22.271 -12.099 -20.537 1.00 92.88 615 GLU A O 1
ATOM 4821 N N . MET A 1 616 ? 23.660 -13.658 -21.362 1.00 93.94 616 MET A N 1
ATOM 4822 C CA . MET A 1 616 ? 22.747 -14.096 -22.418 1.00 93.94 616 MET A CA 1
ATOM 4823 C C . MET A 1 616 ? 21.589 -14.912 -21.842 1.00 93.94 616 MET A C 1
ATOM 4825 O O . MET A 1 616 ? 20.448 -14.724 -22.266 1.00 93.94 616 MET A O 1
ATOM 4829 N N . ALA A 1 617 ? 21.845 -15.768 -20.849 1.00 93.56 617 ALA A N 1
ATOM 4830 C CA . ALA A 1 617 ? 20.797 -16.486 -20.129 1.00 93.56 617 ALA A CA 1
ATOM 4831 C C . ALA A 1 617 ? 19.819 -15.518 -19.436 1.00 93.56 617 ALA A C 1
ATOM 4833 O O . ALA A 1 617 ? 18.603 -15.672 -19.581 1.00 93.56 617 ALA A O 1
ATOM 4834 N N . MET A 1 618 ? 20.330 -14.469 -18.778 1.00 94.50 618 MET A N 1
ATOM 4835 C CA . MET A 1 618 ? 19.486 -13.404 -18.215 1.00 94.50 618 MET A CA 1
ATOM 4836 C C . MET A 1 618 ? 18.708 -12.655 -19.310 1.00 94.50 618 MET A C 1
ATOM 4838 O O . MET A 1 618 ? 17.507 -12.423 -19.175 1.00 94.50 618 MET A O 1
ATOM 4842 N N . GLY A 1 619 ? 19.353 -12.319 -20.430 1.00 95.50 619 GLY A N 1
ATOM 4843 C CA . GLY A 1 619 ? 18.690 -11.658 -21.553 1.00 95.50 619 GLY A CA 1
ATOM 4844 C C . GLY A 1 619 ? 17.560 -12.484 -22.175 1.00 95.50 619 GLY A C 1
ATOM 4845 O O . GLY A 1 619 ? 16.510 -11.929 -22.494 1.00 95.50 619 GLY A O 1
ATOM 4846 N N . ARG A 1 620 ? 17.712 -13.813 -22.274 1.00 94.94 620 ARG A N 1
ATOM 4847 C CA . ARG A 1 620 ? 16.634 -14.719 -22.710 1.00 94.94 620 ARG A CA 1
ATOM 4848 C C . ARG A 1 620 ? 15.483 -14.782 -21.712 1.00 94.94 620 ARG A C 1
ATOM 4850 O O . ARG A 1 620 ? 14.331 -14.807 -22.138 1.00 94.94 620 ARG A O 1
ATOM 4857 N N . LEU A 1 621 ? 15.768 -14.779 -20.408 1.00 95.50 621 LEU A N 1
ATOM 4858 C CA . LEU A 1 621 ? 14.730 -14.706 -19.375 1.00 95.50 621 LEU A CA 1
ATOM 4859 C C . LEU A 1 621 ? 13.920 -13.406 -19.501 1.00 95.50 621 LEU A C 1
ATOM 4861 O O . LEU A 1 621 ? 12.687 -13.437 -19.474 1.00 95.50 621 LEU A O 1
ATOM 4865 N N . VAL A 1 622 ? 14.600 -12.274 -19.706 1.00 96.06 622 VAL A N 1
ATOM 4866 C CA . VAL A 1 622 ? 13.953 -10.975 -19.934 1.00 96.06 622 VAL A CA 1
ATOM 4867 C C . VAL A 1 622 ? 13.159 -10.978 -21.244 1.00 96.06 622 VAL A C 1
ATOM 4869 O O . VAL A 1 622 ? 11.989 -10.607 -21.233 1.00 96.06 622 VAL A O 1
ATOM 4872 N N . GLU A 1 623 ? 13.726 -11.458 -22.357 1.00 95.12 623 GLU A N 1
ATOM 4873 C CA . GLU A 1 623 ? 13.012 -11.592 -23.637 1.00 95.12 623 GLU A CA 1
ATOM 4874 C C . GLU A 1 623 ? 11.735 -12.433 -23.484 1.00 95.12 623 GLU A C 1
ATOM 4876 O O . GLU A 1 623 ? 10.664 -12.012 -23.925 1.00 95.12 623 GLU A O 1
ATOM 4881 N N . GLY A 1 624 ? 11.830 -13.603 -22.845 1.00 94.38 624 GLY A N 1
ATOM 4882 C CA . GLY A 1 624 ? 10.688 -14.488 -22.611 1.00 94.38 624 GLY A CA 1
ATOM 4883 C C . GLY A 1 624 ? 9.601 -13.822 -21.766 1.00 94.38 624 GLY A C 1
ATOM 4884 O O . GLY A 1 624 ? 8.416 -13.929 -22.082 1.00 94.38 624 GLY A O 1
ATOM 4885 N N . SER A 1 625 ? 10.003 -13.069 -20.740 1.00 95.12 625 SER A N 1
ATOM 4886 C CA . SER A 1 625 ? 9.082 -12.326 -19.871 1.00 95.12 625 SER A CA 1
ATOM 4887 C C . SER A 1 625 ? 8.370 -11.198 -20.628 1.00 95.12 625 SER A C 1
ATOM 4889 O O . SER A 1 625 ? 7.154 -11.054 -20.521 1.00 95.12 625 SER A O 1
ATOM 4891 N N . PHE A 1 626 ? 9.094 -10.446 -21.465 1.00 95.00 626 PHE A N 1
ATOM 4892 C CA . PHE A 1 626 ? 8.509 -9.407 -22.321 1.00 95.00 626 PHE A CA 1
ATOM 4893 C C . PHE A 1 626 ? 7.554 -9.983 -23.363 1.00 95.00 626 PHE A C 1
ATOM 4895 O O . PHE A 1 626 ? 6.512 -9.390 -23.624 1.00 95.00 626 PHE A O 1
ATOM 4902 N N . ARG A 1 627 ? 7.868 -11.148 -23.942 1.00 93.56 627 ARG A N 1
ATOM 4903 C CA . ARG A 1 627 ? 6.961 -11.845 -24.867 1.00 93.56 627 ARG A CA 1
ATOM 4904 C C . ARG A 1 627 ? 5.661 -12.259 -24.177 1.00 93.56 627 ARG A C 1
ATOM 4906 O O . ARG A 1 627 ? 4.600 -12.058 -24.757 1.00 93.56 627 ARG A O 1
ATOM 4913 N N . SER A 1 628 ? 5.748 -12.767 -22.947 1.00 92.56 628 SER A N 1
ATOM 4914 C CA . SER A 1 628 ? 4.580 -13.116 -22.127 1.00 92.56 628 SER A CA 1
ATOM 4915 C C . SER A 1 628 ? 3.691 -11.891 -21.857 1.00 92.56 628 SER A C 1
ATOM 4917 O O . SER A 1 628 ? 2.511 -11.886 -22.199 1.00 92.56 628 SER A O 1
ATOM 4919 N N . LEU A 1 629 ? 4.278 -10.785 -21.379 1.00 92.81 629 LEU A N 1
ATOM 4920 C CA . LEU A 1 629 ? 3.559 -9.518 -21.159 1.00 92.81 629 LEU A CA 1
ATOM 4921 C C . LEU A 1 629 ? 2.992 -8.911 -22.456 1.00 92.81 629 LEU A C 1
ATOM 4923 O O . LEU A 1 629 ? 1.915 -8.310 -22.466 1.00 92.81 629 LEU A O 1
ATOM 4927 N N . ASN A 1 630 ? 3.690 -9.076 -23.581 1.00 92.69 630 ASN A N 1
ATOM 4928 C CA . ASN A 1 630 ? 3.240 -8.586 -24.882 1.00 92.69 630 ASN A CA 1
ATOM 4929 C C . ASN A 1 630 ? 1.957 -9.287 -25.362 1.00 92.69 630 ASN A C 1
ATOM 4931 O O . ASN A 1 630 ? 1.173 -8.656 -26.069 1.00 92.69 630 ASN A O 1
ATOM 4935 N N . ASN A 1 631 ? 1.702 -10.525 -24.932 1.00 90.94 631 ASN A N 1
ATOM 4936 C CA . ASN A 1 631 ? 0.506 -11.282 -25.311 1.00 90.94 631 ASN A CA 1
ATOM 4937 C C . ASN A 1 631 ? -0.757 -10.905 -24.520 1.00 90.94 631 ASN A C 1
ATOM 4939 O O . ASN A 1 631 ? -1.855 -11.241 -24.956 1.00 90.94 631 ASN A O 1
ATOM 4943 N N . LEU A 1 632 ? -0.623 -10.204 -23.389 1.00 85.50 632 LEU A N 1
ATOM 4944 C CA . LEU A 1 632 ? -1.772 -9.780 -22.585 1.00 85.50 632 LEU A CA 1
ATOM 4945 C C . LEU A 1 632 ? -2.742 -8.908 -23.394 1.00 85.50 632 LEU A C 1
ATOM 4947 O O . LEU A 1 632 ? -2.308 -8.003 -24.101 1.00 85.50 632 LEU A O 1
ATOM 4951 N N . LEU A 1 633 ? -4.042 -9.166 -23.295 1.00 72.19 633 LEU A N 1
ATOM 4952 C CA . LEU A 1 633 ? -5.079 -8.337 -23.933 1.00 72.19 633 LEU A CA 1
ATOM 4953 C C . LEU A 1 633 ? -5.729 -7.359 -22.949 1.00 72.19 633 LEU A C 1
ATOM 4955 O O . LEU A 1 633 ? -6.340 -6.377 -23.354 1.00 72.19 633 LEU A O 1
ATOM 4959 N N . GLU A 1 634 ? -5.601 -7.648 -21.660 1.00 72.12 634 GLU A N 1
ATOM 4960 C CA . GLU A 1 634 ? -6.075 -6.846 -20.545 1.00 72.12 634 GLU A CA 1
ATOM 4961 C C . GLU A 1 634 ? -5.004 -6.837 -19.447 1.00 72.12 634 GLU A C 1
ATOM 4963 O O . GLU A 1 634 ? -4.123 -7.703 -19.425 1.00 72.12 634 GLU A O 1
ATOM 4968 N N . HIS A 1 635 ? -5.070 -5.860 -18.538 1.00 73.19 635 HIS A N 1
ATOM 4969 C CA . HIS A 1 635 ? -4.247 -5.892 -17.325 1.00 73.19 635 HIS A CA 1
ATOM 4970 C C . HIS A 1 635 ? -4.516 -7.193 -16.540 1.00 73.19 635 HIS A C 1
ATOM 4972 O O . HIS A 1 635 ? -5.576 -7.807 -16.666 1.00 73.19 635 HIS A O 1
ATOM 4978 N N . LEU A 1 636 ? -3.565 -7.635 -15.719 1.00 70.75 636 LEU A N 1
ATOM 4979 C CA . LEU A 1 636 ? -3.709 -8.893 -14.988 1.00 70.75 636 LEU A CA 1
ATOM 4980 C C . LEU A 1 636 ? -4.752 -8.757 -13.871 1.00 70.75 636 LEU A C 1
ATOM 4982 O O . LEU A 1 636 ? -4.449 -8.209 -12.821 1.00 70.75 636 LEU A O 1
ATOM 4986 N N . HIS A 1 637 ? -5.959 -9.303 -14.049 1.00 59.47 637 HIS A N 1
ATOM 4987 C CA . HIS A 1 637 ? -7.040 -9.198 -13.043 1.00 59.47 637 HIS A CA 1
ATOM 4988 C C . HIS A 1 637 ? -7.532 -10.532 -12.481 1.00 59.47 637 HIS A C 1
ATOM 4990 O O . HIS A 1 637 ? -8.281 -10.538 -11.506 1.00 59.47 637 HIS A O 1
ATOM 4996 N N . GLN A 1 638 ? -7.172 -11.654 -13.111 1.00 48.31 638 GLN A N 1
ATOM 4997 C CA . GLN A 1 638 ? -7.739 -12.968 -12.780 1.00 48.31 638 GLN A CA 1
ATOM 4998 C C . GLN A 1 638 ? -7.067 -13.627 -11.566 1.00 48.31 638 GLN A C 1
ATOM 5000 O O . GLN A 1 638 ? -7.733 -14.318 -10.793 1.00 48.31 638 GLN A O 1
ATOM 5005 N N . SER A 1 639 ? -5.765 -13.394 -11.372 1.00 59.47 639 SER A N 1
ATOM 5006 C CA . SER A 1 639 ? -5.009 -13.976 -10.256 1.00 59.47 639 SER A CA 1
ATOM 5007 C C . SER A 1 639 ? -5.091 -13.157 -8.963 1.00 59.47 639 SER A C 1
ATOM 5009 O O . SER A 1 639 ? -5.626 -12.049 -8.908 1.00 59.47 639 SER A O 1
ATOM 5011 N N . PHE A 1 640 ? -4.522 -13.711 -7.892 1.00 59.75 640 PHE A N 1
ATOM 5012 C CA . PHE A 1 640 ? -4.536 -13.114 -6.559 1.00 59.75 640 PHE A CA 1
ATOM 5013 C C . PHE A 1 640 ? -3.520 -11.966 -6.421 1.00 59.75 640 PHE A C 1
ATOM 5015 O O . PHE A 1 640 ? -2.338 -12.140 -6.704 1.00 59.75 640 PHE A O 1
ATOM 5022 N N . PHE A 1 641 ? -3.971 -10.835 -5.868 1.00 59.22 641 PHE A N 1
ATOM 5023 C CA . PHE A 1 641 ? -3.126 -9.715 -5.407 1.00 59.22 641 PHE A CA 1
ATOM 5024 C C . PHE A 1 641 ? -2.786 -9.784 -3.910 1.00 59.22 641 PHE A C 1
ATOM 5026 O O . PHE A 1 641 ? -1.960 -9.032 -3.404 1.00 59.22 641 PHE A O 1
ATOM 5033 N N . PHE A 1 642 ? -3.448 -10.685 -3.182 1.00 80.06 642 PHE A N 1
ATOM 5034 C CA . PHE A 1 642 ? -3.310 -10.851 -1.740 1.00 80.06 642 PHE A CA 1
ATOM 5035 C C . PHE A 1 642 ? -2.949 -12.301 -1.427 1.00 80.06 642 PHE A C 1
ATOM 5037 O O . PHE A 1 642 ? -3.809 -13.190 -1.384 1.00 80.06 642 PHE A O 1
ATOM 5044 N N . TYR A 1 643 ? -1.654 -12.542 -1.252 1.00 88.69 643 TYR A N 1
ATOM 5045 C CA . TYR A 1 643 ? -1.101 -13.863 -1.002 1.00 88.69 643 TYR A CA 1
ATOM 5046 C C . TYR A 1 643 ? 0.138 -13.783 -0.107 1.00 88.69 643 TYR A C 1
ATOM 5048 O O . TYR A 1 643 ? 0.823 -12.765 -0.037 1.00 88.69 643 TYR A O 1
ATOM 5056 N N . LEU A 1 644 ? 0.460 -14.900 0.540 1.00 90.12 644 LEU A N 1
ATOM 5057 C CA . LEU A 1 644 ? 1.767 -15.128 1.152 1.00 90.12 644 LEU A CA 1
ATOM 5058 C C . LEU A 1 644 ? 2.460 -16.254 0.389 1.00 90.12 644 LEU A C 1
ATOM 5060 O O . LEU A 1 644 ? 1.918 -17.358 0.296 1.00 90.12 644 LEU A O 1
ATOM 5064 N N . LEU A 1 645 ? 3.643 -15.991 -0.167 1.00 92.00 645 LEU A N 1
ATOM 5065 C CA . LEU A 1 645 ? 4.443 -17.036 -0.804 1.00 92.00 645 LEU A CA 1
ATOM 5066 C C . LEU A 1 645 ? 5.171 -17.856 0.258 1.00 92.00 645 LEU A C 1
ATOM 5068 O O . LEU A 1 645 ? 5.879 -17.314 1.104 1.00 92.00 645 LEU A O 1
ATOM 5072 N N . MET A 1 646 ? 4.989 -19.172 0.191 1.00 92.06 646 MET A N 1
ATOM 5073 C CA . MET A 1 646 ? 5.702 -20.143 1.025 1.00 92.06 646 MET A CA 1
ATOM 5074 C C . MET A 1 646 ? 6.951 -20.656 0.311 1.00 92.06 646 MET A C 1
ATOM 5076 O O . MET A 1 646 ? 7.930 -21.016 0.950 1.00 92.06 646 MET A O 1
ATOM 5080 N N . GLN A 1 647 ? 6.877 -20.728 -1.018 1.00 91.75 647 GLN A N 1
ATOM 5081 C CA . GLN A 1 647 ? 7.909 -21.185 -1.939 1.00 91.75 647 GLN A CA 1
ATOM 5082 C C . GLN A 1 647 ? 7.584 -20.602 -3.326 1.00 91.75 647 GLN A C 1
ATOM 5084 O O . GLN A 1 647 ? 6.484 -20.094 -3.542 1.00 91.75 647 GLN A O 1
ATOM 5089 N N . THR A 1 648 ? 8.503 -20.688 -4.286 1.00 89.75 648 THR A N 1
ATOM 5090 C CA . THR A 1 648 ? 8.265 -20.280 -5.684 1.00 89.75 648 THR A CA 1
ATOM 5091 C C . THR A 1 648 ? 7.080 -20.986 -6.351 1.00 89.75 648 THR A C 1
ATOM 5093 O O . THR A 1 648 ? 6.499 -20.440 -7.284 1.00 89.75 648 THR A O 1
ATOM 5096 N N . ASP A 1 649 ? 6.696 -22.169 -5.869 1.00 89.44 649 ASP A N 1
ATOM 5097 C CA . ASP A 1 649 ? 5.601 -22.986 -6.393 1.00 89.44 649 ASP A CA 1
ATOM 5098 C C . ASP A 1 649 ? 4.418 -23.132 -5.419 1.00 89.44 649 ASP A C 1
ATOM 5100 O O . ASP A 1 649 ? 3.494 -23.899 -5.695 1.00 89.44 649 ASP A O 1
ATOM 5104 N N . ARG A 1 650 ? 4.428 -22.446 -4.263 1.00 90.50 650 ARG A N 1
ATOM 5105 C CA . ARG A 1 650 ? 3.370 -22.557 -3.243 1.00 90.50 650 ARG A CA 1
ATOM 5106 C C . ARG A 1 650 ? 3.014 -21.230 -2.586 1.00 90.50 650 ARG A C 1
ATOM 5108 O O . ARG A 1 650 ? 3.885 -20.494 -2.125 1.00 90.50 650 ARG A O 1
ATOM 5115 N N . PHE A 1 651 ? 1.714 -20.992 -2.424 1.00 92.56 651 PHE A N 1
ATOM 5116 C CA . PHE A 1 651 ? 1.172 -19.779 -1.813 1.00 92.56 651 PHE A CA 1
ATOM 5117 C C . PHE A 1 651 ? -0.009 -20.062 -0.878 1.00 92.56 651 PHE A C 1
ATOM 5119 O O . PHE A 1 651 ? -0.650 -21.113 -0.942 1.00 92.56 651 PHE A O 1
ATOM 5126 N N . VAL A 1 652 ? -0.310 -19.098 -0.013 1.00 89.19 652 VAL A N 1
ATOM 5127 C CA . VAL A 1 652 ? -1.500 -19.069 0.844 1.00 89.19 652 VAL A CA 1
ATOM 5128 C C . VAL A 1 652 ? -2.356 -17.875 0.431 1.00 89.19 652 VAL A C 1
ATOM 5130 O O . VAL A 1 652 ? -1.856 -16.756 0.336 1.00 89.19 652 VAL A O 1
ATOM 5133 N N . SER A 1 653 ? -3.641 -18.116 0.171 1.00 87.06 653 SER A N 1
ATOM 5134 C CA . SER A 1 653 ? -4.591 -17.079 -0.256 1.00 87.06 653 SER A CA 1
ATOM 5135 C C . SER A 1 653 ? -5.097 -16.229 0.914 1.00 87.06 653 SER A C 1
ATOM 5137 O O . SER A 1 653 ? -5.131 -16.700 2.055 1.00 87.06 653 SER A O 1
ATOM 5139 N N . ILE A 1 654 ? -5.576 -15.014 0.620 1.00 82.62 654 ILE A N 1
ATOM 5140 C CA . ILE A 1 654 ? -6.168 -14.101 1.612 1.00 82.62 654 ILE A CA 1
ATOM 5141 C C . ILE A 1 654 ? -7.233 -14.746 2.498 1.00 82.62 654 ILE A C 1
ATOM 5143 O O . ILE A 1 654 ? -7.209 -14.543 3.709 1.00 82.62 654 ILE A O 1
ATOM 5147 N N . GLY A 1 655 ? -8.118 -15.577 1.941 1.00 80.38 655 GLY A N 1
ATOM 5148 C CA . GLY A 1 655 ? -9.180 -16.229 2.714 1.00 80.38 655 GLY A CA 1
ATOM 5149 C C . GLY A 1 655 ? -8.653 -17.141 3.826 1.00 80.38 655 GLY A C 1
ATOM 5150 O O . GLY A 1 655 ? -9.304 -17.299 4.854 1.00 80.38 655 GLY A O 1
ATOM 5151 N N . THR A 1 656 ? -7.451 -17.697 3.653 1.00 84.62 656 THR A N 1
ATOM 5152 C CA . THR A 1 656 ? -6.842 -18.632 4.605 1.00 84.62 656 THR A CA 1
ATOM 5153 C C . THR A 1 656 ? -6.073 -17.911 5.710 1.00 84.62 656 THR A C 1
ATOM 5155 O O . THR A 1 656 ? -6.142 -18.331 6.864 1.00 84.62 656 THR A O 1
ATOM 5158 N N . TYR A 1 657 ? -5.346 -16.832 5.393 1.00 88.38 657 TYR A N 1
ATOM 5159 C CA . TYR A 1 657 ? -4.524 -16.134 6.389 1.00 88.38 657 TYR A CA 1
ATOM 5160 C C . TYR A 1 657 ? -5.255 -14.979 7.090 1.00 88.38 657 TYR A C 1
ATOM 5162 O O . TYR A 1 657 ? -4.971 -14.707 8.256 1.00 88.38 657 TYR A O 1
ATOM 5170 N N . LEU A 1 658 ? -6.217 -14.311 6.439 1.00 89.56 658 LEU A N 1
ATOM 5171 C CA . LEU A 1 658 ? -6.895 -13.127 6.987 1.00 89.56 658 LEU A CA 1
ATOM 5172 C C . LEU A 1 658 ? -7.574 -13.369 8.353 1.00 89.56 658 LEU A C 1
ATOM 5174 O O . LEU A 1 658 ? -7.428 -12.505 9.227 1.00 89.56 658 LEU A O 1
ATOM 5178 N N . PRO A 1 659 ? -8.241 -14.520 8.611 1.00 89.69 659 PRO A N 1
ATOM 5179 C CA . PRO A 1 659 ? -8.849 -14.798 9.914 1.00 89.69 659 PRO A CA 1
ATOM 5180 C C . PRO A 1 659 ? -7.880 -14.670 11.096 1.00 89.69 659 PRO A C 1
ATOM 5182 O O . PRO A 1 659 ? -8.289 -14.244 12.173 1.00 89.69 659 PRO A O 1
ATOM 5185 N N . SER A 1 660 ? -6.592 -14.971 10.899 1.00 92.31 660 SER A N 1
ATOM 5186 C CA . SER A 1 660 ? -5.560 -14.870 11.937 1.00 92.31 660 SER A CA 1
ATOM 5187 C C . SER A 1 660 ? -5.427 -13.440 12.482 1.00 92.31 660 SER A C 1
ATOM 5189 O O . SER A 1 660 ? -5.582 -13.213 13.685 1.00 92.31 660 SER A O 1
ATOM 5191 N N . ALA A 1 661 ? -5.228 -12.452 11.603 1.00 92.06 661 ALA A N 1
ATOM 5192 C CA . ALA A 1 661 ? -5.121 -11.049 12.006 1.00 92.06 661 ALA A CA 1
ATOM 5193 C C . ALA A 1 661 ? -6.465 -10.485 12.482 1.00 92.06 661 ALA A C 1
ATOM 5195 O O . ALA A 1 661 ? -6.491 -9.685 13.416 1.00 92.06 661 ALA A O 1
ATOM 5196 N N . MET A 1 662 ? -7.586 -10.922 11.894 1.00 92.12 662 MET A N 1
ATOM 5197 C CA . MET A 1 662 ? -8.913 -10.482 12.333 1.00 92.12 662 MET A CA 1
ATOM 5198 C C . MET A 1 662 ? -9.256 -10.973 13.741 1.00 92.12 662 MET A C 1
ATOM 5200 O O . MET A 1 662 ? -9.826 -10.209 14.514 1.00 92.12 662 MET A O 1
ATOM 5204 N N . LEU A 1 663 ? -8.879 -12.200 14.116 1.00 93.56 663 LEU A N 1
ATOM 5205 C CA . LEU A 1 663 ? -9.051 -12.703 15.484 1.00 93.56 663 LEU A CA 1
ATOM 5206 C C . LEU A 1 663 ? -8.229 -11.893 16.487 1.00 93.56 663 LEU A C 1
ATOM 5208 O O . LEU A 1 663 ? -8.735 -11.529 17.551 1.00 93.56 663 LEU A O 1
ATOM 5212 N N . ILE A 1 664 ? -6.990 -11.547 16.129 1.00 95.81 664 ILE A N 1
ATOM 5213 C CA . ILE A 1 664 ? -6.183 -10.637 16.939 1.00 95.81 664 ILE A CA 1
ATOM 5214 C C . ILE A 1 664 ? -6.883 -9.281 17.024 1.00 95.81 664 ILE A C 1
ATOM 5216 O O . ILE A 1 664 ? -7.136 -8.820 18.123 1.00 95.81 664 ILE A O 1
ATOM 5220 N N . ALA A 1 665 ? -7.303 -8.648 15.933 1.00 94.62 665 ALA A N 1
ATOM 5221 C CA . ALA A 1 665 ? -7.985 -7.353 16.018 1.00 94.62 665 ALA A CA 1
ATOM 5222 C C . ALA A 1 665 ? -9.298 -7.408 16.840 1.00 94.62 665 ALA A C 1
ATOM 5224 O O . ALA A 1 665 ? -9.573 -6.514 17.647 1.00 94.62 665 ALA A O 1
ATOM 5225 N N . ALA A 1 666 ? -10.070 -8.492 16.710 1.00 92.62 666 ALA A N 1
ATOM 5226 C CA . ALA A 1 666 ? -11.325 -8.711 17.426 1.00 92.62 666 ALA A CA 1
ATOM 5227 C C . ALA A 1 666 ? -11.147 -8.779 18.950 1.00 92.62 666 ALA A C 1
ATOM 5229 O O . ALA A 1 666 ? -12.053 -8.369 19.681 1.00 92.62 666 ALA A O 1
ATOM 5230 N N . ASN A 1 667 ? -9.983 -9.227 19.440 1.00 96.12 667 ASN A N 1
ATOM 5231 C CA . ASN A 1 667 ? -9.671 -9.266 20.872 1.00 96.12 667 ASN A CA 1
ATOM 5232 C C . ASN A 1 667 ? -9.880 -7.887 21.534 1.00 96.12 667 ASN A C 1
ATOM 5234 O O . ASN A 1 667 ? -10.516 -7.778 22.587 1.00 96.12 667 ASN A O 1
ATOM 5238 N N . PHE A 1 668 ? -9.428 -6.822 20.864 1.00 96.50 668 PHE A N 1
ATOM 5239 C CA . PHE A 1 668 ? -9.524 -5.457 21.371 1.00 96.50 668 PHE A CA 1
ATOM 5240 C C . PHE A 1 668 ? -10.973 -4.978 21.431 1.00 96.50 668 PHE A C 1
ATOM 5242 O O . PHE A 1 668 ? -11.391 -4.405 22.437 1.00 96.50 668 PHE A O 1
ATOM 5249 N N . THR A 1 669 ? -11.768 -5.281 20.403 1.00 93.12 669 THR A N 1
ATOM 5250 C CA . THR A 1 669 ? -13.196 -4.942 20.349 1.00 93.12 669 THR A CA 1
ATOM 5251 C C . THR A 1 669 ? -13.994 -5.685 21.421 1.00 93.12 669 THR A C 1
ATOM 5253 O O . THR A 1 669 ? -14.808 -5.078 22.118 1.00 93.12 669 THR A O 1
ATOM 5256 N N . ILE A 1 670 ? -13.727 -6.981 21.622 1.00 90.69 670 ILE A N 1
ATOM 5257 C CA . ILE A 1 670 ? -14.358 -7.791 22.677 1.00 90.69 670 ILE A CA 1
ATOM 5258 C C . ILE A 1 670 ? -14.050 -7.198 24.057 1.00 90.69 670 ILE A C 1
ATOM 5260 O O . ILE A 1 670 ? -14.952 -7.028 24.885 1.00 90.69 670 ILE A O 1
ATOM 5264 N N . MET A 1 671 ? -12.787 -6.845 24.307 1.00 93.69 671 MET A N 1
ATOM 5265 C CA . MET A 1 671 ? -12.382 -6.239 25.573 1.00 93.69 671 MET A CA 1
ATOM 5266 C C . MET A 1 671 ? -12.977 -4.834 25.754 1.00 93.69 671 MET A C 1
ATOM 5268 O O . MET A 1 671 ? -13.427 -4.507 26.852 1.00 93.69 671 MET A O 1
ATOM 5272 N N . ALA A 1 672 ? -13.049 -4.026 24.694 1.00 92.69 672 ALA A N 1
ATOM 5273 C CA . ALA A 1 672 ? -13.697 -2.718 24.722 1.00 92.69 672 ALA A CA 1
ATOM 5274 C C . ALA A 1 672 ? -15.177 -2.831 25.118 1.00 92.69 672 ALA A C 1
ATOM 5276 O O . ALA A 1 672 ? -15.609 -2.206 26.084 1.00 92.69 672 ALA A O 1
ATOM 5277 N N . ILE A 1 673 ? -15.938 -3.706 24.453 1.00 87.81 673 ILE A N 1
ATOM 5278 C CA . ILE A 1 673 ? -17.354 -3.944 24.774 1.00 87.81 673 ILE A CA 1
ATOM 5279 C C . ILE A 1 673 ? -17.507 -4.432 26.222 1.00 87.81 673 ILE A C 1
ATOM 5281 O O . ILE A 1 673 ? -18.370 -3.948 26.953 1.00 87.81 673 ILE A O 1
ATOM 5285 N N . SER A 1 674 ? -16.642 -5.344 26.674 1.00 88.25 674 SER A N 1
ATOM 5286 C CA . SER A 1 674 ? -16.636 -5.830 28.060 1.00 88.25 674 SER A CA 1
ATOM 5287 C C . SER A 1 674 ? -16.452 -4.696 29.073 1.00 88.25 674 SER A C 1
ATOM 5289 O O . SER A 1 674 ? -17.202 -4.604 30.048 1.00 88.25 674 SER A O 1
ATOM 5291 N N . LEU A 1 675 ? -15.497 -3.796 28.833 1.00 88.94 675 LEU A N 1
ATOM 5292 C CA . LEU A 1 675 ? -15.231 -2.645 29.698 1.00 88.94 675 LEU A CA 1
ATOM 5293 C C . LEU A 1 675 ? -16.371 -1.617 29.664 1.00 88.94 675 LEU A C 1
ATOM 5295 O O . LEU A 1 675 ? -16.745 -1.094 30.713 1.00 88.94 675 LEU A O 1
ATOM 5299 N N . TRP A 1 676 ? -16.982 -1.388 28.501 1.00 88.44 676 TRP A N 1
ATOM 5300 C CA . TRP A 1 676 ? -18.173 -0.546 28.348 1.00 88.44 676 TRP A CA 1
ATOM 5301 C C . TRP A 1 676 ? -19.398 -1.075 29.112 1.00 88.44 676 TRP A C 1
ATOM 5303 O O . TRP A 1 676 ? -20.205 -0.310 29.659 1.00 88.44 676 TRP A O 1
ATOM 5313 N N . VAL A 1 677 ? -19.569 -2.399 29.149 1.00 83.88 677 VAL A N 1
ATOM 5314 C CA . VAL A 1 677 ? -20.642 -3.023 29.930 1.00 83.88 677 VAL A CA 1
ATOM 5315 C C . VAL A 1 677 ? -20.332 -2.928 31.424 1.00 83.88 677 VAL A C 1
ATOM 5317 O O . VAL A 1 677 ? -21.213 -2.515 32.178 1.00 83.88 677 VAL A O 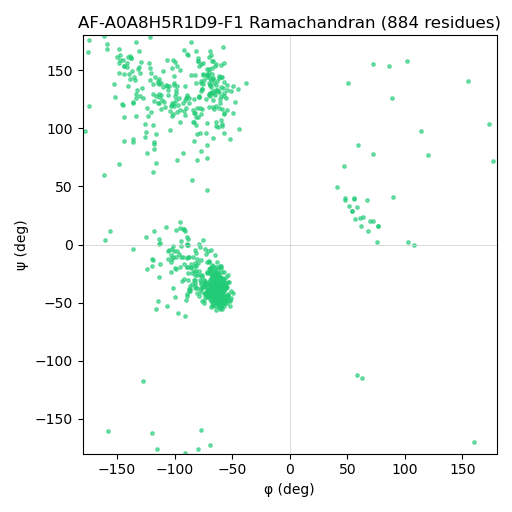1
ATOM 5320 N N . LYS A 1 678 ? -19.092 -3.225 31.845 1.00 83.81 678 LYS A N 1
ATOM 5321 C CA . LYS A 1 678 ? -18.656 -3.125 33.253 1.00 83.81 678 LYS A CA 1
ATOM 5322 C C . LYS A 1 678 ? -18.800 -1.714 33.819 1.00 83.81 678 LYS A C 1
ATOM 5324 O O . LYS A 1 678 ? -19.257 -1.572 34.948 1.00 83.81 678 LYS A O 1
ATOM 5329 N N . SER A 1 679 ? -18.518 -0.683 33.024 1.00 83.31 679 SER A N 1
ATOM 5330 C CA . SER A 1 679 ? -18.651 0.713 33.460 1.00 83.31 679 SER A CA 1
ATOM 5331 C C . SER A 1 679 ? -20.098 1.142 33.731 1.00 83.31 679 SER A C 1
ATOM 5333 O O . SER A 1 679 ? -20.326 2.145 34.400 1.00 83.31 679 SER A O 1
ATOM 5335 N N . GLY A 1 680 ? -21.091 0.407 33.221 1.00 75.25 680 GLY A N 1
ATOM 5336 C CA . GLY A 1 680 ? -22.510 0.676 33.472 1.00 75.25 680 GLY A CA 1
ATOM 5337 C C . GLY A 1 680 ? -23.077 -0.003 34.721 1.00 75.25 680 GLY A C 1
ATOM 5338 O O . GLY A 1 680 ? -24.276 0.127 34.968 1.00 75.25 680 GLY A O 1
ATOM 5339 N N . GLN A 1 681 ? -22.268 -0.765 35.466 1.00 72.75 681 GLN A N 1
ATOM 5340 C CA . GLN A 1 681 ? -22.713 -1.493 36.654 1.00 72.75 681 GLN A CA 1
ATOM 5341 C C . GLN A 1 681 ? -22.368 -0.724 37.930 1.00 72.75 681 GLN A C 1
ATOM 5343 O O . GLN A 1 681 ? -21.206 -0.408 38.177 1.00 72.75 681 GLN A O 1
ATOM 5348 N N . SER A 1 682 ? -23.376 -0.456 38.760 1.00 55.50 682 SER A N 1
ATOM 5349 C CA . SER A 1 682 ? -23.176 0.114 40.094 1.00 55.50 682 SER A CA 1
ATOM 5350 C C . SER A 1 682 ? -22.513 -0.921 41.015 1.00 55.50 682 SER A C 1
ATOM 5352 O O . SER A 1 682 ? -22.917 -2.090 40.991 1.00 55.50 682 SER A O 1
ATOM 5354 N N . PRO A 1 683 ? -21.518 -0.546 41.843 1.00 52.97 683 PRO A N 1
ATOM 5355 C CA . PRO A 1 683 ? -20.989 -1.449 42.855 1.00 52.97 683 PRO A CA 1
ATOM 5356 C C . PRO A 1 683 ? -22.121 -1.822 43.818 1.00 52.97 683 PRO A C 1
ATOM 5358 O O . PRO A 1 683 ? -22.748 -0.948 44.414 1.00 52.97 683 PRO A O 1
ATOM 5361 N N . ALA A 1 684 ? -22.409 -3.119 43.949 1.00 40.66 684 ALA A N 1
ATOM 5362 C CA . ALA A 1 684 ? -23.400 -3.607 44.898 1.00 40.66 684 ALA A CA 1
ATOM 5363 C C . ALA A 1 684 ? -22.980 -3.187 46.311 1.00 40.66 684 ALA A C 1
ATOM 5365 O O . ALA A 1 684 ? -22.023 -3.727 46.869 1.00 40.66 684 ALA A O 1
ATOM 5366 N N . THR A 1 685 ? -23.678 -2.212 46.891 1.00 32.19 685 THR A N 1
ATOM 5367 C CA . THR A 1 685 ? -23.520 -1.868 48.300 1.00 32.19 685 THR A CA 1
ATOM 5368 C C . THR A 1 685 ? -23.978 -3.080 49.103 1.00 32.19 685 THR A C 1
ATOM 5370 O O . THR A 1 685 ? -25.170 -3.375 49.178 1.00 32.19 685 THR A O 1
ATOM 5373 N N . GLN A 1 686 ? -23.035 -3.827 49.677 1.00 31.36 686 GLN A N 1
ATOM 5374 C CA . GLN A 1 686 ? -23.359 -4.830 50.684 1.00 31.36 686 GLN A CA 1
ATOM 5375 C C . GLN A 1 686 ? -23.869 -4.086 51.919 1.00 31.36 686 GLN A C 1
ATOM 5377 O O . GLN A 1 686 ? -23.087 -3.672 52.771 1.00 31.36 686 GLN A O 1
ATOM 5382 N N . LYS A 1 687 ? -25.187 -3.887 52.016 1.00 29.25 687 LYS A N 1
ATOM 5383 C CA . LYS A 1 687 ? -25.799 -3.647 53.322 1.00 29.25 687 LYS A CA 1
ATOM 5384 C C . LYS A 1 687 ? -25.606 -4.919 54.164 1.00 29.25 687 LYS A C 1
ATOM 5386 O O . LYS A 1 687 ? -25.757 -6.018 53.617 1.00 29.25 687 LYS A O 1
ATOM 5391 N N . PRO A 1 688 ? -25.246 -4.802 55.455 1.00 30.59 688 PRO A N 1
ATOM 5392 C CA . PRO A 1 688 ? -25.145 -5.958 56.330 1.00 30.59 688 PRO A CA 1
ATOM 5393 C C . PRO A 1 688 ? -26.471 -6.726 56.310 1.00 30.59 688 PRO A C 1
ATOM 5395 O O . PRO A 1 688 ? -27.543 -6.127 56.370 1.00 30.59 688 PRO A O 1
ATOM 5398 N N . LYS A 1 689 ? -26.391 -8.052 56.164 1.00 33.34 689 LYS A N 1
ATOM 5399 C CA . LYS A 1 689 ? -27.553 -8.946 56.158 1.00 33.34 689 LYS A CA 1
ATOM 5400 C C . LYS A 1 689 ? -28.270 -8.880 57.509 1.00 33.34 689 LYS A C 1
ATOM 5402 O O . LYS A 1 689 ? -27.878 -9.592 58.430 1.00 33.34 689 LYS A O 1
ATOM 5407 N N . GLU A 1 690 ? -29.366 -8.138 57.592 1.00 31.52 690 GLU A N 1
ATOM 5408 C CA . GLU A 1 690 ? -30.465 -8.532 58.469 1.00 31.52 690 GLU A CA 1
ATOM 5409 C C . GLU A 1 690 ? -31.328 -9.557 57.733 1.00 31.52 690 GLU A C 1
ATOM 5411 O O . GLU A 1 690 ? -31.745 -9.375 56.587 1.00 31.52 690 GLU A O 1
ATOM 5416 N N . LYS A 1 691 ? -31.514 -10.709 58.379 1.00 39.81 691 LYS A N 1
ATOM 5417 C CA . LYS A 1 691 ? -32.391 -11.771 57.900 1.00 39.81 691 LYS A CA 1
ATOM 5418 C C . LYS A 1 691 ? -33.821 -11.241 57.933 1.00 39.81 691 LYS A C 1
ATOM 5420 O O . LYS A 1 691 ? -34.328 -10.978 59.017 1.00 39.81 691 LYS A O 1
ATOM 5425 N N . THR A 1 692 ? -34.453 -11.138 56.767 1.00 35.03 692 THR A N 1
ATOM 5426 C CA . THR A 1 692 ? -35.796 -11.642 56.401 1.00 35.03 692 THR A CA 1
ATOM 5427 C C . THR A 1 692 ? -36.347 -10.789 55.251 1.00 35.03 692 THR A C 1
ATOM 5429 O O . THR A 1 692 ? -36.194 -9.573 55.241 1.00 35.03 692 THR A O 1
ATOM 5432 N N . SER A 1 693 ? -37.022 -11.454 54.311 1.00 30.95 693 SER A N 1
ATOM 5433 C CA . SER A 1 693 ? -37.668 -10.960 53.083 1.00 30.95 693 SER A CA 1
ATOM 5434 C C . SER A 1 693 ? -36.800 -10.910 51.815 1.00 30.95 693 SER A C 1
ATOM 5436 O O . SER A 1 693 ? -35.694 -10.377 51.756 1.00 30.95 693 SER A O 1
ATOM 5438 N N . THR A 1 694 ? -37.337 -11.562 50.786 1.00 35.94 694 THR A N 1
ATOM 5439 C CA . THR A 1 694 ? -36.890 -11.617 49.395 1.00 35.94 694 THR A CA 1
ATOM 5440 C C . THR A 1 694 ? -36.815 -10.214 48.799 1.00 35.94 694 THR A C 1
ATOM 5442 O O . THR A 1 694 ? -37.817 -9.682 48.330 1.00 35.94 694 THR A O 1
ATOM 5445 N N . ALA A 1 695 ? -35.626 -9.613 48.810 1.00 30.22 695 ALA A N 1
ATOM 5446 C CA . ALA A 1 695 ? -35.371 -8.351 48.131 1.00 30.22 695 ALA A CA 1
ATOM 5447 C C . ALA A 1 695 ? -35.044 -8.603 46.651 1.00 30.22 695 ALA A C 1
ATOM 5449 O O . ALA A 1 695 ? -34.022 -9.208 46.316 1.00 30.22 695 ALA A O 1
ATOM 5450 N N . SER A 1 696 ? -35.907 -8.118 45.759 1.00 32.44 696 SER A N 1
ATOM 5451 C CA . SER A 1 696 ? -35.579 -7.883 44.356 1.00 32.44 696 SER A CA 1
ATOM 5452 C C . SER A 1 696 ? -34.404 -6.905 44.283 1.00 32.44 696 SER A C 1
ATOM 5454 O O . SER A 1 696 ? -34.504 -5.761 44.723 1.00 32.44 696 SER A O 1
ATOM 5456 N N . VAL A 1 697 ? -33.269 -7.362 43.752 1.00 34.75 697 VAL A N 1
ATOM 5457 C CA . VAL A 1 697 ? -32.087 -6.522 43.523 1.00 34.75 697 VAL A CA 1
ATOM 5458 C C . VAL A 1 697 ? -32.384 -5.579 42.357 1.00 34.75 697 VAL A C 1
ATOM 5460 O O . VAL A 1 697 ? -32.060 -5.870 41.206 1.00 34.75 697 VAL A O 1
ATOM 5463 N N . GLU A 1 698 ? -33.009 -4.439 42.634 1.00 36.81 698 GLU A N 1
ATOM 5464 C CA . GLU A 1 698 ? -33.047 -3.328 41.686 1.00 36.81 698 GLU A CA 1
ATOM 5465 C C . GLU A 1 698 ? -31.659 -2.684 41.638 1.00 36.81 698 GLU A C 1
ATOM 5467 O O . GLU A 1 698 ? -31.271 -1.877 42.480 1.00 36.81 698 GLU A O 1
ATOM 5472 N N . THR A 1 699 ? -30.859 -3.098 40.656 1.00 41.25 699 THR A N 1
ATOM 5473 C CA . THR A 1 699 ? -29.587 -2.443 40.342 1.00 41.25 699 THR A CA 1
ATOM 5474 C C . THR A 1 699 ? -29.888 -1.224 39.473 1.00 41.25 699 THR A C 1
ATOM 5476 O O . THR A 1 699 ? -30.178 -1.356 38.282 1.00 41.25 699 THR A O 1
ATOM 5479 N N . THR A 1 700 ? -29.846 -0.034 40.065 1.00 43.34 700 THR A N 1
ATOM 5480 C CA . THR A 1 700 ? -29.949 1.246 39.355 1.00 43.34 700 THR A CA 1
ATOM 5481 C C . THR A 1 700 ? -28.790 1.393 38.361 1.00 43.34 700 THR A C 1
ATOM 5483 O O . THR A 1 700 ? -27.629 1.140 38.698 1.00 43.34 700 THR A O 1
ATOM 5486 N N . GLN A 1 701 ? -29.096 1.764 37.109 1.00 50.22 701 GLN A N 1
ATOM 5487 C CA . GLN A 1 701 ? -28.083 2.076 36.095 1.00 50.22 701 GLN A CA 1
ATOM 5488 C C . GLN A 1 701 ? -27.288 3.307 36.542 1.00 50.22 701 GLN A C 1
ATOM 5490 O O . GLN A 1 701 ? -27.858 4.386 36.695 1.00 50.22 701 GLN A O 1
ATOM 5495 N N . ALA A 1 702 ? -25.974 3.161 36.722 1.00 58.09 702 ALA A N 1
ATOM 5496 C CA . ALA A 1 702 ? -25.100 4.310 36.914 1.00 58.09 702 ALA A CA 1
ATOM 5497 C C . ALA A 1 702 ? -25.017 5.115 35.605 1.00 58.09 702 ALA A C 1
ATOM 5499 O O . ALA A 1 702 ? -24.759 4.550 34.536 1.00 58.09 702 ALA A O 1
ATOM 5500 N N . GLY A 1 703 ? -25.213 6.434 35.685 1.00 64.81 703 GLY A N 1
ATOM 5501 C CA . GLY A 1 703 ? -24.874 7.342 34.590 1.00 64.81 703 GLY A CA 1
ATOM 5502 C C . GLY A 1 703 ? -23.395 7.192 34.223 1.00 64.81 703 GLY A C 1
ATOM 5503 O O . GLY A 1 703 ? -22.550 7.001 35.098 1.00 64.81 703 GLY A O 1
ATOM 5504 N N . ARG A 1 704 ? -23.072 7.212 32.926 1.00 79.38 704 ARG A N 1
ATOM 5505 C CA . ARG A 1 704 ? -21.680 7.175 32.452 1.00 79.38 704 ARG A CA 1
ATOM 5506 C C . ARG A 1 704 ? -21.187 8.598 32.256 1.00 79.38 704 ARG A C 1
ATOM 5508 O O . ARG A 1 704 ? -21.753 9.312 31.432 1.00 79.38 704 ARG A O 1
ATOM 5515 N N . ASP A 1 705 ? -20.118 8.971 32.947 1.00 80.62 705 ASP A N 1
ATOM 5516 C CA . ASP A 1 705 ? -19.389 10.189 32.609 1.00 80.62 705 ASP A CA 1
ATOM 5517 C C . ASP A 1 705 ? -18.467 9.916 31.414 1.00 80.62 705 ASP A C 1
ATOM 5519 O O . ASP A 1 705 ? -17.504 9.152 31.497 1.00 80.62 705 ASP A O 1
ATOM 5523 N N . LEU A 1 706 ? -18.818 10.492 30.265 1.00 85.19 706 LEU A N 1
ATOM 5524 C CA . LEU A 1 706 ? -18.115 10.275 29.002 1.00 85.19 706 LEU A CA 1
ATOM 5525 C C . LEU A 1 706 ? -17.075 11.360 28.716 1.00 85.19 706 LEU A C 1
ATOM 5527 O O . LEU A 1 706 ? -16.187 11.126 27.897 1.00 85.19 706 LEU A O 1
ATOM 5531 N N . PHE A 1 707 ? -17.167 12.525 29.364 1.00 84.56 707 PHE A N 1
ATOM 5532 C CA . PHE A 1 707 ? -16.394 13.698 28.964 1.00 84.56 707 PHE A CA 1
ATOM 5533 C C . PHE A 1 707 ? -14.900 13.508 29.230 1.00 84.56 707 PHE A C 1
ATOM 5535 O O . PHE A 1 707 ? -14.090 13.614 28.308 1.00 84.56 707 PHE A O 1
ATOM 5542 N N . VAL A 1 708 ? -14.534 13.154 30.467 1.00 87.00 708 VAL A N 1
ATOM 5543 C CA . VAL A 1 708 ? -13.128 12.946 30.847 1.00 87.00 708 VAL A CA 1
ATOM 5544 C C . VAL A 1 708 ? -12.500 11.775 30.075 1.00 87.00 708 VAL A C 1
ATOM 5546 O O . VAL A 1 708 ? -11.431 11.974 29.495 1.00 87.00 708 VAL A O 1
ATOM 5549 N N . PRO A 1 709 ? -13.129 10.583 29.966 1.00 89.38 709 PRO A N 1
ATOM 5550 C CA . PRO A 1 709 ? -12.543 9.473 29.215 1.00 89.38 709 PRO A CA 1
ATOM 5551 C C . PRO A 1 709 ? -12.334 9.766 27.725 1.00 89.38 709 PRO A C 1
ATOM 5553 O O . PRO A 1 709 ? -11.278 9.438 27.182 1.00 89.38 709 PRO A O 1
ATOM 5556 N N . LEU A 1 710 ? -13.304 10.411 27.062 1.00 89.12 710 LEU A N 1
ATOM 5557 C CA . LEU A 1 710 ? -13.158 10.835 25.665 1.00 89.12 710 LEU A CA 1
ATOM 5558 C C . LEU A 1 710 ? -12.071 11.899 25.516 1.00 89.12 710 LEU A C 1
ATOM 5560 O O . LEU A 1 710 ? -11.262 11.803 24.598 1.00 89.12 710 LEU A O 1
ATOM 5564 N N . GLY A 1 711 ? -12.020 12.874 26.429 1.00 87.88 711 GLY A N 1
ATOM 5565 C CA . GLY A 1 711 ? -10.998 13.918 26.442 1.00 87.88 711 GLY A CA 1
ATOM 5566 C C . GLY A 1 711 ? -9.586 13.343 26.551 1.00 87.88 711 GLY A C 1
ATOM 5567 O O . GLY A 1 711 ? -8.721 13.703 25.757 1.00 87.88 711 GLY A O 1
ATOM 5568 N N . VAL A 1 712 ? -9.357 12.390 27.462 1.00 91.00 712 VAL A N 1
ATOM 5569 C CA . VAL A 1 712 ? -8.048 11.731 27.622 1.00 91.00 712 VAL A CA 1
ATOM 5570 C C . VAL A 1 712 ? -7.640 10.988 26.354 1.00 91.00 712 VAL A C 1
ATOM 5572 O O . VAL A 1 712 ? -6.510 11.153 25.893 1.00 91.00 712 VAL A O 1
ATOM 5575 N N . VAL A 1 713 ? -8.543 10.195 25.767 1.00 93.50 713 VAL A N 1
ATOM 5576 C CA . VAL A 1 713 ? -8.241 9.463 24.527 1.00 93.50 713 VAL A CA 1
ATOM 5577 C C . VAL A 1 713 ? -7.983 10.433 23.375 1.00 93.50 713 VAL A C 1
ATOM 5579 O O . VAL A 1 713 ? -6.994 10.265 22.668 1.00 93.50 713 VAL A O 1
ATOM 5582 N N . ALA A 1 714 ? -8.801 11.475 23.216 1.00 90.69 714 ALA A N 1
ATOM 5583 C CA . ALA A 1 714 ? -8.624 12.482 22.172 1.00 90.69 714 ALA A CA 1
ATOM 5584 C C . ALA A 1 714 ? -7.293 13.238 22.309 1.00 90.69 714 ALA A C 1
ATOM 5586 O O . ALA A 1 714 ? -6.598 13.423 21.312 1.00 90.69 714 ALA A O 1
ATOM 5587 N N . VAL A 1 715 ? -6.894 13.616 23.529 1.00 92.44 715 VAL A N 1
ATOM 5588 C CA . VAL A 1 715 ? -5.595 14.259 23.789 1.00 92.44 715 VAL A CA 1
ATOM 5589 C C . VAL A 1 715 ? -4.442 13.307 23.475 1.00 92.44 715 VAL A C 1
ATOM 5591 O O . VAL A 1 715 ? -3.510 13.705 22.784 1.00 92.44 715 VAL A O 1
ATOM 5594 N N . CYS A 1 716 ? -4.506 12.044 23.914 1.00 93.81 716 CYS A N 1
ATOM 5595 C CA . CYS A 1 716 ? -3.461 11.058 23.611 1.00 93.81 716 CYS A CA 1
ATOM 5596 C C . CYS A 1 716 ? -3.316 10.827 22.098 1.00 93.81 716 CYS A C 1
ATOM 5598 O O . CYS A 1 716 ? -2.198 10.772 21.591 1.00 93.81 716 CYS A O 1
ATOM 5600 N N . GLN A 1 717 ? -4.436 10.748 21.374 1.00 92.69 717 GLN A N 1
ATOM 5601 C CA . GLN A 1 717 ? -4.447 10.636 19.914 1.00 92.69 717 GLN A CA 1
ATOM 5602 C C . GLN A 1 717 ? -3.916 11.909 19.233 1.00 92.69 717 GLN A C 1
ATOM 5604 O O . GLN A 1 717 ? -3.166 11.824 18.268 1.00 92.69 717 GLN A O 1
ATOM 5609 N N . GLY A 1 718 ? -4.237 13.097 19.754 1.00 90.56 718 GLY A N 1
ATOM 5610 C CA . GLY A 1 718 ? -3.700 14.365 19.249 1.00 90.56 718 GLY A CA 1
ATOM 5611 C C . GLY A 1 718 ? -2.185 14.496 19.444 1.00 90.56 718 GLY A C 1
ATOM 5612 O O . GLY A 1 718 ? -1.478 14.915 18.528 1.00 90.56 718 GLY A O 1
ATOM 5613 N N . LEU A 1 719 ? -1.665 14.069 20.601 1.00 93.62 719 LEU A N 1
ATOM 5614 C CA . LEU A 1 719 ? -0.225 14.048 20.890 1.00 93.62 719 LEU A CA 1
ATOM 5615 C C . LEU A 1 719 ? 0.556 13.142 19.932 1.00 93.62 719 LEU A C 1
ATOM 5617 O O . LEU A 1 719 ? 1.736 13.380 19.691 1.00 93.62 719 LEU A O 1
ATOM 5621 N N . ALA A 1 720 ? -0.100 12.142 19.347 1.00 91.81 720 ALA A N 1
ATOM 5622 C CA . ALA A 1 720 ? 0.506 11.206 18.414 1.00 91.81 720 ALA A CA 1
ATOM 5623 C C . ALA A 1 720 ? 1.000 11.861 17.106 1.00 91.81 720 ALA A C 1
ATOM 5625 O O . ALA A 1 720 ? 1.868 11.314 16.425 1.00 91.81 720 ALA A O 1
ATOM 5626 N N . ALA A 1 721 ? 0.503 13.058 16.767 1.00 91.00 721 ALA A N 1
ATOM 5627 C CA . ALA A 1 721 ? 0.996 13.837 15.631 1.00 91.00 721 ALA A CA 1
ATOM 5628 C C . ALA A 1 721 ? 2.413 14.402 15.859 1.00 91.00 721 ALA A C 1
ATOM 5630 O O . ALA A 1 721 ? 3.139 14.644 14.896 1.00 91.00 721 ALA A O 1
ATOM 5631 N N . VAL A 1 722 ? 2.823 14.593 17.119 1.00 93.06 722 VAL A N 1
ATOM 5632 C CA . VAL A 1 722 ? 4.124 15.174 17.486 1.00 93.06 722 VAL A CA 1
ATOM 5633 C C . VAL A 1 722 ? 5.301 14.295 17.044 1.00 93.06 722 VAL A C 1
ATOM 5635 O O . VAL A 1 722 ? 6.131 14.800 16.289 1.00 93.06 722 VAL A O 1
ATOM 5638 N N . PRO A 1 723 ? 5.407 13.003 17.429 1.00 93.25 723 PRO A N 1
ATOM 5639 C CA . PRO A 1 723 ? 6.508 12.155 16.967 1.00 93.25 723 PRO A CA 1
ATOM 5640 C C . PRO A 1 723 ? 6.522 11.993 15.447 1.00 93.25 723 PRO A C 1
ATOM 5642 O O . PRO A 1 723 ? 7.590 12.058 14.841 1.00 93.25 723 PRO A O 1
ATOM 5645 N N . LEU A 1 724 ? 5.347 11.863 14.817 1.00 91.38 724 LEU A N 1
ATOM 5646 C CA . LEU A 1 724 ? 5.252 11.790 13.360 1.00 91.38 724 LEU A CA 1
ATOM 5647 C C . LEU A 1 724 ? 5.809 13.063 12.704 1.00 91.38 724 LEU A C 1
ATOM 5649 O O . LEU A 1 724 ? 6.539 12.977 11.722 1.00 91.38 724 LEU A O 1
ATOM 5653 N N . TYR A 1 725 ? 5.501 14.245 13.237 1.00 91.38 725 TYR A N 1
ATOM 5654 C CA . TYR A 1 725 ? 6.039 15.498 12.713 1.00 91.38 725 TYR A CA 1
ATOM 5655 C C . TYR A 1 725 ? 7.554 15.604 12.935 1.00 91.38 725 TYR A C 1
ATOM 5657 O O . TYR A 1 725 ? 8.293 15.848 11.981 1.00 91.38 725 TYR A O 1
ATOM 5665 N N . ILE A 1 726 ? 8.018 15.374 14.167 1.00 92.38 726 ILE A N 1
ATOM 5666 C CA . ILE A 1 726 ? 9.425 15.521 14.563 1.00 92.38 726 ILE A CA 1
ATOM 5667 C C . ILE A 1 726 ? 10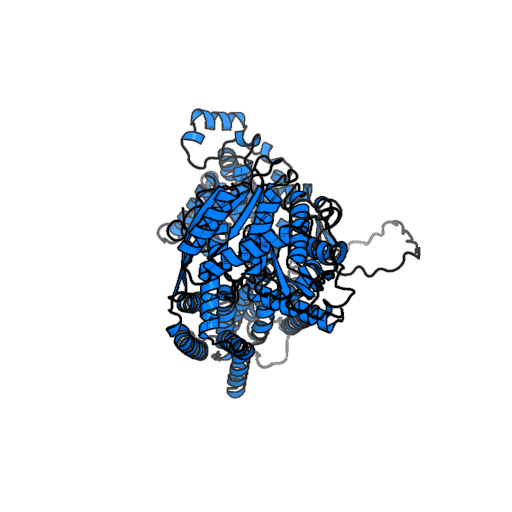.333 14.610 13.727 1.00 92.38 726 ILE A C 1
ATOM 5669 O O . ILE A 1 726 ? 11.274 15.098 13.103 1.00 92.38 726 ILE A O 1
ATOM 5673 N N . PHE A 1 727 ? 10.044 13.307 13.661 1.00 92.06 727 PHE A N 1
ATOM 5674 C CA . PHE A 1 727 ? 10.927 12.354 12.977 1.00 92.06 727 PHE A CA 1
ATOM 5675 C C . PHE A 1 727 ? 10.939 12.512 11.450 1.00 92.06 727 PHE A C 1
ATOM 5677 O O . PHE A 1 727 ? 11.908 12.116 10.810 1.00 92.06 727 PHE A O 1
ATOM 5684 N N . ASN A 1 728 ? 9.913 13.135 10.863 1.00 89.25 728 ASN A N 1
ATOM 5685 C CA . ASN A 1 728 ? 9.858 13.372 9.419 1.00 89.25 728 ASN A CA 1
ATOM 5686 C C . ASN A 1 728 ? 10.495 14.701 8.972 1.00 89.25 728 ASN A C 1
ATOM 5688 O O . ASN A 1 728 ? 10.839 14.831 7.799 1.00 89.25 728 ASN A O 1
ATOM 5692 N N . HIS A 1 729 ? 10.665 15.675 9.875 1.00 88.44 729 HIS A N 1
ATOM 5693 C CA . HIS A 1 729 ? 11.167 17.018 9.532 1.00 88.44 729 HIS A CA 1
ATOM 5694 C C . HIS A 1 729 ? 12.547 17.338 10.113 1.00 88.44 729 HIS A C 1
ATOM 5696 O O . HIS A 1 729 ? 13.195 18.277 9.649 1.00 88.44 729 HIS A O 1
ATOM 5702 N N . LEU A 1 730 ? 13.016 16.590 11.115 1.00 90.75 730 LEU A N 1
ATOM 5703 C CA . LEU A 1 730 ? 14.360 16.790 11.649 1.00 90.75 730 LEU A CA 1
ATOM 5704 C C . LEU A 1 730 ? 15.446 16.297 10.677 1.00 90.75 730 LEU A C 1
ATOM 5706 O O . LEU A 1 730 ? 15.256 15.290 9.991 1.00 90.75 730 LEU A O 1
ATOM 5710 N N . PRO A 1 731 ? 16.614 16.965 10.644 1.00 92.38 731 PRO A N 1
ATOM 5711 C CA . PRO A 1 731 ? 17.774 16.472 9.917 1.00 92.38 731 PRO A CA 1
ATOM 5712 C C . PRO A 1 731 ? 18.331 15.197 10.564 1.00 92.38 731 PRO A C 1
ATOM 5714 O O . PRO A 1 731 ? 18.250 15.028 11.784 1.00 92.38 731 PRO A O 1
ATOM 5717 N N . ALA A 1 732 ? 18.963 14.335 9.762 1.00 90.19 732 ALA A N 1
ATOM 5718 C CA . ALA A 1 732 ? 19.450 13.019 10.190 1.00 90.19 732 ALA A CA 1
ATOM 5719 C C . ALA A 1 732 ? 20.311 13.047 11.472 1.00 90.19 732 ALA A C 1
ATOM 5721 O O . ALA A 1 732 ? 20.126 12.213 12.358 1.00 90.19 732 ALA A O 1
ATOM 5722 N N . GLY A 1 733 ? 21.183 14.052 11.628 1.00 90.06 733 GLY A N 1
ATOM 5723 C CA . GLY A 1 733 ? 22.047 14.198 12.810 1.00 90.06 733 GLY A CA 1
ATOM 5724 C C . GLY A 1 733 ? 21.304 14.455 14.130 1.00 90.06 733 GLY A C 1
ATOM 5725 O O . GLY A 1 733 ? 21.839 14.170 15.198 1.00 90.06 733 GLY A O 1
ATOM 5726 N N . LEU A 1 734 ? 20.061 14.950 14.078 1.00 93.75 734 LEU A N 1
ATOM 5727 C CA . LEU A 1 734 ? 19.230 15.204 15.260 1.00 93.75 734 LEU A CA 1
ATOM 5728 C C . LEU A 1 734 ? 18.232 14.073 15.554 1.00 93.75 734 LEU A C 1
ATOM 5730 O O . LEU A 1 734 ? 17.583 14.108 16.599 1.00 93.75 734 LEU A O 1
ATOM 5734 N N . LEU A 1 735 ? 18.114 13.057 14.691 1.00 93.56 735 LEU A N 1
ATOM 5735 C CA . LEU A 1 735 ? 17.134 11.976 14.868 1.00 93.56 735 LEU A CA 1
ATOM 5736 C C . LEU A 1 735 ? 17.427 11.110 16.097 1.00 93.56 735 LEU A C 1
ATOM 5738 O O . LEU A 1 735 ? 16.516 10.833 16.871 1.00 93.56 735 LEU A O 1
ATOM 5742 N N . SER A 1 736 ? 18.688 10.728 16.319 1.00 94.56 736 SER A N 1
ATOM 5743 C CA . SER A 1 736 ? 19.088 9.932 17.491 1.00 94.56 736 SER A CA 1
ATOM 5744 C C . SER A 1 736 ? 18.823 10.646 18.831 1.00 94.56 736 SER A C 1
ATOM 5746 O O . SER A 1 736 ? 18.095 10.089 19.660 1.00 94.56 736 SER A O 1
ATOM 5748 N N . PRO A 1 737 ? 19.300 11.891 19.066 1.00 95.44 737 PRO A N 1
ATOM 5749 C CA . PRO A 1 737 ? 19.002 12.593 20.315 1.00 95.44 737 PRO A CA 1
ATOM 5750 C C . PRO A 1 737 ? 17.508 12.906 20.472 1.00 95.44 737 PRO A C 1
ATOM 5752 O O . PRO A 1 737 ? 16.982 12.798 21.580 1.00 95.44 737 PRO A O 1
ATOM 5755 N N . ALA A 1 738 ? 16.795 13.225 19.384 1.00 95.38 738 ALA A N 1
ATOM 5756 C CA . ALA A 1 738 ? 15.346 13.416 19.431 1.00 95.38 738 ALA A CA 1
ATOM 5757 C C . ALA A 1 738 ? 14.609 12.126 19.814 1.00 95.38 738 ALA A C 1
ATOM 5759 O O . ALA A 1 738 ? 13.674 12.172 20.610 1.00 95.38 738 ALA A O 1
ATOM 5760 N N . PHE A 1 739 ? 15.043 10.972 19.303 1.00 96.38 739 PHE A N 1
ATOM 5761 C CA . PHE A 1 739 ? 14.477 9.674 19.659 1.00 96.38 739 PHE A CA 1
ATOM 5762 C C . PHE A 1 739 ? 14.744 9.310 21.120 1.00 96.38 739 PHE A C 1
ATOM 5764 O O . PHE A 1 739 ? 13.833 8.847 21.807 1.00 96.38 739 PHE A O 1
ATOM 5771 N N . ALA A 1 740 ? 15.956 9.560 21.624 1.00 95.94 740 ALA A N 1
ATOM 5772 C CA . ALA A 1 740 ? 16.288 9.346 23.031 1.00 95.94 740 ALA A CA 1
ATOM 5773 C C . ALA A 1 740 ? 15.431 10.235 23.951 1.00 95.94 740 ALA A C 1
ATOM 5775 O O . ALA A 1 740 ? 14.819 9.739 24.900 1.00 95.94 740 ALA A O 1
ATOM 5776 N N . ALA A 1 741 ? 15.308 11.527 23.624 1.00 96.25 741 ALA A N 1
ATOM 5777 C CA . ALA A 1 741 ? 14.453 12.461 24.353 1.00 96.25 741 ALA A CA 1
ATOM 5778 C C . ALA A 1 741 ? 12.976 12.042 24.299 1.00 96.25 741 ALA A C 1
ATOM 5780 O O . ALA A 1 741 ? 12.308 11.985 25.330 1.00 96.25 741 ALA A O 1
ATOM 5781 N N . PHE A 1 742 ? 12.471 11.680 23.117 1.00 95.88 742 PHE A N 1
ATOM 5782 C CA . PHE A 1 742 ? 11.103 11.200 22.939 1.00 95.88 742 PHE A CA 1
ATOM 5783 C C . PHE A 1 742 ? 10.833 9.902 23.707 1.00 95.88 742 PHE A C 1
ATOM 5785 O O . PHE A 1 742 ? 9.760 9.755 24.288 1.00 95.88 742 PHE A O 1
ATOM 5792 N N . SER A 1 743 ? 11.795 8.979 23.753 1.00 95.31 743 SER A N 1
ATOM 5793 C CA . SER A 1 743 ? 11.687 7.730 24.514 1.00 95.31 743 SER A CA 1
ATOM 5794 C C . SER A 1 743 ? 11.603 8.005 26.017 1.00 95.31 743 SER A C 1
ATOM 5796 O O . SER A 1 743 ? 10.723 7.468 26.691 1.00 95.31 743 SER A O 1
ATOM 5798 N N . ALA A 1 744 ? 12.446 8.905 26.536 1.00 94.88 744 ALA A N 1
ATOM 5799 C CA . ALA A 1 744 ? 12.402 9.328 27.936 1.00 94.88 744 ALA A CA 1
ATOM 5800 C C . ALA A 1 744 ? 11.081 10.040 28.281 1.00 94.88 744 ALA A C 1
ATOM 5802 O O . ALA A 1 744 ? 10.436 9.709 29.278 1.00 94.88 744 ALA A O 1
ATOM 5803 N N . ILE A 1 745 ? 10.631 10.966 27.426 1.00 94.69 745 ILE A N 1
ATOM 5804 C CA . ILE A 1 745 ? 9.339 11.650 27.582 1.00 94.69 745 ILE A CA 1
ATOM 5805 C C . ILE A 1 745 ? 8.195 10.634 27.538 1.00 94.69 745 ILE A C 1
ATOM 5807 O O . ILE A 1 745 ? 7.325 10.674 28.401 1.00 94.69 745 ILE A O 1
ATOM 5811 N N . SER A 1 746 ? 8.209 9.690 26.594 1.00 94.00 746 SER A N 1
ATOM 5812 C CA . SER A 1 746 ? 7.185 8.645 26.462 1.00 94.00 746 SER A CA 1
ATOM 5813 C C . SER A 1 746 ? 7.105 7.741 27.691 1.00 94.00 746 SER A C 1
ATOM 5815 O O . SER A 1 746 ? 6.011 7.317 28.050 1.00 94.00 746 SER A O 1
ATOM 5817 N N . ALA A 1 747 ? 8.225 7.470 28.365 1.00 92.00 747 ALA A N 1
ATOM 5818 C CA . ALA A 1 747 ? 8.237 6.690 29.601 1.00 92.00 747 ALA A CA 1
ATOM 5819 C C . ALA A 1 747 ? 7.640 7.459 30.799 1.00 92.00 747 ALA A C 1
ATOM 5821 O O . ALA A 1 747 ? 6.982 6.862 31.652 1.00 92.00 747 ALA A O 1
ATOM 5822 N N . ILE A 1 748 ? 7.837 8.783 30.862 1.00 92.81 748 ILE A N 1
ATOM 5823 C CA . ILE A 1 748 ? 7.390 9.643 31.977 1.00 92.81 748 ILE A CA 1
ATOM 5824 C C . ILE A 1 748 ? 5.943 10.133 31.787 1.00 92.81 748 ILE A C 1
ATOM 5826 O O . ILE A 1 748 ? 5.180 10.250 32.750 1.00 92.81 748 ILE A O 1
ATOM 5830 N N . LEU A 1 749 ? 5.543 10.411 30.546 1.00 93.56 749 LEU A N 1
ATOM 5831 C CA . LEU A 1 749 ? 4.264 11.024 30.188 1.00 93.56 749 LEU A CA 1
ATOM 5832 C C . LEU A 1 749 ? 3.027 10.286 30.747 1.00 93.56 749 LEU A C 1
ATOM 5834 O O . LEU A 1 749 ? 2.160 10.968 31.300 1.00 93.56 749 LEU A O 1
ATOM 5838 N N . PRO A 1 750 ? 2.919 8.939 30.702 1.00 93.25 750 PRO A N 1
ATOM 5839 C CA . PRO A 1 750 ? 1.767 8.242 31.268 1.00 93.25 750 PRO A CA 1
ATOM 5840 C C . PRO A 1 750 ? 1.590 8.489 32.772 1.00 93.25 750 PRO A C 1
ATOM 5842 O O . PRO A 1 750 ? 0.466 8.625 33.257 1.00 93.25 750 PRO A O 1
ATOM 5845 N N . PHE A 1 751 ? 2.697 8.580 33.516 1.00 91.25 751 PHE A N 1
ATOM 5846 C CA . PHE A 1 751 ? 2.675 8.873 34.948 1.00 91.25 751 PHE A CA 1
ATOM 5847 C C . PHE A 1 751 ? 2.224 10.313 35.219 1.00 91.25 751 PHE A C 1
ATOM 5849 O O . PHE A 1 751 ? 1.395 10.541 36.102 1.00 91.25 751 PHE A O 1
ATOM 5856 N N . ALA A 1 752 ? 2.716 11.275 34.432 1.00 92.12 752 ALA A N 1
ATOM 5857 C CA . ALA A 1 752 ? 2.311 12.676 34.534 1.00 92.12 752 ALA A CA 1
ATOM 5858 C C . ALA A 1 752 ? 0.812 12.863 34.236 1.00 92.12 752 ALA A C 1
ATOM 5860 O O . ALA A 1 752 ? 0.112 13.509 35.017 1.00 92.12 752 ALA A O 1
ATOM 5861 N N . ILE A 1 753 ? 0.306 12.242 33.162 1.00 91.44 753 ILE A N 1
ATOM 5862 C CA . ILE A 1 753 ? -1.123 12.266 32.809 1.00 91.44 753 ILE A CA 1
ATOM 5863 C C . ILE A 1 753 ? -1.957 11.634 33.928 1.00 91.44 753 ILE A C 1
ATOM 5865 O O . ILE A 1 753 ? -2.943 12.232 34.357 1.00 91.44 753 ILE A O 1
ATOM 5869 N N . SER A 1 754 ? -1.553 10.465 34.440 1.00 90.19 754 SER A N 1
ATOM 5870 C CA . SER A 1 754 ? -2.272 9.804 35.536 1.00 90.19 754 SER A CA 1
ATOM 5871 C C . SER A 1 754 ? -2.350 10.691 36.785 1.00 90.19 754 SER A C 1
ATOM 5873 O O . SER A 1 754 ? -3.435 10.904 37.323 1.00 90.19 754 SER A O 1
ATOM 5875 N N . ARG A 1 755 ? -1.232 11.301 37.210 1.00 89.50 755 ARG A N 1
ATOM 5876 C CA . ARG A 1 755 ? -1.227 12.217 38.364 1.00 89.50 755 ARG A CA 1
ATOM 5877 C C . ARG A 1 755 ? -2.093 13.456 38.152 1.00 89.50 755 ARG A C 1
ATOM 5879 O O . ARG A 1 755 ? -2.789 13.866 39.079 1.00 89.50 755 ARG A O 1
ATOM 5886 N N . LEU A 1 756 ? -2.062 14.044 36.958 1.00 88.94 756 LEU A N 1
ATOM 5887 C CA . LEU A 1 756 ? -2.875 15.216 36.631 1.00 88.94 756 LEU A CA 1
ATOM 5888 C C . LEU A 1 756 ? -4.374 14.886 36.671 1.00 88.94 756 LEU A C 1
ATOM 5890 O O . LEU A 1 756 ? -5.156 15.665 37.218 1.00 88.94 756 LEU A O 1
ATOM 5894 N N . LEU A 1 757 ? -4.764 13.704 36.182 1.00 87.38 757 LEU A N 1
ATOM 5895 C CA . LEU A 1 757 ? -6.136 13.207 36.300 1.00 87.38 757 LEU A CA 1
ATOM 5896 C C . LEU A 1 757 ? -6.545 13.040 37.767 1.00 87.38 757 LEU A C 1
ATOM 5898 O O . LEU A 1 757 ? -7.612 13.530 38.149 1.00 87.38 757 LEU A O 1
ATOM 5902 N N . THR A 1 758 ? -5.692 12.426 38.595 1.00 85.94 758 THR A N 1
ATOM 5903 C CA . THR A 1 758 ? -5.947 12.233 40.032 1.00 85.94 758 THR A CA 1
ATOM 5904 C C . THR A 1 758 ? -6.141 13.550 40.781 1.00 85.94 758 THR A C 1
ATOM 5906 O O . THR A 1 758 ? -7.060 13.655 41.593 1.00 85.94 758 THR A O 1
ATOM 5909 N N . LEU A 1 759 ? -5.328 14.567 40.484 1.00 86.00 759 LEU A N 1
ATOM 5910 C CA . LEU A 1 759 ? -5.403 15.876 41.140 1.00 86.00 759 LEU A CA 1
ATOM 5911 C C . LEU A 1 759 ? -6.615 16.705 40.692 1.00 86.00 759 LEU A C 1
ATOM 5913 O O . LEU A 1 759 ? -7.254 17.340 41.528 1.00 86.00 759 LEU A O 1
ATOM 5917 N N . GLY A 1 760 ? -6.928 16.712 39.392 1.00 80.38 760 GLY A N 1
ATOM 5918 C CA . GLY A 1 760 ? -7.967 17.584 38.835 1.00 80.38 760 GLY A CA 1
ATOM 5919 C C . GLY A 1 760 ? -9.382 17.007 38.891 1.00 80.38 760 GLY A C 1
ATOM 5920 O O . GLY A 1 760 ? -10.332 17.740 39.145 1.00 80.38 760 GLY A O 1
ATOM 5921 N N . THR A 1 761 ? -9.530 15.700 38.650 1.00 78.88 761 THR A N 1
ATOM 5922 C CA . THR A 1 761 ? -10.846 15.077 38.391 1.00 78.88 761 THR A CA 1
ATOM 5923 C C . THR A 1 761 ? -11.250 14.001 39.395 1.00 78.88 761 THR A C 1
ATOM 5925 O O . THR A 1 761 ? -12.415 13.618 39.399 1.00 78.88 761 THR A O 1
ATOM 5928 N N . LYS A 1 762 ? -10.328 13.529 40.255 1.00 81.62 762 LYS A N 1
ATOM 5929 C CA . LYS A 1 762 ? -10.544 12.403 41.192 1.00 81.62 762 LYS A CA 1
ATOM 5930 C C . LYS A 1 762 ? -11.198 11.195 40.484 1.00 81.62 762 LYS A C 1
ATOM 5932 O O . LYS A 1 762 ? -12.370 10.889 40.706 1.00 81.62 762 LYS A O 1
ATOM 5937 N N . PRO A 1 763 ? -10.466 10.538 39.567 1.00 82.31 763 PRO A N 1
ATOM 5938 C CA . PRO A 1 763 ? -11.027 9.579 38.635 1.00 82.31 763 PRO A CA 1
ATOM 5939 C C . PRO A 1 763 ? -11.484 8.309 39.358 1.00 82.31 763 PRO A C 1
ATOM 5941 O O . PRO A 1 763 ? -10.746 7.672 40.112 1.00 82.31 763 PRO A O 1
ATOM 5944 N N . THR A 1 764 ? -12.717 7.902 39.074 1.00 85.94 764 THR A N 1
ATOM 5945 C CA . THR A 1 764 ? -13.278 6.629 39.546 1.00 85.94 764 THR A CA 1
ATOM 5946 C C . THR A 1 764 ? -12.828 5.458 38.660 1.00 85.94 764 THR A C 1
ATOM 5948 O O . THR A 1 764 ? -12.382 5.646 37.527 1.00 85.94 764 THR A O 1
ATOM 5951 N N . MET A 1 765 ? -13.019 4.213 39.119 1.00 85.06 765 MET A N 1
ATOM 5952 C CA . MET A 1 765 ? -12.800 3.015 38.281 1.00 85.06 765 MET A CA 1
ATOM 5953 C C . MET A 1 765 ? -13.567 3.065 36.952 1.00 85.06 765 MET A C 1
ATOM 5955 O O . MET A 1 765 ? -13.083 2.550 35.945 1.00 85.06 765 MET A O 1
ATOM 5959 N N . GLN A 1 766 ? -14.746 3.693 36.944 1.00 86.62 766 GLN A N 1
ATOM 5960 C CA . GLN A 1 766 ? -15.567 3.857 35.747 1.00 86.62 766 GLN A CA 1
ATOM 5961 C C . GLN A 1 766 ? -14.828 4.659 34.667 1.00 86.62 766 GLN A C 1
ATOM 5963 O O . GLN A 1 766 ? -14.859 4.275 33.499 1.00 86.62 766 GLN A O 1
ATOM 5968 N N . HIS A 1 767 ? -14.107 5.716 35.058 1.00 88.62 767 HIS A N 1
ATOM 5969 C CA . HIS A 1 767 ? -13.329 6.546 34.140 1.00 88.62 767 HIS A CA 1
ATOM 5970 C C . HIS A 1 767 ? -12.230 5.734 33.455 1.00 88.62 767 HIS A C 1
ATOM 5972 O O . HIS A 1 767 ? -12.159 5.716 32.231 1.00 88.62 767 HIS A O 1
ATOM 5978 N N . PHE A 1 768 ? -11.426 4.987 34.218 1.00 89.69 768 PHE A N 1
ATOM 5979 C CA . PHE A 1 768 ? -10.364 4.137 33.666 1.00 89.69 768 PHE A CA 1
ATOM 5980 C C . PHE A 1 768 ? -10.914 3.045 32.734 1.00 89.69 768 PHE A C 1
ATOM 5982 O O . PHE A 1 768 ? -10.408 2.848 31.626 1.00 89.69 768 PHE A O 1
ATOM 5989 N N . GLN A 1 769 ? -12.014 2.390 33.122 1.00 90.38 769 GLN A N 1
ATOM 5990 C CA . GLN A 1 769 ? -12.689 1.405 32.269 1.00 90.38 769 GLN A CA 1
ATOM 5991 C C . GLN A 1 769 ? -13.156 2.015 30.940 1.00 90.38 769 GLN A C 1
ATOM 5993 O O . GLN A 1 769 ? -12.946 1.406 29.891 1.00 90.38 769 GLN A O 1
ATOM 5998 N N . LEU A 1 770 ? -13.745 3.215 30.965 1.00 90.44 770 LEU A N 1
ATOM 5999 C CA . LEU A 1 770 ? -14.198 3.920 29.764 1.00 90.44 770 LEU A CA 1
ATOM 6000 C C . LEU A 1 770 ? -13.030 4.397 28.890 1.00 90.44 770 LEU A C 1
ATOM 6002 O O . LEU A 1 770 ? -13.057 4.173 27.681 1.00 90.44 770 LEU A O 1
ATOM 6006 N N . THR A 1 771 ? -11.975 4.974 29.474 1.00 92.69 771 THR A N 1
ATOM 6007 C CA . THR A 1 771 ? -10.797 5.447 28.724 1.00 92.69 771 THR A CA 1
ATOM 6008 C C . THR A 1 771 ? -10.132 4.284 27.994 1.00 92.69 771 THR A C 1
ATOM 6010 O O . THR A 1 771 ? -9.831 4.366 26.801 1.00 92.69 771 THR A O 1
ATOM 6013 N N . LYS A 1 772 ? -9.956 3.154 28.690 1.00 93.75 772 LYS A N 1
ATOM 6014 C CA . LYS A 1 772 ? -9.425 1.933 28.085 1.00 93.75 772 LYS A CA 1
ATOM 6015 C C . LYS A 1 772 ? -10.372 1.365 27.026 1.00 93.75 772 LYS A C 1
ATOM 6017 O O . LYS A 1 772 ? -9.910 0.988 25.955 1.00 93.75 772 LYS A O 1
ATOM 6022 N N . SER A 1 773 ? -11.679 1.335 27.297 1.00 94.06 773 SER A N 1
ATOM 6023 C CA . SER A 1 773 ? -12.693 0.885 26.339 1.00 94.06 773 SER A CA 1
ATOM 6024 C C . SER A 1 773 ? -12.596 1.644 25.017 1.00 94.06 773 SER A C 1
ATOM 6026 O O . SER A 1 773 ? -12.542 1.024 23.960 1.00 94.06 773 SER A O 1
ATOM 6028 N N . PHE A 1 774 ? -12.550 2.976 25.059 1.00 94.81 774 PHE A N 1
ATOM 6029 C CA . PHE A 1 774 ? -12.464 3.795 23.850 1.00 94.81 774 PHE A CA 1
ATOM 6030 C C . PHE A 1 774 ? -11.141 3.608 23.106 1.00 94.81 774 PHE A C 1
ATOM 6032 O O . PHE A 1 774 ? -11.152 3.465 21.886 1.00 94.81 774 PHE A O 1
ATOM 6039 N N . SER A 1 775 ? -10.017 3.539 23.825 1.00 96.00 775 SER A N 1
ATOM 6040 C CA . SER A 1 775 ? -8.705 3.294 23.214 1.00 96.00 775 SER A CA 1
ATOM 6041 C C . SER A 1 775 ? -8.639 1.938 22.498 1.00 96.00 775 SER A C 1
ATOM 6043 O O . SER A 1 775 ? -8.256 1.875 21.330 1.00 96.00 775 SER A O 1
ATOM 6045 N N . LEU A 1 776 ? -9.096 0.861 23.150 1.00 96.12 776 LEU A N 1
ATOM 6046 C CA . LEU A 1 776 ? -9.122 -0.474 22.546 1.00 96.12 776 LEU A CA 1
ATOM 6047 C C . LEU A 1 776 ? -10.114 -0.580 21.385 1.00 96.12 776 LEU A C 1
ATOM 6049 O O . LEU A 1 776 ? -9.845 -1.299 20.429 1.00 96.12 776 LEU A O 1
ATOM 6053 N N . LEU A 1 777 ? -11.235 0.144 21.435 1.00 94.75 777 LEU A N 1
ATOM 6054 C CA . LEU A 1 777 ? -12.185 0.182 20.326 1.00 94.75 777 LEU A CA 1
ATOM 6055 C C . LEU A 1 777 ? -11.552 0.816 19.081 1.00 94.75 777 LEU A C 1
ATOM 6057 O O . LEU A 1 777 ? -11.639 0.242 17.998 1.00 94.75 777 LEU A O 1
ATOM 6061 N N . VAL A 1 778 ? -10.879 1.963 19.235 1.00 94.19 778 VAL A N 1
ATOM 6062 C CA . VAL A 1 778 ? -10.143 2.613 18.136 1.00 94.19 778 VAL A CA 1
ATOM 6063 C C . VAL A 1 778 ? -9.062 1.678 17.596 1.00 94.19 778 VAL A C 1
ATOM 6065 O O . VAL A 1 778 ? -9.003 1.452 16.388 1.00 94.19 778 VAL A O 1
ATOM 6068 N N . LEU A 1 779 ? -8.268 1.068 18.482 1.00 95.88 779 LEU A N 1
ATOM 6069 C CA . LEU A 1 779 ? -7.222 0.120 18.100 1.00 95.88 779 LEU A CA 1
ATOM 6070 C C . LEU A 1 779 ? -7.782 -1.072 17.307 1.00 95.88 779 LEU A C 1
ATOM 6072 O O . LEU A 1 779 ? -7.289 -1.371 16.222 1.00 95.88 779 LEU A O 1
ATOM 6076 N N . GLY A 1 780 ? -8.838 -1.719 17.808 1.00 95.69 780 GLY A N 1
ATOM 6077 C CA . GLY A 1 780 ? -9.472 -2.872 17.165 1.00 95.69 780 GLY A CA 1
ATOM 6078 C C . GLY A 1 780 ? -10.073 -2.547 15.797 1.00 95.69 780 GLY A C 1
ATOM 6079 O O . GLY A 1 780 ? -9.865 -3.300 14.845 1.00 95.69 780 GLY A O 1
ATOM 6080 N N . MET A 1 781 ? -10.766 -1.410 15.661 1.00 93.75 781 MET A N 1
ATOM 6081 C CA . MET A 1 781 ? -11.340 -0.971 14.379 1.00 93.75 781 MET A CA 1
ATOM 6082 C C . MET A 1 781 ? -10.255 -0.666 13.339 1.00 93.75 781 MET A C 1
ATOM 6084 O O . MET A 1 781 ? -10.336 -1.130 12.196 1.00 93.75 781 MET A O 1
ATOM 6088 N N . CYS A 1 782 ? -9.218 0.076 13.734 1.00 94.75 782 CYS A N 1
ATOM 6089 C CA . CYS A 1 782 ? -8.112 0.418 12.847 1.00 94.75 782 CYS A CA 1
ATOM 6090 C C . CYS A 1 782 ? -7.306 -0.818 12.439 1.00 94.75 782 CYS A C 1
ATOM 6092 O O . CYS A 1 782 ? -7.019 -0.962 11.257 1.00 94.75 782 CYS A O 1
ATOM 6094 N N . LEU A 1 783 ? -6.994 -1.735 13.363 1.00 95.56 783 LEU A N 1
ATOM 6095 C CA . LEU A 1 783 ? -6.281 -2.974 13.033 1.00 95.56 783 LEU A CA 1
ATOM 6096 C C . LEU A 1 783 ? -7.112 -3.916 12.158 1.00 95.56 783 LEU A C 1
ATOM 6098 O O . LEU A 1 783 ? -6.554 -4.543 11.265 1.00 95.56 783 LEU A O 1
ATOM 6102 N N . SER A 1 784 ? -8.432 -3.980 12.355 1.00 92.75 784 SER A N 1
ATOM 6103 C CA . SER A 1 784 ? -9.317 -4.775 11.487 1.00 92.75 784 SER A CA 1
ATOM 6104 C C . SER A 1 784 ? -9.308 -4.249 10.050 1.00 92.75 784 SER A C 1
ATOM 6106 O O . SER A 1 784 ? -9.228 -5.029 9.107 1.00 92.75 784 SER A O 1
ATOM 6108 N N . THR A 1 785 ? -9.336 -2.923 9.885 1.00 90.44 785 THR A N 1
ATOM 6109 C CA . THR A 1 785 ? -9.256 -2.272 8.565 1.00 90.44 785 THR A CA 1
ATOM 6110 C C . THR A 1 785 ? -7.853 -2.393 7.970 1.00 90.44 785 THR A C 1
ATOM 6112 O O . THR A 1 785 ? -7.684 -2.622 6.777 1.00 90.44 785 THR A O 1
ATOM 6115 N N . LEU A 1 786 ? -6.818 -2.265 8.799 1.00 91.31 786 LEU A N 1
ATOM 6116 C CA . LEU A 1 786 ? -5.440 -2.414 8.359 1.00 91.31 786 LEU A CA 1
ATOM 6117 C C . LEU A 1 786 ? -5.159 -3.849 7.915 1.00 91.31 786 LEU A C 1
ATOM 6119 O O . LEU A 1 786 ? -4.452 -4.021 6.937 1.00 91.31 786 LEU A O 1
ATOM 6123 N N . ALA A 1 787 ? -5.749 -4.866 8.547 1.00 91.06 787 ALA A N 1
ATOM 6124 C CA . ALA A 1 787 ? -5.546 -6.265 8.171 1.00 91.06 787 ALA A CA 1
ATOM 6125 C C . ALA A 1 787 ? -5.979 -6.574 6.729 1.00 91.06 787 ALA A C 1
ATOM 6127 O O . ALA A 1 787 ? -5.398 -7.459 6.103 1.00 91.06 787 ALA A O 1
ATOM 6128 N N . THR A 1 788 ? -6.954 -5.834 6.183 1.00 85.94 788 THR A N 1
ATOM 6129 C CA . THR A 1 788 ? -7.380 -5.979 4.781 1.00 85.94 788 THR A CA 1
ATOM 6130 C C . THR A 1 788 ? -6.480 -5.235 3.794 1.00 85.94 788 THR A C 1
ATOM 6132 O O . THR A 1 788 ? -6.524 -5.528 2.606 1.00 85.94 788 THR A O 1
ATOM 6135 N N . LEU A 1 789 ? -5.690 -4.262 4.262 1.00 85.62 789 LEU A N 1
ATOM 6136 C CA . LEU A 1 789 ? -4.786 -3.458 3.427 1.00 85.62 789 LEU A CA 1
ATOM 6137 C C . LEU A 1 789 ? -3.337 -3.950 3.507 1.00 85.62 789 LEU A C 1
ATOM 6139 O O . LEU A 1 789 ? -2.661 -4.067 2.495 1.00 85.62 789 LEU A O 1
ATOM 6143 N N . ASN A 1 790 ? -2.874 -4.233 4.721 1.00 90.69 790 ASN A N 1
ATOM 6144 C CA . ASN A 1 790 ? -1.566 -4.768 5.055 1.00 90.69 790 ASN A CA 1
ATOM 6145 C C . ASN A 1 790 ? -1.717 -5.729 6.244 1.00 90.69 790 ASN A C 1
ATOM 6147 O O . ASN A 1 790 ? -1.624 -5.346 7.417 1.00 90.69 790 ASN A O 1
ATOM 6151 N N . PHE A 1 791 ? -1.968 -6.996 5.914 1.00 92.50 791 PHE A N 1
ATOM 6152 C CA . PHE A 1 791 ? -2.105 -8.085 6.879 1.00 92.50 791 PHE A CA 1
ATOM 6153 C C . PHE A 1 791 ? -0.919 -8.153 7.841 1.00 92.50 791 PHE A C 1
ATOM 6155 O O . PHE A 1 791 ? -1.107 -8.224 9.054 1.00 92.50 791 PHE A O 1
ATOM 6162 N N . SER A 1 792 ? 0.297 -8.101 7.303 1.00 93.94 792 SER A N 1
ATOM 6163 C CA . SER A 1 792 ? 1.521 -8.321 8.065 1.00 93.94 792 SER A CA 1
ATOM 6164 C C . SER A 1 792 ? 1.752 -7.229 9.109 1.00 93.94 792 SER A C 1
ATOM 6166 O O . SER A 1 792 ? 2.024 -7.534 10.270 1.00 93.94 792 SER A O 1
ATOM 6168 N N . LEU A 1 793 ? 1.550 -5.960 8.742 1.00 94.44 793 LEU A N 1
ATOM 6169 C CA . LEU A 1 793 ? 1.643 -4.839 9.678 1.00 94.44 793 LEU A CA 1
ATOM 6170 C C . LEU A 1 793 ? 0.547 -4.909 10.752 1.00 94.44 793 LEU A C 1
ATOM 6172 O O . LEU A 1 793 ? 0.838 -4.733 11.936 1.00 94.44 793 LEU A O 1
ATOM 6176 N N . ALA A 1 794 ? -0.699 -5.208 10.369 1.00 95.31 794 ALA A N 1
ATOM 6177 C CA . ALA A 1 794 ? -1.800 -5.351 11.322 1.00 95.31 794 ALA A CA 1
ATOM 6178 C C . ALA A 1 794 ? -1.570 -6.501 12.312 1.00 95.31 794 ALA A C 1
ATOM 6180 O O . ALA A 1 794 ? -1.823 -6.344 13.506 1.00 95.31 794 ALA A O 1
ATOM 6181 N N . PHE A 1 795 ? -1.066 -7.638 11.828 1.00 95.69 795 PHE A N 1
ATOM 6182 C CA . PHE A 1 795 ? -0.749 -8.797 12.651 1.00 95.69 795 PHE A CA 1
ATOM 6183 C C . PHE A 1 795 ? 0.373 -8.478 13.646 1.00 95.69 795 PHE A C 1
ATOM 6185 O O . PHE A 1 795 ? 0.182 -8.654 14.848 1.00 95.69 795 PHE A O 1
ATOM 6192 N N . LEU A 1 796 ? 1.510 -7.950 13.173 1.00 95.44 796 LEU A N 1
ATOM 6193 C CA . LEU A 1 796 ? 2.662 -7.623 14.022 1.00 95.44 796 LEU A CA 1
ATOM 6194 C C . LEU A 1 796 ? 2.286 -6.615 15.117 1.00 95.44 796 LEU A C 1
ATOM 6196 O O . LEU A 1 796 ? 2.519 -6.864 16.301 1.00 95.44 796 LEU A O 1
ATOM 6200 N N . ILE A 1 797 ? 1.634 -5.510 14.742 1.00 96.44 797 ILE A N 1
ATOM 6201 C CA . ILE A 1 797 ? 1.196 -4.486 15.700 1.00 96.44 797 ILE A CA 1
ATOM 6202 C C . ILE A 1 797 ? 0.093 -5.025 16.616 1.00 96.44 797 ILE A C 1
ATOM 6204 O O . ILE A 1 797 ? 0.082 -4.719 17.807 1.00 96.44 797 ILE A O 1
ATOM 6208 N N . GLY A 1 798 ? -0.813 -5.861 16.108 1.00 96.62 798 GLY A N 1
ATOM 6209 C CA . GLY A 1 798 ? -1.853 -6.513 16.901 1.00 96.62 798 GLY A CA 1
ATOM 6210 C C . GLY A 1 798 ? -1.290 -7.434 17.985 1.00 96.62 798 GLY A C 1
ATOM 6211 O O . GLY A 1 798 ? -1.731 -7.365 19.131 1.00 96.62 798 GLY A O 1
ATOM 6212 N N . VAL A 1 799 ? -0.275 -8.245 17.668 1.00 96.38 799 VAL A N 1
ATOM 6213 C CA . VAL A 1 799 ? 0.416 -9.091 18.657 1.00 96.38 799 VAL A CA 1
ATOM 6214 C C . VAL A 1 799 ? 1.113 -8.225 19.705 1.00 96.38 799 VAL A C 1
ATOM 6216 O O . VAL A 1 799 ? 0.905 -8.433 20.902 1.00 96.38 799 VAL A O 1
ATOM 6219 N N . LEU A 1 800 ? 1.879 -7.218 19.273 1.00 96.00 800 LEU A N 1
ATOM 6220 C CA . LEU A 1 800 ? 2.626 -6.326 20.168 1.00 96.00 800 LEU A CA 1
ATOM 6221 C C . LEU A 1 800 ? 1.715 -5.486 21.076 1.00 96.00 800 LEU A C 1
ATOM 6223 O O . LEU A 1 800 ? 2.064 -5.200 22.219 1.00 96.00 800 LEU A O 1
ATOM 6227 N N . SER A 1 801 ? 0.525 -5.119 20.600 1.00 96.31 801 SER A N 1
ATOM 6228 C CA . SER A 1 801 ? -0.464 -4.361 21.374 1.00 96.31 801 SER A CA 1
ATOM 6229 C C . SER A 1 801 ? -1.411 -5.239 22.202 1.00 96.31 801 SER A C 1
ATOM 6231 O O . SER A 1 801 ? -2.097 -4.723 23.086 1.00 96.31 801 SER A O 1
ATOM 6233 N N . SER A 1 802 ? -1.421 -6.563 22.002 1.00 95.50 802 SER A N 1
ATOM 6234 C CA . SER A 1 802 ? -2.303 -7.498 22.715 1.00 95.50 802 SER A CA 1
ATOM 6235 C C . SER A 1 802 ? -2.215 -7.450 24.254 1.00 95.50 802 SER A C 1
ATOM 6237 O O . SER A 1 802 ? -3.266 -7.579 24.894 1.00 95.50 802 SER A O 1
ATOM 6239 N N . PRO A 1 803 ? -1.055 -7.169 24.898 1.00 94.81 803 PRO A N 1
ATOM 6240 C CA . PRO A 1 803 ? -0.997 -7.032 26.354 1.00 94.81 803 PRO A CA 1
ATOM 6241 C C . PRO A 1 803 ? -1.898 -5.914 26.896 1.00 94.81 803 PRO A C 1
ATOM 6243 O O . PRO A 1 803 ? -2.418 -6.032 28.009 1.00 94.81 803 PRO A O 1
ATOM 6246 N N . LEU A 1 804 ? -2.158 -4.862 26.105 1.00 94.00 804 LEU A N 1
ATOM 6247 C CA . LEU A 1 804 ? -3.001 -3.724 26.495 1.00 94.00 804 LEU A CA 1
ATOM 6248 C C . LEU A 1 804 ? -4.430 -4.157 26.849 1.00 94.00 804 LEU A C 1
ATOM 6250 O O . LEU A 1 804 ? -5.061 -3.558 27.726 1.00 94.00 804 LEU A O 1
ATOM 6254 N N . SER A 1 805 ? -4.928 -5.244 26.251 1.00 93.81 805 SER A N 1
ATOM 6255 C CA . SER A 1 805 ? -6.241 -5.812 26.567 1.00 93.81 805 SER A CA 1
ATOM 6256 C C . SER A 1 805 ? -6.354 -6.255 28.024 1.00 93.81 805 SER A C 1
ATOM 6258 O O . SER A 1 805 ? -7.420 -6.111 28.621 1.00 93.81 805 SER A O 1
ATOM 6260 N N . PHE A 1 806 ? -5.267 -6.673 28.674 1.00 92.25 806 PHE A N 1
ATOM 6261 C CA . PHE A 1 806 ? -5.317 -7.287 30.010 1.00 92.25 806 PHE A CA 1
ATOM 6262 C C . PHE A 1 806 ? -4.950 -6.346 31.165 1.00 92.25 806 PHE A C 1
ATOM 6264 O O . PHE A 1 806 ? -5.139 -6.688 32.329 1.00 92.25 806 PHE A O 1
ATOM 6271 N N . VAL A 1 807 ? -4.510 -5.127 30.858 1.00 89.62 807 VAL A N 1
ATOM 6272 C CA . VAL A 1 807 ? -4.059 -4.138 31.849 1.00 89.62 807 VAL A CA 1
ATOM 6273 C C . VAL A 1 807 ? -5.200 -3.592 32.716 1.00 89.62 807 VAL A C 1
ATOM 6275 O O . VAL A 1 807 ? -6.259 -3.249 32.193 1.00 89.62 807 VAL A O 1
ATOM 6278 N N . GLN A 1 808 ? -5.000 -3.444 34.027 1.00 83.56 808 GLN A N 1
ATOM 6279 C CA . GLN A 1 808 ? -5.968 -2.804 34.931 1.00 83.56 808 GLN A CA 1
ATOM 6280 C C . GLN A 1 808 ? -5.256 -1.949 35.992 1.00 83.56 808 GLN A C 1
ATOM 6282 O O . GLN A 1 808 ? -4.100 -2.243 36.301 1.00 83.56 808 GLN A O 1
ATOM 6287 N N . PRO A 1 809 ? -5.928 -0.937 36.579 1.00 84.12 809 PRO A N 1
ATOM 6288 C CA . PRO A 1 809 ? -5.395 -0.207 37.725 1.00 84.12 809 PRO A CA 1
ATOM 6289 C C . PRO A 1 809 ? -5.147 -1.144 38.913 1.00 84.12 809 PRO A C 1
ATOM 6291 O O . PRO A 1 809 ? -6.043 -1.878 39.342 1.00 84.12 809 PRO A O 1
ATOM 6294 N N . VAL A 1 810 ? -3.933 -1.110 39.464 1.00 84.56 810 VAL A N 1
ATOM 6295 C CA . VAL A 1 810 ? -3.515 -1.978 40.575 1.00 84.56 810 VAL A CA 1
ATOM 6296 C C . VAL A 1 810 ? -3.231 -1.154 41.831 1.00 84.56 810 VAL A C 1
ATOM 6298 O O . VAL A 1 810 ? -2.620 -0.084 41.769 1.00 84.56 810 VAL A O 1
ATOM 6301 N N . LYS A 1 811 ? -3.654 -1.673 42.994 1.00 81.94 811 LYS A N 1
ATOM 6302 C CA . LYS A 1 811 ? -3.421 -1.043 44.308 1.00 81.94 811 LYS A CA 1
ATOM 6303 C C . LYS A 1 811 ? -1.988 -1.226 44.824 1.00 81.94 811 LYS A C 1
ATOM 6305 O O . LYS A 1 811 ? -1.449 -0.325 45.450 1.00 81.94 811 LYS A O 1
ATOM 6310 N N . SER A 1 812 ? -1.376 -2.384 44.571 1.00 87.06 812 SER A N 1
ATOM 6311 C CA . SER A 1 812 ? 0.002 -2.678 44.985 1.00 87.06 812 SER A CA 1
ATOM 6312 C C . SER A 1 812 ? 1.016 -1.904 44.140 1.00 87.06 812 SER A C 1
ATOM 6314 O O . SER A 1 812 ? 1.032 -2.032 42.915 1.00 87.06 812 SER A O 1
ATOM 6316 N N . LEU A 1 813 ? 1.891 -1.147 44.808 1.00 85.81 813 LEU A N 1
ATOM 6317 C CA . LEU A 1 813 ? 2.938 -0.348 44.170 1.00 85.81 813 LEU A CA 1
ATOM 6318 C C . LEU A 1 813 ? 3.937 -1.222 43.392 1.00 85.81 813 LEU A C 1
ATOM 6320 O O . LEU A 1 813 ? 4.268 -0.902 42.255 1.00 85.81 813 LEU A O 1
ATOM 6324 N N . GLY A 1 814 ? 4.375 -2.348 43.967 1.00 88.12 814 GLY A N 1
ATOM 6325 C CA . GLY A 1 814 ? 5.331 -3.252 43.315 1.00 88.12 814 GLY A CA 1
ATOM 6326 C C . GLY A 1 814 ? 4.770 -3.883 42.038 1.00 88.12 814 GLY A C 1
ATOM 6327 O O . GLY A 1 814 ? 5.435 -3.886 41.006 1.00 88.12 814 GLY A O 1
ATOM 6328 N N . LEU A 1 815 ? 3.511 -4.339 42.080 1.00 87.69 815 LEU A N 1
ATOM 6329 C CA . LEU A 1 815 ? 2.838 -4.925 40.915 1.00 87.69 815 LEU A CA 1
ATOM 6330 C C . LEU A 1 815 ? 2.537 -3.876 39.828 1.00 87.69 815 LEU A C 1
ATOM 6332 O O . LEU A 1 815 ? 2.557 -4.184 38.641 1.00 87.69 815 LEU A O 1
ATOM 6336 N N . ARG A 1 816 ? 2.291 -2.620 40.222 1.00 89.62 816 ARG A N 1
ATOM 6337 C CA . ARG A 1 816 ? 2.115 -1.499 39.289 1.00 89.62 816 ARG A CA 1
ATOM 6338 C C . ARG A 1 816 ? 3.388 -1.241 38.481 1.00 89.62 816 ARG A C 1
ATOM 6340 O O . ARG A 1 816 ? 3.324 -1.169 37.258 1.00 89.62 816 ARG A O 1
ATOM 6347 N N . TRP A 1 817 ? 4.535 -1.129 39.151 1.00 89.81 817 TRP A N 1
ATOM 6348 C CA . TRP A 1 817 ? 5.814 -0.889 38.477 1.00 89.81 817 TRP A CA 1
ATOM 6349 C C . TRP A 1 817 ? 6.289 -2.091 37.658 1.00 89.81 817 TRP A C 1
ATOM 6351 O O . TRP A 1 817 ? 6.853 -1.891 36.585 1.00 89.81 817 TRP A O 1
ATOM 6361 N N . SER A 1 818 ? 6.011 -3.328 38.088 1.00 90.38 818 SER A N 1
ATOM 6362 C CA . SER A 1 818 ? 6.341 -4.510 37.282 1.00 90.38 818 SER A CA 1
ATOM 6363 C C . SER A 1 818 ? 5.505 -4.590 35.999 1.00 90.38 818 SER A C 1
ATOM 6365 O O . SER A 1 818 ? 6.064 -4.809 34.925 1.00 90.38 818 SER A O 1
ATOM 6367 N N . LEU A 1 819 ? 4.193 -4.329 36.070 1.00 90.50 819 LEU A N 1
ATOM 6368 C CA . LEU A 1 819 ? 3.325 -4.240 34.888 1.00 90.50 819 LEU A CA 1
ATOM 6369 C C . LEU A 1 819 ? 3.750 -3.105 33.950 1.00 90.50 819 LEU A C 1
ATOM 6371 O O . LEU A 1 819 ? 3.779 -3.297 32.736 1.00 90.50 819 LEU A O 1
ATOM 6375 N N . ALA A 1 820 ? 4.118 -1.946 34.501 1.00 91.44 820 ALA A N 1
ATOM 6376 C CA . ALA A 1 820 ? 4.657 -0.838 33.719 1.00 91.44 820 ALA A CA 1
ATOM 6377 C C . ALA A 1 820 ? 5.976 -1.219 33.022 1.00 91.44 820 ALA A C 1
ATOM 6379 O O . ALA A 1 820 ? 6.173 -0.878 31.857 1.00 91.44 820 ALA A O 1
ATOM 6380 N N . GLY A 1 821 ? 6.865 -1.959 33.694 1.00 91.00 821 GLY A N 1
ATOM 6381 C CA . GLY A 1 821 ? 8.090 -2.496 33.096 1.00 91.00 821 GLY A CA 1
ATOM 6382 C C . GLY A 1 821 ? 7.803 -3.442 31.927 1.00 91.00 821 GLY A C 1
ATOM 6383 O O . GLY A 1 821 ? 8.343 -3.251 30.841 1.00 91.00 821 GLY A O 1
ATOM 6384 N N . LEU A 1 822 ? 6.888 -4.399 32.110 1.00 91.38 822 LEU A N 1
ATOM 6385 C CA . LEU A 1 822 ? 6.481 -5.339 31.058 1.00 91.38 822 LEU A CA 1
ATOM 6386 C C . LEU A 1 822 ? 5.838 -4.635 29.854 1.00 91.38 822 LEU A C 1
ATOM 6388 O O . LEU A 1 822 ? 6.133 -4.979 28.713 1.00 91.38 822 LEU A O 1
ATOM 6392 N N . LEU A 1 823 ? 4.996 -3.624 30.084 1.00 92.19 823 LEU A N 1
ATOM 6393 C CA . LEU A 1 823 ? 4.413 -2.840 28.993 1.00 92.19 823 LEU A CA 1
ATOM 6394 C C . LEU A 1 823 ? 5.441 -1.966 28.273 1.00 92.19 823 LEU A C 1
ATOM 6396 O O . LEU A 1 823 ? 5.280 -1.730 27.079 1.00 92.19 823 LEU A O 1
ATOM 6400 N N . ASN A 1 824 ? 6.493 -1.494 28.948 1.00 93.44 824 ASN A N 1
ATOM 6401 C CA . ASN A 1 824 ? 7.572 -0.760 28.283 1.00 93.44 824 ASN A CA 1
ATOM 6402 C C . ASN A 1 824 ? 8.342 -1.642 27.287 1.00 93.44 824 ASN A C 1
ATOM 6404 O O . ASN A 1 824 ? 8.746 -1.132 26.247 1.00 93.44 824 ASN A O 1
ATOM 6408 N N . VAL A 1 825 ? 8.477 -2.952 27.540 1.00 92.00 825 VAL A N 1
ATOM 6409 C CA . VAL A 1 825 ? 9.118 -3.895 26.595 1.00 92.00 825 VAL A CA 1
ATOM 6410 C C . VAL A 1 825 ? 8.402 -3.907 25.242 1.00 92.00 825 VAL A C 1
ATOM 6412 O O . VAL A 1 825 ? 9.050 -3.945 24.201 1.00 92.00 825 VAL A O 1
ATOM 6415 N N . VAL A 1 826 ? 7.070 -3.817 25.255 1.00 93.31 826 VAL A N 1
ATOM 6416 C CA . VAL A 1 826 ? 6.228 -3.732 24.050 1.00 93.31 826 VAL A CA 1
ATOM 6417 C C . VAL A 1 826 ? 5.873 -2.289 23.678 1.00 93.31 826 VAL A C 1
ATOM 6419 O O . VAL A 1 826 ? 4.896 -2.054 22.968 1.00 93.31 826 VAL A O 1
ATOM 6422 N N . SER A 1 827 ? 6.617 -1.297 24.173 1.00 95.38 827 SER A N 1
ATOM 6423 C CA . SER A 1 827 ? 6.423 0.087 23.743 1.00 95.38 827 SER A CA 1
ATOM 6424 C C . SER A 1 827 ? 7.012 0.297 22.341 1.00 95.38 827 SER A C 1
ATOM 6426 O O . SER A 1 827 ? 8.055 -0.286 22.028 1.00 95.38 827 SER A O 1
ATOM 6428 N N . PRO A 1 828 ? 6.405 1.152 21.497 1.00 95.75 828 PRO A N 1
ATOM 6429 C CA . PRO A 1 828 ? 6.937 1.414 20.163 1.00 95.75 828 PRO A CA 1
ATOM 6430 C C . PRO A 1 828 ? 8.410 1.856 20.148 1.00 95.75 828 PRO A C 1
ATOM 6432 O O . PRO A 1 828 ? 9.170 1.289 19.364 1.00 95.75 828 PRO A O 1
ATOM 6435 N N . PRO A 1 829 ? 8.875 2.783 21.016 1.00 95.69 829 PRO A N 1
ATOM 6436 C CA . PRO A 1 829 ? 10.290 3.150 21.049 1.00 95.69 829 PRO A CA 1
ATOM 6437 C C . PRO A 1 829 ? 11.207 1.981 21.427 1.00 95.69 829 PRO A C 1
ATOM 6439 O O . PRO A 1 829 ? 12.235 1.779 20.787 1.00 95.69 829 PRO A O 1
ATOM 6442 N N . THR A 1 830 ? 10.834 1.168 22.420 1.00 95.50 830 THR A N 1
ATOM 6443 C CA . THR A 1 830 ? 11.652 0.017 22.831 1.00 95.50 830 THR A CA 1
ATOM 6444 C C . THR A 1 830 ? 11.727 -1.041 21.738 1.00 95.50 830 THR A C 1
ATOM 6446 O O . THR A 1 830 ? 12.810 -1.559 21.479 1.00 95.50 830 THR A O 1
ATOM 6449 N N . VAL A 1 831 ? 10.615 -1.329 21.058 1.00 95.31 831 VAL A N 1
ATOM 6450 C CA . VAL A 1 831 ? 10.594 -2.302 19.958 1.00 95.31 831 VAL A CA 1
ATOM 6451 C C . VAL A 1 831 ? 11.381 -1.798 18.751 1.00 95.31 831 VAL A C 1
ATOM 6453 O O . VAL A 1 831 ? 12.137 -2.572 18.176 1.00 95.31 831 VAL A O 1
ATOM 6456 N N . LEU A 1 832 ? 11.269 -0.514 18.391 1.00 94.62 832 LEU A N 1
ATOM 6457 C CA . LEU A 1 832 ? 12.078 0.069 17.314 1.00 94.62 832 LEU A CA 1
ATOM 6458 C C . LEU A 1 832 ? 13.571 0.044 17.646 1.00 94.62 832 LEU A C 1
ATOM 6460 O O . LEU A 1 832 ? 14.377 -0.315 16.793 1.00 94.62 832 LEU A O 1
ATOM 6464 N N . TYR A 1 833 ? 13.942 0.379 18.884 1.00 95.31 833 TYR A N 1
ATOM 6465 C CA . TYR A 1 833 ? 15.329 0.297 19.333 1.00 95.31 833 TYR A CA 1
ATOM 6466 C C . TYR A 1 833 ? 15.842 -1.147 19.297 1.00 95.31 833 TYR A C 1
ATOM 6468 O O . TYR A 1 833 ? 16.905 -1.403 18.741 1.00 95.31 833 TYR A O 1
ATOM 6476 N N . ALA A 1 834 ? 15.072 -2.104 19.820 1.00 94.75 834 ALA A N 1
ATOM 6477 C CA . ALA A 1 834 ? 15.431 -3.519 19.787 1.00 94.75 834 ALA A CA 1
ATOM 6478 C C . ALA A 1 834 ? 15.569 -4.045 18.349 1.00 94.75 834 ALA A C 1
ATOM 6480 O O . ALA A 1 834 ? 16.534 -4.742 18.055 1.00 94.75 834 ALA A O 1
ATOM 6481 N N . ALA A 1 835 ? 14.658 -3.675 17.444 1.00 91.62 835 ALA A N 1
ATOM 6482 C CA . ALA A 1 835 ? 14.738 -4.039 16.030 1.00 91.62 835 ALA A CA 1
ATOM 6483 C C . ALA A 1 835 ? 15.991 -3.458 15.357 1.00 91.62 835 ALA A C 1
ATOM 6485 O O . ALA A 1 835 ? 16.684 -4.179 14.644 1.00 91.62 835 ALA A O 1
ATOM 6486 N N . ALA A 1 836 ? 16.323 -2.193 15.642 1.00 92.88 836 ALA A N 1
ATOM 6487 C CA . ALA A 1 836 ? 17.546 -1.560 15.155 1.00 92.88 836 ALA A CA 1
ATOM 6488 C C . ALA A 1 836 ? 18.803 -2.321 15.620 1.00 92.88 836 ALA A C 1
ATOM 6490 O O . ALA A 1 836 ? 19.685 -2.594 14.814 1.00 92.88 836 ALA A O 1
ATOM 6491 N N . GLN A 1 837 ? 18.848 -2.749 16.889 1.00 93.38 837 GLN A N 1
ATOM 6492 C CA . GLN A 1 837 ? 19.956 -3.559 17.414 1.00 93.38 837 GLN A CA 1
ATOM 6493 C C . GLN A 1 837 ? 20.018 -4.966 16.797 1.00 93.38 837 GLN A C 1
ATOM 6495 O O . GLN A 1 837 ? 21.103 -5.449 16.498 1.00 93.38 837 GLN A O 1
ATOM 6500 N N . ILE A 1 838 ? 18.873 -5.628 16.586 1.00 91.38 838 ILE A N 1
ATOM 6501 C CA . ILE A 1 838 ? 18.815 -6.975 15.987 1.00 91.38 838 ILE A CA 1
ATOM 6502 C C . ILE A 1 838 ? 19.329 -6.970 14.541 1.00 91.38 838 ILE A C 1
ATOM 6504 O O . ILE A 1 838 ? 19.916 -7.957 14.102 1.00 91.38 838 ILE A O 1
ATOM 6508 N N . TRP A 1 839 ? 19.104 -5.882 13.803 1.00 87.12 839 TRP A N 1
ATOM 6509 C CA . TRP A 1 839 ? 19.565 -5.736 12.420 1.00 87.12 839 TRP A CA 1
ATOM 6510 C C . TRP A 1 839 ? 20.910 -5.026 12.275 1.00 87.12 839 TRP A C 1
ATOM 6512 O O . TRP A 1 839 ? 21.347 -4.847 11.144 1.00 87.12 839 TRP A O 1
ATOM 6522 N N . ASP A 1 840 ? 21.567 -4.661 13.380 1.00 91.44 840 ASP A N 1
ATOM 6523 C CA . ASP A 1 840 ? 22.841 -3.927 13.382 1.00 91.44 840 ASP A CA 1
ATOM 6524 C C . ASP A 1 840 ? 22.773 -2.596 12.602 1.00 91.44 840 ASP A C 1
ATOM 6526 O O . ASP A 1 840 ? 23.677 -2.212 11.863 1.00 91.44 840 ASP A O 1
ATOM 6530 N N . ILE A 1 841 ? 21.650 -1.881 12.744 1.00 91.75 841 ILE A N 1
ATOM 6531 C CA . ILE A 1 841 ? 21.393 -0.587 12.098 1.00 91.75 841 ILE A CA 1
ATOM 6532 C C . ILE A 1 841 ? 21.286 0.491 13.179 1.00 91.75 841 ILE A C 1
ATOM 6534 O O . ILE A 1 841 ? 20.690 0.286 14.241 1.00 91.75 841 ILE A O 1
ATOM 6538 N N . SER A 1 842 ? 21.827 1.683 12.917 1.00 93.50 842 SER A N 1
ATOM 6539 C CA . SER A 1 842 ? 21.667 2.802 13.846 1.00 93.50 842 SER A CA 1
ATOM 6540 C C . SER A 1 842 ? 20.206 3.274 13.894 1.00 93.50 842 SER A C 1
ATOM 6542 O O . SER A 1 842 ? 19.490 3.283 12.891 1.00 93.50 842 SER A O 1
ATOM 6544 N N . ILE A 1 843 ? 19.740 3.736 15.060 1.00 93.50 843 ILE A N 1
ATOM 6545 C CA . ILE A 1 843 ? 18.370 4.264 15.174 1.00 93.50 843 ILE A CA 1
ATOM 6546 C C . ILE A 1 843 ? 18.152 5.499 14.285 1.00 93.50 843 ILE A C 1
ATOM 6548 O O . ILE A 1 843 ? 17.044 5.732 13.808 1.00 93.50 843 ILE A O 1
ATOM 6552 N N . ALA A 1 844 ? 19.211 6.277 14.038 1.00 92.69 844 ALA A N 1
ATOM 6553 C CA . ALA A 1 844 ? 19.162 7.424 13.143 1.00 92.69 844 ALA A CA 1
ATOM 6554 C C . ALA A 1 844 ? 18.909 6.986 11.697 1.00 92.69 844 ALA A C 1
ATOM 6556 O O . ALA A 1 844 ? 18.067 7.587 11.037 1.00 92.69 844 ALA A O 1
ATOM 6557 N N . ASP A 1 845 ? 19.568 5.921 11.236 1.00 91.56 845 ASP A N 1
ATOM 6558 C CA . ASP A 1 845 ? 19.378 5.388 9.884 1.00 91.56 845 ASP A CA 1
ATOM 6559 C C . ASP A 1 845 ? 17.994 4.761 9.720 1.00 91.56 845 ASP A C 1
ATOM 6561 O O . ASP A 1 845 ? 17.316 5.032 8.731 1.00 91.56 845 ASP A O 1
ATOM 6565 N N . LEU A 1 846 ? 17.510 4.020 10.726 1.00 91.75 846 LEU A N 1
ATOM 6566 C CA . LEU A 1 846 ? 16.150 3.473 10.710 1.00 91.75 846 LEU A CA 1
ATOM 6567 C C . LEU A 1 846 ? 15.092 4.587 10.611 1.00 91.75 846 LEU A C 1
ATOM 6569 O O . LEU A 1 846 ? 14.165 4.500 9.807 1.00 91.75 846 LEU A O 1
ATOM 6573 N N . LEU A 1 847 ? 15.226 5.651 11.413 1.00 93.19 847 LEU A N 1
ATOM 6574 C CA . LEU A 1 847 ? 14.309 6.796 11.373 1.00 93.19 847 LEU A CA 1
ATOM 6575 C C . LEU A 1 847 ? 14.459 7.616 10.087 1.00 93.19 847 LEU A C 1
ATOM 6577 O O . LEU A 1 847 ? 13.464 8.131 9.576 1.00 93.19 847 LEU A O 1
ATOM 6581 N N . LYS A 1 848 ? 15.675 7.720 9.543 1.00 92.56 848 LYS A N 1
ATOM 6582 C CA . LYS A 1 848 ? 15.948 8.371 8.259 1.00 92.56 848 LYS A CA 1
ATOM 6583 C C . LYS A 1 848 ? 15.260 7.628 7.116 1.00 92.56 848 LYS A C 1
ATOM 6585 O O . LYS A 1 848 ? 14.582 8.272 6.321 1.00 92.56 848 LYS A O 1
ATOM 6590 N N . GLU A 1 849 ? 15.373 6.303 7.064 1.00 90.19 849 GLU A N 1
ATOM 6591 C CA . GLU A 1 849 ? 14.675 5.466 6.079 1.00 90.19 849 GLU A CA 1
ATOM 6592 C C . GLU A 1 849 ? 13.153 5.521 6.275 1.00 90.19 849 GLU A C 1
ATOM 6594 O O . GLU A 1 849 ? 12.409 5.641 5.303 1.00 90.19 849 GLU A O 1
ATOM 6599 N N . ALA A 1 850 ? 12.666 5.545 7.521 1.00 90.81 850 ALA A N 1
ATOM 6600 C CA . ALA A 1 850 ? 11.242 5.732 7.801 1.00 90.81 850 ALA A CA 1
ATOM 6601 C C . ALA A 1 850 ? 10.717 7.085 7.279 1.00 90.81 850 ALA A C 1
ATOM 6603 O O . ALA A 1 850 ? 9.646 7.144 6.668 1.00 90.81 850 ALA A O 1
ATOM 6604 N N . SER A 1 851 ? 11.492 8.154 7.479 1.00 91.19 851 SER A N 1
ATOM 6605 C CA . SER A 1 851 ? 11.202 9.502 6.979 1.00 91.19 851 SER A CA 1
ATOM 6606 C C . SER A 1 851 ? 11.264 9.581 5.455 1.00 91.19 851 SER A C 1
ATOM 6608 O O . SER A 1 851 ? 10.380 10.146 4.808 1.00 91.19 851 SER A O 1
ATOM 6610 N N . PHE A 1 852 ? 12.261 8.938 4.850 1.00 90.88 852 PHE A N 1
ATOM 6611 C CA . PHE A 1 852 ? 12.367 8.795 3.403 1.00 90.88 852 PHE A CA 1
ATOM 6612 C C . PHE A 1 852 ? 11.162 8.053 2.811 1.00 90.88 852 PHE A C 1
ATOM 6614 O O . PHE A 1 852 ? 10.517 8.572 1.899 1.00 90.88 852 PHE A O 1
ATOM 6621 N N . GLY A 1 853 ? 10.786 6.903 3.374 1.00 89.31 853 GLY A N 1
ATOM 6622 C CA . GLY A 1 853 ? 9.614 6.145 2.940 1.00 89.31 853 GLY A CA 1
ATOM 6623 C C . GLY A 1 853 ? 8.309 6.933 3.079 1.00 89.31 853 GLY A C 1
ATOM 6624 O O . GLY A 1 853 ? 7.452 6.854 2.201 1.00 89.31 853 GLY A O 1
ATOM 6625 N N . TRP A 1 854 ? 8.167 7.748 4.129 1.00 89.88 854 TRP A N 1
ATOM 6626 C CA . TRP A 1 854 ? 7.033 8.664 4.291 1.00 89.88 854 TRP A CA 1
ATOM 6627 C C . TRP A 1 854 ? 6.980 9.737 3.192 1.00 89.88 854 TRP A C 1
ATOM 6629 O O . TRP A 1 854 ? 5.938 9.940 2.565 1.00 89.88 854 TRP A O 1
ATOM 6639 N N . ASN A 1 855 ? 8.107 10.409 2.941 1.00 87.44 855 ASN A N 1
ATOM 6640 C CA . ASN A 1 855 ? 8.185 11.567 2.048 1.00 87.44 855 ASN A CA 1
ATOM 6641 C C . ASN A 1 855 ? 8.197 11.201 0.553 1.00 87.44 855 ASN A C 1
ATOM 6643 O O . ASN A 1 855 ? 7.728 12.000 -0.264 1.00 87.44 855 ASN A O 1
ATOM 6647 N N . VAL A 1 856 ? 8.740 10.031 0.198 1.00 87.38 856 VAL A N 1
ATOM 6648 C CA . VAL A 1 856 ? 8.949 9.592 -1.193 1.00 87.38 856 VAL A CA 1
ATOM 6649 C C . VAL A 1 856 ? 7.955 8.503 -1.600 1.00 87.38 856 VAL A C 1
ATOM 6651 O O . VAL A 1 856 ? 7.257 8.672 -2.595 1.00 87.38 856 VAL A O 1
ATOM 6654 N N . TRP A 1 857 ? 7.837 7.415 -0.832 1.00 86.06 857 TRP A N 1
ATOM 6655 C CA . TRP A 1 857 ? 7.005 6.256 -1.203 1.00 86.06 857 TRP A CA 1
ATOM 6656 C C . TRP A 1 857 ? 5.570 6.303 -0.664 1.00 86.06 857 TRP A C 1
ATOM 6658 O O . TRP A 1 857 ? 4.740 5.484 -1.054 1.00 86.06 857 TRP A O 1
ATOM 6668 N N . GLY A 1 858 ? 5.256 7.235 0.241 1.00 86.12 858 GLY A N 1
ATOM 6669 C CA . GLY A 1 858 ? 3.954 7.273 0.911 1.00 86.12 858 GLY A CA 1
ATOM 6670 C C . GLY A 1 858 ? 3.739 6.083 1.853 1.00 86.12 858 GLY A C 1
ATOM 6671 O O . GLY A 1 858 ? 2.647 5.525 1.916 1.00 86.12 858 GLY A O 1
ATOM 6672 N N . MET A 1 859 ? 4.786 5.658 2.561 1.00 87.69 859 MET A N 1
ATOM 6673 C CA . MET A 1 859 ? 4.741 4.522 3.484 1.00 87.69 859 MET A CA 1
ATOM 6674 C C . MET A 1 859 ? 3.884 4.820 4.730 1.00 87.69 859 MET A C 1
ATOM 6676 O O . MET A 1 859 ? 4.102 5.817 5.406 1.00 87.69 859 MET A O 1
ATOM 6680 N N . TYR A 1 860 ? 2.946 3.945 5.098 1.00 86.56 860 TYR A N 1
ATOM 6681 C CA . TYR A 1 860 ? 2.027 4.132 6.233 1.00 86.56 860 TYR A CA 1
ATOM 6682 C C . TYR A 1 860 ? 2.566 3.599 7.562 1.00 86.56 860 TYR A C 1
ATOM 6684 O O . TYR A 1 860 ? 2.009 3.913 8.615 1.00 86.56 860 TYR A O 1
ATOM 6692 N N . THR A 1 861 ? 3.653 2.827 7.548 1.00 90.88 861 THR A N 1
ATOM 6693 C CA . THR A 1 861 ? 4.265 2.235 8.747 1.00 90.88 861 THR A CA 1
ATOM 6694 C C . THR A 1 861 ? 4.529 3.265 9.855 1.00 90.88 861 THR A C 1
ATOM 6696 O O . THR A 1 861 ? 4.097 3.020 10.984 1.00 90.88 861 THR A O 1
ATOM 6699 N N . PRO A 1 862 ? 5.105 4.460 9.582 1.00 91.25 862 PRO A N 1
ATOM 6700 C CA . PRO A 1 862 ? 5.273 5.492 10.609 1.00 91.25 862 PRO A CA 1
ATOM 6701 C C . PRO A 1 862 ? 3.945 5.974 11.212 1.00 91.25 862 PRO A C 1
ATOM 6703 O O . PRO A 1 862 ? 3.873 6.229 12.411 1.00 91.25 862 PRO A O 1
ATOM 6706 N N . VAL A 1 863 ? 2.873 6.055 10.417 1.00 92.00 863 VAL A N 1
ATOM 6707 C CA . VAL A 1 863 ? 1.536 6.449 10.899 1.00 92.00 863 VAL A CA 1
ATOM 6708 C C . VAL A 1 863 ? 0.950 5.372 11.801 1.00 92.00 863 VAL A C 1
ATOM 6710 O O . VAL A 1 863 ? 0.395 5.685 12.847 1.00 92.00 863 VAL A O 1
ATOM 6713 N N . VAL A 1 864 ? 1.091 4.097 11.447 1.00 94.56 864 VAL A N 1
ATOM 6714 C CA . VAL A 1 864 ? 0.581 3.000 12.281 1.00 94.56 864 VAL A CA 1
ATOM 6715 C C . VAL A 1 864 ? 1.353 2.917 13.602 1.00 94.56 864 VAL A C 1
ATOM 6717 O O . VAL A 1 864 ? 0.751 2.798 14.670 1.00 94.56 864 VAL A O 1
ATOM 6720 N N . VAL A 1 865 ? 2.679 3.041 13.564 1.00 94.75 865 VAL A N 1
ATOM 6721 C CA . VAL A 1 865 ? 3.511 2.992 14.773 1.00 94.75 865 VAL A CA 1
ATOM 6722 C C . VAL A 1 865 ? 3.213 4.179 15.693 1.00 94.75 865 VAL A C 1
ATOM 6724 O O . VAL A 1 865 ? 2.930 3.987 16.879 1.00 94.75 865 VAL A O 1
ATOM 6727 N N . TRP A 1 866 ? 3.224 5.402 15.156 1.00 95.00 866 TRP A N 1
ATOM 6728 C CA . TRP A 1 866 ? 3.114 6.610 15.972 1.00 95.00 866 TRP A CA 1
ATOM 6729 C C . TRP A 1 866 ? 1.685 7.050 16.244 1.00 95.00 866 TRP A C 1
ATOM 6731 O O . TRP A 1 866 ? 1.417 7.479 17.356 1.00 95.00 866 TRP A O 1
ATOM 6741 N N . CYS A 1 867 ? 0.766 6.930 15.287 1.00 94.44 867 CYS A N 1
ATOM 6742 C CA . CYS A 1 867 ? -0.608 7.430 15.407 1.00 94.44 867 CYS A CA 1
ATOM 6743 C C . CYS A 1 867 ? -1.639 6.364 15.789 1.00 94.44 867 CYS A C 1
ATOM 6745 O O . CYS A 1 867 ? -2.763 6.728 16.119 1.00 94.44 867 CYS A O 1
ATOM 6747 N N . LEU A 1 868 ? -1.290 5.073 15.776 1.00 94.81 868 LEU A N 1
ATOM 6748 C CA . LEU A 1 868 ? -2.194 4.008 16.221 1.00 94.81 868 LEU A CA 1
ATOM 6749 C C . LEU A 1 868 ? -1.662 3.275 17.456 1.00 94.81 868 LEU A C 1
ATOM 6751 O O . LEU A 1 868 ? -2.342 3.216 18.482 1.00 94.81 868 LEU A O 1
ATOM 6755 N N . TRP A 1 869 ? -0.447 2.732 17.382 1.00 97.00 869 TRP A N 1
ATOM 6756 C CA . TRP A 1 869 ? 0.098 1.889 18.447 1.00 97.00 869 TRP A CA 1
ATOM 6757 C C . TRP A 1 869 ? 0.576 2.687 19.667 1.00 97.00 869 TRP A C 1
ATOM 6759 O O . TRP A 1 869 ? 0.182 2.371 20.792 1.00 97.00 869 TRP A O 1
ATOM 6769 N N . TRP A 1 870 ? 1.365 3.748 19.466 1.00 97.38 870 TRP A N 1
ATOM 6770 C CA . TRP A 1 870 ? 1.854 4.600 20.559 1.00 97.38 870 TRP A CA 1
ATOM 6771 C C . TRP A 1 870 ? 0.749 5.230 21.427 1.00 97.38 870 TRP A C 1
ATOM 6773 O O . TRP A 1 870 ? 0.828 5.087 22.649 1.00 97.38 870 TRP A O 1
ATOM 6783 N N . PRO A 1 871 ? -0.314 5.863 20.885 1.00 96.50 871 PRO A N 1
ATOM 6784 C CA . PRO A 1 871 ? -1.375 6.426 21.721 1.00 96.50 871 PRO A CA 1
ATOM 6785 C C . PRO A 1 871 ? -2.181 5.346 22.454 1.00 96.50 871 PRO A C 1
ATOM 6787 O O . PRO A 1 871 ? -2.589 5.561 23.598 1.00 96.50 871 PRO A O 1
ATOM 6790 N N . ALA A 1 872 ? -2.371 4.165 21.853 1.00 96.38 872 ALA A N 1
ATOM 6791 C CA . ALA A 1 872 ? -3.009 3.040 22.536 1.00 96.38 872 ALA A CA 1
ATOM 6792 C C . ALA A 1 872 ? -2.165 2.552 23.725 1.00 96.38 872 ALA A C 1
ATOM 6794 O O . ALA A 1 872 ? -2.697 2.332 24.819 1.00 96.38 872 ALA A O 1
ATOM 6795 N N . TRP A 1 873 ? -0.847 2.451 23.531 1.00 96.94 873 TRP A N 1
ATOM 6796 C CA . TRP A 1 873 ? 0.114 2.131 24.583 1.00 96.94 873 TRP A CA 1
ATOM 6797 C C . TRP A 1 873 ? 0.126 3.189 25.696 1.00 96.94 873 TRP A C 1
ATOM 6799 O O . TRP A 1 873 ? 0.043 2.833 26.873 1.00 96.94 873 TRP A O 1
ATOM 6809 N N . LEU A 1 874 ? 0.128 4.478 25.338 1.00 96.00 874 LEU A N 1
ATOM 6810 C CA . LEU A 1 874 ? 0.086 5.601 26.279 1.00 96.00 874 LEU A CA 1
ATOM 6811 C C . LEU A 1 874 ? -1.152 5.521 27.179 1.00 96.00 874 LEU A C 1
ATOM 6813 O O . LEU A 1 874 ? -1.031 5.556 28.403 1.00 96.00 874 LEU A O 1
ATOM 6817 N N . VAL A 1 875 ? -2.340 5.330 26.594 1.00 95.06 875 VAL A N 1
ATOM 6818 C CA . VAL A 1 875 ? -3.583 5.156 27.364 1.00 95.06 875 VAL A CA 1
ATOM 6819 C C . VAL A 1 875 ? -3.526 3.900 28.242 1.00 95.06 875 VAL A C 1
ATOM 6821 O O . VAL A 1 875 ? -3.975 3.933 29.391 1.00 95.06 875 VAL A O 1
ATOM 6824 N N . GLY A 1 876 ? -2.966 2.796 27.741 1.00 94.06 876 GLY A N 1
ATOM 6825 C CA . GLY A 1 876 ? -2.756 1.580 28.529 1.00 94.06 876 GLY A CA 1
ATOM 6826 C C . GLY A 1 876 ? -1.881 1.821 29.761 1.00 94.06 876 GLY A C 1
ATOM 6827 O O . GLY A 1 876 ? -2.250 1.419 30.863 1.00 94.06 876 GLY A O 1
ATOM 6828 N N . MET A 1 877 ? -0.778 2.552 29.604 1.00 94.31 877 MET A N 1
ATOM 6829 C CA . MET A 1 877 ? 0.125 2.920 30.698 1.00 94.31 877 MET A CA 1
ATOM 6830 C C . MET A 1 877 ? -0.515 3.896 31.693 1.00 94.31 877 MET A C 1
ATOM 6832 O O . MET A 1 877 ? -0.361 3.716 32.901 1.00 94.31 877 MET A O 1
ATOM 6836 N N . VAL A 1 878 ? -1.305 4.871 31.224 1.00 93.06 878 VAL A N 1
ATOM 6837 C CA . VAL A 1 878 ? -2.105 5.750 32.103 1.00 93.06 878 VAL A CA 1
ATOM 6838 C C . VAL A 1 878 ? -3.050 4.923 32.979 1.00 93.06 878 VAL A C 1
ATOM 6840 O O . VAL A 1 878 ? -3.206 5.213 34.161 1.00 93.06 878 VAL A O 1
ATOM 6843 N N . ASN A 1 879 ? -3.633 3.848 32.437 1.00 91.12 879 ASN A N 1
ATOM 6844 C CA . ASN A 1 879 ? -4.470 2.929 33.209 1.00 91.12 879 ASN A CA 1
ATOM 6845 C C . ASN A 1 879 ? -3.677 2.108 34.243 1.00 91.12 879 ASN A C 1
ATOM 6847 O O . ASN A 1 879 ? -4.199 1.880 35.331 1.00 91.12 879 ASN A O 1
ATOM 6851 N N . VAL A 1 880 ? -2.435 1.687 33.955 1.00 91.69 880 VAL A N 1
ATOM 6852 C CA . VAL A 1 880 ? -1.571 1.019 34.958 1.00 91.69 880 VAL A CA 1
ATOM 6853 C C . VAL A 1 880 ? -1.304 1.947 36.138 1.00 91.69 880 VAL A C 1
ATOM 6855 O O . VAL A 1 880 ? -1.445 1.543 37.292 1.00 91.69 880 VAL A O 1
ATOM 6858 N N . PHE A 1 881 ? -0.919 3.191 35.846 1.00 90.25 881 PHE A N 1
ATOM 6859 C CA . PHE A 1 881 ? -0.586 4.190 36.860 1.00 90.25 881 PHE A CA 1
ATOM 6860 C C . PHE A 1 881 ? -1.810 4.830 37.520 1.00 90.25 881 PHE A C 1
ATOM 6862 O O . PHE A 1 881 ? -1.633 5.674 38.399 1.00 90.25 881 PHE A O 1
ATOM 6869 N N . GLY A 1 882 ? -3.023 4.469 37.102 1.00 84.81 882 GLY A N 1
ATOM 6870 C CA . GLY A 1 882 ? -4.265 5.028 37.616 1.00 84.81 882 GLY A CA 1
ATOM 6871 C C . GLY A 1 882 ? -4.428 4.788 39.114 1.00 84.81 882 GLY A C 1
ATOM 6872 O O . GLY A 1 882 ? -4.387 3.648 39.585 1.00 84.81 882 GLY A O 1
ATOM 6873 N N . GLU A 1 883 ? -4.645 5.864 39.867 1.00 81.69 883 GLU A N 1
ATOM 6874 C CA . GLU A 1 883 ? -5.017 5.798 41.278 1.00 81.69 883 GLU A CA 1
ATOM 6875 C C . GLU A 1 883 ? -6.508 6.059 41.415 1.00 81.69 883 GLU A C 1
ATOM 6877 O O . GLU A 1 883 ? -7.026 7.092 41.005 1.00 81.69 883 GLU A O 1
ATOM 6882 N N . VAL A 1 884 ? -7.205 5.074 41.966 1.00 75.94 884 VAL A N 1
ATOM 6883 C CA . VAL A 1 884 ? -8.654 5.115 42.125 1.00 75.94 884 VAL A CA 1
ATOM 6884 C C . VAL A 1 884 ? -8.944 5.745 43.473 1.00 75.94 884 VAL A C 1
ATOM 6886 O O . VAL A 1 884 ? -8.569 5.183 44.505 1.00 75.94 884 VAL A O 1
ATOM 6889 N N . THR A 1 885 ? -9.616 6.892 43.466 1.00 64.62 885 THR A N 1
ATOM 6890 C CA . THR A 1 885 ? -10.149 7.486 44.694 1.00 64.62 885 THR A CA 1
ATOM 6891 C C . THR A 1 885 ? -11.292 6.614 45.215 1.00 64.62 885 THR A C 1
ATOM 6893 O O . THR A 1 885 ? -12.169 6.232 44.435 1.00 64.62 885 THR A O 1
ATOM 6896 N N . ALA A 1 886 ? -11.207 6.242 46.497 1.00 49.12 886 ALA A N 1
ATOM 6897 C CA . ALA A 1 886 ? -12.156 5.365 47.184 1.00 49.12 886 ALA A CA 1
ATOM 6898 C C . ALA A 1 886 ? -13.564 5.961 47.261 1.00 49.12 886 ALA A C 1
ATOM 6900 O O . ALA A 1 886 ? -13.661 7.197 47.439 1.00 49.12 886 ALA A O 1
#